Protein AF-0000000084629604 (afdb_homodimer)

Nearest PDB structures (foldseek):
  7qcd-assembly1_A  TM=1.591E-01  e=1.665E+00  Saccharomyces cerevisiae S288C
  7qcd-assembly1_A  TM=1.333E-01  e=1.132E+00  Saccharomyces cerevisiae S288C

Organism: Rhizophagus irregularis (strain DAOM 197198w) (NCBI:txid1432141)

pLDDT: mean 71.53, std 24.62, range [17.42, 97.81]

Radius of gyration: 31.94 Å; Cα contacts (8 Å, |Δi|>4): 1328; chains: 2; bounding box: 115×88×81 Å

Foldseek 3Di:
DDDPDPPPCPPDPDPPPPPPPDPPPPVCCVCPVPCVCPPVPPPCPVPPVQALFDPDQDLQQFDQFPVRDTPLCQLQPDPDDDCLDVSVQQEDEAEPLADDDPSDDPRRNVSNHSSDDFDDLDDPPVLVVLVVQCLPDPDNVVSLCCPVPPDDDALLNQLLSQLVVLLVVAQQPCPHCVVPPDFWLCSCQPRHPVSSVVSLVVSPVFKDKDFAWDFQPLQLVLQCVVVVHDPPPPDSRGDTAGMFIFTPDPVGQTQETEHEQITAPDDDLLSQVVVVSVRSSSFLSSLLSLCVVLLQFDVVLQQQAKGWYWYHYRQKTWIKIWGDSWFQHIYIYTNDMFGDDSHPVVCVRVSSVSSSSVSVSVNVVVNNVSSVNRNVRSVVCVVVVPVCSVSNSRNPSSPRDPPDRCPPPVSPPPLQLDDPPPDDCPSNPPPSRYD/DDDPDPPPPPPVVCPPPPPPPDDDPPPPPPCPVPCVCPPVVPPPPVPPVQALFDPDPDPQFFDQFPVRDTPLCQLQPPPPDDCLPLSVQQEDEAEPLADDDPSHDPRRNVSNHSSDDFDDLDDDPVLVVLVVQCLPDPDNVVSLVCVVPPDDDALLNQLLSQLVVLLVVAQQPCPHCVVPPDFWLCSCQPRHPVSSVCSLCVSPVFKDKDFAWDFQPLQLVLQCVVVVHDPPPPDSRGDTAGMFIFTPDPVGQTQETEHEQITAPDDDLLSQQVVVSVRSSSFLSSLLSLCVVLLQFDVVLQQQAKGWYWYHYRQKTWIKIWGDSFFQHIYIYTNDMFGDDSHPVVCVRVSSVSSSSVSVSVNVVVNNVSSVNRNVRSVVCVVVVPCCSVSVVRNPPSPDDPSDDCPPPVSPQAQCVDDPPPDDCPRHGRSGNRD

Secondary structure (DSSP, 8-state):
---------------------------------TTHHHHTTS---------SS-S---TT---B-TTS-BHHHHHH--TT--TTSGGGGTEEEEETTSPPPTTS-HHHHHHHHHTS-PPP----HHHHHHHHHHHH-S-HHHHHHHHHHHS---HHHHHHHHHHHHIIIIISSTTSGGGSS---HHHHIIIIIHHHHHHHHHTTSS-EEEEEEEE-HHHHHHHHHHHT--TTS-S--S-EEEEEEE-SSTT--EEEEEEE-SSTT---HHHHHHHHHHHHHHHHHHHHHHHHHTTTS-HHHHTT--EEEEEEETTEEEEEEEEEEETTEEEEEEEEEEE--SSGGGHHHHHHHHHHHHHHHHHHHHHHHHHHHHHHHHHHHHHTT----HHHHHH-------SS---TTTT----TTB----SS-TTS-S---B-/---------------------------------TTHHHHHHHS--------SS-S---SS---B-TTS-BHHHHHT--TT--TTSGGGGTEEEE-TTSPPPTTS-HHHHHHHHHTS-PPP----HHHHHHHHHHHH-S-HHHHHHHHHHHS---HHHHHHHHHHHHIIIIISSTTSGGGSS---HHHHIIIIIHHHHHHHHHTTSS-EEEEEEEE-HHHHHHHHHHHT--TTS-S--S-EEEEEEE-SSTT--EEEEEEE-SSTT---HHHHHHHHHHHHHHHHHHHHHHHHHTTTS-HHHHTT--EEEEEEETTEEEEEEEEEEETTEEEEEEEEEEE--SSGGGHHHHHHHHHHHHHHHHHHHHHHHHHHHHHHHHHHHHHTT----HHHHHH-------SS---TTTT----TT---TTSS---S-------

Structure (mmCIF, N/CA/C/O backbone):
data_AF-0000000084629604-model_v1
#
loop_
_entity.id
_entity.type
_entity.pdbx_description
1 polymer 'Uncharacterized protein'
#
loop_
_atom_site.group_PDB
_atom_site.id
_atom_site.type_symbol
_atom_site.label_atom_id
_atom_site.label_alt_id
_atom_site.label_comp_id
_atom_site.label_asym_id
_atom_site.label_entity_id
_atom_site.label_seq_id
_atom_site.pdbx_PDB_ins_code
_atom_site.Cartn_x
_atom_site.Cartn_y
_atom_site.Cartn_z
_atom_site.occupancy
_atom_site.B_iso_or_equiv
_atom_site.auth_seq_id
_atom_site.auth_comp_id
_atom_site.auth_asym_id
_atom_site.auth_atom_id
_atom_site.pdbx_PDB_model_num
ATOM 1 N N . MET A 1 1 ? -24.359 -34.969 38.625 1 18.27 1 MET A N 1
ATOM 2 C CA . MET A 1 1 ? -25.281 -35.75 37.812 1 18.27 1 MET A CA 1
ATOM 3 C C . MET A 1 1 ? -25.703 -34.969 36.562 1 18.27 1 MET A C 1
ATOM 5 O O . MET A 1 1 ? -26.547 -35.438 35.781 1 18.27 1 MET A O 1
ATOM 9 N N . ASP A 1 2 ? -25.281 -33.656 36.344 1 20.12 2 ASP A N 1
ATOM 10 C CA . ASP A 1 2 ? -26.062 -32.562 35.781 1 20.12 2 ASP A CA 1
ATOM 11 C C . ASP A 1 2 ? -26.188 -32.719 34.281 1 20.12 2 ASP A C 1
ATOM 13 O O . ASP A 1 2 ? -25.203 -33 33.594 1 20.12 2 ASP A O 1
ATOM 17 N N . GLY A 1 3 ? -27.391 -32.719 33.719 1 19.41 3 GLY A N 1
ATOM 18 C CA . GLY A 1 3 ? -28.219 -33.219 32.656 1 19.41 3 GLY A CA 1
ATOM 19 C C . GLY A 1 3 ? -27.984 -32.5 31.328 1 19.41 3 GLY A C 1
ATOM 20 O O . GLY A 1 3 ? -28.016 -31.266 31.297 1 19.41 3 GLY A O 1
ATOM 21 N N . CYS A 1 4 ? -27.203 -33.062 30.328 1 20.91 4 CYS A N 1
ATOM 22 C CA . CYS A 1 4 ? -26.734 -32.781 28.969 1 20.91 4 CYS A CA 1
ATOM 23 C C . CYS A 1 4 ? -27.891 -32.688 27.984 1 20.91 4 CYS A C 1
ATOM 25 O O . CYS A 1 4 ? -28.281 -33.719 27.391 1 20.91 4 CYS A O 1
ATOM 27 N N . LYS A 1 5 ? -29.094 -31.969 28.406 1 19.48 5 LYS A N 1
ATOM 28 C CA . LYS A 1 5 ? -30.359 -32.156 27.703 1 19.48 5 LYS A CA 1
ATOM 29 C C . LYS A 1 5 ? -30.234 -31.828 26.234 1 19.48 5 LYS A C 1
ATOM 31 O O . LYS A 1 5 ? -29.719 -30.75 25.859 1 19.48 5 LYS A O 1
ATOM 36 N N . GLU A 1 6 ? -30.328 -32.75 25.266 1 19.8 6 GLU A N 1
ATOM 37 C CA . GLU A 1 6 ? -30.188 -32.938 23.828 1 19.8 6 GLU A CA 1
ATOM 38 C C . GLU A 1 6 ? -31.312 -32.219 23.062 1 19.8 6 GLU A C 1
ATOM 40 O O . GLU A 1 6 ? -32.344 -32.844 22.766 1 19.8 6 GLU A O 1
ATOM 45 N N . ASN A 1 7 ? -31.844 -31.062 23.5 1 18.58 7 ASN A N 1
ATOM 46 C CA . ASN A 1 7 ? -33.156 -30.703 22.953 1 18.58 7 ASN A CA 1
ATOM 47 C C . ASN A 1 7 ? -33.125 -30.578 21.438 1 18.58 7 ASN A C 1
ATOM 49 O O . ASN A 1 7 ? -32.281 -29.828 20.891 1 18.58 7 ASN A O 1
ATOM 53 N N . ARG A 1 8 ? -33.656 -31.547 20.609 1 19.55 8 ARG A N 1
ATOM 54 C CA . ARG A 1 8 ? -33.875 -31.844 19.203 1 19.55 8 ARG A CA 1
ATOM 55 C C . ARG A 1 8 ? -34.812 -30.812 18.562 1 19.55 8 ARG A C 1
ATOM 57 O O . ARG A 1 8 ? -36.031 -30.906 18.672 1 19.55 8 ARG A O 1
ATOM 64 N N . MET A 1 9 ? -34.594 -29.469 18.641 1 18.61 9 MET A N 1
ATOM 65 C CA . MET A 1 9 ? -35.625 -28.516 18.281 1 18.61 9 MET A CA 1
ATOM 66 C C . MET A 1 9 ? -36.062 -28.688 16.812 1 18.61 9 MET A C 1
ATOM 68 O O . MET A 1 9 ? -35.219 -28.656 15.922 1 18.61 9 MET A O 1
ATOM 72 N N . GLN A 1 10 ? -37.062 -29.422 16.547 1 19.58 10 GLN A N 1
ATOM 73 C CA . GLN A 1 10 ? -37.781 -29.797 15.336 1 19.58 10 GLN A CA 1
ATOM 74 C C . GLN A 1 10 ? -38.219 -28.578 14.539 1 19.58 10 GLN A C 1
ATOM 76 O O . GLN A 1 10 ? -39.156 -27.875 14.945 1 19.58 10 GLN A O 1
ATOM 81 N N . SER A 1 11 ? -37.375 -27.656 14.18 1 19.47 11 SER A N 1
ATOM 82 C CA . SER A 1 11 ? -37.844 -26.328 13.773 1 19.47 11 SER A CA 1
ATOM 83 C C . SER A 1 11 ? -38.656 -26.391 12.484 1 19.47 11 SER A C 1
ATOM 85 O O . SER A 1 11 ? -38.156 -26.875 11.461 1 19.47 11 SER A O 1
ATOM 87 N N . THR A 1 12 ? -39.906 -26.688 12.562 1 20.08 12 THR A N 1
ATOM 88 C CA . THR A 1 12 ? -40.969 -26.766 11.57 1 20.08 12 THR A CA 1
ATOM 89 C C . THR A 1 12 ? -40.906 -25.594 10.609 1 20.08 12 THR A C 1
ATOM 91 O O . THR A 1 12 ? -40.719 -24.438 11.031 1 20.08 12 THR A O 1
ATOM 94 N N . SER A 1 13 ? -40.812 -25.844 9.266 1 20.44 13 SER A N 1
ATOM 95 C CA . SER A 1 13 ? -40.5 -25.109 8.039 1 20.44 13 SER A CA 1
ATOM 96 C C . SER A 1 13 ? -41.656 -24.219 7.637 1 20.44 13 SER A C 1
ATOM 98 O O . SER A 1 13 ? -41.844 -23.906 6.453 1 20.44 13 SER A O 1
ATOM 100 N N . GLU A 1 14 ? -42.594 -23.891 8.586 1 19.44 14 GLU A N 1
ATOM 101 C CA . GLU A 1 14 ? -43.812 -23.344 8.039 1 19.44 14 GLU A CA 1
ATOM 102 C C . GLU A 1 14 ? -43.531 -22.219 7.043 1 19.44 14 GLU A C 1
ATOM 104 O O . GLU A 1 14 ? -42.625 -21.406 7.262 1 19.44 14 GLU A O 1
ATOM 109 N N . ASN A 1 15 ? -44.156 -22.25 5.785 1 20.48 15 ASN A N 1
ATOM 110 C CA . ASN A 1 15 ? -44.188 -21.656 4.457 1 20.48 15 ASN A CA 1
ATOM 111 C C . ASN A 1 15 ? -44.656 -20.203 4.52 1 20.48 15 ASN A C 1
ATOM 113 O O . ASN A 1 15 ? -45.094 -19.641 3.508 1 20.48 15 ASN A O 1
ATOM 117 N N . SER A 1 16 ? -44.906 -19.703 5.707 1 20.19 16 SER A N 1
ATOM 118 C CA . SER A 1 16 ? -45.844 -18.594 5.598 1 20.19 16 SER A CA 1
ATOM 119 C C . SER A 1 16 ? -45.406 -17.594 4.539 1 20.19 16 SER A C 1
ATOM 121 O O . SER A 1 16 ? -44.219 -17.219 4.484 1 20.19 16 SER A O 1
ATOM 123 N N . MET A 1 17 ? -46.219 -17.406 3.461 1 20.92 17 MET A N 1
ATOM 124 C CA . MET A 1 17 ? -46.25 -16.578 2.256 1 20.92 17 MET A CA 1
ATOM 125 C C . MET A 1 17 ? -46.031 -15.109 2.596 1 20.92 17 MET A C 1
ATOM 127 O O . MET A 1 17 ? -46.969 -14.438 3.074 1 20.92 17 MET A O 1
ATOM 131 N N . ILE A 1 18 ? -45.219 -14.828 3.354 1 21.25 18 ILE A N 1
ATOM 132 C CA . ILE A 1 18 ? -45.188 -13.453 3.844 1 21.25 18 ILE A CA 1
ATOM 133 C C . ILE A 1 18 ? -45.25 -12.484 2.666 1 21.25 18 ILE A C 1
ATOM 135 O O . ILE A 1 18 ? -44.438 -12.586 1.74 1 21.25 18 ILE A O 1
ATOM 139 N N . SER A 1 19 ? -46.469 -12.117 2.398 1 20.19 19 SER A N 1
ATOM 140 C CA . SER A 1 19 ? -46.812 -11.125 1.385 1 20.19 19 SER A CA 1
ATOM 141 C C . SER A 1 19 ? -45.75 -10.023 1.31 1 20.19 19 SER A C 1
ATOM 143 O O . SER A 1 19 ? -45.344 -9.477 2.336 1 20.19 19 SER A O 1
ATOM 145 N N . LEU A 1 20 ? -45.031 -10.117 0.29 1 20.03 20 LEU A N 1
ATOM 146 C CA . LEU A 1 20 ? -43.969 -9.203 -0.112 1 20.03 20 LEU A CA 1
ATOM 147 C C . LEU A 1 20 ? -44.469 -7.758 -0.126 1 20.03 20 LEU A C 1
ATOM 149 O O . LEU A 1 20 ? -45.156 -7.34 -1.073 1 20.03 20 LEU A O 1
ATOM 153 N N . GLU A 1 21 ? -45.219 -7.469 0.937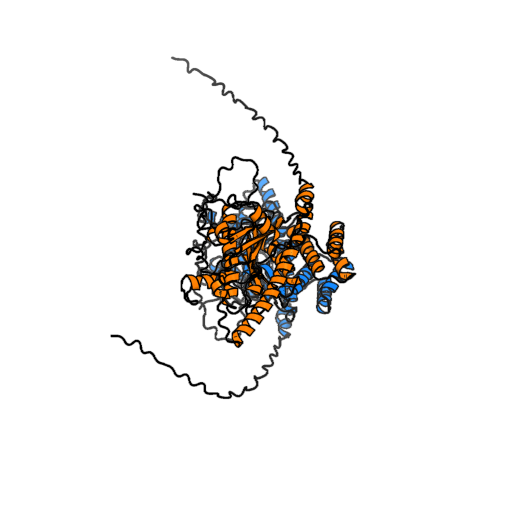 1 20.56 21 GLU A N 1
ATOM 154 C CA . GLU A 1 21 ? -45.688 -6.09 0.854 1 20.56 21 GLU A CA 1
ATOM 155 C C . GLU A 1 21 ? -44.594 -5.172 0.281 1 20.56 21 GLU A C 1
ATOM 157 O O . GLU A 1 21 ? -43.438 -5.309 0.611 1 20.56 21 GLU A O 1
ATOM 162 N N . THR A 1 22 ? -44.938 -4.613 -0.834 1 21.41 22 THR A N 1
ATOM 163 C CA . THR A 1 22 ? -44.281 -3.717 -1.777 1 21.41 22 THR A CA 1
ATOM 164 C C . THR A 1 22 ? -43.594 -2.584 -1.041 1 21.41 22 THR A C 1
ATOM 166 O O . THR A 1 22 ? -44.188 -1.901 -0.212 1 21.41 22 THR A O 1
ATOM 169 N N . ASP A 1 23 ? -42.562 -2.84 -0.787 1 20.61 23 ASP A N 1
ATOM 170 C CA . ASP A 1 23 ? -41.688 -1.986 0.024 1 20.61 23 ASP A CA 1
ATOM 171 C C . ASP A 1 23 ? -41.844 -0.517 -0.355 1 20.61 23 ASP A C 1
ATOM 173 O O . ASP A 1 23 ? -41.812 -0.166 -1.536 1 20.61 23 ASP A O 1
ATOM 177 N N . ASP A 1 24 ? -42.656 0.168 0.337 1 23.16 24 ASP A N 1
ATOM 178 C CA . ASP A 1 24 ? -42.875 1.603 0.223 1 23.16 24 ASP A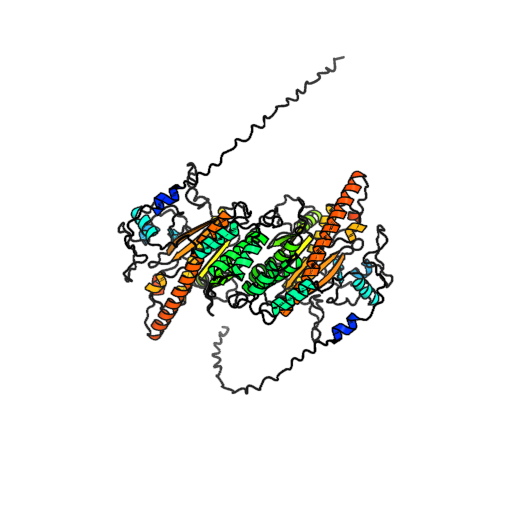 CA 1
ATOM 179 C C . ASP A 1 24 ? -41.656 2.332 -0.306 1 23.16 24 ASP A C 1
ATOM 181 O O . ASP A 1 24 ? -40.531 2.045 0.111 1 23.16 24 ASP A O 1
ATOM 185 N N . GLU A 1 25 ? -41.75 2.803 -1.49 1 22.23 25 GLU A N 1
ATOM 186 C CA . GLU A 1 25 ? -40.938 3.738 -2.244 1 22.23 25 GLU A CA 1
ATOM 187 C C . GLU A 1 25 ? -40.406 4.859 -1.35 1 22.23 25 GLU A C 1
ATOM 189 O O . GLU A 1 25 ? -41.156 5.758 -0.97 1 22.23 25 GLU A O 1
ATOM 194 N N . ILE A 1 26 ? -39.906 4.5 -0.39 1 22.92 26 ILE A N 1
ATOM 195 C CA . ILE A 1 26 ? -39.469 5.656 0.392 1 22.92 26 ILE A CA 1
ATOM 196 C C . ILE A 1 26 ? -38.719 6.629 -0.503 1 22.92 26 ILE A C 1
ATOM 198 O O . ILE A 1 26 ? -37.656 6.293 -1.04 1 22.92 26 ILE A O 1
ATOM 202 N N . ASP A 1 27 ? -39.469 7.363 -1.163 1 20.73 27 ASP A N 1
ATOM 203 C CA . ASP A 1 27 ? -39.031 8.523 -1.933 1 20.73 27 ASP A CA 1
ATOM 204 C C . ASP A 1 27 ? -37.938 9.305 -1.188 1 20.73 27 ASP A C 1
ATOM 206 O O . ASP A 1 27 ? -38.188 9.828 -0.098 1 20.73 27 ASP A O 1
ATOM 210 N N . TYR A 1 28 ? -37.031 8.773 -1.168 1 20.88 28 TYR A N 1
ATOM 211 C CA . TYR A 1 28 ? -35.875 9.445 -0.606 1 20.88 28 TYR A CA 1
ATOM 212 C C . TYR A 1 28 ? -35.656 10.797 -1.268 1 20.88 28 TYR A C 1
ATOM 214 O O . TYR A 1 28 ? -35.031 10.891 -2.322 1 20.88 28 TYR A O 1
ATOM 222 N N . ASN A 1 29 ? -36.75 11.539 -1.301 1 21.53 29 ASN A N 1
ATOM 223 C CA . ASN A 1 29 ? -36.531 12.93 -1.685 1 21.53 29 ASN A CA 1
ATOM 224 C C . ASN A 1 29 ? -35.531 13.602 -0.757 1 21.53 29 ASN A C 1
ATOM 226 O O . ASN A 1 29 ? -35.844 13.922 0.39 1 21.53 29 ASN A O 1
ATOM 230 N N . HIS A 1 30 ? -34.562 13.086 -0.762 1 22.95 30 HIS A N 1
ATOM 231 C CA . HIS A 1 30 ? -33.562 13.852 -0.063 1 22.95 30 HIS A CA 1
ATOM 232 C C . HIS A 1 30 ? -33.531 15.297 -0.537 1 22.95 30 HIS A C 1
ATOM 234 O O . HIS A 1 30 ? -33.062 15.586 -1.639 1 22.95 30 HIS A O 1
ATOM 240 N N . ASP A 1 31 ? -34.594 15.922 -0.202 1 22.73 31 ASP A N 1
ATOM 241 C CA . ASP A 1 31 ? -34.469 17.375 -0.385 1 22.73 31 ASP A CA 1
ATOM 242 C C . ASP A 1 31 ? -33.188 17.891 0.245 1 22.73 31 ASP A C 1
ATOM 244 O O . ASP A 1 31 ? -33 17.812 1.462 1 22.73 31 ASP A O 1
ATOM 248 N N . ILE A 1 32 ? -32.219 17.516 -0.343 1 25.64 32 ILE A N 1
ATOM 249 C CA . ILE A 1 32 ? -31.078 18.375 -0.108 1 25.64 32 ILE A CA 1
ATOM 250 C C . ILE A 1 32 ? -31.531 19.828 -0.006 1 25.64 32 ILE A C 1
ATOM 252 O O . ILE A 1 32 ? -32.094 20.375 -0.958 1 25.64 32 ILE A O 1
ATOM 256 N N . ASP A 1 33 ? -32 20.078 1.104 1 24.78 33 ASP A N 1
ATOM 257 C CA . ASP A 1 33 ? -32.469 21.469 1.135 1 24.78 33 ASP A CA 1
ATOM 258 C C . ASP A 1 33 ? -31.5 22.375 0.398 1 24.78 33 ASP A C 1
ATOM 260 O O . ASP A 1 33 ? -30.312 22.438 0.738 1 24.78 33 ASP A O 1
ATOM 264 N N . PRO A 1 34 ? -31.672 22.594 -0.792 1 28.83 34 PRO A N 1
ATOM 265 C CA . PRO A 1 34 ? -30.875 23.578 -1.531 1 28.83 34 PRO A CA 1
ATOM 266 C C . PRO A 1 34 ? -30.5 24.781 -0.686 1 28.83 34 PRO A C 1
ATOM 268 O O . PRO A 1 34 ? -29.703 25.625 -1.12 1 28.83 34 PRO A O 1
ATOM 271 N N . ASN A 1 35 ? -31.359 24.891 0.376 1 25.58 35 ASN A N 1
ATOM 272 C CA . ASN A 1 35 ? -31.281 26.109 1.185 1 25.58 35 ASN A CA 1
ATOM 273 C C . ASN A 1 35 ? -30.109 26.062 2.162 1 25.58 35 ASN A C 1
ATOM 275 O O . ASN A 1 35 ? -29.938 26.953 2.984 1 25.58 35 ASN A O 1
ATOM 279 N N . ILE A 1 36 ? -29.594 24.891 2.385 1 26.83 36 ILE A N 1
ATOM 280 C CA . ILE A 1 36 ? -28.469 25.016 3.303 1 26.83 36 ILE A CA 1
ATOM 281 C C . ILE A 1 36 ? -27.344 25.797 2.627 1 26.83 36 ILE A C 1
ATOM 283 O O . ILE A 1 36 ? -26.281 26.016 3.23 1 26.83 36 ILE A O 1
ATOM 287 N N . GLU A 1 37 ? -27.234 25.734 1.354 1 29.16 37 GLU A N 1
ATOM 288 C CA . GLU A 1 37 ? -26.422 26.734 0.663 1 29.16 37 GLU A CA 1
ATOM 289 C C . GLU A 1 37 ? -26.719 28.141 1.186 1 29.16 37 GLU A C 1
ATOM 291 O O . GLU A 1 37 ? -25.891 29.047 1.053 1 29.16 37 GLU A O 1
ATOM 296 N N . SER A 1 38 ? -28 28.297 1.562 1 28.44 38 SER A N 1
ATOM 297 C CA . SER A 1 38 ? -28.484 29.656 1.682 1 28.44 38 SER A CA 1
ATOM 298 C C . SER A 1 38 ? -28.062 30.297 3 1 28.44 38 SER A C 1
ATOM 300 O O . SER A 1 38 ? -27.781 31.5 3.061 1 28.44 38 SER A O 1
ATOM 302 N N . ASP A 1 39 ? -28.312 29.531 4.121 1 28.23 39 ASP A N 1
ATOM 303 C CA . ASP A 1 39 ? -28.188 30.359 5.316 1 28.23 39 ASP A CA 1
ATOM 304 C C . ASP A 1 39 ? -26.719 30.469 5.746 1 28.23 39 ASP A C 1
ATOM 306 O O . ASP A 1 39 ? -26.375 31.328 6.559 1 28.23 39 ASP A O 1
ATOM 310 N N . LEU A 1 40 ? -26.016 29.422 5.75 1 31.69 40 LEU A N 1
ATOM 311 C CA . LEU A 1 40 ? -24.625 29.656 6.109 1 31.69 40 LEU A CA 1
ATOM 312 C C . LEU A 1 40 ? -23.922 30.5 5.039 1 31.69 40 LEU A C 1
ATOM 314 O O . LEU A 1 40 ? -22.703 30.688 5.086 1 31.69 40 LEU A O 1
ATOM 318 N N . LEU A 1 41 ? -24.344 30.5 3.783 1 29.3 41 LEU A N 1
ATOM 319 C CA . LEU A 1 41 ? -23.891 31.359 2.686 1 29.3 41 LEU A CA 1
ATOM 320 C C . LEU A 1 41 ? -23.75 32.812 3.141 1 29.3 41 LEU A C 1
ATOM 322 O O . LEU A 1 41 ? -22.719 33.438 2.92 1 29.3 41 LEU A O 1
ATOM 326 N N . GLU A 1 42 ? -24.906 33.656 2.807 1 31.02 42 GLU A N 1
ATOM 327 C CA . GLU A 1 42 ? -25.062 35.094 2.559 1 31.02 42 GLU A CA 1
ATOM 328 C C . GLU A 1 42 ? -25 35.875 3.857 1 31.02 42 GLU A C 1
ATOM 330 O O . GLU A 1 42 ? -25.281 37.094 3.869 1 31.02 42 GLU A O 1
ATOM 335 N N . GLN A 1 43 ? -25.312 35.156 4.906 1 32.16 43 GLN A N 1
ATOM 336 C CA . GLN A 1 43 ? -25.172 36.25 5.867 1 32.16 43 GLN A CA 1
ATOM 337 C C . GLN A 1 43 ? -23.75 36.812 5.828 1 32.16 43 GLN A C 1
ATOM 339 O O . GLN A 1 43 ? -22.781 36.094 6.023 1 32.16 43 GLN A O 1
ATOM 344 N N . GLN A 1 44 ? -23.578 37.688 5.023 1 31.7 44 GLN A N 1
ATOM 345 C CA . GLN A 1 44 ? -22.469 38.625 5.121 1 31.7 44 GLN A CA 1
ATOM 346 C C . GLN A 1 44 ? -22.047 38.812 6.574 1 31.7 44 GLN A C 1
ATOM 348 O O . GLN A 1 44 ? -22.688 39.594 7.297 1 31.7 44 GLN A O 1
ATOM 353 N N . ILE A 1 45 ? -21.859 37.781 7.328 1 33.34 45 ILE A N 1
ATOM 354 C CA . ILE A 1 45 ? -21.234 38.281 8.555 1 33.34 45 ILE A CA 1
ATOM 355 C C . ILE A 1 45 ? -20.281 39.438 8.219 1 33.34 45 ILE A C 1
ATOM 357 O O . ILE A 1 45 ? -19.438 39.312 7.328 1 33.34 45 ILE A O 1
ATOM 361 N N . PRO A 1 46 ? -20.719 40.5 8.445 1 35.44 46 PRO A N 1
ATOM 362 C CA . PRO A 1 46 ? -19.672 41.5 8.219 1 35.44 46 PRO A CA 1
ATOM 363 C C . PRO A 1 46 ? -18.266 40.969 8.508 1 35.44 46 PRO A C 1
ATOM 365 O O . PRO A 1 46 ? -18.031 40.406 9.562 1 35.44 46 PRO A O 1
ATOM 368 N N . VAL A 1 47 ? -17.625 40.438 7.535 1 37.84 47 VAL A N 1
ATOM 369 C CA . VAL A 1 47 ? -16.203 40.094 7.66 1 37.84 47 VAL A CA 1
ATOM 370 C C . VAL A 1 47 ? -15.516 41.125 8.555 1 37.84 47 VAL A C 1
ATOM 372 O O . VAL A 1 47 ? -15.18 42.219 8.109 1 37.84 47 VAL A O 1
ATOM 375 N N . GLN A 1 48 ? -16.016 41.312 9.664 1 40.44 48 GLN A N 1
ATOM 376 C CA . GLN A 1 48 ? -14.977 41.969 10.43 1 40.44 48 GLN A CA 1
ATOM 377 C C . GLN A 1 48 ? -13.641 41.25 10.289 1 40.44 48 GLN A C 1
ATOM 379 O O . GLN A 1 48 ? -13.586 40.031 10.266 1 40.44 48 GLN A O 1
ATOM 384 N N . ASN A 1 49 ? -12.758 41.844 9.656 1 50.41 49 ASN A N 1
ATOM 385 C CA . ASN A 1 49 ? -11.375 41.375 9.508 1 50.41 49 ASN A CA 1
ATOM 386 C C . ASN A 1 49 ? -10.859 40.719 10.781 1 50.41 49 ASN A C 1
ATOM 388 O O . ASN A 1 49 ? -10.445 41.406 11.719 1 50.41 49 ASN A O 1
ATOM 392 N N . HIS A 1 50 ? -11.477 39.594 11.102 1 61.62 50 HIS A N 1
ATOM 393 C CA . HIS A 1 50 ? -10.945 38.875 12.273 1 61.62 50 HIS A CA 1
ATOM 394 C C . HIS A 1 50 ? -9.523 38.406 12.023 1 61.62 50 HIS A C 1
ATOM 396 O O . HIS A 1 50 ? -9.242 37.812 10.977 1 61.62 50 HIS A O 1
ATOM 402 N N . SER A 1 51 ? -8.797 38.875 12.883 1 73.94 51 SER A N 1
ATOM 403 C CA . SER A 1 51 ? -7.406 38.438 12.766 1 73.94 51 SER A CA 1
ATOM 404 C C . SER A 1 51 ? -7.266 36.938 12.961 1 73.94 51 SER A C 1
ATOM 406 O O . SER A 1 51 ? -7.84 36.375 13.891 1 73.94 51 SER A O 1
ATOM 408 N N . LYS A 1 52 ? -6.652 36.344 12.109 1 79.62 52 LYS A N 1
ATOM 409 C CA . LYS A 1 52 ? -6.352 34.906 12.195 1 79.62 52 LYS A CA 1
ATOM 410 C C . LYS A 1 52 ? -5.469 34.625 13.398 1 79.62 52 LYS A C 1
ATOM 412 O O . LYS A 1 52 ? -5.613 33.562 14.039 1 79.62 52 LYS A O 1
ATOM 417 N N . TYR A 1 53 ? -4.672 35.562 13.641 1 83.44 53 TYR A N 1
ATOM 418 C CA . TYR A 1 53 ? -3.744 35.438 14.758 1 83.44 53 TYR A CA 1
ATOM 419 C C . TYR A 1 53 ? -3.768 36.719 15.609 1 83.44 53 TYR A C 1
ATOM 421 O O . TYR A 1 53 ? -4.031 37.812 15.094 1 83.44 53 TYR A O 1
ATOM 429 N N . PRO A 1 54 ? -3.49 36.562 16.875 1 75.38 54 PRO A N 1
ATOM 430 C CA . PRO A 1 54 ? -3.406 37.75 17.719 1 75.38 54 PRO A CA 1
ATOM 431 C C . PRO A 1 54 ? -2.291 38.688 17.266 1 75.38 54 PRO A C 1
ATOM 433 O O . PRO A 1 54 ? -1.247 38.25 16.797 1 75.38 54 PRO A O 1
ATOM 436 N N . ASP A 1 55 ? -2.471 40.031 17.391 1 67.69 55 ASP A N 1
ATOM 437 C CA . ASP A 1 55 ? -1.565 41.062 16.938 1 67.69 55 ASP A CA 1
ATOM 438 C C . ASP A 1 55 ? -0.345 41.188 17.844 1 67.69 55 ASP A C 1
ATOM 440 O O . ASP A 1 55 ? 0.734 41.594 17.406 1 67.69 55 ASP A O 1
ATOM 444 N N . GLN A 1 56 ? -0.477 40.969 19.203 1 63.25 56 GLN A N 1
ATOM 445 C CA . GLN A 1 56 ? 0.629 41.25 20.125 1 63.25 56 GLN A CA 1
ATOM 446 C C . GLN A 1 56 ? 1.331 39.969 20.531 1 63.25 56 GLN A C 1
ATOM 448 O O . GLN A 1 56 ? 0.681 38.938 20.75 1 63.25 56 GLN A O 1
ATOM 453 N N . ASP A 1 57 ? 2.678 39.781 20.438 1 56.75 57 ASP A N 1
ATOM 454 C CA . ASP A 1 57 ? 3.547 38.688 20.797 1 56.75 57 ASP A CA 1
ATOM 455 C C . ASP A 1 57 ? 3.785 38.625 22.312 1 56.75 57 ASP A C 1
ATOM 457 O O . ASP A 1 57 ? 4.641 37.875 22.797 1 56.75 57 ASP A O 1
ATOM 461 N N . SER A 1 58 ? 3.053 39.094 23.188 1 52.22 58 SER A N 1
ATOM 462 C CA . SER A 1 58 ? 3.445 39.125 24.578 1 52.22 58 SER A CA 1
ATOM 463 C C . SER A 1 58 ? 3.691 37.719 25.141 1 52.22 58 SER A C 1
ATOM 465 O O . SER A 1 58 ? 3.178 36.75 24.609 1 52.22 58 SER A O 1
ATOM 467 N N . LEU A 1 59 ? 4.766 37.594 26.047 1 55.34 59 LEU A N 1
ATOM 468 C CA . LEU A 1 59 ? 5.168 36.375 26.734 1 55.34 59 LEU A CA 1
ATOM 469 C C . LEU A 1 59 ? 3.953 35.531 27.094 1 55.34 59 LEU A C 1
ATOM 471 O O . LEU A 1 59 ? 4.043 34.281 27.141 1 55.34 59 LEU A O 1
ATOM 475 N N . ASP A 1 60 ? 2.916 36.188 27.5 1 54.91 60 ASP A N 1
ATOM 476 C CA . ASP A 1 60 ? 1.709 35.438 27.859 1 54.91 60 ASP A CA 1
ATOM 477 C C . ASP A 1 60 ? 0.684 35.469 26.734 1 54.91 60 ASP A C 1
ATOM 479 O O . ASP A 1 60 ? -0.435 34.969 26.891 1 54.91 60 ASP A O 1
ATOM 483 N N . ASP A 1 61 ? 1.15 35.781 25.625 1 59.59 61 ASP A N 1
ATOM 484 C CA . ASP A 1 61 ? 0.282 36 24.469 1 59.59 61 ASP A CA 1
ATOM 485 C C . ASP A 1 61 ? -1.094 35.375 24.688 1 59.59 61 ASP A C 1
ATOM 487 O O . ASP A 1 61 ? -1.299 34.188 24.391 1 59.59 61 ASP A O 1
ATOM 491 N N . ILE A 1 62 ? -1.829 36.125 25.422 1 73.19 62 ILE A N 1
ATOM 492 C CA . ILE A 1 62 ? -3.186 35.719 25.781 1 73.19 62 ILE A CA 1
ATOM 493 C C . ILE A 1 62 ? -4.137 36.031 24.625 1 73.19 62 ILE A C 1
ATOM 495 O O . ILE A 1 62 ? -4.148 37.188 24.125 1 73.19 62 ILE A O 1
ATOM 499 N N . TRP A 1 63 ? -4.773 35.062 23.984 1 83.56 63 TRP A N 1
ATOM 500 C CA . TRP A 1 63 ? -5.809 35.25 22.969 1 83.56 63 TRP A CA 1
ATOM 501 C C . TRP A 1 63 ? -7.172 35.5 23.625 1 83.56 63 TRP A C 1
ATOM 503 O O . TRP A 1 63 ? -7.832 34.531 24.047 1 83.56 63 TRP A O 1
ATOM 513 N N . LEU A 1 64 ? -7.449 36.812 23.719 1 84.5 64 LEU A N 1
ATOM 514 C CA . LEU A 1 64 ? -8.742 37.156 24.312 1 84.5 64 LEU A CA 1
ATOM 515 C C . LEU A 1 64 ? -9.875 36.938 23.312 1 84.5 64 LEU A C 1
ATOM 517 O O . LEU A 1 64 ? -9.812 37.406 22.188 1 84.5 64 LEU A O 1
ATOM 521 N N . LEU A 1 65 ? -10.805 36.25 23.766 1 88.62 65 LEU A N 1
ATOM 522 C CA . LEU A 1 65 ? -11.992 35.969 22.953 1 88.62 65 LEU A CA 1
ATOM 523 C C . LEU A 1 65 ? -13.031 37.062 23.125 1 88.62 65 LEU A C 1
ATOM 525 O O . LEU A 1 65 ? -12.914 37.906 24.031 1 88.62 65 LEU A O 1
ATOM 529 N N . PRO A 1 66 ? -13.953 37.094 22.281 1 86.69 66 PRO A N 1
ATOM 530 C CA . PRO A 1 66 ? -14.977 38.125 22.375 1 86.69 66 PRO A CA 1
ATOM 531 C C . PRO A 1 66 ? -15.68 38.156 23.719 1 86.69 66 PRO A C 1
ATOM 533 O O . PRO A 1 66 ? -16.125 39.219 24.172 1 86.69 66 PRO A O 1
ATOM 536 N N . SER A 1 67 ? -15.812 37.125 24.406 1 90.56 67 SER A N 1
ATOM 537 C CA . SER A 1 67 ? -16.422 37.062 25.734 1 90.56 67 SER A CA 1
ATOM 538 C C . SER A 1 67 ? -15.562 37.781 26.766 1 90.56 67 SER A C 1
ATOM 540 O O . SER A 1 67 ? -16.016 38.062 27.875 1 90.56 67 SER A O 1
ATOM 542 N N . GLY A 1 68 ? -14.328 38.062 26.391 1 87.25 68 GLY A N 1
ATOM 543 C CA . GLY A 1 68 ? -13.398 38.688 27.312 1 87.25 68 GLY A CA 1
ATOM 544 C C . GLY A 1 68 ? -12.5 37.688 28.031 1 87.25 68 GLY A C 1
ATOM 545 O O . GLY A 1 68 ? -11.523 38.094 28.672 1 87.25 68 GLY A O 1
ATOM 546 N N . ASN A 1 69 ? -12.789 36.469 27.828 1 88.38 69 ASN A N 1
ATOM 547 C CA . ASN A 1 69 ? -11.984 35.438 28.469 1 88.38 69 ASN A CA 1
ATOM 548 C C . ASN A 1 69 ? -10.805 35.031 27.609 1 88.38 69 ASN A C 1
ATOM 550 O O . ASN A 1 69 ? -10.922 34.969 26.375 1 88.38 69 ASN A O 1
ATOM 554 N N . PRO A 1 70 ? -9.719 34.688 28.266 1 85.44 70 PRO A N 1
ATOM 555 C CA . PRO A 1 70 ? -8.602 34.094 27.531 1 85.44 70 PRO A CA 1
ATOM 556 C C . PRO A 1 70 ? -8.922 32.719 26.984 1 85.44 70 PRO A C 1
ATOM 558 O O . PRO A 1 70 ? -9.578 31.922 27.656 1 85.44 70 PRO A O 1
ATOM 561 N N . ILE A 1 71 ? -8.414 32.438 25.766 1 87.06 71 ILE A N 1
ATOM 562 C CA . ILE A 1 71 ? -8.703 31.156 25.109 1 87.06 71 ILE A CA 1
ATOM 563 C C . ILE A 1 71 ? -8.258 30 25.984 1 87.06 71 ILE A C 1
ATOM 565 O O . ILE A 1 71 ? -8.898 28.938 26.016 1 87.06 71 ILE A O 1
ATOM 569 N N . ASP A 1 72 ? -7.199 30.078 26.703 1 80.38 72 ASP A N 1
ATOM 570 C CA . ASP A 1 72 ? -6.691 29.016 27.562 1 80.38 72 ASP A CA 1
ATOM 571 C C . ASP A 1 72 ? -7.711 28.641 28.625 1 80.38 72 ASP A C 1
ATOM 573 O O . ASP A 1 72 ? -7.848 27.469 28.984 1 80.38 72 ASP A O 1
ATOM 577 N N . GLU A 1 73 ? -8.328 29.578 29.109 1 82.75 73 GLU A N 1
ATOM 578 C CA . GLU A 1 73 ? -9.344 29.359 30.141 1 82.75 73 GLU A CA 1
ATOM 579 C C . GLU A 1 73 ? -10.578 28.672 29.547 1 82.75 73 GLU A C 1
ATOM 581 O O . GLU A 1 73 ? -11.172 27.797 30.172 1 82.75 73 GLU A O 1
ATOM 586 N N . VAL A 1 74 ? -10.852 29.094 28.391 1 83.06 74 VAL A N 1
ATOM 587 C CA . VAL A 1 74 ? -12.039 28.547 27.719 1 83.06 74 VAL A CA 1
ATOM 588 C C . VAL A 1 74 ? -11.797 27.094 27.359 1 83.06 74 VAL A C 1
ATOM 590 O O . VAL A 1 74 ? -12.695 26.25 27.484 1 83.06 74 VAL A O 1
ATOM 593 N N . ILE A 1 75 ? -10.648 26.703 26.938 1 79.94 75 ILE A N 1
ATOM 594 C CA . ILE A 1 75 ? -10.305 25.359 26.484 1 79.94 75 ILE A CA 1
ATOM 595 C C . ILE A 1 75 ? -10.258 24.406 27.672 1 79.94 75 ILE A C 1
ATOM 597 O O . ILE A 1 75 ? -10.656 23.25 27.562 1 79.94 75 ILE A O 1
ATOM 601 N N . ARG A 1 76 ? -9.844 24.828 28.859 1 72.94 76 ARG A N 1
ATOM 602 C CA . ARG A 1 76 ? -9.586 23.969 30 1 72.94 76 ARG A CA 1
ATOM 603 C C . ARG A 1 76 ? -10.797 23.906 30.922 1 72.94 76 ARG A C 1
ATOM 605 O O . ARG A 1 76 ? -10.828 23.109 31.859 1 72.94 76 ARG A O 1
ATOM 612 N N . ARG A 1 77 ? -11.805 24.484 30.812 1 62.03 77 ARG A N 1
ATOM 613 C CA . ARG A 1 77 ? -12.836 24.75 31.812 1 62.03 77 ARG A CA 1
ATOM 614 C C . ARG A 1 77 ? -13.633 23.484 32.125 1 62.03 77 ARG A C 1
ATOM 616 O O . ARG A 1 77 ? -14.008 23.25 33.25 1 62.03 77 ARG A O 1
ATOM 623 N N . PRO A 1 78 ? -13.906 22.594 31.109 1 62.75 78 PRO A N 1
ATOM 624 C CA . PRO A 1 78 ? -14.805 21.547 31.594 1 62.75 78 PRO A CA 1
ATOM 625 C C . PRO A 1 78 ? -14.109 20.578 32.531 1 62.75 78 PRO A C 1
ATOM 627 O O . PRO A 1 78 ? -13.055 20.031 32.219 1 62.75 78 PRO A O 1
ATOM 630 N N . GLU A 1 79 ? -14.391 20.469 33.906 1 61.81 79 GLU A N 1
ATOM 631 C CA . GLU A 1 79 ? -13.758 19.688 34.969 1 61.81 79 GLU A CA 1
ATOM 632 C C . GLU A 1 79 ? -13.953 18.188 34.75 1 61.81 79 GLU A C 1
ATOM 634 O O . GLU A 1 79 ? -13.125 17.391 35.156 1 61.81 79 GLU A O 1
ATOM 639 N N . ASN A 1 80 ? -14.828 17.859 33.906 1 64.19 80 ASN A N 1
ATOM 640 C CA . ASN A 1 80 ? -15.172 16.438 33.938 1 64.19 80 ASN A CA 1
ATOM 641 C C . ASN A 1 80 ? -14.961 15.789 32.562 1 64.19 80 ASN A C 1
ATOM 643 O O . ASN A 1 80 ? -15.734 14.914 32.156 1 64.19 80 ASN A O 1
ATOM 647 N N . LEU A 1 81 ? -13.797 16.188 32.031 1 69.5 81 LEU A N 1
ATOM 648 C CA . LEU A 1 81 ? -13.516 15.586 30.734 1 69.5 81 LEU A CA 1
ATOM 649 C C . LEU A 1 81 ? -12.508 14.445 30.859 1 69.5 81 LEU A C 1
ATOM 651 O O . LEU A 1 81 ? -11.672 14.453 31.781 1 69.5 81 LEU A O 1
ATOM 655 N N . HIS A 1 82 ? -12.688 13.477 30.109 1 65.81 82 HIS A N 1
ATOM 656 C CA . HIS A 1 82 ? -11.703 12.398 30.047 1 65.81 82 HIS A CA 1
ATOM 657 C C . HIS A 1 82 ? -10.312 12.945 29.719 1 65.81 82 HIS A C 1
ATOM 659 O O . HIS A 1 82 ? -10.188 13.914 28.969 1 65.81 82 HIS A O 1
ATOM 665 N N . LYS A 1 83 ? -9.359 12.289 30.156 1 65.88 83 LYS A N 1
ATOM 666 C CA . LYS A 1 83 ? -7.977 12.742 30 1 65.88 83 LYS A CA 1
ATOM 667 C C . LYS A 1 83 ? -7.582 12.828 28.531 1 65.88 83 LYS A C 1
ATOM 669 O O . LYS A 1 83 ? -6.699 13.609 28.172 1 65.88 83 LYS A O 1
ATOM 674 N N . SER A 1 84 ? -8.25 12.094 27.656 1 63.88 84 SER A N 1
ATOM 675 C CA . SER A 1 84 ? -7.926 12.07 26.234 1 63.88 84 SER A CA 1
ATOM 676 C C . SER A 1 84 ? -8.656 13.18 25.484 1 63.88 84 SER A C 1
ATOM 678 O O . SER A 1 84 ? -8.422 13.383 24.281 1 63.88 84 SER A O 1
ATOM 680 N N . HIS A 1 85 ? -9.391 13.766 26.266 1 74.56 85 HIS A N 1
ATOM 681 C CA . HIS A 1 85 ? -10.078 14.891 25.625 1 74.56 85 HIS A CA 1
ATOM 682 C C . HIS A 1 85 ? -9.078 15.953 25.172 1 74.56 85 HIS A C 1
ATOM 684 O O . HIS A 1 85 ? -8.148 16.281 25.906 1 74.56 85 HIS A O 1
ATOM 690 N N . PRO A 1 86 ? -9.281 16.547 24 1 78.56 86 PRO A N 1
ATOM 691 C CA . PRO A 1 86 ? -8.312 17.5 23.453 1 78.56 86 PRO A CA 1
ATOM 692 C C . PRO A 1 86 ? -8.047 18.688 24.375 1 78.56 86 PRO A C 1
ATOM 694 O O . PRO A 1 86 ? -6.926 19.188 24.453 1 78.56 86 PRO A O 1
ATOM 697 N N . SER A 1 87 ? -9.062 19.062 25.094 1 78.12 87 SER A N 1
ATOM 698 C CA . SER A 1 87 ? -8.914 20.203 25.969 1 78.12 87 SER A CA 1
ATOM 699 C C . SER A 1 87 ? -7.891 19.938 27.078 1 78.12 87 SER A C 1
ATOM 701 O O . SER A 1 87 ? -7.203 20.844 27.531 1 78.12 87 SER A O 1
ATOM 703 N N . CYS A 1 88 ? -7.797 18.688 27.453 1 74.38 88 CYS A N 1
ATOM 704 C CA . CYS A 1 88 ? -6.828 18.312 28.469 1 74.38 88 CYS A CA 1
ATOM 705 C C . CYS A 1 88 ? -5.406 18.375 27.922 1 74.38 88 CYS A C 1
ATOM 707 O O . CYS A 1 88 ? -4.441 18.375 28.688 1 74.38 88 CYS A O 1
ATOM 709 N N . LEU A 1 89 ? -5.355 18.594 26.641 1 75.06 89 LEU A N 1
ATOM 710 C CA . LEU A 1 89 ? -4.059 18.656 25.969 1 75.06 89 LEU A CA 1
ATOM 711 C C . LEU A 1 89 ? -3.795 20.047 25.422 1 75.06 89 LEU A C 1
ATOM 713 O O . LEU A 1 89 ? -2.887 20.25 24.609 1 75.06 89 LEU A O 1
ATOM 717 N N . GLY A 1 90 ? -4.676 20.969 25.828 1 79.19 90 GLY A N 1
ATOM 718 C CA . GLY A 1 90 ? -4.539 22.344 25.359 1 79.19 90 GLY A CA 1
ATOM 719 C C . GLY A 1 90 ? -5.004 22.531 23.938 1 79.19 90 GLY A C 1
ATOM 720 O O . GLY A 1 90 ? -4.562 23.453 23.25 1 79.19 90 GLY A O 1
ATOM 721 N N . ILE A 1 91 ? -5.797 21.625 23.453 1 85.94 91 ILE A N 1
ATOM 722 C CA . ILE A 1 91 ? -6.258 21.656 22.062 1 85.94 91 ILE A CA 1
ATOM 723 C C . ILE A 1 91 ? -7.746 21.984 22.031 1 85.94 91 ILE A C 1
ATOM 725 O O . ILE A 1 91 ? -8.547 21.375 22.734 1 85.94 91 ILE A O 1
ATOM 729 N N . ILE A 1 92 ? -8.094 22.984 21.25 1 86.75 92 ILE A N 1
ATOM 730 C CA . ILE A 1 92 ? -9.492 23.219 20.922 1 86.75 92 ILE A CA 1
ATOM 731 C C . ILE A 1 92 ? -9.773 22.766 19.484 1 86.75 92 ILE A C 1
ATOM 733 O O . ILE A 1 92 ? -8.953 22.969 18.594 1 86.75 92 ILE A O 1
ATOM 737 N N . ARG A 1 93 ? -10.898 22.172 19.297 1 87.5 93 ARG A N 1
ATOM 738 C CA . ARG A 1 93 ? -11.328 21.75 17.969 1 87.5 93 ARG A CA 1
ATOM 739 C C . ARG A 1 93 ? -12.422 22.656 17.422 1 87.5 93 ARG A C 1
ATOM 741 O O . ARG A 1 93 ? -13.398 22.953 18.109 1 87.5 93 ARG A O 1
ATOM 748 N N . ILE A 1 94 ? -12.188 23.062 16.188 1 86.44 94 ILE A N 1
ATOM 749 C CA . ILE A 1 94 ? -13.195 23.906 15.539 1 86.44 94 ILE A CA 1
ATOM 750 C C . ILE A 1 94 ? -13.383 23.453 14.094 1 86.44 94 ILE A C 1
ATOM 752 O O . ILE A 1 94 ? -12.648 22.594 13.602 1 86.44 94 ILE A O 1
ATOM 756 N N . GLY A 1 95 ? -14.461 23.938 13.391 1 80.94 95 GLY A N 1
ATOM 757 C CA . GLY A 1 95 ? -14.734 23.625 12 1 80.94 95 GLY A CA 1
ATOM 758 C C . GLY A 1 95 ? -16.203 23.469 11.695 1 80.94 95 GLY A C 1
ATOM 759 O O . GLY A 1 95 ? -17.016 23.312 12.617 1 80.94 95 GLY A O 1
ATOM 760 N N . SER A 1 96 ? -16.516 23.625 10.492 1 67.94 96 SER A N 1
ATOM 761 C CA . SER A 1 96 ? -17.922 23.625 10.062 1 67.94 96 SER A CA 1
ATOM 762 C C . SER A 1 96 ? -18.594 22.312 10.422 1 67.94 96 SER A C 1
ATOM 764 O O . SER A 1 96 ? -19.812 22.281 10.672 1 67.94 96 SER A O 1
ATOM 766 N N . LYS A 1 97 ? -17.922 21.297 10.484 1 70.69 97 LYS A N 1
ATOM 767 C CA . LYS A 1 97 ? -18.562 20.016 10.75 1 70.69 97 LYS A CA 1
ATOM 768 C C . LYS A 1 97 ? -18.219 19.5 12.148 1 70.69 97 LYS A C 1
ATOM 770 O O . LYS A 1 97 ? -18.312 18.297 12.422 1 70.69 97 LYS A O 1
ATOM 775 N N . ILE A 1 98 ? -17.844 20.547 12.938 1 79.56 98 ILE A N 1
ATOM 776 C CA . ILE A 1 98 ? -17.531 20.203 14.32 1 79.56 98 ILE A CA 1
ATOM 777 C C . ILE A 1 98 ? -18.609 20.766 15.25 1 79.56 98 ILE A C 1
ATOM 779 O O . ILE A 1 98 ? -19.031 21.922 15.094 1 79.56 98 ILE A O 1
ATOM 783 N N . ARG A 1 99 ? -19.016 20.062 16.156 1 75.56 99 ARG A N 1
ATOM 784 C CA . ARG A 1 99 ? -20 20.5 17.141 1 75.56 99 ARG A CA 1
ATOM 785 C C . ARG A 1 99 ? -19.359 21.438 18.156 1 75.56 99 ARG A C 1
ATOM 787 O O . ARG A 1 99 ? -18.281 21.156 18.672 1 75.56 99 ARG A O 1
ATOM 794 N N . LYS A 1 100 ? -20.125 22.391 18.438 1 83.94 100 LYS A N 1
ATOM 795 C CA . LYS A 1 100 ? -19.672 23.312 19.484 1 83.94 100 LYS A CA 1
ATOM 796 C C . LYS A 1 100 ? -19.75 22.672 20.859 1 83.94 100 LYS A C 1
ATOM 798 O O . LYS A 1 100 ? -20.781 22.109 21.234 1 83.94 100 LYS A O 1
ATOM 803 N N . SER A 1 101 ? -18.734 22.812 21.531 1 77.38 101 SER A N 1
ATOM 804 C CA . SER A 1 101 ? -18.797 22.375 22.922 1 77.38 101 SER A CA 1
ATOM 805 C C . SER A 1 101 ? -19.734 23.25 23.75 1 77.38 101 SER A C 1
ATOM 807 O O . SER A 1 101 ? -19.766 24.469 23.562 1 77.38 101 SER A O 1
ATOM 809 N N . GLU A 1 102 ? -20.453 22.672 24.688 1 77.31 102 GLU A N 1
ATOM 810 C CA . GLU A 1 102 ? -21.469 23.375 25.469 1 77.31 102 GLU A CA 1
ATOM 811 C C . GLU A 1 102 ? -20.859 24.484 26.312 1 77.31 102 GLU A C 1
ATOM 813 O O . GLU A 1 102 ? -21.484 25.516 26.531 1 77.31 102 GLU A O 1
ATOM 818 N N . TRP A 1 103 ? -19.703 24.281 26.656 1 81.38 103 TRP A N 1
ATOM 819 C CA . TRP A 1 103 ? -19.094 25.203 27.594 1 81.38 103 TRP A CA 1
ATOM 820 C C . TRP A 1 103 ? -18.453 26.391 26.875 1 81.38 103 TRP A C 1
ATOM 822 O O . TRP A 1 103 ? -17.953 27.328 27.5 1 81.38 103 TRP A O 1
ATOM 832 N N . ILE A 1 104 ? -18.484 26.359 25.609 1 87.06 104 ILE A N 1
ATOM 833 C CA . ILE A 1 104 ? -17.984 27.5 24.828 1 87.06 104 ILE A CA 1
ATOM 834 C C . ILE A 1 104 ? -19.156 28.391 24.438 1 87.06 104 ILE A C 1
ATOM 836 O O . ILE A 1 104 ? -20.141 27.922 23.875 1 87.06 104 ILE A O 1
ATOM 840 N N . GLU A 1 105 ? -19 29.641 24.734 1 90.06 105 GLU A N 1
ATOM 841 C CA . GLU A 1 105 ? -20.031 30.609 24.359 1 90.06 105 GLU A CA 1
ATOM 842 C C . GLU A 1 105 ? -20.141 30.719 22.844 1 90.06 105 GLU A C 1
ATOM 844 O O . GLU A 1 105 ? -19.156 30.609 22.125 1 90.06 105 GLU A O 1
ATOM 849 N N . GLN A 1 106 ? -21.328 31.062 22.422 1 91.25 106 GLN A N 1
ATOM 850 C CA . GLN A 1 106 ? -21.594 31.141 20.984 1 91.25 106 GLN A CA 1
ATOM 851 C C . GLN A 1 106 ? -20.734 32.219 20.312 1 91.25 106 GLN A C 1
ATOM 853 O O . GLN A 1 106 ? -20.188 31.984 19.234 1 91.25 106 GLN A O 1
ATOM 858 N N . LYS A 1 107 ? -20.625 33.312 20.953 1 89.81 107 LYS A N 1
ATOM 859 C CA . LYS A 1 107 ? -19.828 34.406 20.375 1 89.81 107 LYS A CA 1
ATOM 860 C C . LYS A 1 107 ? -18.375 34 20.203 1 89.81 107 LYS A C 1
ATOM 862 O O . LYS A 1 107 ? -17.734 34.344 19.219 1 89.81 107 LYS A O 1
ATOM 867 N N . ASP A 1 108 ? -17.844 33.344 21.156 1 89.81 108 ASP A N 1
ATOM 868 C CA . ASP A 1 108 ? -16.469 32.844 21.094 1 89.81 108 ASP A CA 1
ATOM 869 C C . ASP A 1 108 ? -16.312 31.797 20 1 89.81 108 ASP A C 1
ATOM 871 O O . ASP A 1 108 ? -15.328 31.812 19.25 1 89.81 108 ASP A O 1
ATOM 875 N N . TRP A 1 109 ? -17.297 30.922 19.922 1 88.38 109 TRP A N 1
ATOM 876 C CA . TRP A 1 109 ? -17.281 29.875 18.906 1 88.38 109 TRP A CA 1
ATOM 877 C C . TRP A 1 109 ? -17.281 30.469 17.5 1 88.38 109 TRP A C 1
ATOM 879 O O . TRP A 1 109 ? -16.484 30.062 16.641 1 88.38 109 TRP A O 1
ATOM 889 N N . ASN A 1 110 ? -18.078 31.453 17.344 1 87.06 110 ASN A N 1
ATOM 890 C CA . ASN A 1 110 ? -18.141 32.125 16.062 1 87.06 110 ASN A CA 1
ATOM 891 C C . ASN A 1 110 ? -16.812 32.781 15.703 1 87.06 110 ASN A C 1
ATOM 893 O O . ASN A 1 110 ? -16.359 32.719 14.562 1 87.06 110 ASN A O 1
ATOM 897 N N . TYR A 1 111 ? -16.266 33.438 16.641 1 87.19 111 TYR A N 1
ATOM 898 C CA . TYR A 1 111 ? -14.977 34.094 16.453 1 87.19 111 TYR A CA 1
ATOM 899 C C . TYR A 1 111 ? -13.898 33.094 16.078 1 87.19 111 TYR A C 1
ATOM 901 O O . TYR A 1 111 ? -13.117 33.344 15.156 1 87.19 111 TYR A O 1
ATOM 909 N N . LEU A 1 112 ? -13.891 32 16.766 1 87.88 112 LEU A N 1
ATOM 910 C CA . LEU A 1 112 ? -12.906 30.969 16.5 1 87.88 112 LEU A CA 1
ATOM 911 C C . LEU A 1 112 ? -13.102 30.375 15.102 1 87.88 112 LEU A C 1
ATOM 913 O O . LEU A 1 112 ? -12.125 30.109 14.398 1 87.88 112 LEU A O 1
ATOM 917 N N . GLN A 1 113 ? -14.281 30.266 14.609 1 84.44 113 GLN A N 1
ATOM 918 C CA . GLN A 1 113 ? -14.594 29.734 13.289 1 84.44 113 GLN A CA 1
ATOM 919 C C . GLN A 1 113 ? -14.164 30.703 12.195 1 84.44 113 GLN A C 1
ATOM 921 O O . GLN A 1 113 ? -13.57 30.297 11.195 1 84.44 113 GLN A O 1
ATOM 926 N N . THR A 1 114 ? -14.375 31.938 12.477 1 83.94 114 THR A N 1
ATOM 927 C CA . THR A 1 114 ? -14.141 32.938 11.438 1 83.94 114 THR A CA 1
ATOM 928 C C . THR A 1 114 ? -12.664 33.344 11.391 1 83.94 114 THR A C 1
ATOM 930 O O . THR A 1 114 ? -12.211 33.906 10.398 1 83.94 114 THR A O 1
ATOM 933 N N . SER A 1 115 ? -12.016 33.031 12.438 1 84.38 115 SER A N 1
ATOM 934 C CA . SER A 1 115 ? -10.602 33.375 12.5 1 84.38 115 SER A CA 1
ATOM 935 C C . SER A 1 115 ? -9.75 32.406 11.719 1 84.38 115 SER A C 1
ATOM 937 O O . SER A 1 115 ? -8.523 32.531 11.664 1 84.38 115 SER A O 1
ATOM 939 N N . ILE A 1 116 ? -10.344 31.359 11.18 1 81.94 116 ILE A N 1
ATOM 940 C CA . ILE A 1 116 ? -9.648 30.391 10.344 1 81.94 116 ILE A CA 1
ATOM 941 C C . ILE A 1 116 ? -10 30.641 8.875 1 81.94 116 ILE A C 1
ATOM 943 O O . ILE A 1 116 ? -11.172 30.797 8.531 1 81.94 116 ILE A O 1
ATOM 947 N N . GLU A 1 117 ? -8.938 30.812 8.172 1 70.88 117 GLU A N 1
ATOM 948 C CA . GLU A 1 117 ? -9.195 30.859 6.734 1 70.88 117 GLU A CA 1
ATOM 949 C C . GLU A 1 117 ? -9.516 29.469 6.18 1 70.88 117 GLU A C 1
ATOM 951 O O . GLU A 1 117 ? -8.648 28.594 6.156 1 70.88 117 GLU A O 1
ATOM 956 N N . TYR A 1 118 ? -10.82 29.266 5.992 1 62.94 118 TYR A N 1
ATOM 957 C CA . TYR A 1 118 ? -11.172 28 5.352 1 62.94 118 TYR A CA 1
ATOM 958 C C . TYR A 1 118 ? -11.047 28.094 3.838 1 62.94 118 TYR A C 1
ATOM 960 O O . TYR A 1 118 ? -11.336 29.156 3.256 1 62.94 118 TYR A O 1
ATOM 968 N N . PRO A 1 119 ? -10.336 27.078 3.309 1 60.97 119 PRO A N 1
ATOM 969 C CA . PRO A 1 119 ? -10.164 27.141 1.855 1 60.97 119 PRO A CA 1
ATOM 970 C C . PRO A 1 119 ? -11.484 27.078 1.098 1 60.97 119 PRO A C 1
ATOM 972 O O . PRO A 1 119 ? -12.5 26.656 1.661 1 60.97 119 PRO A O 1
ATOM 975 N N . ASN A 1 120 ? -11.406 27.656 -0.03 1 64.56 120 ASN A N 1
ATOM 976 C CA . ASN A 1 120 ? -12.453 27.562 -1.048 1 64.56 120 ASN A CA 1
ATOM 977 C C . ASN A 1 120 ? -12.508 26.188 -1.681 1 64.56 120 ASN A C 1
ATOM 979 O O . ASN A 1 120 ? -11.477 25.641 -2.094 1 64.56 120 ASN A O 1
ATOM 983 N N . TYR A 1 121 ? -13.688 25.672 -1.673 1 66.12 121 TYR A N 1
ATOM 984 C CA . TYR A 1 121 ? -13.922 24.328 -2.188 1 66.12 121 TYR A CA 1
ATOM 985 C C . TYR A 1 121 ? -14.156 24.359 -3.693 1 66.12 121 TYR A C 1
ATOM 987 O O . TYR A 1 121 ? -14.812 23.469 -4.242 1 66.12 121 TYR A O 1
ATOM 995 N N . LYS A 1 122 ? -13.664 25.391 -4.301 1 72.69 122 LYS A N 1
ATOM 996 C CA . LYS A 1 122 ? -13.844 25.422 -5.75 1 72.69 122 LYS A CA 1
ATOM 997 C C . LYS A 1 122 ? -12.523 25.172 -6.477 1 72.69 122 LYS A C 1
ATOM 999 O O . LYS A 1 122 ? -11.484 25.688 -6.07 1 72.69 122 LYS A O 1
ATOM 1004 N N . LEU A 1 123 ? -12.641 24.344 -7.473 1 79.31 123 LEU A N 1
ATOM 1005 C CA . LEU A 1 123 ? -11.523 24.172 -8.391 1 79.31 123 LEU A CA 1
ATOM 1006 C C . LEU A 1 123 ? -11.391 25.375 -9.32 1 79.31 123 LEU A C 1
ATOM 1008 O O . LEU A 1 123 ? -12.297 26.203 -9.398 1 79.31 123 LEU A O 1
ATOM 1012 N N . THR A 1 124 ? -10.281 25.484 -9.938 1 82.44 124 THR A N 1
ATOM 1013 C CA . THR A 1 124 ? -10.148 26.547 -10.93 1 82.44 124 THR A CA 1
ATOM 1014 C C . THR A 1 124 ? -11.109 26.312 -12.094 1 82.44 124 THR A C 1
ATOM 1016 O O . THR A 1 124 ? -11.516 25.188 -12.367 1 82.44 124 THR A O 1
ATOM 1019 N N . SER A 1 125 ? -11.469 27.312 -12.727 1 83.75 125 SER A N 1
ATOM 1020 C CA . SER A 1 125 ? -12.422 27.219 -13.82 1 83.75 125 SER A CA 1
ATOM 1021 C C . SER A 1 125 ? -11.953 26.234 -14.883 1 83.75 125 SER A C 1
ATOM 1023 O O . SER A 1 125 ? -12.75 25.484 -15.438 1 83.75 125 SER A O 1
ATOM 1025 N N . ASN A 1 126 ? -10.711 26.266 -15.141 1 82.81 126 ASN A N 1
ATOM 1026 C CA . ASN A 1 126 ? -10.164 25.344 -16.141 1 82.81 126 ASN A CA 1
ATOM 1027 C C . ASN A 1 126 ? -10.312 23.891 -15.703 1 82.81 126 ASN A C 1
ATOM 1029 O O . ASN A 1 126 ? -10.625 23.016 -16.516 1 82.81 126 ASN A O 1
ATOM 1033 N N . VAL A 1 127 ? -10.148 23.703 -14.469 1 86.25 127 VAL A N 1
ATOM 1034 C CA . VAL A 1 127 ? -10.234 22.344 -13.938 1 86.25 127 VAL A CA 1
ATOM 1035 C C . VAL A 1 127 ? -11.688 21.891 -13.891 1 86.25 127 VAL A C 1
ATOM 1037 O O . VAL A 1 127 ? -12.008 20.75 -14.203 1 86.25 127 VAL A O 1
ATOM 1040 N N . GLU A 1 128 ? -12.539 22.875 -13.57 1 86.56 128 GLU A N 1
ATOM 1041 C CA . GLU A 1 128 ? -13.969 22.562 -13.562 1 86.56 128 GLU A CA 1
ATOM 1042 C C . GLU A 1 128 ? -14.453 22.172 -14.953 1 86.56 128 GLU A C 1
ATOM 1044 O O . GLU A 1 128 ? -15.242 21.234 -15.102 1 86.56 128 GLU A O 1
ATOM 1049 N N . ASN A 1 129 ? -13.992 22.828 -15.93 1 83.75 129 ASN A N 1
ATOM 1050 C CA . ASN A 1 129 ? -14.359 22.516 -17.312 1 83.75 129 ASN A CA 1
ATOM 1051 C C . ASN A 1 129 ? -13.828 21.141 -17.734 1 83.75 129 ASN A C 1
ATOM 1053 O O . ASN A 1 129 ? -14.523 20.391 -18.422 1 83.75 129 ASN A O 1
ATOM 1057 N N . LEU A 1 130 ? -12.656 20.953 -17.328 1 83.94 130 LEU A N 1
ATOM 1058 C CA . LEU A 1 130 ? -12.062 19.656 -17.641 1 83.94 130 LEU A CA 1
ATOM 1059 C C . LEU A 1 130 ? -12.859 18.531 -17 1 83.94 130 LEU A C 1
ATOM 1061 O O . LEU A 1 130 ? -13.125 17.5 -17.641 1 83.94 130 LEU A O 1
ATOM 1065 N N . VAL A 1 131 ? -13.203 18.703 -15.781 1 85.56 131 VAL A N 1
ATOM 1066 C CA . VAL A 1 131 ? -13.969 17.703 -15.055 1 85.56 131 VAL A CA 1
ATOM 1067 C C . VAL A 1 131 ? -15.297 17.453 -15.75 1 85.56 131 VAL A C 1
ATOM 1069 O O . VAL A 1 131 ? -15.734 16.297 -15.891 1 85.56 131 VAL A O 1
ATOM 1072 N N . LYS A 1 132 ? -15.906 18.484 -16.203 1 84.06 132 LYS A N 1
ATOM 1073 C CA . LYS A 1 132 ? -17.156 18.359 -16.938 1 84.06 132 LYS A CA 1
ATOM 1074 C C . LYS A 1 132 ? -16.969 17.531 -18.203 1 84.06 132 LYS A C 1
ATOM 1076 O O . LYS A 1 132 ? -17.797 16.688 -18.531 1 84.06 132 LYS A O 1
ATOM 1081 N N . GLU A 1 133 ? -15.914 17.75 -18.844 1 82.69 133 GLU A N 1
ATOM 1082 C CA . GLU A 1 133 ? -15.609 17 -20.078 1 82.69 133 GLU A CA 1
ATOM 1083 C C . GLU A 1 133 ? -15.352 15.531 -19.781 1 82.69 133 GLU A C 1
ATOM 1085 O O . GLU A 1 133 ? -15.766 14.656 -20.531 1 82.69 133 GLU A O 1
ATOM 1090 N N . LEU A 1 134 ? -14.641 15.281 -18.703 1 81.69 134 LEU A N 1
ATOM 1091 C CA . LEU A 1 134 ? -14.305 13.914 -18.328 1 81.69 134 LEU A CA 1
ATOM 1092 C C . LEU A 1 134 ? -15.562 13.133 -17.969 1 81.69 134 LEU A C 1
ATOM 1094 O O . LEU A 1 134 ? -15.648 11.93 -18.234 1 81.69 134 LEU A O 1
ATOM 1098 N N . LEU A 1 135 ? -16.484 13.758 -17.406 1 82.25 135 LEU A N 1
ATOM 1099 C CA . LEU A 1 135 ? -17.688 13.094 -16.922 1 82.25 135 LEU A CA 1
ATOM 1100 C C . LEU A 1 135 ? -18.672 12.844 -18.078 1 82.25 135 LEU A C 1
ATOM 1102 O O . LEU A 1 135 ? -19.5 11.938 -18 1 82.25 135 LEU A O 1
ATOM 1106 N N . GLU A 1 136 ? -18.562 13.57 -19.125 1 76.88 136 GLU A N 1
ATOM 1107 C CA . GLU A 1 136 ? -19.484 13.461 -20.25 1 76.88 136 GLU A CA 1
ATOM 1108 C C . GLU A 1 136 ? -18.922 12.555 -21.328 1 76.88 136 GLU A C 1
ATOM 1110 O O . GLU A 1 136 ? -19.641 12.156 -22.25 1 76.88 136 GLU A O 1
ATOM 1115 N N . THR A 1 137 ? -17.656 12.219 -21.141 1 70.5 137 THR A N 1
ATOM 1116 C CA . THR A 1 137 ? -17.031 11.445 -22.203 1 70.5 137 THR A CA 1
ATOM 1117 C C . THR A 1 137 ? -17.297 9.953 -22.016 1 70.5 137 THR A C 1
ATOM 1119 O O . THR A 1 137 ? -17.453 9.477 -20.891 1 70.5 137 THR A O 1
ATOM 1122 N N . ASN A 1 138 ? -17.438 9.312 -23.156 1 65 138 ASN A N 1
ATOM 1123 C CA . ASN A 1 138 ? -17.609 7.859 -23.156 1 65 138 ASN A CA 1
ATOM 1124 C C . ASN A 1 138 ? -16.266 7.141 -22.953 1 65 138 ASN A C 1
ATOM 1126 O O . ASN A 1 138 ? -16.25 5.945 -22.656 1 65 138 ASN A O 1
ATOM 1130 N N . SER A 1 139 ? -15.234 7.867 -23.203 1 64.38 139 SER A N 1
ATOM 1131 C CA . SER A 1 139 ? -13.906 7.277 -23.031 1 64.38 139 SER A CA 1
ATOM 1132 C C . SER A 1 139 ? -12.984 8.203 -22.234 1 64.38 139 SER A C 1
ATOM 1134 O O . SER A 1 139 ? -12.414 9.141 -22.797 1 64.38 139 SER A O 1
ATOM 1136 N N . LEU A 1 140 ? -12.883 7.863 -20.953 1 65.94 140 LEU A N 1
ATOM 1137 C CA . LEU A 1 140 ? -12.086 8.688 -20.062 1 65.94 140 LEU A CA 1
ATOM 1138 C C . LEU A 1 140 ? -10.648 8.812 -20.562 1 65.94 140 LEU A C 1
ATOM 1140 O O . LEU A 1 140 ? -10.062 9.898 -20.531 1 65.94 140 LEU A O 1
ATOM 1144 N N . MET A 1 141 ? -10.18 7.738 -21.016 1 64.5 141 MET A N 1
ATOM 1145 C CA . MET A 1 141 ? -8.805 7.723 -21.5 1 64.5 141 MET A CA 1
ATOM 1146 C C . MET A 1 141 ? -8.625 8.672 -22.688 1 64.5 141 MET A C 1
ATOM 1148 O O . MET A 1 141 ? -7.66 9.43 -22.734 1 64.5 141 MET A O 1
ATOM 1152 N N . GLN A 1 142 ? -9.539 8.594 -23.547 1 64.75 142 GLN A N 1
ATOM 1153 C CA . GLN A 1 142 ? -9.469 9.453 -24.719 1 64.75 142 GLN A CA 1
ATOM 1154 C C . GLN A 1 142 ? -9.562 10.93 -24.328 1 64.75 142 GLN A C 1
ATOM 1156 O O . GLN A 1 142 ? -8.859 11.773 -24.875 1 64.75 142 GLN A O 1
ATOM 1161 N N . CYS A 1 143 ? -10.367 11.148 -23.375 1 64.19 143 CYS A N 1
ATOM 1162 C CA . CYS A 1 143 ? -10.539 12.523 -22.922 1 64.19 143 CYS A CA 1
ATOM 1163 C C . CYS A 1 143 ? -9.273 13.047 -22.25 1 64.19 143 CYS A C 1
ATOM 1165 O O . CYS A 1 143 ? -8.844 14.172 -22.516 1 64.19 143 CYS A O 1
ATOM 1167 N N . VAL A 1 144 ? -8.68 12.234 -21.5 1 67.75 144 VAL A N 1
ATOM 1168 C CA . VAL A 1 144 ? -7.453 12.609 -20.812 1 67.75 144 VAL A CA 1
ATOM 1169 C C . VAL A 1 144 ? -6.34 12.844 -21.828 1 67.75 144 VAL A C 1
ATOM 1171 O O . VAL A 1 144 ? -5.594 13.82 -21.719 1 67.75 144 VAL A O 1
ATOM 1174 N N . CYS A 1 145 ? -6.273 11.922 -22.75 1 65.06 145 CYS A N 1
ATOM 1175 C CA . CYS A 1 145 ? -5.246 12.039 -23.781 1 65.06 145 CYS A CA 1
ATOM 1176 C C . CYS A 1 145 ? -5.449 13.305 -24.594 1 65.06 145 CYS A C 1
ATOM 1178 O O . CYS A 1 145 ? -4.484 14.016 -24.906 1 65.06 145 CYS A O 1
ATOM 1180 N N . LYS A 1 146 ? -6.691 13.516 -24.953 1 64.38 146 LYS A N 1
ATOM 1181 C CA . LYS A 1 146 ? -6.996 14.734 -25.703 1 64.38 146 LYS A CA 1
ATOM 1182 C C . LYS A 1 146 ? -6.629 15.984 -24.906 1 64.38 146 LYS A C 1
ATOM 1184 O O . LYS A 1 146 ? -6.055 16.922 -25.469 1 64.38 146 LYS A O 1
ATOM 1189 N N . ALA A 1 147 ? -7.027 15.969 -23.672 1 63.66 147 ALA A N 1
ATOM 1190 C CA . ALA A 1 147 ? -6.754 17.109 -22.812 1 63.66 147 ALA A CA 1
ATOM 1191 C C . ALA A 1 147 ? -5.254 17.344 -22.672 1 63.66 147 ALA A C 1
ATOM 1193 O O . ALA A 1 147 ? -4.793 18.5 -22.688 1 63.66 147 ALA A O 1
ATOM 1194 N N . LYS A 1 148 ? -4.531 16.312 -22.547 1 62.62 148 LYS A N 1
ATOM 1195 C CA . LYS A 1 148 ? -3.086 16.422 -22.375 1 62.62 148 LYS A CA 1
ATOM 1196 C C . LYS A 1 148 ? -2.396 16.812 -23.672 1 62.62 148 LYS A C 1
ATOM 1198 O O . LYS A 1 148 ? -1.368 17.5 -23.656 1 62.62 148 LYS A O 1
ATOM 1203 N N . PHE A 1 149 ? -2.896 16.172 -24.828 1 60.22 149 PHE A N 1
ATOM 1204 C CA . PHE A 1 149 ? -2.32 16.453 -26.141 1 60.22 149 PHE A CA 1
ATOM 1205 C C . PHE A 1 149 ? -2.564 17.906 -26.531 1 60.22 149 PHE A C 1
ATOM 1207 O O . PHE A 1 149 ? -1.691 18.562 -27.109 1 60.22 149 PHE A O 1
ATOM 1214 N N . LYS A 1 150 ? -3.844 18.094 -26.781 1 53.44 150 LYS A N 1
ATOM 1215 C CA . LYS A 1 150 ? -4.148 19.422 -27.297 1 53.44 150 LYS A CA 1
ATOM 1216 C C . LYS A 1 150 ? -3.5 20.5 -26.438 1 53.44 150 LYS A C 1
ATOM 1218 O O . LYS A 1 150 ? -3.039 21.516 -26.969 1 53.44 150 LYS A O 1
ATOM 1223 N N . ASN A 1 151 ? -4.09 20.875 -25.047 1 54.16 151 ASN A N 1
ATOM 1224 C CA . ASN A 1 151 ? -3.746 22.078 -24.312 1 54.16 151 ASN A CA 1
ATOM 1225 C C . ASN A 1 151 ? -2.918 21.766 -23.062 1 54.16 151 ASN A C 1
ATOM 1227 O O . ASN A 1 151 ? -2.854 20.609 -22.641 1 54.16 151 ASN A O 1
ATOM 1231 N N . GLU A 1 152 ? -2.045 22.797 -22.578 1 61 152 GLU A N 1
ATOM 1232 C CA . GLU A 1 152 ? -1.131 23.047 -21.469 1 61 152 GLU A CA 1
ATOM 1233 C C . GLU A 1 152 ? -1.714 22.562 -20.141 1 61 152 GLU A C 1
ATOM 1235 O O . GLU A 1 152 ? -2.613 23.203 -19.578 1 61 152 GLU A O 1
ATOM 1240 N N . ILE A 1 153 ? -1.649 21.297 -19.906 1 69.94 153 ILE A N 1
ATOM 1241 C CA . ILE A 1 153 ? -2.141 20.812 -18.609 1 69.94 153 ILE A CA 1
ATOM 1242 C C . ILE A 1 153 ? -1.245 21.344 -17.5 1 69.94 153 ILE A C 1
ATOM 1244 O O . ILE A 1 153 ? -0.021 21.219 -17.562 1 69.94 153 ILE A O 1
ATOM 1248 N N . ASP A 1 154 ? -1.974 22.234 -16.766 1 78 154 ASP A N 1
ATOM 1249 C CA . ASP A 1 154 ? -1.237 22.672 -15.586 1 78 154 ASP A CA 1
ATOM 1250 C C . ASP A 1 154 ? -1.21 21.578 -14.523 1 78 154 ASP A C 1
ATOM 1252 O O . ASP A 1 154 ? -1.766 20.5 -14.719 1 78 154 ASP A O 1
ATOM 1256 N N . LYS A 1 155 ? -0.591 21.797 -13.531 1 80.88 155 LYS A N 1
ATOM 1257 C CA . LYS A 1 155 ? -0.334 20.797 -12.492 1 80.88 155 LYS A CA 1
ATOM 1258 C C . LYS A 1 155 ? -1.632 20.344 -11.828 1 80.88 155 LYS A C 1
ATOM 1260 O O . LYS A 1 155 ? -1.767 19.188 -11.438 1 80.88 155 LYS A O 1
ATOM 1265 N N . GLU A 1 156 ? -2.539 21.266 -11.711 1 84.25 156 GLU A N 1
ATOM 1266 C CA . GLU A 1 156 ? -3.814 20.922 -11.094 1 84.25 156 GLU A CA 1
ATOM 1267 C C . GLU A 1 156 ? -4.633 20 -12.008 1 84.25 156 GLU A C 1
ATOM 1269 O O . GLU A 1 156 ? -5.27 19.062 -11.539 1 84.25 156 GLU A O 1
ATOM 1274 N N . MET A 1 157 ? -4.641 20.312 -13.234 1 84.25 157 MET A N 1
ATOM 1275 C CA . MET A 1 157 ? -5.328 19.484 -14.211 1 84.25 157 MET A CA 1
ATOM 1276 C C . MET A 1 157 ? -4.719 18.078 -14.258 1 84.25 157 MET A C 1
ATOM 1278 O O . MET A 1 157 ? -5.438 17.094 -14.375 1 84.25 157 MET A O 1
ATOM 1282 N N . GLU A 1 158 ? -3.432 18.078 -14.164 1 83.62 158 GLU A N 1
ATOM 1283 C CA . GLU A 1 158 ? -2.74 16.797 -14.141 1 83.62 158 GLU A CA 1
ATOM 1284 C C . GLU A 1 158 ? -3.158 15.961 -12.938 1 83.62 158 GLU A C 1
ATOM 1286 O O . GLU A 1 158 ? -3.391 14.758 -13.062 1 83.62 158 GLU A O 1
ATOM 1291 N N . PHE A 1 159 ? -3.225 16.641 -11.828 1 88.56 159 PHE A N 1
ATOM 1292 C CA . PHE A 1 159 ? -3.668 15.969 -10.609 1 88.56 159 PHE A CA 1
ATOM 1293 C C . PHE A 1 159 ? -5.055 15.359 -10.805 1 88.56 159 PHE A C 1
ATOM 1295 O O . PHE A 1 159 ? -5.266 14.18 -10.516 1 88.56 159 PHE A O 1
ATOM 1302 N N . VAL A 1 160 ? -5.883 16.109 -11.336 1 89.5 160 VAL A N 1
ATOM 1303 C CA . VAL A 1 160 ? -7.27 15.688 -11.5 1 89.5 160 VAL A CA 1
ATOM 1304 C C . VAL A 1 160 ? -7.352 14.531 -12.492 1 89.5 160 VAL A C 1
ATOM 1306 O O . VAL A 1 160 ? -8.008 13.523 -12.227 1 89.5 160 VAL A O 1
ATOM 1309 N N . THR A 1 161 ? -6.699 14.602 -13.562 1 87.12 161 THR A N 1
ATOM 1310 C CA . THR A 1 161 ? -6.754 13.562 -14.586 1 87.12 161 THR A CA 1
ATOM 1311 C C . THR A 1 161 ? -6.113 12.273 -14.078 1 87.12 161 THR A C 1
ATOM 1313 O O . THR A 1 161 ? -6.609 11.18 -14.352 1 87.12 161 THR A O 1
ATOM 1316 N N . ASP A 1 162 ? -4.988 12.422 -13.367 1 89.69 162 ASP A N 1
ATOM 1317 C CA . ASP A 1 162 ? -4.309 11.25 -12.82 1 89.69 162 ASP A CA 1
ATOM 1318 C C . ASP A 1 162 ? -5.207 10.5 -11.844 1 89.69 162 ASP A C 1
ATOM 1320 O O . ASP A 1 162 ? -5.285 9.273 -11.875 1 89.69 162 ASP A O 1
ATOM 1324 N N . VAL A 1 163 ? -5.867 11.242 -11 1 93.19 163 VAL A N 1
ATOM 1325 C CA . VAL A 1 163 ? -6.734 10.625 -10.008 1 93.19 163 VAL A CA 1
ATOM 1326 C C . VAL A 1 163 ? -7.918 9.953 -10.695 1 93.19 163 VAL A C 1
ATOM 1328 O O . VAL A 1 163 ? -8.258 8.805 -10.391 1 93.19 163 VAL A O 1
ATOM 1331 N N . PHE A 1 164 ? -8.492 10.602 -11.68 1 90 164 PHE A N 1
ATOM 1332 C CA . PHE A 1 164 ? -9.625 10.023 -12.398 1 90 164 PHE A CA 1
ATOM 1333 C C . PHE A 1 164 ? -9.219 8.742 -13.117 1 90 164 PHE A C 1
ATOM 1335 O O . PHE A 1 164 ? -9.945 7.754 -13.102 1 90 164 PHE A O 1
ATOM 1342 N N . LEU A 1 165 ? -8.102 8.82 -13.734 1 87.88 165 LEU A N 1
ATOM 1343 C CA . LEU A 1 165 ? -7.613 7.648 -14.453 1 87.88 165 LEU A CA 1
ATOM 1344 C C . LEU A 1 165 ? -7.367 6.484 -13.492 1 87.88 165 LEU A C 1
ATOM 1346 O O . LEU A 1 165 ? -7.715 5.344 -13.797 1 87.88 165 LEU A O 1
ATOM 1350 N N . TRP A 1 166 ? -6.758 6.754 -12.391 1 93.25 166 TRP A N 1
ATOM 1351 C CA . TRP A 1 166 ? -6.484 5.715 -11.406 1 93.25 166 TRP A CA 1
ATOM 1352 C C . TRP A 1 166 ? -7.781 5.086 -10.906 1 93.25 166 TRP A C 1
ATOM 1354 O O . TRP A 1 166 ? -7.902 3.859 -10.852 1 93.25 166 TRP A O 1
ATOM 1364 N N . PHE A 1 167 ? -8.758 5.891 -10.562 1 93.19 167 PHE A N 1
ATOM 1365 C CA . PHE A 1 167 ? -10.016 5.383 -10.023 1 93.19 167 PHE A CA 1
ATOM 1366 C C . PHE A 1 167 ? -10.758 4.559 -11.07 1 93.19 167 PHE A C 1
ATOM 1368 O O . PHE A 1 167 ? -11.289 3.492 -10.758 1 93.19 167 PHE A O 1
ATOM 1375 N N . THR A 1 168 ? -10.789 4.988 -12.266 1 88.88 168 THR A N 1
ATOM 1376 C CA . THR A 1 168 ? -11.516 4.289 -13.32 1 88.88 168 THR A CA 1
ATOM 1377 C C . THR A 1 168 ? -10.883 2.928 -13.602 1 88.88 168 THR A C 1
ATOM 1379 O O . THR A 1 168 ? -11.594 1.936 -13.773 1 88.88 168 THR A O 1
ATOM 1382 N N . LYS A 1 169 ? -9.594 2.91 -13.57 1 87.69 169 LYS A N 1
ATOM 1383 C CA . LYS A 1 169 ? -8.891 1.689 -13.953 1 87.69 169 LYS A CA 1
ATOM 1384 C C . LYS A 1 169 ? -8.828 0.701 -12.789 1 87.69 169 LYS A C 1
ATOM 1386 O O . LYS A 1 169 ? -8.852 -0.513 -13 1 87.69 169 LYS A O 1
ATOM 1391 N N . ASN A 1 170 ? -8.711 1.198 -11.586 1 91.88 170 ASN A N 1
ATOM 1392 C CA . ASN A 1 170 ? -8.328 0.314 -10.492 1 91.88 170 ASN A CA 1
ATOM 1393 C C . ASN A 1 170 ? -9.43 0.212 -9.445 1 91.88 170 ASN A C 1
ATOM 1395 O O . ASN A 1 170 ? -9.531 -0.795 -8.742 1 91.88 170 ASN A O 1
ATOM 1399 N N . VAL A 1 171 ? -10.172 1.276 -9.266 1 93.25 171 VAL A N 1
ATOM 1400 C CA . VAL A 1 171 ? -11.148 1.292 -8.188 1 93.25 171 VAL A CA 1
ATOM 1401 C C . VAL A 1 171 ? -12.539 0.97 -8.742 1 93.25 171 VAL A C 1
ATOM 1403 O O . VAL A 1 171 ? -13.227 0.086 -8.227 1 93.25 171 VAL A O 1
ATOM 1406 N N . PHE A 1 172 ? -12.914 1.626 -9.844 1 90.25 172 PHE A N 1
ATOM 1407 C CA . PHE A 1 172 ? -14.25 1.468 -10.406 1 90.25 172 PHE A CA 1
ATOM 1408 C C . PHE A 1 172 ? -14.336 0.208 -11.258 1 90.25 172 PHE A C 1
ATOM 1410 O O . PHE A 1 172 ? -15.43 -0.246 -11.594 1 90.25 172 PHE A O 1
ATOM 1417 N N . ASN A 1 173 ? -13.148 -0.314 -11.625 1 88.31 173 ASN A N 1
ATOM 1418 C CA . ASN A 1 173 ? -13.117 -1.547 -12.406 1 88.31 173 ASN A CA 1
ATOM 1419 C C . ASN A 1 173 ? -13.891 -2.668 -11.711 1 88.31 173 ASN A C 1
ATOM 1421 O O . ASN A 1 173 ? -13.633 -2.975 -10.547 1 88.31 173 ASN A O 1
ATOM 1425 N N . PRO A 1 174 ? -14.781 -3.291 -12.414 1 83.75 174 PRO A N 1
ATOM 1426 C CA . PRO A 1 174 ? -15.586 -4.359 -11.805 1 83.75 174 PRO A CA 1
ATOM 1427 C C . PRO A 1 174 ? -14.727 -5.508 -11.281 1 83.75 174 PRO A C 1
ATOM 1429 O O . PRO A 1 174 ? -15.141 -6.219 -10.359 1 83.75 174 PRO A O 1
ATOM 1432 N N . ALA A 1 175 ? -13.539 -5.637 -11.82 1 83.94 175 ALA A N 1
ATOM 1433 C CA . ALA A 1 175 ? -12.648 -6.711 -11.398 1 83.94 175 ALA A CA 1
ATOM 1434 C C . ALA A 1 175 ? -11.773 -6.273 -10.227 1 83.94 175 ALA A C 1
ATOM 1436 O O . ALA A 1 175 ? -10.914 -7.035 -9.766 1 83.94 175 ALA A O 1
ATOM 1437 N N . SER A 1 176 ? -12.047 -5.082 -9.781 1 88.69 176 SER A N 1
ATOM 1438 C CA . SER A 1 176 ? -11.273 -4.578 -8.648 1 88.69 176 SER A CA 1
ATOM 1439 C C . SER A 1 176 ? -11.617 -5.328 -7.363 1 88.69 176 SER A C 1
ATOM 1441 O O . SER A 1 176 ? -12.773 -5.715 -7.156 1 88.69 176 SER A O 1
ATOM 1443 N N . ALA A 1 177 ? -10.602 -5.449 -6.508 1 89.88 177 ALA A N 1
ATOM 1444 C CA . ALA A 1 177 ? -10.797 -6.109 -5.219 1 89.88 177 ALA A CA 1
ATOM 1445 C C . ALA A 1 177 ? -11.836 -5.379 -4.379 1 89.88 177 ALA A C 1
ATOM 1447 O O . ALA A 1 177 ? -12.398 -5.953 -3.441 1 89.88 177 ALA A O 1
ATOM 1448 N N . PHE A 1 178 ? -12.125 -4.141 -4.707 1 89.75 178 PHE A N 1
ATOM 1449 C CA . PHE A 1 178 ? -13.102 -3.354 -3.965 1 89.75 178 PHE A CA 1
ATOM 1450 C C . PHE A 1 178 ? -14.5 -3.941 -4.125 1 89.75 178 PHE A C 1
ATOM 1452 O O . PHE A 1 178 ? -15.398 -3.643 -3.334 1 89.75 178 PHE A O 1
ATOM 1459 N N . HIS A 1 179 ? -14.641 -4.711 -5.105 1 86.44 179 HIS A N 1
ATOM 1460 C CA . HIS A 1 179 ? -15.953 -5.293 -5.363 1 86.44 179 HIS A CA 1
ATOM 1461 C C . HIS A 1 179 ? -15.992 -6.762 -4.953 1 86.44 179 HIS A C 1
ATOM 1463 O O . HIS A 1 179 ? -16.922 -7.484 -5.309 1 86.44 179 HIS A O 1
ATOM 1469 N N . SER A 1 180 ? -14.969 -7.172 -4.328 1 81.31 180 SER A N 1
ATOM 1470 C CA . SER A 1 180 ? -14.898 -8.531 -3.807 1 81.31 180 SER A CA 1
ATOM 1471 C C . SER A 1 180 ? -15.172 -8.57 -2.309 1 81.31 180 SER A C 1
ATOM 1473 O O . SER A 1 180 ? -15.57 -7.562 -1.722 1 81.31 180 SER A O 1
ATOM 1475 N N . LYS A 1 181 ? -14.945 -9.742 -1.689 1 75.69 181 LYS A N 1
ATOM 1476 C CA . LYS A 1 181 ? -15.234 -9.938 -0.27 1 75.69 181 LYS A CA 1
ATOM 1477 C C . LYS A 1 181 ? -14.102 -9.391 0.598 1 75.69 181 LYS A C 1
ATOM 1479 O O . LYS A 1 181 ? -14.242 -9.297 1.818 1 75.69 181 LYS A O 1
ATOM 1484 N N . ASN A 1 182 ? -13.141 -8.953 -0.068 1 73.81 182 ASN A N 1
ATOM 1485 C CA . ASN A 1 182 ? -11.969 -8.516 0.685 1 73.81 182 ASN A CA 1
ATOM 1486 C C . ASN A 1 182 ? -12.102 -7.059 1.12 1 73.81 182 ASN A C 1
ATOM 1488 O O . ASN A 1 182 ? -11.938 -6.148 0.308 1 73.81 182 ASN A O 1
ATOM 1492 N N . LYS A 1 183 ? -12.43 -6.832 2.363 1 75.81 183 LYS A N 1
ATOM 1493 C CA . LYS A 1 183 ? -12.602 -5.477 2.881 1 75.81 183 LYS A CA 1
ATOM 1494 C C . LYS A 1 183 ? -11.516 -5.137 3.893 1 75.81 183 LYS A C 1
ATOM 1496 O O . LYS A 1 183 ? -11.805 -4.855 5.059 1 75.81 183 LYS A O 1
ATOM 1501 N N . ASN A 1 184 ? -10.32 -5.02 3.424 1 78.38 184 ASN A N 1
ATOM 1502 C CA . ASN A 1 184 ? -9.242 -4.82 4.391 1 78.38 184 ASN A CA 1
ATOM 1503 C C . ASN A 1 184 ? -8.609 -3.439 4.25 1 78.38 184 ASN A C 1
ATOM 1505 O O . ASN A 1 184 ? -8.719 -2.807 3.197 1 78.38 184 ASN A O 1
ATOM 1509 N N . GLU A 1 185 ? -7.992 -2.965 5.277 1 86.5 185 GLU A N 1
ATOM 1510 C CA . GLU A 1 185 ? -7.332 -1.667 5.387 1 86.5 185 GLU A CA 1
ATOM 1511 C C . GLU A 1 185 ? -6.211 -1.529 4.359 1 86.5 185 GLU A C 1
ATOM 1513 O O . GLU A 1 185 ? -6.012 -0.454 3.789 1 86.5 185 GLU A O 1
ATOM 1518 N N . ALA A 1 186 ? -5.586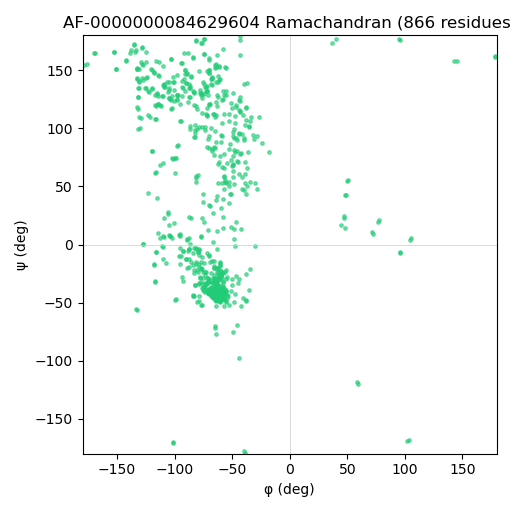 -2.592 4.129 1 85.31 186 ALA A N 1
ATOM 1519 C CA . ALA A 1 186 ? -4.461 -2.564 3.201 1 85.31 186 ALA A CA 1
ATOM 1520 C C . ALA A 1 186 ? -4.93 -2.283 1.775 1 85.31 186 ALA A C 1
ATOM 1522 O O . ALA A 1 186 ? -4.246 -1.595 1.015 1 85.31 186 ALA A O 1
ATOM 1523 N N . LEU A 1 187 ? -6.09 -2.855 1.422 1 90.81 187 LEU A N 1
ATOM 1524 C CA . LEU A 1 187 ? -6.68 -2.578 0.118 1 90.81 187 LEU A CA 1
ATOM 1525 C C . LEU A 1 187 ? -6.992 -1.095 -0.033 1 90.81 187 LEU A C 1
ATOM 1527 O O . LEU A 1 187 ? -6.621 -0.475 -1.031 1 90.81 187 LEU A O 1
ATOM 1531 N N . LEU A 1 188 ? -7.582 -0.543 0.982 1 92.44 188 LEU A N 1
ATOM 1532 C CA . LEU A 1 188 ? -7.922 0.875 0.998 1 92.44 188 LEU A CA 1
ATOM 1533 C C . LEU A 1 188 ? -6.672 1.738 0.889 1 92.44 188 LEU A C 1
ATOM 1535 O O . LEU A 1 188 ? -6.621 2.662 0.074 1 92.44 188 LEU A O 1
ATOM 1539 N N . GLY A 1 189 ? -5.703 1.475 1.624 1 93.38 189 GLY A N 1
ATOM 1540 C CA . GLY A 1 189 ? -4.465 2.234 1.617 1 93.38 189 GLY A CA 1
ATOM 1541 C C . GLY A 1 189 ? -3.719 2.148 0.3 1 93.38 189 GLY A C 1
ATOM 1542 O O . GLY A 1 189 ? -3.43 3.17 -0.325 1 93.38 189 GLY A O 1
ATOM 1543 N N . SER A 1 190 ? -3.568 0.958 -0.186 1 91.81 190 SER A N 1
ATOM 1544 C CA . SER A 1 190 ? -2.662 0.701 -1.301 1 91.81 190 SER A CA 1
ATOM 1545 C C . SER A 1 190 ? -3.289 1.11 -2.629 1 91.81 190 SER A C 1
ATOM 1547 O O . SER A 1 190 ? -2.588 1.554 -3.541 1 91.81 190 SER A O 1
ATOM 1549 N N . LEU A 1 191 ? -4.602 0.965 -2.723 1 93.75 191 LEU A N 1
ATOM 1550 C CA . LEU A 1 191 ? -5.172 1.142 -4.055 1 93.75 191 LEU A CA 1
ATOM 1551 C C . LEU A 1 191 ? -6.016 2.41 -4.121 1 93.75 191 LEU A C 1
ATOM 1553 O O . LEU A 1 191 ? -6.512 2.775 -5.188 1 93.75 191 LEU A O 1
ATOM 1557 N N . MET A 1 192 ? -6.098 3.068 -3.02 1 95 192 MET A N 1
ATOM 1558 C CA . MET A 1 192 ? -6.93 4.266 -3.102 1 95 192 MET A CA 1
ATOM 1559 C C . MET A 1 192 ? -6.227 5.461 -2.465 1 95 192 MET A C 1
ATOM 1561 O O . MET A 1 192 ? -5.926 6.441 -3.145 1 95 192 MET A O 1
ATOM 1565 N N . ILE A 1 193 ? -5.836 5.352 -1.246 1 96.31 193 ILE A N 1
ATOM 1566 C CA . ILE A 1 193 ? -5.383 6.5 -0.468 1 96.31 193 ILE A CA 1
ATOM 1567 C C . ILE A 1 193 ? -3.967 6.883 -0.888 1 96.31 193 ILE A C 1
ATOM 1569 O O . ILE A 1 193 ? -3.707 8.039 -1.228 1 96.31 193 ILE A O 1
ATOM 1573 N N . HIS A 1 194 ? -3.084 5.973 -0.906 1 96.06 194 HIS A N 1
ATOM 1574 C CA . HIS A 1 194 ? -1.681 6.281 -1.148 1 96.06 194 HIS A CA 1
ATOM 1575 C C . HIS A 1 194 ? -1.465 6.785 -2.572 1 96.06 194 HIS A C 1
ATOM 1577 O O . HIS A 1 194 ? -0.771 7.781 -2.787 1 96.06 194 HIS A O 1
ATOM 1583 N N . PRO A 1 195 ? -2.105 6.172 -3.574 1 95.62 195 PRO A N 1
ATOM 1584 C CA . PRO A 1 195 ? -1.956 6.746 -4.914 1 95.62 195 PRO A CA 1
ATOM 1585 C C . PRO A 1 195 ? -2.502 8.164 -5.016 1 95.62 195 PRO A C 1
ATOM 1587 O O . PRO A 1 195 ? -1.876 9.031 -5.637 1 95.62 195 PRO A O 1
ATOM 1590 N N . MET A 1 196 ? -3.611 8.398 -4.41 1 96.38 196 MET A N 1
ATOM 1591 C CA . MET A 1 196 ? -4.23 9.719 -4.465 1 96.38 196 MET A CA 1
ATOM 1592 C C . MET A 1 196 ? -3.328 10.773 -3.826 1 96.38 196 MET A C 1
ATOM 1594 O O . MET A 1 196 ? -3.131 11.852 -4.387 1 96.38 196 MET A O 1
ATOM 1598 N N . LEU A 1 197 ? -2.779 10.453 -2.682 1 96.56 197 LEU A N 1
ATOM 1599 C CA . LEU A 1 197 ? -1.928 11.398 -1.966 1 96.56 197 LEU A CA 1
ATOM 1600 C C . LEU A 1 197 ? -0.594 11.578 -2.684 1 96.56 197 LEU A C 1
ATOM 1602 O O . LEU A 1 197 ? -0.019 12.664 -2.668 1 96.56 197 LEU A O 1
ATOM 1606 N N . GLN A 1 198 ? -0.153 10.508 -3.312 1 95.25 198 GLN A N 1
ATOM 1607 C CA . GLN A 1 198 ? 1.06 10.625 -4.117 1 95.25 198 GLN A CA 1
ATOM 1608 C C . GLN A 1 198 ? 0.853 11.57 -5.293 1 95.25 198 GLN A C 1
ATOM 1610 O O . GLN A 1 198 ? 1.692 12.438 -5.559 1 95.25 198 GLN A O 1
ATOM 1615 N N . TYR A 1 199 ? -0.263 11.414 -6.012 1 94.25 199 TYR A N 1
ATOM 1616 C CA . TYR A 1 199 ? -0.568 12.32 -7.113 1 94.25 199 TYR A CA 1
ATOM 1617 C C . TYR A 1 199 ? -0.68 13.758 -6.617 1 94.25 199 TYR A C 1
ATOM 1619 O O . TYR A 1 199 ? -0.255 14.688 -7.301 1 94.25 199 TYR A O 1
ATOM 1627 N N . LEU A 1 200 ? -1.258 13.914 -5.477 1 94.88 200 LEU A N 1
ATOM 1628 C CA . LEU A 1 200 ? -1.409 15.242 -4.898 1 94.88 200 LEU A CA 1
ATOM 1629 C C . LEU A 1 200 ? -0.049 15.891 -4.664 1 94.88 200 LEU A C 1
ATOM 1631 O O . LEU A 1 200 ? 0.17 17.047 -5.055 1 94.88 200 LEU A O 1
ATOM 1635 N N . THR A 1 201 ? 0.832 15.18 -4.059 1 93.56 201 THR A N 1
ATOM 1636 C CA . THR A 1 201 ? 2.123 15.75 -3.686 1 93.56 201 THR A CA 1
ATOM 1637 C C . THR A 1 201 ? 3.004 15.938 -4.918 1 93.56 201 THR A C 1
ATOM 1639 O O . THR A 1 201 ? 3.889 16.797 -4.926 1 93.56 201 THR A O 1
ATOM 1642 N N . ASN A 1 202 ? 2.719 15.164 -5.945 1 89.5 202 ASN A N 1
ATOM 1643 C CA . ASN A 1 202 ? 3.457 15.336 -7.195 1 89.5 202 ASN A CA 1
ATOM 1644 C C . ASN A 1 202 ? 3.234 16.719 -7.797 1 89.5 202 ASN A C 1
ATOM 1646 O O . ASN A 1 202 ? 4.012 17.172 -8.641 1 89.5 202 ASN A O 1
ATOM 1650 N N . THR A 1 203 ? 2.205 17.375 -7.43 1 86.88 203 THR A N 1
ATOM 1651 C CA . THR A 1 203 ? 1.861 18.656 -8.023 1 86.88 203 THR A CA 1
ATOM 1652 C C . THR A 1 203 ? 2.752 19.766 -7.469 1 86.88 203 THR A C 1
ATOM 1654 O O . THR A 1 203 ? 2.834 20.859 -8.047 1 86.88 203 THR A O 1
ATOM 1657 N N . THR A 1 204 ? 3.404 19.75 -6.379 1 78 204 THR A N 1
ATOM 1658 C CA . THR A 1 204 ? 4.195 20.828 -5.781 1 78 204 THR A CA 1
ATOM 1659 C C . THR A 1 204 ? 5.688 20.531 -5.902 1 78 204 THR A C 1
ATOM 1661 O O . THR A 1 204 ? 6.512 21.438 -5.863 1 78 204 THR A O 1
ATOM 1664 N N . ASP A 1 205 ? 6.188 19.5 -6.152 1 71.5 205 ASP A N 1
ATOM 1665 C CA . ASP A 1 205 ? 7.578 19.047 -6.121 1 71.5 205 ASP A CA 1
ATOM 1666 C C . ASP A 1 205 ? 8.25 19.438 -4.809 1 71.5 205 ASP A C 1
ATOM 1668 O O . ASP A 1 205 ? 9.484 19.5 -4.73 1 71.5 205 ASP A O 1
ATOM 1672 N N . ARG A 1 206 ? 7.516 19.828 -3.818 1 84.56 206 ARG A N 1
ATOM 1673 C CA . ARG A 1 206 ? 8.078 20.344 -2.576 1 84.56 206 ARG A CA 1
ATOM 1674 C C . ARG A 1 206 ? 7.703 19.469 -1.393 1 84.56 206 ARG A C 1
ATOM 1676 O O . ARG A 1 206 ? 8.289 19.578 -0.313 1 84.56 206 ARG A O 1
ATOM 1683 N N . VAL A 1 207 ? 6.762 18.703 -1.579 1 92.44 207 VAL A N 1
ATOM 1684 C CA . VAL A 1 207 ? 6.32 17.859 -0.477 1 92.44 207 VAL A CA 1
ATOM 1685 C C . VAL A 1 207 ? 6.578 16.391 -0.818 1 92.44 207 VAL A C 1
ATOM 1687 O O . VAL A 1 207 ? 6.238 15.93 -1.912 1 92.44 207 VAL A O 1
ATOM 1690 N N . ILE A 1 208 ? 7.23 15.711 0.07 1 93.38 208 ILE A N 1
ATOM 1691 C CA . ILE A 1 208 ? 7.477 14.289 -0.1 1 93.38 208 ILE A CA 1
ATOM 1692 C C . ILE A 1 208 ? 6.438 13.484 0.685 1 93.38 208 ILE A C 1
ATOM 1694 O O . ILE A 1 208 ? 6.242 13.719 1.88 1 93.38 208 ILE A O 1
ATOM 1698 N N . TYR A 1 209 ? 5.777 12.633 -0 1 95.19 209 TYR A N 1
ATOM 1699 C CA . TYR A 1 209 ? 4.84 11.727 0.657 1 95.19 209 TYR A CA 1
ATOM 1700 C C . TYR A 1 209 ? 5.48 10.367 0.903 1 95.19 209 TYR A C 1
ATOM 1702 O O . TYR A 1 209 ? 6.082 9.781 -0.001 1 95.19 209 TYR A O 1
ATOM 1710 N N . VAL A 1 210 ? 5.402 9.883 2.146 1 93.88 210 VAL A N 1
ATOM 1711 C CA . VAL A 1 210 ? 5.898 8.562 2.527 1 93.88 210 VAL A CA 1
ATOM 1712 C C . VAL A 1 210 ? 4.734 7.688 2.994 1 93.88 210 VAL A C 1
ATOM 1714 O O . VAL A 1 210 ? 4.23 7.859 4.109 1 93.88 210 VAL A O 1
ATOM 1717 N N . PRO A 1 211 ? 4.367 6.695 2.143 1 93.06 211 PRO A N 1
ATOM 1718 C CA . PRO A 1 211 ? 3.256 5.82 2.527 1 93.06 211 PRO A CA 1
ATOM 1719 C C . PRO A 1 211 ? 3.695 4.672 3.436 1 93.06 211 PRO A C 1
ATOM 1721 O O . PRO A 1 211 ? 4.871 4.297 3.434 1 93.06 211 PRO A O 1
ATOM 1724 N N . GLY A 1 212 ? 2.68 4.094 4.145 1 81.31 212 GLY A N 1
ATOM 1725 C CA . GLY A 1 212 ? 2.861 2.824 4.828 1 81.31 212 GLY A CA 1
ATOM 1726 C C . GLY A 1 212 ? 3.037 2.971 6.328 1 81.31 212 GLY A C 1
ATOM 1727 O O . GLY A 1 212 ? 2.775 4.039 6.887 1 81.31 212 GLY A O 1
ATOM 1728 N N . GLU A 1 213 ? 3.416 1.988 6.992 1 79.75 213 GLU A N 1
ATOM 1729 C CA . GLU A 1 213 ? 3.584 1.926 8.445 1 79.75 213 GLU A CA 1
ATOM 1730 C C . GLU A 1 213 ? 4.934 2.494 8.867 1 79.75 213 GLU A C 1
ATOM 1732 O O . GLU A 1 213 ? 5.906 1.752 9.016 1 79.75 213 GLU A O 1
ATOM 1737 N N . ILE A 1 214 ? 4.879 3.74 9.148 1 82.38 214 ILE A N 1
ATOM 1738 C CA . ILE A 1 214 ? 6.133 4.414 9.469 1 82.38 214 ILE A CA 1
ATOM 1739 C C . ILE A 1 214 ? 6.059 4.992 10.883 1 82.38 214 ILE A C 1
ATOM 1741 O O . ILE A 1 214 ? 4.977 5.348 11.359 1 82.38 214 ILE A O 1
ATOM 1745 N N . TYR A 1 215 ? 7.203 5.043 11.445 1 83 215 TYR A N 1
ATOM 1746 C CA . TYR A 1 215 ? 7.297 5.691 12.742 1 83 215 TYR A CA 1
ATOM 1747 C C . TYR A 1 215 ? 7.516 7.191 12.594 1 83 215 TYR A C 1
ATOM 1749 O O . TYR A 1 215 ? 8.414 7.621 11.859 1 83 215 TYR A O 1
ATOM 1757 N N . LEU A 1 216 ? 6.707 7.934 13.227 1 88.5 216 LEU A N 1
ATOM 1758 C CA . LEU A 1 216 ? 6.898 9.383 13.227 1 88.5 216 LEU A CA 1
ATOM 1759 C C . LEU A 1 216 ? 8.117 9.766 14.047 1 88.5 216 LEU A C 1
ATOM 1761 O O . LEU A 1 216 ? 8.172 9.508 15.258 1 88.5 216 LEU A O 1
ATOM 1765 N N . LYS A 1 217 ? 9 10.359 13.508 1 86.88 217 LYS A N 1
ATOM 1766 C CA . LYS A 1 217 ? 10.211 10.812 14.188 1 86.88 217 LYS A CA 1
ATOM 1767 C C . LYS A 1 217 ? 9.891 11.898 15.211 1 86.88 217 LYS A C 1
ATOM 1769 O O . LYS A 1 217 ? 10.484 11.93 16.297 1 86.88 217 LYS A O 1
ATOM 1774 N N . ALA A 1 218 ? 9.062 12.805 14.836 1 89.38 218 ALA A N 1
ATOM 1775 C CA . ALA A 1 218 ? 8.664 13.883 15.734 1 89.38 218 ALA A CA 1
ATOM 1776 C C . ALA A 1 218 ? 8.125 13.32 17.047 1 89.38 218 ALA A C 1
ATOM 1778 O O . ALA A 1 218 ? 8.461 13.828 18.125 1 89.38 218 ALA A O 1
ATOM 1779 N N . SER A 1 219 ? 7.32 12.312 16.922 1 86.12 219 SER A N 1
ATOM 1780 C CA . SER A 1 219 ? 6.758 11.703 18.125 1 86.12 219 SER A CA 1
ATOM 1781 C C . SER A 1 219 ? 7.832 11.008 18.953 1 86.12 219 SER A C 1
ATOM 1783 O O . SER A 1 219 ? 7.789 11.023 20.172 1 86.12 219 SER A O 1
ATOM 1785 N N . ALA A 1 220 ? 8.703 10.359 18.266 1 84.12 220 ALA A N 1
ATOM 1786 C CA . ALA A 1 220 ? 9.812 9.703 18.969 1 84.12 220 ALA A CA 1
ATOM 1787 C C . ALA A 1 220 ? 10.672 10.719 19.719 1 84.12 220 ALA A C 1
ATOM 1789 O O . ALA A 1 220 ? 11.047 10.492 20.859 1 84.12 220 ALA A O 1
ATOM 1790 N N . ASN A 1 221 ? 10.977 11.734 19.062 1 83.38 221 ASN A N 1
ATOM 1791 C CA . ASN A 1 221 ? 11.781 12.781 19.672 1 83.38 221 ASN A CA 1
ATOM 1792 C C . ASN A 1 221 ? 11.102 13.367 20.906 1 83.38 221 ASN A C 1
ATOM 1794 O O . ASN A 1 221 ? 11.75 13.633 21.922 1 83.38 221 ASN A O 1
ATOM 1798 N N . GLN A 1 222 ? 9.836 13.602 20.75 1 82 222 GLN A N 1
ATOM 1799 C CA . GLN A 1 222 ? 9.094 14.148 21.891 1 82 222 GLN A CA 1
ATOM 1800 C C . GLN A 1 222 ? 9.086 13.164 23.062 1 82 222 GLN A C 1
ATOM 1802 O O . GLN A 1 222 ? 9.156 13.578 24.219 1 82 222 GLN A O 1
ATOM 1807 N N . ARG A 1 223 ? 9.016 11.969 22.719 1 76.75 223 ARG A N 1
ATOM 1808 C CA . ARG A 1 223 ? 9.031 10.945 23.75 1 76.75 223 ARG A CA 1
ATOM 1809 C C . ARG A 1 223 ? 10.383 10.898 24.453 1 76.75 223 ARG A C 1
ATOM 1811 O O . ARG A 1 223 ? 10.453 10.75 25.672 1 76.75 223 ARG A O 1
ATOM 1818 N N . LEU A 1 224 ? 11.375 10.93 23.719 1 76.56 224 LEU A N 1
ATOM 1819 C CA . LEU A 1 224 ? 12.719 10.961 24.297 1 76.56 224 LEU A CA 1
ATOM 1820 C C . LEU A 1 224 ? 12.867 12.109 25.281 1 76.56 224 LEU A C 1
ATOM 1822 O O . LEU A 1 224 ? 13.43 11.93 26.359 1 76.56 224 LEU A O 1
ATOM 1826 N N . LEU A 1 225 ? 12.445 13.172 24.922 1 75.12 225 LEU A N 1
ATOM 1827 C CA . LEU A 1 225 ? 12.531 14.359 25.766 1 75.12 225 LEU A CA 1
ATOM 1828 C C . LEU A 1 225 ? 11.688 14.188 27.031 1 75.12 225 LEU A C 1
ATOM 1830 O O . LEU A 1 225 ? 12.141 14.516 28.125 1 75.12 225 LEU A O 1
ATOM 1834 N N . ARG A 1 226 ? 10.602 13.625 26.766 1 71.5 226 ARG A N 1
ATOM 1835 C CA . ARG A 1 226 ? 9.664 13.5 27.891 1 71.5 226 ARG A CA 1
ATOM 1836 C C . ARG A 1 226 ? 10.148 12.469 28.891 1 71.5 226 ARG A C 1
ATOM 1838 O O . ARG A 1 226 ? 9.953 12.633 30.109 1 71.5 226 ARG A O 1
ATOM 1845 N N . CYS A 1 227 ? 10.641 11.5 28.344 1 70.19 227 CYS A N 1
ATOM 1846 C CA . CYS A 1 227 ? 11.047 10.406 29.219 1 70.19 227 CYS A CA 1
ATOM 1847 C C . CYS A 1 227 ? 12.531 10.508 29.562 1 70.19 227 CYS A C 1
ATOM 1849 O O . CYS A 1 227 ? 13.078 9.641 30.25 1 70.19 227 CYS A O 1
ATOM 1851 N N . ASN A 1 228 ? 13.141 11.547 29.188 1 69.56 228 ASN A N 1
ATOM 1852 C CA . ASN A 1 228 ? 14.57 11.75 29.422 1 69.56 228 ASN A CA 1
ATOM 1853 C C . ASN A 1 228 ? 15.383 10.531 29 1 69.56 228 ASN A C 1
ATOM 1855 O O . ASN A 1 228 ? 16.172 10.008 29.781 1 69.56 228 ASN A O 1
ATOM 1859 N N . LEU A 1 229 ? 14.953 10.023 27.828 1 68 229 LEU A N 1
ATOM 1860 C CA . LEU A 1 229 ? 15.617 8.844 27.281 1 68 229 LEU A CA 1
ATOM 1861 C C . LEU A 1 229 ? 16.719 9.234 26.297 1 68 229 LEU A C 1
ATOM 1863 O O . LEU A 1 229 ? 16.734 10.367 25.812 1 68 229 LEU A O 1
ATOM 1867 N N . ASN A 1 230 ? 17.734 8.195 26.156 1 63.06 230 ASN A N 1
ATOM 1868 C CA . ASN A 1 230 ? 18.781 8.359 25.141 1 63.06 230 ASN A CA 1
ATOM 1869 C C . ASN A 1 230 ? 18.328 7.82 23.797 1 63.06 230 ASN A C 1
ATOM 1871 O O . ASN A 1 230 ? 17.641 6.801 23.719 1 63.06 230 ASN A O 1
ATOM 1875 N N . PRO A 1 231 ? 18.625 8.586 22.781 1 64.12 231 PRO A N 1
ATOM 1876 C CA . PRO A 1 231 ? 18.234 8.156 21.422 1 64.12 231 PRO A CA 1
ATOM 1877 C C . PRO A 1 231 ? 18.656 6.727 21.125 1 64.12 231 PRO A C 1
ATOM 1879 O O . PRO A 1 231 ? 18.031 6.051 20.297 1 64.12 231 PRO A O 1
ATOM 1882 N N . ASP A 1 232 ? 19.797 6.332 21.656 1 58.69 232 ASP A N 1
ATOM 1883 C CA . ASP A 1 232 ? 20.328 5 21.406 1 58.69 232 ASP A CA 1
ATOM 1884 C C . ASP A 1 232 ? 19.484 3.93 22.109 1 58.69 232 ASP A C 1
ATOM 1886 O O . ASP A 1 232 ? 19.719 2.732 21.906 1 58.69 232 ASP A O 1
ATOM 1890 N N . ASP A 1 233 ? 18.719 4.316 22.828 1 50.59 233 ASP A N 1
ATOM 1891 C CA . ASP A 1 233 ? 17.891 3.312 23.484 1 50.59 233 ASP A CA 1
ATOM 1892 C C . ASP A 1 233 ? 16.953 2.629 22.5 1 50.59 233 ASP A C 1
ATOM 1894 O O . ASP A 1 233 ? 16.422 3.273 21.594 1 50.59 233 ASP A O 1
ATOM 1898 N N . ASP A 1 234 ? 17.172 1.49 22 1 45.91 234 ASP A N 1
ATOM 1899 C CA . ASP A 1 234 ? 16.609 0.57 21.016 1 45.91 234 ASP A CA 1
ATOM 1900 C C . ASP A 1 234 ? 15.094 0.725 20.922 1 45.91 234 ASP A C 1
ATOM 1902 O O . ASP A 1 234 ? 14.391 -0.236 20.625 1 45.91 234 ASP A O 1
ATOM 1906 N N . LYS A 1 235 ? 14.352 1.493 21.578 1 49.69 235 LYS A N 1
ATOM 1907 C CA . LYS A 1 235 ? 12.914 1.255 21.641 1 49.69 235 LYS A CA 1
ATOM 1908 C C . LYS A 1 235 ? 12.18 2 20.531 1 49.69 235 LYS A C 1
ATOM 1910 O O . LYS A 1 235 ? 12.633 3.051 20.078 1 49.69 235 LYS A O 1
ATOM 1915 N N . PRO A 1 236 ? 11.367 1.183 19.953 1 54.81 236 PRO A N 1
ATOM 1916 C CA . PRO A 1 236 ? 10.547 1.829 18.922 1 54.81 236 PRO A CA 1
ATOM 1917 C C . PRO A 1 236 ? 9.938 3.143 19.406 1 54.81 236 PRO A C 1
ATOM 1919 O O . PRO A 1 236 ? 9.109 3.146 20.328 1 54.81 236 PRO A O 1
ATOM 1922 N N . LEU A 1 237 ? 10.453 4.32 19.281 1 59.72 237 LEU A N 1
ATOM 1923 C CA . LEU A 1 237 ? 10.156 5.5 20.078 1 59.72 237 LEU A CA 1
ATOM 1924 C C . LEU A 1 237 ? 8.977 6.27 19.516 1 59.72 237 LEU A C 1
ATOM 1926 O O . LEU A 1 237 ? 8.242 6.934 20.25 1 59.72 237 LEU A O 1
ATOM 1930 N N . GLY A 1 238 ? 8.539 5.938 18.266 1 67.12 238 GLY A N 1
ATOM 1931 C CA . GLY A 1 238 ? 7.547 6.891 17.812 1 67.12 238 GLY A CA 1
ATOM 1932 C C . GLY A 1 238 ? 6.238 6.238 17.391 1 67.12 238 GLY A C 1
ATOM 1933 O O . GLY A 1 238 ? 6.121 5.008 17.406 1 67.12 238 GLY A O 1
ATOM 1934 N N . MET A 1 239 ? 5.145 7.008 17.406 1 80.5 239 MET A N 1
ATOM 1935 C CA . MET A 1 239 ? 3.848 6.539 16.922 1 80.5 239 MET A CA 1
ATOM 1936 C C . MET A 1 239 ? 3.945 6.035 15.492 1 80.5 239 MET A C 1
ATOM 1938 O O . MET A 1 239 ? 4.598 6.664 14.656 1 80.5 239 MET A O 1
ATOM 1942 N N . LYS A 1 240 ? 3.369 4.855 15.32 1 85.56 240 LYS A N 1
ATOM 1943 C CA . LYS A 1 240 ? 3.281 4.34 13.953 1 85.56 240 LYS A CA 1
ATOM 1944 C C . LYS A 1 240 ? 2.061 4.902 13.227 1 85.56 240 LYS A C 1
ATOM 1946 O O . LYS A 1 240 ? 0.962 4.938 13.789 1 85.56 240 LYS A O 1
ATOM 1951 N N . VAL A 1 241 ? 2.295 5.371 12.047 1 91.94 241 VAL A N 1
ATOM 1952 C CA . VAL A 1 241 ? 1.213 5.953 11.258 1 91.94 241 VAL A CA 1
ATOM 1953 C C . VAL A 1 241 ? 1.173 5.312 9.875 1 91.94 241 VAL A C 1
ATOM 1955 O O . VAL A 1 241 ? 2.123 4.641 9.469 1 91.94 241 VAL A O 1
ATOM 1958 N N . ASP A 1 242 ? 0.147 5.559 9.102 1 93.38 242 ASP A N 1
ATOM 1959 C CA . ASP A 1 242 ? -0.056 4.906 7.809 1 93.38 242 ASP A CA 1
ATOM 1960 C C . ASP A 1 242 ? 0.534 5.738 6.676 1 93.38 242 ASP A C 1
ATOM 1962 O O . ASP A 1 242 ? 0.558 5.297 5.523 1 93.38 242 ASP A O 1
ATOM 1966 N N . GLY A 1 243 ? 1.025 6.93 6.93 1 95 243 GLY A N 1
ATOM 1967 C CA . GLY A 1 243 ? 1.708 7.809 5.992 1 95 243 GLY A CA 1
ATOM 1968 C C . GLY A 1 243 ? 2.104 9.141 6.602 1 95 243 GLY A C 1
ATOM 1969 O O . GLY A 1 243 ? 1.656 9.484 7.695 1 95 243 GLY A O 1
ATOM 1970 N N . SER A 1 244 ? 3.012 9.789 5.941 1 95.94 244 SER A N 1
ATOM 1971 C CA . SER A 1 244 ? 3.439 11.086 6.453 1 95.94 244 SER A CA 1
ATOM 1972 C C . SER A 1 244 ? 3.896 12 5.32 1 95.94 244 SER A C 1
ATOM 1974 O O . SER A 1 244 ? 4.312 11.523 4.262 1 95.94 244 SER A O 1
ATOM 1976 N N . PHE A 1 245 ? 3.742 13.273 5.5 1 96.62 245 PHE A N 1
ATOM 1977 C CA . PHE A 1 245 ? 4.23 14.312 4.598 1 96.62 245 PHE A CA 1
ATOM 1978 C C . PHE A 1 245 ? 5.52 14.922 5.121 1 96.62 245 PHE A C 1
ATOM 1980 O O . PHE A 1 245 ? 5.648 15.188 6.32 1 96.62 245 PHE A O 1
ATOM 1987 N N . HIS A 1 246 ? 6.465 15.18 4.207 1 94.88 246 HIS A N 1
ATOM 1988 C CA . HIS A 1 246 ? 7.777 15.656 4.617 1 94.88 246 HIS A CA 1
ATOM 1989 C C . HIS A 1 246 ? 8.219 16.859 3.779 1 94.88 246 HIS A C 1
ATOM 1991 O O . HIS A 1 246 ? 7.844 16.969 2.609 1 94.88 246 HIS A O 1
ATOM 1997 N N . SER A 1 247 ? 9.023 17.688 4.414 1 93.06 247 SER A N 1
ATOM 1998 C CA . SER A 1 247 ? 9.734 18.703 3.645 1 93.06 247 SER A CA 1
ATOM 1999 C C . SER A 1 247 ? 10.812 18.078 2.77 1 93.06 247 SER A C 1
ATOM 2001 O O . SER A 1 247 ? 11.352 17.016 3.102 1 93.06 247 SER A O 1
ATOM 2003 N N . PRO A 1 248 ? 11.117 18.656 1.672 1 87.25 248 PRO A N 1
ATOM 2004 C CA . PRO A 1 248 ? 12.039 18.047 0.706 1 87.25 248 PRO A CA 1
ATOM 2005 C C . PRO A 1 248 ? 13.508 18.219 1.101 1 87.25 248 PRO A C 1
ATOM 2007 O O . PRO A 1 248 ? 14.391 17.609 0.496 1 87.25 248 PRO A O 1
ATOM 2010 N N . ASP A 1 249 ? 13.867 18.906 2.062 1 81.31 249 ASP A N 1
ATOM 2011 C CA . ASP A 1 249 ? 15.25 19.219 2.408 1 81.31 249 ASP A CA 1
ATOM 2012 C C . ASP A 1 249 ? 15.906 18.062 3.172 1 81.31 249 ASP A C 1
ATOM 2014 O O . ASP A 1 249 ? 15.266 17.047 3.438 1 81.31 249 ASP A O 1
ATOM 2018 N N . GLU A 1 250 ? 17.109 18.234 3.426 1 76.44 250 GLU A N 1
ATOM 2019 C CA . GLU A 1 250 ? 17.922 17.219 4.082 1 76.44 250 GLU A CA 1
ATOM 2020 C C . GLU A 1 250 ? 17.359 16.875 5.461 1 76.44 250 GLU A C 1
ATOM 2022 O O . GLU A 1 250 ? 17.469 15.727 5.918 1 76.44 250 GLU A O 1
ATOM 2027 N N . GLU A 1 251 ? 16.703 17.828 5.961 1 82.81 251 GLU A N 1
ATOM 2028 C CA . GLU A 1 251 ? 16.172 17.594 7.301 1 82.81 251 GLU A CA 1
ATOM 2029 C C . GLU A 1 251 ? 14.922 16.719 7.254 1 82.81 251 GLU A C 1
ATOM 2031 O O . GLU A 1 251 ? 14.625 15.992 8.203 1 82.81 251 GLU A O 1
ATOM 2036 N N . SER A 1 252 ? 14.203 16.797 6.121 1 88.56 252 SER A N 1
ATOM 2037 C CA . SER A 1 252 ? 13.016 15.977 5.91 1 88.56 252 SER A CA 1
ATOM 2038 C C . SER A 1 252 ? 12.07 16.062 7.098 1 88.56 252 SER A C 1
ATOM 2040 O O . SER A 1 252 ? 11.695 15.039 7.676 1 88.56 252 SER A O 1
ATOM 2042 N N . LEU A 1 253 ? 11.703 17.281 7.434 1 94.06 253 LEU A N 1
ATOM 2043 C CA . LEU A 1 253 ? 10.805 17.5 8.562 1 94.06 253 LEU A CA 1
ATOM 2044 C C . LEU A 1 253 ? 9.406 16.953 8.258 1 94.06 253 LEU A C 1
ATOM 2046 O O . LEU A 1 253 ? 8.914 17.125 7.137 1 94.06 253 LEU A O 1
ATOM 2050 N N . GLU A 1 254 ? 8.867 16.312 9.234 1 95.5 254 GLU A N 1
ATOM 2051 C CA . GLU A 1 254 ? 7.484 15.859 9.125 1 95.5 254 GLU A CA 1
ATOM 2052 C C . GLU A 1 254 ? 6.504 17 9.328 1 95.5 254 GLU A C 1
ATOM 2054 O O . GLU A 1 254 ? 6.609 17.766 10.297 1 95.5 254 GLU A O 1
ATOM 2059 N N . ILE A 1 255 ? 5.516 17.141 8.406 1 97.44 255 ILE A N 1
ATOM 2060 C CA . ILE A 1 255 ? 4.594 18.266 8.492 1 97.44 255 ILE A CA 1
ATOM 2061 C C . ILE A 1 255 ? 3.154 17.766 8.453 1 97.44 255 ILE A C 1
ATOM 2063 O O . ILE A 1 255 ? 2.211 18.547 8.492 1 97.44 255 ILE A O 1
ATOM 2067 N N . GLY A 1 256 ? 2.977 16.484 8.359 1 97.81 256 GLY A N 1
ATOM 2068 C CA . GLY A 1 256 ? 1.644 15.898 8.359 1 97.81 256 GLY A CA 1
ATOM 2069 C C . GLY A 1 256 ? 1.652 14.391 8.484 1 97.81 256 GLY A C 1
ATOM 2070 O O . GLY A 1 256 ? 2.697 13.75 8.328 1 97.81 256 GLY A O 1
ATOM 2071 N N . MET A 1 257 ? 0.514 13.828 8.789 1 97.44 257 MET A N 1
ATOM 2072 C CA . MET A 1 257 ? 0.396 12.383 8.977 1 9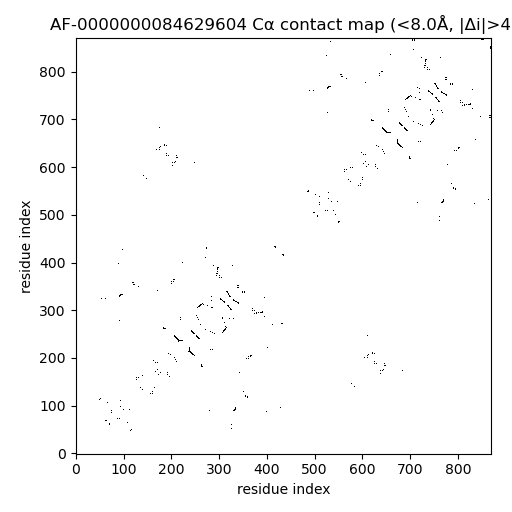7.44 257 MET A CA 1
ATOM 2073 C C . MET A 1 257 ? -0.926 11.867 8.422 1 97.44 257 MET A C 1
ATOM 2075 O O . MET A 1 257 ? -1.865 12.641 8.227 1 97.44 257 MET A O 1
ATOM 2079 N N . VAL A 1 258 ? -0.951 10.586 8.133 1 97.31 258 VAL A N 1
ATOM 2080 C CA . VAL A 1 258 ? -2.117 9.883 7.617 1 97.31 258 VAL A CA 1
ATOM 2081 C C . VAL A 1 258 ? -2.447 8.695 8.516 1 97.31 258 VAL A C 1
ATOM 2083 O O . VAL A 1 258 ? -1.55 7.973 8.953 1 97.31 258 VAL A O 1
ATOM 2086 N N . GLU A 1 259 ? -3.744 8.539 8.836 1 95.19 259 GLU A N 1
ATOM 2087 C CA . GLU A 1 259 ? -4.203 7.387 9.602 1 95.19 259 GLU A CA 1
ATOM 2088 C C . GLU A 1 259 ? -5.426 6.742 8.953 1 95.19 259 GLU A C 1
ATOM 2090 O O . GLU A 1 259 ? -6.395 7.43 8.625 1 95.19 259 GLU A O 1
ATOM 2095 N N . LEU A 1 260 ? -5.328 5.477 8.734 1 92.38 260 LEU A N 1
ATOM 2096 C CA . LEU A 1 260 ? -6.449 4.66 8.281 1 92.38 260 LEU A CA 1
ATOM 2097 C C . LEU A 1 260 ? -7.023 3.84 9.43 1 92.38 260 LEU A C 1
ATOM 2099 O O . LEU A 1 260 ? -6.324 3.008 10.016 1 92.38 260 LEU A O 1
ATOM 2103 N N . SER A 1 261 ? -8.297 4.121 9.766 1 87.19 261 SER A N 1
ATOM 2104 C CA . SER A 1 261 ? -8.938 3.438 10.891 1 87.19 261 SER A CA 1
ATOM 2105 C C . SER A 1 261 ? -9.812 2.287 10.406 1 87.19 261 SER A C 1
ATOM 2107 O O . SER A 1 261 ? -11.039 2.395 10.406 1 87.19 261 SER A O 1
ATOM 2109 N N . GLY A 1 262 ? -9.188 1.195 9.992 1 76.94 262 GLY A N 1
ATOM 2110 C CA . GLY A 1 262 ? -9.922 0.019 9.562 1 76.94 262 GLY A CA 1
ATOM 2111 C C . GLY A 1 262 ? -10.133 -0.046 8.062 1 76.94 262 GLY A C 1
ATOM 2112 O O . GLY A 1 262 ? -9.68 0.839 7.332 1 76.94 262 GLY A O 1
ATOM 2113 N N . GLY A 1 263 ? -10.773 -1.187 7.629 1 68.94 263 GLY A N 1
ATOM 2114 C CA . GLY A 1 263 ? -11.016 -1.409 6.215 1 68.94 263 GLY A CA 1
ATOM 2115 C C . GLY A 1 263 ? -12.172 -0.59 5.672 1 68.94 263 GLY A C 1
ATOM 2116 O O . GLY A 1 263 ? -12.859 0.104 6.43 1 68.94 263 GLY A O 1
ATOM 2117 N N . TYR A 1 264 ? -12.227 -0.751 4.363 1 68.38 264 TYR A N 1
ATOM 2118 C CA . TYR A 1 264 ? -13.289 0.014 3.721 1 68.38 264 TYR A CA 1
ATOM 2119 C C . TYR A 1 264 ? -14.656 -0.575 4.047 1 68.38 264 TYR A C 1
ATOM 2121 O O . TYR A 1 264 ? -14.82 -1.797 4.082 1 68.38 264 TYR A O 1
ATOM 2129 N N . LEU A 1 265 ? -15.453 0.004 4.762 1 64.12 265 LEU A N 1
ATOM 2130 C CA . LEU A 1 265 ? -16.844 -0.281 5.105 1 64.12 265 LEU A CA 1
ATOM 2131 C C . LEU A 1 265 ? -16.953 -0.839 6.523 1 64.12 265 LEU A C 1
ATOM 2133 O O . LEU A 1 265 ? -17.938 -1.494 6.863 1 64.12 265 LEU A O 1
ATOM 2137 N N . THR A 1 266 ? -15.844 -0.835 7.164 1 66.88 266 THR A N 1
ATOM 2138 C CA . THR A 1 266 ? -15.93 -1.247 8.562 1 66.88 266 THR A CA 1
ATOM 2139 C C . THR A 1 266 ? -16.25 -0.055 9.453 1 66.88 266 THR A C 1
ATOM 2141 O O . THR A 1 266 ? -15.82 1.068 9.18 1 66.88 266 THR A O 1
ATOM 2144 N N . SER A 1 267 ? -17.172 -0.333 10.312 1 66.62 267 SER A N 1
ATOM 2145 C CA . SER A 1 267 ? -17.5 0.703 11.281 1 66.62 267 SER A CA 1
ATOM 2146 C C . SER A 1 267 ? -16.875 0.406 12.641 1 66.62 267 SER A C 1
ATOM 2148 O O . SER A 1 267 ? -17.516 -0.207 13.5 1 66.62 267 SER A O 1
ATOM 2150 N N . ASP A 1 268 ? -15.633 0.614 12.656 1 73.5 268 ASP A N 1
ATOM 2151 C CA . ASP A 1 268 ? -14.914 0.408 13.906 1 73.5 268 ASP A CA 1
ATOM 2152 C C . ASP A 1 268 ? -14.734 1.726 14.656 1 73.5 268 ASP A C 1
ATOM 2154 O O . ASP A 1 268 ? -13.648 2.311 14.633 1 73.5 268 ASP A O 1
ATOM 2158 N N . LEU A 1 269 ? -15.688 2.127 15.438 1 75.62 269 LEU A N 1
ATOM 2159 C CA . LEU A 1 269 ? -15.719 3.424 16.094 1 75.62 269 LEU A CA 1
ATOM 2160 C C . LEU A 1 269 ? -14.617 3.521 17.156 1 75.62 269 LEU A C 1
ATOM 2162 O O . LEU A 1 269 ? -13.93 4.539 17.234 1 75.62 269 LEU A O 1
ATOM 2166 N N . PRO A 1 270 ? -14.477 2.477 17.938 1 70.69 270 PRO A N 1
ATOM 2167 C CA . PRO A 1 270 ? -13.375 2.559 18.906 1 70.69 270 PRO A CA 1
ATOM 2168 C C . PRO A 1 270 ? -12.023 2.799 18.25 1 70.69 270 PRO A C 1
ATOM 2170 O O . PRO A 1 270 ? -11.219 3.584 18.75 1 70.69 270 PRO A O 1
ATOM 2173 N N . ARG A 1 271 ? -11.828 2.145 17.156 1 81.19 271 ARG A N 1
ATOM 2174 C CA . ARG A 1 271 ? -10.57 2.348 16.438 1 81.19 271 ARG A CA 1
ATOM 2175 C C . ARG A 1 271 ? -10.492 3.758 15.859 1 81.19 271 ARG A C 1
ATOM 2177 O O . ARG A 1 271 ? -9.43 4.387 15.891 1 81.19 271 ARG A O 1
ATOM 2184 N N . TYR A 1 272 ? -11.578 4.207 15.422 1 82.94 272 TYR A N 1
ATOM 2185 C CA . TYR A 1 272 ? -11.633 5.57 14.906 1 82.94 272 TYR A CA 1
ATOM 2186 C C . TYR A 1 272 ? -11.25 6.578 15.984 1 82.94 272 TYR A C 1
ATOM 2188 O O . TYR A 1 272 ? -10.445 7.48 15.742 1 82.94 272 TYR A O 1
ATOM 2196 N N . LEU A 1 273 ? -11.758 6.438 17.062 1 78.19 273 LEU A N 1
ATOM 2197 C CA . LEU A 1 273 ? -11.523 7.383 18.156 1 78.19 273 LEU A CA 1
ATOM 2198 C C . LEU A 1 273 ? -10.07 7.328 18.609 1 78.19 273 LEU A C 1
ATOM 2200 O O . LEU A 1 273 ? -9.453 8.367 18.859 1 78.19 273 LEU A O 1
ATOM 2204 N N . LYS A 1 274 ? -9.641 6.191 18.719 1 80.62 274 LYS A N 1
ATOM 2205 C CA . LYS A 1 274 ? -8.242 6.02 19.109 1 80.62 274 LYS A CA 1
ATOM 2206 C C . LYS A 1 274 ? -7.312 6.727 18.125 1 80.62 274 LYS A C 1
ATOM 2208 O O . LYS A 1 274 ? -6.395 7.438 18.531 1 80.62 274 LYS A O 1
ATOM 2213 N N . ASP A 1 275 ? -7.59 6.5 16.922 1 87.38 275 ASP A N 1
ATOM 2214 C CA . ASP A 1 275 ? -6.727 7.07 15.898 1 87.38 275 ASP A CA 1
ATOM 2215 C C . ASP A 1 275 ? -6.91 8.586 15.805 1 87.38 275 ASP A C 1
ATOM 2217 O O . ASP A 1 275 ? -5.969 9.312 15.469 1 87.38 275 ASP A O 1
ATOM 2221 N N . HIS A 1 276 ? -8.039 9.023 16.125 1 86.5 276 HIS A N 1
ATOM 2222 C CA . HIS A 1 276 ? -8.266 10.461 16.172 1 86.5 276 HIS A CA 1
ATOM 2223 C C . HIS A 1 276 ? -7.43 11.109 17.266 1 86.5 276 HIS A C 1
ATOM 2225 O O . HIS A 1 276 ? -6.816 12.156 17.047 1 86.5 276 HIS A O 1
ATOM 2231 N N . VAL A 1 277 ? -7.422 10.484 18.391 1 83.19 277 VAL A N 1
ATOM 2232 C CA . VAL A 1 277 ? -6.609 10.984 19.5 1 83.19 277 VAL A CA 1
ATOM 2233 C C . VAL A 1 277 ? -5.133 10.93 19.109 1 83.19 277 VAL A C 1
ATOM 2235 O O . VAL A 1 277 ? -4.379 11.867 19.406 1 83.19 277 VAL A O 1
ATOM 2238 N N . LYS A 1 278 ? -4.812 9.875 18.469 1 86.19 278 LYS A N 1
ATOM 2239 C CA . LYS A 1 278 ? -3.455 9.75 17.938 1 86.19 278 LYS A CA 1
ATOM 2240 C C . LYS A 1 278 ? -3.119 10.914 17.016 1 86.19 278 LYS A C 1
ATOM 2242 O O . LYS A 1 278 ? -1.996 11.422 17.031 1 86.19 278 LYS A O 1
ATOM 2247 N N . GLY A 1 279 ? -4.117 11.297 16.25 1 90.81 279 GLY A N 1
ATOM 2248 C CA . GLY A 1 279 ? -3.939 12.422 15.352 1 90.81 279 GLY A CA 1
ATOM 2249 C C . GLY A 1 279 ? -3.67 13.727 16.062 1 90.81 279 GLY A C 1
ATOM 2250 O O . GLY A 1 279 ? -2.828 14.516 15.625 1 90.81 279 GLY A O 1
ATOM 2251 N N . TYR A 1 280 ? -4.285 13.922 17.266 1 87.69 280 TYR A N 1
ATOM 2252 C CA . TYR A 1 280 ? -4.043 15.102 18.078 1 87.69 280 TYR A CA 1
ATOM 2253 C C . TYR A 1 280 ? -2.596 15.148 18.547 1 87.69 280 TYR A C 1
ATOM 2255 O O . TYR A 1 280 ? -1.916 16.172 18.391 1 87.69 280 TYR A O 1
ATOM 2263 N N . TRP A 1 281 ? -2.258 14.062 19 1 86.12 281 TRP A N 1
ATOM 2264 C CA . TRP A 1 281 ? -0.912 13.977 19.562 1 86.12 281 TRP A CA 1
ATOM 2265 C C . TRP A 1 281 ? 0.142 14.102 18.469 1 86.12 281 TRP A C 1
ATOM 2267 O O . TRP A 1 281 ? 1.156 14.781 18.641 1 86.12 281 TRP A O 1
ATOM 2277 N N . GLY A 1 282 ? -0.142 13.43 17.406 1 91.5 282 GLY A N 1
ATOM 2278 C CA . GLY A 1 282 ? 0.808 13.461 16.312 1 91.5 282 GLY A CA 1
ATOM 2279 C C . GLY A 1 282 ? 1.021 14.852 15.742 1 91.5 282 GLY A C 1
ATOM 2280 O O . GLY A 1 282 ? 2.16 15.289 15.57 1 91.5 282 GLY A O 1
ATOM 2281 N N . CYS A 1 283 ? -0.051 15.578 15.555 1 94.12 283 CYS A N 1
ATOM 2282 C CA . CYS A 1 283 ? 0.031 16.922 15 1 94.12 283 CYS A CA 1
ATOM 2283 C C . CYS A 1 283 ? 0.765 17.859 15.953 1 94.12 283 CYS A C 1
ATOM 2285 O O . CYS A 1 283 ? 1.566 18.688 15.523 1 94.12 283 CYS A O 1
ATOM 2287 N N . ARG A 1 284 ? 0.493 17.719 17.141 1 90.88 284 ARG A N 1
ATOM 2288 C CA . ARG A 1 284 ? 1.182 18.516 18.156 1 90.88 284 ARG A CA 1
ATOM 2289 C C . ARG A 1 284 ? 2.676 18.219 18.156 1 90.88 284 ARG A C 1
ATOM 2291 O O . ARG A 1 284 ? 3.5 19.125 18.219 1 90.88 284 ARG A O 1
ATOM 2298 N N . ASP A 1 285 ? 2.988 16.938 18.156 1 89.75 285 ASP A N 1
ATOM 2299 C CA . ASP A 1 285 ? 4.391 16.531 18.172 1 89.75 285 ASP A CA 1
ATOM 2300 C C . ASP A 1 285 ? 5.137 17.078 16.969 1 89.75 285 ASP A C 1
ATOM 2302 O O . ASP A 1 285 ? 6.316 17.438 17.062 1 89.75 285 ASP A O 1
ATOM 2306 N N . LEU A 1 286 ? 4.492 17.109 15.805 1 94.88 286 LEU A N 1
ATOM 2307 C CA . LEU A 1 286 ? 5.109 17.656 14.602 1 94.88 286 LEU A CA 1
ATOM 2308 C C . LEU A 1 286 ? 5.484 19.125 14.805 1 94.88 286 LEU A C 1
ATOM 2310 O O . LEU A 1 286 ? 6.617 19.516 14.523 1 94.88 286 LEU A O 1
ATOM 2314 N N . LEU A 1 287 ? 4.551 19.906 15.328 1 94 287 LEU A N 1
ATOM 2315 C CA . LEU A 1 287 ? 4.801 21.328 15.562 1 94 287 LEU A CA 1
ATOM 2316 C C . LEU A 1 287 ? 5.887 21.516 16.625 1 94 287 LEU A C 1
ATOM 2318 O O . LEU A 1 287 ? 6.789 22.344 16.438 1 94 287 LEU A O 1
ATOM 2322 N N . ASN A 1 288 ? 5.812 20.703 17.656 1 90.19 288 ASN A N 1
ATOM 2323 C CA . ASN A 1 288 ? 6.789 20.812 18.734 1 90.19 288 ASN A CA 1
ATOM 2324 C C . ASN A 1 288 ? 8.195 20.469 18.25 1 90.19 288 ASN A C 1
ATOM 2326 O O . ASN A 1 288 ? 9.18 21.062 18.703 1 90.19 288 ASN A O 1
ATOM 2330 N N . ASP A 1 289 ? 8.273 19.5 17.422 1 90.75 289 ASP A N 1
ATOM 2331 C CA . ASP A 1 289 ? 9.578 19.109 16.891 1 90.75 289 ASP A CA 1
ATOM 2332 C C . ASP A 1 289 ? 10.195 20.234 16.062 1 90.75 289 ASP A C 1
ATOM 2334 O O . ASP A 1 289 ? 11.406 20.453 16.125 1 90.75 289 ASP A O 1
ATOM 2338 N N . ILE A 1 290 ? 9.375 20.875 15.32 1 93.06 290 ILE A N 1
ATOM 2339 C CA . ILE A 1 290 ? 9.844 21.984 14.5 1 93.06 290 ILE A CA 1
ATOM 2340 C C . ILE A 1 290 ? 10.297 23.141 15.398 1 93.06 290 ILE A C 1
ATOM 2342 O O . ILE A 1 290 ? 11.32 23.766 15.141 1 93.06 290 ILE A O 1
ATOM 2346 N N . VAL A 1 291 ? 9.617 23.422 16.453 1 89.31 291 VAL A N 1
ATOM 2347 C CA . VAL A 1 291 ? 9.969 24.469 17.406 1 89.31 291 VAL A CA 1
ATOM 2348 C C . VAL A 1 291 ? 11.336 24.156 18.031 1 89.31 291 VAL A C 1
ATOM 2350 O O . VAL A 1 291 ? 12.156 25.062 18.219 1 89.31 291 VAL A O 1
ATOM 2353 N N . ARG A 1 292 ? 11.461 22.938 18.344 1 86.75 292 ARG A N 1
ATOM 2354 C CA . ARG A 1 292 ? 12.719 22.547 18.953 1 86.75 292 ARG A CA 1
ATOM 2355 C C . ARG A 1 292 ? 13.883 22.75 18 1 86.75 292 ARG A C 1
ATOM 2357 O O . ARG A 1 292 ? 14.969 23.188 18.406 1 86.75 292 ARG A O 1
ATOM 2364 N N . LYS A 1 293 ? 13.664 22.406 16.859 1 88.69 293 LYS A N 1
ATOM 2365 C CA . LYS A 1 293 ? 14.727 22.5 15.859 1 88.69 293 LYS A CA 1
ATOM 2366 C C . LYS A 1 293 ? 15.039 23.953 15.523 1 88.69 293 LYS A C 1
ATOM 2368 O O . LYS A 1 293 ? 16.188 24.297 15.234 1 88.69 293 LYS A O 1
ATOM 2373 N N . TYR A 1 294 ? 14.023 24.672 15.453 1 91.06 294 TYR A N 1
ATOM 2374 C CA . TYR A 1 294 ? 14.18 26.078 15.117 1 91.06 294 TYR A CA 1
ATOM 2375 C C . TYR A 1 294 ? 13.727 26.969 16.266 1 91.06 294 TYR A C 1
ATOM 2377 O O . TYR A 1 294 ? 12.906 27.875 16.078 1 91.06 294 TYR A O 1
ATOM 2385 N N . ASN A 1 295 ? 14.414 26.828 17.375 1 87.88 295 ASN A N 1
ATOM 2386 C CA . ASN A 1 295 ? 13.984 27.391 18.641 1 87.88 295 ASN A CA 1
ATOM 2387 C C . ASN A 1 295 ? 14.289 28.891 18.719 1 87.88 295 ASN A C 1
ATOM 2389 O O . ASN A 1 295 ? 13.797 29.578 19.609 1 87.88 295 ASN A O 1
ATOM 2393 N N . ARG A 1 296 ? 15.016 29.5 17.828 1 88 296 ARG A N 1
ATOM 2394 C CA . ARG A 1 296 ? 15.305 30.922 17.812 1 88 296 ARG A CA 1
ATOM 2395 C C . ARG A 1 296 ? 14.477 31.641 16.75 1 88 296 ARG A C 1
ATOM 2397 O O . ARG A 1 296 ? 14.664 32.844 16.5 1 88 296 ARG A O 1
ATOM 2404 N N . GLY A 1 297 ? 13.562 30.875 16.156 1 89.44 297 GLY A N 1
ATOM 2405 C CA . GLY A 1 297 ? 12.672 31.484 15.18 1 89.44 297 GLY A CA 1
ATOM 2406 C C . GLY A 1 297 ? 11.672 32.438 15.789 1 89.44 297 GLY A C 1
ATOM 2407 O O . GLY A 1 297 ? 11.398 32.375 16.984 1 89.44 297 GLY A O 1
ATOM 2408 N N . ASP A 1 298 ? 11.156 33.312 14.945 1 85.81 298 ASP A N 1
ATOM 2409 C CA . ASP A 1 298 ? 10.148 34.281 15.367 1 85.81 298 ASP A CA 1
ATOM 2410 C C . ASP A 1 298 ? 8.789 33.625 15.555 1 85.81 298 ASP A C 1
ATOM 2412 O O . ASP A 1 298 ? 8.281 32.969 14.641 1 85.81 298 ASP A O 1
ATOM 2416 N N . TYR A 1 299 ? 8.227 33.875 16.656 1 86.5 299 TYR A N 1
ATOM 2417 C CA . TYR A 1 299 ? 6.934 33.25 16.953 1 86.5 299 TYR A CA 1
ATOM 2418 C C . TYR A 1 299 ? 5.859 33.781 16.016 1 86.5 299 TYR A C 1
ATOM 2420 O O . TYR A 1 299 ? 4.91 33.094 15.68 1 86.5 299 TYR A O 1
ATOM 2428 N N . LYS A 1 300 ? 5.922 35.062 15.555 1 85.31 300 LYS A N 1
ATOM 2429 C CA . LYS A 1 300 ? 4.949 35.656 14.633 1 85.31 300 LYS A CA 1
ATOM 2430 C C . LYS A 1 300 ? 4.906 34.875 13.312 1 85.31 300 LYS A C 1
ATOM 2432 O O . LYS A 1 300 ? 3.865 34.812 12.664 1 85.31 300 LYS A O 1
ATOM 2437 N N . ILE A 1 301 ? 6.043 34.281 13.078 1 90.12 301 ILE A N 1
ATOM 2438 C CA . ILE A 1 301 ? 6.105 33.438 11.883 1 90.12 301 ILE A CA 1
ATOM 2439 C C . ILE A 1 301 ? 5.57 32.062 12.203 1 90.12 301 ILE A C 1
ATOM 2441 O O . ILE A 1 301 ? 4.73 31.516 11.477 1 90.12 301 ILE A O 1
ATOM 2445 N N . PHE A 1 302 ? 5.961 31.516 13.367 1 92.12 302 PHE A N 1
ATOM 2446 C CA . PHE A 1 302 ? 5.637 30.141 13.734 1 92.12 302 PHE A CA 1
ATOM 2447 C C . PHE A 1 302 ? 4.133 29.969 13.898 1 92.12 302 PHE A C 1
ATOM 2449 O O . PHE A 1 302 ? 3.584 28.906 13.57 1 92.12 302 PHE A O 1
ATOM 2456 N N . ARG A 1 303 ? 3.473 30.906 14.453 1 90.31 303 ARG A N 1
ATOM 2457 C CA . ARG A 1 303 ? 2.055 30.766 14.766 1 90.31 303 ARG A CA 1
ATOM 2458 C C . ARG A 1 303 ? 1.238 30.531 13.5 1 90.31 303 ARG A C 1
ATOM 2460 O O . ARG A 1 303 ? 0.099 30.062 13.562 1 90.31 303 ARG A O 1
ATOM 2467 N N . ARG A 1 304 ? 1.831 30.812 12.273 1 91.75 304 ARG A N 1
ATOM 2468 C CA . ARG A 1 304 ? 1.168 30.609 10.992 1 91.75 304 ARG A CA 1
ATOM 2469 C C . ARG A 1 304 ? 1.445 29.203 10.461 1 91.75 304 ARG A C 1
ATOM 2471 O O . ARG A 1 304 ? 0.814 28.766 9.5 1 91.75 304 ARG A O 1
ATOM 2478 N N . LEU A 1 305 ? 2.404 28.547 11.094 1 95.19 305 LEU A N 1
ATOM 2479 C CA . LEU A 1 305 ? 2.773 27.188 10.672 1 95.19 305 LEU A CA 1
ATOM 2480 C C . LEU A 1 305 ? 1.694 26.188 11.062 1 95.19 305 LEU A C 1
ATOM 2482 O O . LEU A 1 305 ? 1.187 26.219 12.18 1 95.19 305 LEU A O 1
ATOM 2486 N N . ARG A 1 306 ? 1.406 25.328 10.094 1 95.06 306 ARG A N 1
ATOM 2487 C CA . ARG A 1 306 ? 0.372 24.328 10.344 1 95.06 306 ARG A CA 1
ATOM 2488 C C . ARG A 1 306 ? 0.908 22.922 10.117 1 95.06 306 ARG A C 1
ATOM 2490 O O . ARG A 1 306 ? 1.749 22.703 9.242 1 95.06 306 ARG A O 1
ATOM 2497 N N . SER A 1 307 ? 0.455 21.984 10.93 1 97.25 307 SER A N 1
ATOM 2498 C CA . SER A 1 307 ? 0.58 20.562 10.656 1 97.25 307 SER A CA 1
ATOM 2499 C C . SER A 1 307 ? -0.745 19.969 10.18 1 97.25 307 SER A C 1
ATOM 2501 O O . SER A 1 307 ? -1.808 20.531 10.43 1 97.25 307 SER A O 1
ATOM 2503 N N . TRP A 1 308 ? -0.664 18.812 9.516 1 97.5 308 TRP A N 1
ATOM 2504 C CA . TRP A 1 308 ? -1.841 18.297 8.828 1 97.5 308 TRP A CA 1
ATOM 2505 C C . TRP A 1 308 ? -2.109 16.844 9.242 1 97.5 308 TRP A C 1
ATOM 2507 O O . TRP A 1 308 ? -1.175 16.062 9.414 1 97.5 308 TRP A O 1
ATOM 2517 N N . PHE A 1 309 ? -3.383 16.516 9.359 1 96.69 309 PHE A N 1
ATOM 2518 C CA . PHE A 1 309 ? -3.832 15.18 9.727 1 96.69 309 PHE A CA 1
ATOM 2519 C C . PHE A 1 309 ? -4.91 14.688 8.766 1 96.69 309 PHE A C 1
ATOM 2521 O O . PHE A 1 309 ? -5.996 15.266 8.703 1 96.69 309 PHE A O 1
ATOM 2528 N N . PHE A 1 310 ? -4.516 13.695 7.941 1 97.25 310 PHE A N 1
ATOM 2529 C CA . PHE A 1 310 ? -5.41 13.023 7.008 1 97.25 310 PHE A CA 1
ATOM 2530 C C . PHE A 1 310 ? -5.965 11.742 7.621 1 97.25 310 PHE A C 1
ATOM 2532 O O . PHE A 1 310 ? -5.254 10.75 7.738 1 97.25 310 PHE A O 1
ATOM 2539 N N . HIS A 1 311 ? -7.266 11.75 8.016 1 94.94 311 HIS A N 1
ATOM 2540 C CA . HIS A 1 311 ? -7.871 10.664 8.773 1 94.94 311 HIS A CA 1
ATOM 2541 C C . HIS A 1 311 ? -8.953 9.961 7.965 1 94.94 311 HIS A C 1
ATOM 2543 O O . HIS A 1 311 ? -9.93 10.586 7.547 1 94.94 311 HIS A O 1
ATOM 2549 N N . ILE A 1 312 ? -8.75 8.672 7.773 1 93.81 312 ILE A N 1
ATOM 2550 C CA . ILE A 1 312 ? -9.711 7.898 6.988 1 93.81 312 ILE A CA 1
ATOM 2551 C C . ILE A 1 312 ? -10.383 6.852 7.875 1 93.81 312 ILE A C 1
ATOM 2553 O O . ILE A 1 312 ? -9.703 6.129 8.609 1 93.81 312 ILE A O 1
ATOM 2557 N N . HIS A 1 313 ? -11.664 6.801 7.828 1 89 313 HIS A N 1
ATOM 2558 C CA . HIS A 1 313 ? -12.484 5.777 8.461 1 89 313 HIS A CA 1
ATOM 2559 C C . HIS A 1 313 ? -13.539 5.242 7.488 1 89 313 HIS A C 1
ATOM 2561 O O . HIS A 1 313 ? -14.445 5.969 7.082 1 89 313 HIS A O 1
ATOM 2567 N N . GLY A 1 314 ? -13.367 3.889 7.242 1 88 314 GLY A N 1
ATOM 2568 C CA . GLY A 1 314 ? -14.156 3.398 6.125 1 88 314 GLY A CA 1
ATOM 2569 C C . GLY A 1 314 ? -13.852 4.109 4.82 1 88 314 GLY A C 1
ATOM 2570 O O . GLY A 1 314 ? -12.711 4.094 4.352 1 88 314 GLY A O 1
ATOM 2571 N N . LEU A 1 315 ? -14.93 4.777 4.293 1 91.12 315 LEU A N 1
ATOM 2572 C CA . LEU A 1 315 ? -14.742 5.543 3.066 1 91.12 315 LEU A CA 1
ATOM 2573 C C . LEU A 1 315 ? -14.828 7.039 3.338 1 91.12 315 LEU A C 1
ATOM 2575 O O . LEU A 1 315 ? -14.727 7.852 2.416 1 91.12 315 LEU A O 1
ATOM 2579 N N . GLU A 1 316 ? -14.906 7.398 4.629 1 90.81 316 GLU A N 1
ATOM 2580 C CA . GLU A 1 316 ? -14.977 8.805 5.027 1 90.81 316 GLU A CA 1
ATOM 2581 C C . GLU A 1 316 ? -13.586 9.359 5.324 1 90.81 316 GLU A C 1
ATOM 2583 O O . GLU A 1 316 ? -12.781 8.719 6 1 90.81 316 GLU A O 1
ATOM 2588 N N . VAL A 1 317 ? -13.367 10.539 4.805 1 93.56 317 VAL A N 1
ATOM 2589 C CA . VAL A 1 317 ? -12.07 11.188 4.98 1 93.56 317 VAL A CA 1
ATOM 2590 C C . VAL A 1 317 ? -12.258 12.547 5.645 1 93.56 317 VAL A C 1
ATOM 2592 O O . VAL A 1 317 ? -13.133 13.32 5.254 1 93.56 317 VAL A O 1
ATOM 2595 N N . GLN A 1 318 ? -11.469 12.773 6.641 1 92.44 318 GLN A N 1
ATOM 2596 C CA . GLN A 1 318 ? -11.391 14.086 7.27 1 92.44 318 GLN A CA 1
ATOM 2597 C C . GLN A 1 318 ? -9.977 14.664 7.172 1 92.44 318 GLN A C 1
ATOM 2599 O O . GLN A 1 318 ? -9 13.953 7.41 1 92.44 318 GLN A O 1
ATOM 2604 N N . ILE A 1 319 ? -9.922 15.898 6.82 1 93.88 319 ILE A N 1
ATOM 2605 C CA . ILE A 1 319 ? -8.641 16.594 6.762 1 93.88 319 ILE A CA 1
ATOM 2606 C C . ILE A 1 319 ? -8.586 17.672 7.848 1 93.88 319 ILE A C 1
ATOM 2608 O O . ILE A 1 319 ? -9.383 18.609 7.832 1 93.88 319 ILE A O 1
ATOM 2612 N N . TRP A 1 320 ? -7.609 17.484 8.695 1 93.81 320 TRP A N 1
ATOM 2613 C CA . TRP A 1 320 ? -7.453 18.406 9.82 1 93.81 320 TRP A CA 1
ATOM 2614 C C . TRP A 1 320 ? -6.16 19.203 9.703 1 93.81 320 TRP A C 1
ATOM 2616 O O . TRP A 1 320 ? -5.16 18.703 9.18 1 93.81 320 TRP A O 1
ATOM 2626 N N . GLY A 1 321 ? -6.242 20.453 10.164 1 93.81 321 GLY A N 1
ATOM 2627 C CA . GLY A 1 321 ? -5.066 21.266 10.391 1 93.81 321 GLY A CA 1
ATOM 2628 C C . GLY A 1 321 ? -4.895 21.672 11.844 1 93.81 321 GLY A C 1
ATOM 2629 O O . GLY A 1 321 ? -5.879 21.812 12.578 1 93.81 321 GLY A O 1
ATOM 2630 N N . MET A 1 322 ? -3.654 21.812 12.258 1 94.75 322 MET A N 1
ATOM 2631 C CA . MET A 1 322 ? -3.373 22.281 13.609 1 94.75 322 MET A CA 1
ATOM 2632 C C . MET A 1 322 ? -2.342 23.391 13.594 1 94.75 322 MET A C 1
ATOM 2634 O O . MET A 1 322 ? -1.367 23.344 12.844 1 94.75 322 MET A O 1
ATOM 2638 N N . ASP A 1 323 ? -2.625 24.406 14.336 1 92.56 323 ASP A N 1
ATOM 2639 C CA . ASP A 1 323 ? -1.652 25.484 14.539 1 92.56 323 ASP A CA 1
ATOM 2640 C C . ASP A 1 323 ? -1.593 25.891 16 1 92.56 323 ASP A C 1
ATOM 2642 O O . ASP A 1 323 ? -2.271 25.297 16.859 1 92.56 323 ASP A O 1
ATOM 2646 N N . LEU A 1 324 ? -0.667 26.719 16.297 1 89.75 324 LEU A N 1
ATOM 2647 C CA . LEU A 1 324 ? -0.481 27.297 17.625 1 89.75 324 LEU A CA 1
ATOM 2648 C C . LEU A 1 324 ? -0.593 28.812 17.578 1 89.75 324 LEU A C 1
ATOM 2650 O O . LEU A 1 324 ? 0.414 29.516 17.688 1 89.75 324 LEU A O 1
ATOM 2654 N N . PRO A 1 325 ? -1.809 29.266 17.562 1 86.31 325 PRO A N 1
ATOM 2655 C CA . PRO A 1 325 ? -1.995 30.688 17.328 1 86.31 325 PRO A CA 1
ATOM 2656 C C . PRO A 1 325 ? -1.479 31.547 18.484 1 86.31 325 PRO A C 1
ATOM 2658 O O . PRO A 1 325 ? -1.119 32.719 18.297 1 86.31 325 PRO A O 1
ATOM 2661 N N . VAL A 1 326 ? -1.587 31.031 19.703 1 82.38 326 VAL A N 1
ATOM 2662 C CA . VAL A 1 326 ? -1.049 31.688 20.891 1 82.38 326 VAL A CA 1
ATOM 2663 C C . VAL A 1 326 ? -0.283 30.672 21.734 1 82.38 326 VAL A C 1
ATOM 2665 O O . VAL A 1 326 ? -0.433 29.469 21.562 1 82.38 326 VAL A O 1
ATOM 2668 N N . SER A 1 327 ? 0.451 31.203 22.688 1 77.44 327 SER A N 1
ATOM 2669 C CA . SER A 1 327 ? 1.312 30.344 23.5 1 77.44 327 SER A CA 1
ATOM 2670 C C . SER A 1 327 ? 0.504 29.266 24.203 1 77.44 327 SER A C 1
ATOM 2672 O O . SER A 1 327 ? -0.538 29.562 24.797 1 77.44 327 SER A O 1
ATOM 2674 N N . LYS A 1 328 ? 0.898 28.016 24 1 78.88 328 LYS A N 1
ATOM 2675 C CA . LYS A 1 328 ? 0.437 26.844 24.75 1 78.88 328 LYS A CA 1
ATOM 2676 C C . LYS A 1 328 ? -1.006 26.5 24.406 1 78.88 328 LYS A C 1
ATOM 2678 O O . LYS A 1 328 ? -1.667 25.75 25.125 1 78.88 328 LYS A O 1
ATOM 2683 N N . SER A 1 329 ? -1.525 27.094 23.406 1 84.12 329 SER A N 1
ATOM 2684 C CA . SER A 1 329 ? -2.879 26.781 22.953 1 84.12 329 SER A CA 1
ATOM 2685 C C . SER A 1 329 ? -2.891 26.344 21.5 1 84.12 329 SER A C 1
ATOM 2687 O O . SER A 1 329 ? -2.686 27.156 20.594 1 84.12 329 SER A O 1
ATOM 2689 N N . TYR A 1 330 ? -3.199 25.078 21.359 1 90 330 TYR A N 1
ATOM 2690 C CA . TYR A 1 330 ? -3.279 24.547 20 1 90 330 TYR A CA 1
ATOM 2691 C C . TYR A 1 330 ? -4.711 24.609 19.469 1 90 330 TYR A C 1
ATOM 2693 O O . TYR A 1 330 ? -5.664 24.406 20.234 1 90 330 TYR A O 1
ATOM 2701 N N . ARG A 1 331 ? -4.84 24.922 18.266 1 90.94 331 ARG A N 1
ATOM 2702 C CA . ARG A 1 331 ? -6.125 24.922 17.578 1 90.94 331 ARG A CA 1
ATOM 2703 C C . ARG A 1 331 ? -6.137 23.891 16.453 1 90.94 331 ARG A C 1
ATOM 2705 O O . ARG A 1 331 ? -5.258 23.891 15.594 1 90.94 331 ARG A O 1
ATOM 2712 N N . MET A 1 332 ? -7.023 22.969 16.562 1 92.62 332 MET A N 1
ATOM 2713 C CA . MET A 1 332 ? -7.258 21.969 15.523 1 92.62 332 MET A CA 1
ATOM 2714 C C . MET A 1 332 ? -8.547 22.281 14.773 1 92.62 332 MET A C 1
ATOM 2716 O O . MET A 1 332 ? -9.602 22.453 15.383 1 92.62 332 MET A O 1
ATOM 2720 N N . PHE A 1 333 ? -8.461 22.375 13.414 1 90.56 333 PHE A N 1
ATOM 2721 C CA . PHE A 1 333 ? -9.633 22.766 12.648 1 90.56 333 PHE A CA 1
ATOM 2722 C C . PHE A 1 333 ? -9.867 21.828 11.484 1 90.56 333 PHE A C 1
ATOM 2724 O O . PHE A 1 333 ? -8.922 21.359 10.844 1 90.56 333 PHE A O 1
ATOM 2731 N N . LEU A 1 334 ? -11.055 21.5 11.219 1 90.12 334 LEU A N 1
ATOM 2732 C CA . LEU A 1 334 ? -11.469 20.672 10.102 1 90.12 334 LEU A CA 1
ATOM 2733 C C . LEU A 1 334 ? -11.562 21.484 8.812 1 90.12 334 LEU A C 1
ATOM 2735 O O . LEU A 1 334 ? -12.391 22.391 8.711 1 90.12 334 LEU A O 1
ATOM 2739 N N . ILE A 1 335 ? -10.805 21.141 7.809 1 84.31 335 ILE A N 1
ATOM 2740 C CA . ILE A 1 335 ? -10.797 21.922 6.57 1 84.31 335 ILE A CA 1
ATOM 2741 C C . ILE A 1 335 ? -11.82 21.328 5.594 1 84.31 335 ILE A C 1
ATOM 2743 O O . ILE A 1 335 ? -12.266 22.016 4.668 1 84.31 335 ILE A O 1
ATOM 2747 N N . GLY A 1 336 ? -11.961 20 5.738 1 83.38 336 GLY A N 1
ATOM 2748 C CA . GLY A 1 336 ? -12.961 19.375 4.879 1 83.38 336 GLY A CA 1
ATOM 2749 C C . GLY A 1 336 ? -13.141 17.891 5.164 1 83.38 336 GLY A C 1
ATOM 2750 O O . GLY A 1 336 ? -12.266 17.266 5.754 1 83.38 336 GLY A O 1
ATOM 2751 N N . ALA A 1 337 ? -14.32 17.5 4.801 1 88.5 337 ALA A N 1
ATOM 2752 C CA . ALA A 1 337 ? -14.656 16.078 4.875 1 88.5 337 ALA A CA 1
ATOM 2753 C C . ALA A 1 337 ? -15.328 15.602 3.59 1 88.5 337 ALA A C 1
ATOM 2755 O O . ALA A 1 337 ? -16.078 16.359 2.957 1 88.5 337 ALA A O 1
ATOM 2756 N N . PHE A 1 338 ? -15.016 14.414 3.211 1 89.75 338 PHE A N 1
ATOM 2757 C CA . PHE A 1 338 ? -15.633 13.859 2.014 1 89.75 338 PHE A CA 1
ATOM 2758 C C . PHE A 1 338 ? -15.695 12.336 2.092 1 89.75 338 PHE A C 1
ATOM 2760 O O . PHE A 1 338 ? -15.102 11.734 2.988 1 89.75 338 PHE A O 1
ATOM 2767 N N . ARG A 1 339 ? -16.469 11.828 1.229 1 92.44 339 ARG A N 1
ATOM 2768 C CA . ARG A 1 339 ? -16.594 10.375 1.071 1 92.44 339 ARG A CA 1
ATOM 2769 C C . ARG A 1 339 ? -15.961 9.922 -0.24 1 92.44 339 ARG A C 1
ATOM 2771 O O . ARG A 1 339 ? -16.125 10.57 -1.273 1 92.44 339 ARG A O 1
ATOM 2778 N N . LEU A 1 340 ? -15.219 8.812 -0.203 1 94.81 340 LEU A N 1
ATOM 2779 C CA . LEU A 1 340 ? -14.594 8.266 -1.403 1 94.81 340 LEU A CA 1
ATOM 2780 C C . LEU A 1 340 ? -15.531 7.27 -2.09 1 94.81 340 LEU A C 1
ATOM 2782 O O . LEU A 1 340 ? -16.141 6.434 -1.427 1 94.81 340 LEU A O 1
ATOM 2786 N N . PRO A 1 341 ? -15.594 7.324 -3.406 1 94.38 341 PRO A N 1
ATOM 2787 C CA . PRO A 1 341 ? -16.438 6.383 -4.137 1 94.38 341 PRO A CA 1
ATOM 2788 C C . PRO A 1 341 ? -15.703 5.109 -4.539 1 94.38 341 PRO A C 1
ATOM 2790 O O . PRO A 1 341 ? -14.5 5.145 -4.809 1 94.38 341 PRO A O 1
ATOM 2793 N N . ILE A 1 342 ? -16.422 3.975 -4.633 1 93.06 342 ILE A N 1
ATOM 2794 C CA . ILE A 1 342 ? -15.828 2.74 -5.125 1 93.06 342 ILE A CA 1
ATOM 2795 C C . ILE A 1 342 ? -16.516 2.318 -6.426 1 93.06 342 ILE A C 1
ATOM 2797 O O . ILE A 1 342 ? -16.094 1.353 -7.066 1 93.06 342 ILE A O 1
ATOM 2801 N N . SER A 1 343 ? -17.594 3.039 -6.809 1 90.94 343 SER A N 1
ATOM 2802 C CA . SER A 1 343 ? -18.297 2.789 -8.062 1 90.94 343 SER A CA 1
ATOM 2803 C C . SER A 1 343 ? -18.453 4.07 -8.875 1 90.94 343 SER A C 1
ATOM 2805 O O . SER A 1 343 ? -18.531 5.164 -8.312 1 90.94 343 SER A O 1
ATOM 2807 N N . TRP A 1 344 ? -18.594 3.928 -10.133 1 88.69 344 TRP A N 1
ATOM 2808 C CA . TRP A 1 344 ? -18.734 5.07 -11.031 1 88.69 344 TRP A CA 1
ATOM 2809 C C . TRP A 1 344 ? -20.031 5.82 -10.758 1 88.69 344 TRP A C 1
ATOM 2811 O O . TRP A 1 344 ? -20.109 7.035 -10.961 1 88.69 344 TRP A O 1
ATOM 2821 N N . GLU A 1 345 ? -21.031 5.129 -10.281 1 87.38 345 GLU A N 1
ATOM 2822 C CA . GLU A 1 345 ? -22.328 5.758 -10 1 87.38 345 GLU A CA 1
ATOM 2823 C C . GLU A 1 345 ? -22.172 6.887 -8.984 1 87.38 345 GLU A C 1
ATOM 2825 O O . GLU A 1 345 ? -22.953 7.852 -9.008 1 87.38 345 GLU A O 1
ATOM 2830 N N . ASP A 1 346 ? -21.141 6.789 -8.195 1 90.31 346 ASP A N 1
ATOM 2831 C CA . ASP A 1 346 ? -20.906 7.789 -7.156 1 90.31 346 ASP A CA 1
ATOM 2832 C C . ASP A 1 346 ? -19.766 8.719 -7.531 1 90.31 346 ASP A C 1
ATOM 2834 O O . ASP A 1 346 ? -19.094 9.273 -6.656 1 90.31 346 ASP A O 1
ATOM 2838 N N . HIS A 1 347 ? -19.5 8.945 -8.828 1 87.12 347 HIS A N 1
ATOM 2839 C CA . HIS A 1 347 ? -18.344 9.703 -9.297 1 87.12 347 HIS A CA 1
ATOM 2840 C C . HIS A 1 347 ? -18.375 11.133 -8.766 1 87.12 347 HIS A C 1
ATOM 2842 O O . HIS A 1 347 ? -17.328 11.766 -8.609 1 87.12 347 HIS A O 1
ATOM 2848 N N . HIS A 1 348 ? -19.531 11.703 -8.438 1 87.19 348 HIS A N 1
ATOM 2849 C CA . HIS A 1 348 ? -19.641 13.055 -7.902 1 87.19 348 HIS A CA 1
ATOM 2850 C C . HIS A 1 348 ? -18.906 13.188 -6.574 1 87.19 348 HIS A C 1
ATOM 2852 O O . HIS A 1 348 ? -18.391 14.258 -6.254 1 87.19 348 HIS A O 1
ATOM 2858 N N . GLU A 1 349 ? -18.859 12.109 -5.855 1 92.38 349 GLU A N 1
ATOM 2859 C CA . GLU A 1 349 ? -18.094 12.117 -4.609 1 92.38 349 GLU A CA 1
ATOM 2860 C C . GLU A 1 349 ? -16.609 12.328 -4.871 1 92.38 349 GLU A C 1
ATOM 2862 O O . GLU A 1 349 ? -15.914 12.961 -4.078 1 92.38 349 GLU A O 1
ATOM 2867 N N . LEU A 1 350 ? -16.172 11.758 -5.977 1 93.31 350 LEU A N 1
ATOM 2868 C CA . LEU A 1 350 ? -14.766 11.938 -6.332 1 93.31 350 LEU A CA 1
ATOM 2869 C C . LEU A 1 350 ? -14.469 13.398 -6.648 1 93.31 350 LEU A C 1
ATOM 2871 O O . LEU A 1 350 ? -13.414 13.922 -6.273 1 93.31 350 LEU A O 1
ATOM 2875 N N . VAL A 1 351 ? -15.359 14.07 -7.289 1 89.88 351 VAL A N 1
ATOM 2876 C CA . VAL A 1 351 ? -15.195 15.477 -7.629 1 89.88 351 VAL A CA 1
ATOM 2877 C C . VAL A 1 351 ? -15.133 16.312 -6.352 1 89.88 351 VAL A C 1
ATOM 2879 O O . VAL A 1 351 ? -14.297 17.203 -6.227 1 89.88 351 VAL A O 1
ATOM 2882 N N . ASN A 1 352 ? -16 16.031 -5.453 1 90.62 352 ASN A N 1
ATOM 2883 C CA . ASN A 1 352 ? -15.977 16.703 -4.164 1 90.62 352 ASN A CA 1
ATOM 2884 C C . ASN A 1 352 ? -14.664 16.484 -3.428 1 90.62 352 ASN A C 1
ATOM 2886 O O . ASN A 1 352 ? -14.117 17.406 -2.822 1 90.62 352 ASN A O 1
ATOM 2890 N N . ALA A 1 353 ? -14.219 15.219 -3.469 1 94.38 353 ALA A N 1
ATOM 2891 C CA . ALA A 1 353 ? -12.938 14.883 -2.852 1 94.38 353 ALA A CA 1
ATOM 2892 C C . ALA A 1 353 ? -11.812 15.727 -3.434 1 94.38 353 ALA A C 1
ATOM 2894 O O . ALA A 1 353 ? -10.961 16.234 -2.697 1 94.38 353 ALA A O 1
ATOM 2895 N N . LEU A 1 354 ? -11.852 15.914 -4.715 1 92.94 354 LEU A N 1
ATOM 2896 C CA . LEU A 1 354 ? -10.805 16.672 -5.398 1 92.94 354 LEU A CA 1
ATOM 2897 C C . LEU A 1 354 ? -10.812 18.125 -4.969 1 92.94 354 LEU A C 1
ATOM 2899 O O . LEU A 1 354 ? -9.758 18.734 -4.785 1 92.94 354 LEU A O 1
ATOM 2903 N N . ARG A 1 355 ? -11.953 18.672 -4.777 1 89.19 355 ARG A N 1
ATOM 2904 C CA . ARG A 1 355 ? -12.086 20.062 -4.324 1 89.19 355 ARG A CA 1
ATOM 2905 C C . ARG A 1 355 ? -11.484 20.25 -2.939 1 89.19 355 ARG A C 1
ATOM 2907 O O . ARG A 1 355 ? -10.781 21.234 -2.686 1 89.19 355 ARG A O 1
ATOM 2914 N N . ILE A 1 356 ? -11.727 19.312 -2.133 1 90.12 356 ILE A N 1
ATOM 2915 C CA . ILE A 1 356 ? -11.242 19.406 -0.757 1 90.12 356 ILE A CA 1
ATOM 2916 C C . ILE A 1 356 ? -9.75 19.109 -0.711 1 90.12 356 ILE A C 1
ATOM 2918 O O . ILE A 1 356 ? -9.008 19.75 0.041 1 90.12 356 ILE A O 1
ATOM 2922 N N . LEU A 1 357 ? -9.297 18.156 -1.533 1 93.25 357 LEU A N 1
ATOM 2923 C CA . LEU A 1 357 ? -7.879 17.797 -1.582 1 93.25 357 LEU A CA 1
ATOM 2924 C C . LEU A 1 357 ? -7.047 18.969 -2.092 1 93.25 357 LEU A C 1
ATOM 2926 O O . LEU A 1 357 ? -5.887 19.125 -1.701 1 93.25 357 LEU A O 1
ATOM 2930 N N . ARG A 1 358 ? -7.617 19.734 -2.881 1 88.94 358 ARG A N 1
ATOM 2931 C CA . ARG A 1 358 ? -6.938 20.953 -3.328 1 88.94 358 ARG A CA 1
ATOM 2932 C C . ARG A 1 358 ? -6.582 21.844 -2.148 1 88.94 358 ARG A C 1
ATOM 2934 O O . ARG A 1 358 ? -5.535 22.5 -2.152 1 88.94 358 ARG A O 1
ATOM 2941 N N . ASN A 1 359 ? -7.465 21.906 -1.177 1 87.12 359 ASN A N 1
ATOM 2942 C CA . ASN A 1 359 ? -7.195 22.688 0.022 1 87.12 359 ASN A CA 1
ATOM 2943 C C . ASN A 1 359 ? -6.02 22.125 0.815 1 87.12 359 ASN A C 1
ATOM 2945 O O . ASN A 1 359 ? -5.223 22.875 1.377 1 87.12 359 ASN A O 1
ATOM 2949 N N . LEU A 1 360 ? -5.98 20.859 0.846 1 92 360 LEU A N 1
ATOM 2950 C CA . LEU A 1 360 ? -4.836 20.234 1.509 1 92 360 LEU A CA 1
ATOM 2951 C C . LEU A 1 360 ? -3.539 20.578 0.784 1 92 360 LEU A C 1
ATOM 2953 O O . LEU A 1 360 ? -2.535 20.906 1.42 1 92 360 LEU A O 1
ATOM 2957 N N . ARG A 1 361 ? -3.584 20.484 -0.489 1 91.56 361 ARG A N 1
ATOM 2958 C CA . ARG A 1 361 ? -2.41 20.828 -1.287 1 91.56 361 ARG A CA 1
ATOM 2959 C C . ARG A 1 361 ? -1.935 22.25 -0.987 1 91.56 361 ARG A C 1
ATOM 2961 O O . ARG A 1 361 ? -0.745 22.469 -0.755 1 91.56 361 ARG A O 1
ATOM 2968 N N . ARG A 1 362 ? -2.822 23.156 -0.996 1 88.94 362 ARG A N 1
ATOM 2969 C CA . ARG A 1 362 ? -2.496 24.547 -0.7 1 88.94 362 ARG A CA 1
ATOM 2970 C C . ARG A 1 362 ? -1.943 24.688 0.714 1 88.94 362 ARG A C 1
ATOM 2972 O O . ARG A 1 362 ? -0.994 25.438 0.942 1 88.94 362 ARG A O 1
ATOM 2979 N N . GLY A 1 363 ? -2.646 24 1.588 1 91.75 363 GLY A N 1
ATOM 2980 C CA . GLY A 1 363 ? -2.182 24.031 2.965 1 91.75 363 GLY A CA 1
ATOM 2981 C C . GLY A 1 363 ? -0.762 23.531 3.127 1 91.75 363 GLY A C 1
ATOM 2982 O O . GLY A 1 363 ? 0.04 24.125 3.848 1 91.75 363 GLY A O 1
ATOM 2983 N N . LEU A 1 364 ? -0.443 22.453 2.48 1 94.19 364 LEU A N 1
ATOM 2984 C CA . LEU A 1 364 ? 0.898 21.875 2.531 1 94.19 364 LEU A CA 1
ATOM 2985 C C . LEU A 1 364 ? 1.921 22.828 1.934 1 94.19 364 LEU A C 1
ATOM 2987 O O . LEU A 1 364 ? 3.008 23.016 2.488 1 94.19 364 LEU A O 1
ATOM 2991 N N . ASP A 1 365 ? 1.572 23.453 0.87 1 91.31 365 ASP A N 1
ATOM 2992 C CA . ASP A 1 365 ? 2.443 24.438 0.234 1 91.31 365 ASP A CA 1
ATOM 2993 C C . ASP A 1 365 ? 2.707 25.625 1.163 1 91.31 365 ASP A C 1
ATOM 2995 O O . ASP A 1 365 ? 3.842 26.094 1.272 1 91.31 365 ASP A O 1
ATOM 2999 N N . ASP A 1 366 ? 1.687 26.094 1.74 1 92.25 366 ASP A N 1
ATOM 3000 C CA . ASP A 1 366 ? 1.807 27.203 2.676 1 92.25 366 ASP A CA 1
ATOM 3001 C C . ASP A 1 366 ? 2.691 26.844 3.863 1 92.25 366 ASP A C 1
ATOM 3003 O O . ASP A 1 3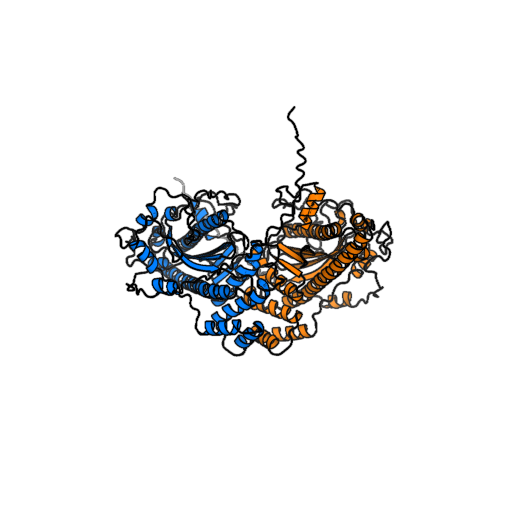66 ? 3.496 27.656 4.324 1 92.25 366 ASP A O 1
ATOM 3007 N N . THR A 1 367 ? 2.471 25.656 4.348 1 95.81 367 THR A N 1
ATOM 3008 C CA . THR A 1 367 ? 3.277 25.188 5.469 1 95.81 367 THR A CA 1
ATOM 3009 C C . THR A 1 367 ? 4.762 25.219 5.113 1 95.81 367 THR A C 1
ATOM 3011 O O . THR A 1 367 ? 5.59 25.641 5.918 1 95.81 367 THR A O 1
ATOM 3014 N N . LEU A 1 368 ? 5.117 24.812 3.961 1 95.19 368 LEU A N 1
ATOM 3015 C CA . LEU A 1 368 ? 6.516 24.781 3.543 1 95.19 368 LEU A CA 1
ATOM 3016 C C . LEU A 1 368 ? 7.074 26.188 3.393 1 95.19 368 LEU A C 1
ATOM 3018 O O . LEU A 1 368 ? 8.234 26.438 3.729 1 95.19 368 LEU A O 1
ATOM 3022 N N . LYS A 1 369 ? 6.258 27.031 2.879 1 94.19 369 LYS A N 1
ATOM 3023 C CA . LYS A 1 369 ? 6.684 28.422 2.75 1 94.19 369 LYS A CA 1
ATOM 3024 C C . LYS A 1 369 ? 6.973 29.031 4.113 1 94.19 369 LYS A C 1
ATOM 3026 O O . LYS A 1 369 ? 8 29.688 4.301 1 94.19 369 LYS A O 1
ATOM 3031 N N . ILE A 1 370 ? 6.066 28.844 4.977 1 96 370 ILE A N 1
ATOM 3032 C CA . ILE A 1 370 ? 6.219 29.391 6.32 1 96 370 ILE A CA 1
ATOM 3033 C C . ILE A 1 370 ? 7.422 28.75 7.004 1 96 370 ILE A C 1
ATOM 3035 O O . ILE A 1 370 ? 8.148 29.406 7.746 1 96 370 ILE A O 1
ATOM 3039 N N . LEU A 1 371 ? 7.566 27.484 6.785 1 96.56 371 LEU A N 1
ATOM 3040 C CA . LEU A 1 371 ? 8.703 26.766 7.355 1 96.56 371 LEU A CA 1
ATOM 3041 C C . LEU A 1 371 ? 10.023 27.375 6.879 1 96.56 371 LEU A C 1
ATOM 3043 O O . LEU A 1 371 ? 10.961 27.547 7.664 1 96.56 371 LEU A O 1
ATOM 3047 N N . GLU A 1 372 ? 10.117 27.719 5.66 1 95.5 372 GLU A N 1
ATOM 3048 C CA . GLU A 1 372 ? 11.32 28.359 5.125 1 95.5 372 GLU A CA 1
ATOM 3049 C C . GLU A 1 372 ? 11.555 29.719 5.766 1 95.5 372 GLU A C 1
ATOM 3051 O O . GLU A 1 372 ? 12.688 30.094 6.066 1 95.5 372 GLU A O 1
ATOM 3056 N N . GLU A 1 373 ? 10.523 30.453 5.949 1 96.06 373 GLU A N 1
ATOM 3057 C CA . GLU A 1 373 ? 10.633 31.734 6.633 1 96.06 373 GLU A CA 1
ATOM 3058 C C . GLU A 1 373 ? 11.125 31.562 8.062 1 96.06 373 GLU A C 1
ATOM 3060 O O . GLU A 1 373 ? 11.938 32.344 8.547 1 96.06 373 GLU A O 1
ATOM 3065 N N . LEU A 1 374 ? 10.586 30.547 8.664 1 94.88 374 LEU A N 1
ATOM 3066 C CA . LEU A 1 374 ? 10.977 30.266 10.047 1 94.88 374 LEU A CA 1
ATOM 3067 C C . LEU A 1 374 ? 12.453 29.906 10.133 1 94.88 374 LEU A C 1
ATOM 3069 O O . LEU A 1 374 ? 13.156 30.344 11.039 1 94.88 374 LEU A O 1
ATOM 3073 N N . LYS A 1 375 ? 12.891 29.125 9.211 1 94.31 375 LYS A N 1
ATOM 3074 C CA . LYS A 1 375 ? 14.305 28.75 9.148 1 94.31 375 LYS A CA 1
ATOM 3075 C C . LYS A 1 375 ? 15.188 29.984 8.984 1 94.31 375 LYS A C 1
ATOM 3077 O O . LYS A 1 375 ? 16.219 30.109 9.641 1 94.31 375 LYS A O 1
ATOM 3082 N N . LYS A 1 376 ? 14.812 30.828 8.141 1 94.06 376 LYS A N 1
ATOM 3083 C CA . LYS A 1 376 ? 15.562 32.062 7.91 1 94.06 376 LYS A CA 1
ATOM 3084 C C . LYS A 1 376 ? 15.625 32.906 9.172 1 94.06 376 LYS A C 1
ATOM 3086 O O . LYS A 1 376 ? 16.672 33.469 9.516 1 94.06 376 LYS A O 1
ATOM 3091 N N . SER A 1 377 ? 14.492 33.062 9.789 1 92.12 377 SER A N 1
ATOM 3092 C CA . SER A 1 377 ? 14.445 33.812 11.023 1 92.12 377 SER A CA 1
ATOM 3093 C C . SER A 1 377 ? 15.32 33.188 12.102 1 92.12 377 SER A C 1
ATOM 3095 O O . SER A 1 377 ? 15.977 33.906 12.875 1 92.12 377 SER A O 1
ATOM 3097 N N . HIS A 1 378 ? 15.273 31.891 12.195 1 92.38 378 HIS A N 1
ATOM 3098 C CA . HIS A 1 378 ? 16.109 31.172 13.141 1 92.38 378 HIS A CA 1
ATOM 3099 C C . HIS A 1 378 ? 17.594 31.438 12.875 1 92.38 378 HIS A C 1
ATOM 3101 O O . HIS A 1 378 ? 18.359 31.672 13.812 1 92.38 378 HIS A O 1
ATOM 3107 N N . ARG A 1 379 ? 18 31.422 11.656 1 92.56 379 ARG A N 1
ATOM 3108 C CA . ARG A 1 379 ? 19.391 31.656 11.289 1 92.56 379 ARG A CA 1
ATOM 3109 C C . ARG A 1 379 ? 19.812 33.094 11.633 1 92.56 379 ARG A C 1
ATOM 3111 O O . ARG A 1 379 ? 20.891 33.312 12.18 1 92.56 379 ARG A O 1
ATOM 3118 N N . ARG A 1 380 ? 19 33.969 11.305 1 91.56 380 ARG A N 1
ATOM 3119 C CA . ARG A 1 380 ? 19.281 35.375 11.594 1 91.56 380 ARG A CA 1
ATOM 3120 C C . ARG A 1 380 ? 19.453 35.594 13.094 1 91.56 380 ARG A C 1
ATOM 3122 O O . ARG A 1 380 ? 20.406 36.25 13.523 1 91.56 380 ARG A O 1
ATOM 3129 N N . ASN A 1 381 ? 18.562 35.062 13.805 1 88 381 ASN A N 1
ATOM 3130 C CA . ASN A 1 381 ? 18.578 35.25 15.25 1 88 381 ASN A CA 1
ATOM 3131 C C . ASN A 1 381 ? 19.734 34.5 15.906 1 88 381 ASN A C 1
ATOM 3133 O O . ASN A 1 381 ? 20.234 34.906 16.953 1 88 381 ASN A O 1
ATOM 3137 N N . SER A 1 382 ? 20.125 33.438 15.328 1 86.75 382 SER A N 1
ATOM 3138 C CA . SER A 1 382 ? 21.266 32.688 15.844 1 86.75 382 SER A CA 1
ATOM 3139 C C . SER A 1 382 ? 22.562 33.438 15.672 1 86.75 382 SER A C 1
ATOM 3141 O O . SER A 1 382 ? 23.438 33.406 16.531 1 86.75 382 SER A O 1
ATOM 3143 N N . VAL A 1 383 ? 22.688 34.094 14.641 1 85.81 383 VAL A N 1
ATOM 3144 C CA . VAL A 1 383 ? 23.875 34.906 14.375 1 85.81 383 VAL A CA 1
ATOM 3145 C C . VAL A 1 383 ? 23.906 36.094 15.32 1 85.81 383 VAL A C 1
ATOM 3147 O O . VAL A 1 383 ? 24.969 36.469 15.844 1 85.81 383 VAL A O 1
ATOM 3150 N N . LEU A 1 384 ? 22.797 36.688 15.547 1 82.25 384 LEU A N 1
ATOM 3151 C CA . LEU A 1 384 ? 22.719 37.875 16.391 1 82.25 384 LEU A CA 1
ATOM 3152 C C . LEU A 1 384 ? 22.797 37.5 17.859 1 82.25 384 LEU A C 1
ATOM 3154 O O . LEU A 1 384 ? 22.828 38.375 18.734 1 82.25 384 LEU A O 1
ATOM 3158 N N . HIS A 1 385 ? 23.062 36.281 18.156 1 67.44 385 HIS A N 1
ATOM 3159 C CA . HIS A 1 385 ? 23.125 35.75 19.516 1 67.44 385 HIS A CA 1
ATOM 3160 C C . HIS A 1 385 ? 21.922 36.188 20.328 1 67.44 385 HIS A C 1
ATOM 3162 O O . HIS A 1 385 ? 22.062 36.562 21.5 1 67.44 385 HIS A O 1
ATOM 3168 N N . SER A 1 386 ? 20.938 36.5 19.578 1 60.5 386 SER A N 1
ATOM 3169 C CA . SER A 1 386 ? 19.703 36.844 20.281 1 60.5 386 SER A CA 1
ATOM 3170 C C . SER A 1 386 ? 19.156 35.656 21.031 1 60.5 386 SER A C 1
ATOM 3172 O O . SER A 1 386 ? 19.172 34.531 20.531 1 60.5 386 SER A O 1
ATOM 3174 N N . HIS A 1 387 ? 19.188 35.625 22.359 1 52.03 387 HIS A N 1
ATOM 3175 C CA . HIS A 1 387 ? 18.625 34.594 23.219 1 52.03 387 HIS A CA 1
ATOM 3176 C C . HIS A 1 387 ? 17.125 34.438 22.969 1 52.03 387 HIS A C 1
ATOM 3178 O O . HIS A 1 387 ? 16.391 33.969 23.844 1 52.03 387 HIS A O 1
ATOM 3184 N N . SER A 1 388 ? 16.703 34.969 21.938 1 49.75 388 SER A N 1
ATOM 3185 C CA . SER A 1 388 ? 15.258 34.844 21.828 1 49.75 388 SER A CA 1
ATOM 3186 C C . SER A 1 388 ? 14.812 33.375 21.922 1 49.75 388 SER A C 1
ATOM 3188 O O . SER A 1 388 ? 14.914 32.625 20.953 1 49.75 388 SER A O 1
ATOM 3190 N N . SER A 1 389 ? 15.242 32.688 22.984 1 52.19 389 SER A N 1
ATOM 3191 C CA . SER A 1 389 ? 14.695 31.391 23.391 1 52.19 389 SER A CA 1
ATOM 3192 C C . SER A 1 389 ? 13.172 31.406 23.391 1 52.19 389 SER A C 1
ATOM 3194 O O . SER A 1 389 ? 12.531 30.516 23.938 1 52.19 389 SER A O 1
ATOM 3196 N N . ILE A 1 390 ? 12.594 32.344 22.688 1 57.03 390 ILE A N 1
ATOM 3197 C CA . ILE A 1 390 ? 11.219 32.812 22.859 1 57.03 390 ILE A CA 1
ATOM 3198 C C . ILE A 1 390 ? 10.25 31.766 22.312 1 57.03 390 ILE A C 1
ATOM 3200 O O . ILE A 1 390 ? 9.219 31.484 22.938 1 57.03 390 ILE A O 1
ATOM 3204 N N . LEU A 1 391 ? 10.664 30.938 21.344 1 66.12 391 LEU A N 1
ATOM 3205 C CA . LEU A 1 391 ? 9.68 30.031 20.766 1 66.12 391 LEU A CA 1
ATOM 3206 C C . LEU A 1 391 ? 9.406 28.859 21.703 1 66.12 391 LEU A C 1
ATOM 3208 O O . LEU A 1 391 ? 8.258 28.422 21.859 1 66.12 391 LEU A O 1
ATOM 3212 N N . LYS A 1 392 ? 10.438 28.469 22.438 1 62.12 392 LYS A N 1
ATOM 3213 C CA . LYS A 1 392 ? 10.281 27.328 23.344 1 62.12 392 LYS A CA 1
ATOM 3214 C C . LYS A 1 392 ? 9.336 27.656 24.484 1 62.12 392 LYS A C 1
ATOM 3216 O O . LYS A 1 392 ? 8.539 26.812 24.906 1 62.12 392 LYS A O 1
ATOM 3221 N N . SER A 1 393 ? 9.484 28.828 24.984 1 64.25 393 SER A N 1
ATOM 3222 C CA . SER A 1 393 ? 8.656 29.234 26.109 1 64.25 393 SER A CA 1
ATOM 3223 C C . SER A 1 393 ? 7.18 29.297 25.719 1 64.25 393 SER A C 1
ATOM 3225 O O . SER A 1 393 ? 6.305 29.156 26.578 1 64.25 393 SER A O 1
ATOM 3227 N N . HIS A 1 394 ? 7.004 29.391 24.5 1 63.38 394 HIS A N 1
ATOM 3228 C CA . HIS A 1 394 ? 5.637 29.531 24.016 1 63.38 394 HIS A CA 1
ATOM 3229 C C . HIS A 1 394 ? 4.938 28.188 23.891 1 63.38 394 HIS A C 1
ATOM 3231 O O . HIS A 1 394 ? 3.707 28.125 23.891 1 63.38 394 HIS A O 1
ATOM 3237 N N . ILE A 1 395 ? 5.637 27.188 23.734 1 64.12 395 ILE A N 1
ATOM 3238 C CA . ILE A 1 395 ? 4.996 25.891 23.516 1 64.12 395 ILE A CA 1
ATOM 3239 C C . ILE A 1 395 ? 4.668 25.234 24.859 1 64.12 395 ILE A C 1
ATOM 3241 O O . ILE A 1 395 ? 3.713 24.469 24.953 1 64.12 395 ILE A O 1
ATOM 3245 N N . GLY A 1 396 ? 4.992 25.906 25.984 1 56.66 396 GLY A N 1
ATOM 3246 C CA . GLY A 1 396 ? 4.766 25.25 27.266 1 56.66 396 GLY A CA 1
ATOM 3247 C C . GLY A 1 396 ? 5.117 23.781 27.25 1 56.66 396 GLY A C 1
ATOM 3248 O O . GLY A 1 396 ? 5.723 23.281 26.297 1 56.66 396 GLY A O 1
ATOM 3249 N N . ASP A 1 397 ? 5.02 23.016 28.453 1 47.66 397 ASP A N 1
ATOM 3250 C CA . ASP A 1 397 ? 5.289 21.594 28.594 1 47.66 397 ASP A CA 1
ATOM 3251 C C . ASP A 1 397 ? 4.254 20.766 27.844 1 47.66 397 ASP A C 1
ATOM 3253 O O . ASP A 1 397 ? 3.053 20.859 28.109 1 47.66 397 ASP A O 1
ATOM 3257 N N . ALA A 1 398 ? 4.395 20.625 26.578 1 46.09 398 ALA A N 1
ATOM 3258 C CA . ALA A 1 398 ? 3.539 19.656 25.891 1 46.09 398 ALA A CA 1
ATOM 3259 C C . ALA A 1 398 ? 3.129 18.531 26.828 1 46.09 398 ALA A C 1
ATOM 3261 O O . ALA A 1 398 ? 3.98 17.891 27.453 1 46.09 398 ALA A O 1
ATOM 3262 N N . LYS A 1 399 ? 1.983 18.594 27.5 1 46.03 399 LYS A N 1
ATOM 3263 C CA . LYS A 1 399 ? 1.595 17.438 28.297 1 46.03 399 LYS A CA 1
ATOM 3264 C C . LYS A 1 399 ? 1.773 16.141 27.484 1 46.03 399 LYS A C 1
ATOM 3266 O O . LYS A 1 399 ? 1.485 16.109 26.281 1 46.03 399 LYS A O 1
ATOM 3271 N N . SER A 1 400 ? 2.629 15.227 28 1 43.47 400 SER A N 1
ATOM 3272 C CA . SER A 1 400 ? 3.137 13.969 27.469 1 43.47 400 SER A CA 1
ATOM 3273 C C . SER A 1 400 ? 2.002 13.07 26.984 1 43.47 400 SER A C 1
ATOM 3275 O O . SER A 1 400 ? 0.901 13.102 27.531 1 43.47 400 SER A O 1
ATOM 3277 N N . SER A 1 401 ? 2.072 12.742 25.766 1 45.38 401 SER A N 1
ATOM 3278 C CA . SER A 1 401 ? 1.259 11.602 25.344 1 45.38 401 SER A CA 1
ATOM 3279 C C . SER A 1 401 ? 1.269 10.5 26.406 1 45.38 401 SER A C 1
ATOM 3281 O O . SER A 1 401 ? 2.219 10.391 27.188 1 45.38 401 SER A O 1
ATOM 3283 N N . PRO A 1 402 ? 0.121 9.93 26.625 1 43.5 402 PRO A N 1
ATOM 3284 C CA . PRO A 1 402 ? 0.165 8.867 27.625 1 43.5 402 PRO A CA 1
ATOM 3285 C C . PRO A 1 402 ? 1.376 7.953 27.469 1 43.5 402 PRO A C 1
ATOM 3287 O O . PRO A 1 402 ? 1.855 7.746 26.359 1 43.5 402 PRO A O 1
ATOM 3290 N N . LYS A 1 403 ? 2.098 7.82 28.578 1 43 403 LYS A N 1
ATOM 3291 C CA . LYS A 1 403 ? 3.307 7.008 28.672 1 43 403 LYS A CA 1
ATOM 3292 C C . LYS A 1 403 ? 3.174 5.723 27.859 1 43 403 LYS A C 1
ATOM 3294 O O . LYS A 1 403 ? 4.164 5.195 27.359 1 43 403 LYS A O 1
ATOM 3299 N N . LYS A 1 404 ? 2.078 5.039 28.031 1 39.78 404 LYS A N 1
ATOM 3300 C CA . LYS A 1 404 ? 1.958 3.756 27.344 1 39.78 404 LYS A CA 1
ATOM 3301 C C . LYS A 1 404 ? 1.554 3.947 25.875 1 39.78 404 LYS A C 1
ATOM 3303 O O . LYS A 1 404 ? 0.58 4.645 25.594 1 39.78 404 LYS A O 1
ATOM 3308 N N . LEU A 1 405 ? 2.434 3.879 25.188 1 40.5 405 LEU A N 1
ATOM 3309 C CA . LEU A 1 405 ? 2.207 3.939 23.75 1 40.5 405 LEU A CA 1
ATOM 3310 C C . LEU A 1 405 ? 0.969 3.137 23.359 1 40.5 405 LEU A C 1
ATOM 3312 O O . LEU A 1 405 ? 0.711 2.072 23.922 1 40.5 405 LEU A O 1
ATOM 3316 N N . ALA A 1 406 ? -0.097 3.75 22.922 1 38.66 406 ALA A N 1
ATOM 3317 C CA . ALA A 1 406 ? -1.254 2.994 22.438 1 38.66 406 ALA A CA 1
ATOM 3318 C C . ALA A 1 406 ? -0.818 1.783 21.625 1 38.66 406 ALA A C 1
ATOM 3320 O O . ALA A 1 406 ? -0.394 1.924 20.469 1 38.66 406 ALA A O 1
ATOM 3321 N N . GLY A 1 407 ? 0.05 1.082 22.078 1 35.56 407 GLY A N 1
ATOM 3322 C CA . GLY A 1 407 ? 0.364 -0.147 21.359 1 35.56 407 GLY A CA 1
ATOM 3323 C C . GLY A 1 407 ? -0.869 -0.896 20.891 1 35.56 407 GLY A C 1
ATOM 3324 O O . GLY A 1 407 ? -1.995 -0.431 21.078 1 35.56 407 GLY A O 1
ATOM 3325 N N . LYS A 1 408 ? -0.665 -2.049 20.203 1 39.44 408 LYS A N 1
ATOM 3326 C CA . LYS A 1 408 ? -1.753 -2.885 19.703 1 39.44 408 LYS A CA 1
ATOM 3327 C C . LYS A 1 408 ? -2.809 -3.111 20.781 1 39.44 408 LYS A C 1
ATOM 3329 O O . LYS A 1 408 ? -3.996 -3.24 20.469 1 39.44 408 LYS A O 1
ATOM 3334 N N . ASN A 1 409 ? -2.471 -3.061 21.969 1 32.16 409 ASN A N 1
ATOM 3335 C CA . ASN A 1 409 ? -3.377 -3.395 23.062 1 32.16 409 ASN A CA 1
ATOM 3336 C C . ASN A 1 409 ? -4.16 -2.174 23.531 1 32.16 409 ASN A C 1
ATOM 3338 O O . ASN A 1 409 ? -4.957 -2.266 24.469 1 32.16 409 ASN A O 1
ATOM 3342 N N . SER A 1 410 ? -3.838 -1.161 23.328 1 30.83 410 SER A N 1
ATOM 3343 C CA . SER A 1 410 ? -4.562 -0.043 23.922 1 30.83 410 SER A CA 1
ATOM 3344 C C . SER A 1 410 ? -5.949 0.108 23.297 1 30.83 410 SER A C 1
ATOM 3346 O O . SER A 1 410 ? -6.25 1.126 22.672 1 30.83 410 SER A O 1
ATOM 3348 N N . ARG A 1 411 ? -6.539 -0.972 22.938 1 35.5 411 ARG A N 1
ATOM 3349 C CA . ARG A 1 411 ? -7.859 -0.934 22.312 1 35.5 411 ARG A CA 1
ATOM 3350 C C . ARG A 1 411 ? -8.891 -0.322 23.25 1 35.5 411 ARG A C 1
ATOM 3352 O O . ARG A 1 411 ? -10.062 -0.177 22.875 1 35.5 411 ARG A O 1
ATOM 3359 N N . PHE A 1 412 ? -8.648 -0.418 24.562 1 27.16 412 PHE A N 1
ATOM 3360 C CA . PHE A 1 412 ? -9.859 -0.167 25.344 1 27.16 412 PHE A CA 1
ATOM 3361 C C . PHE A 1 412 ? -10.094 1.33 25.5 1 27.16 412 PHE A C 1
ATOM 3363 O O . PHE A 1 412 ? -9.484 1.968 26.359 1 27.16 412 PHE A O 1
ATOM 3370 N N . ILE A 1 413 ? -10.109 1.886 24.469 1 28.72 413 ILE A N 1
ATOM 3371 C CA . ILE A 1 413 ? -10.781 3.146 24.766 1 28.72 413 ILE A CA 1
ATOM 3372 C C . ILE A 1 413 ? -12.266 2.891 25.031 1 28.72 413 ILE A C 1
ATOM 3374 O O . ILE A 1 413 ? -12.938 2.254 24.219 1 28.72 413 ILE A O 1
ATOM 3378 N N . ASN A 1 414 ? -12.75 2.65 26.25 1 25.12 414 ASN A N 1
ATOM 3379 C CA . ASN A 1 414 ? -14.156 2.504 26.625 1 25.12 414 ASN A CA 1
ATOM 3380 C C . ASN A 1 414 ? -15.055 3.424 25.812 1 25.12 414 ASN A C 1
ATOM 3382 O O . ASN A 1 414 ? -14.922 4.648 25.859 1 25.12 414 ASN A O 1
ATOM 3386 N N . PRO A 1 415 ? -15.664 2.807 24.859 1 27.64 415 PRO A N 1
ATOM 3387 C CA . PRO A 1 415 ? -16.703 3.518 24.109 1 27.64 415 PRO A CA 1
ATOM 3388 C C . PRO A 1 415 ? -17.812 4.066 25 1 27.64 415 PRO A C 1
ATOM 3390 O O . PRO A 1 415 ? -18.75 4.688 24.516 1 27.64 415 PRO A O 1
ATOM 3393 N N . LEU A 1 416 ? -18.094 3.533 26.234 1 27.77 416 LEU A N 1
ATOM 3394 C CA . LEU A 1 416 ? -19.297 3.91 27 1 27.77 416 LEU A CA 1
ATOM 3395 C C . LEU A 1 416 ? -19.453 5.426 27.031 1 27.77 416 LEU A C 1
ATOM 3397 O O . LEU A 1 416 ? -20.312 5.945 27.734 1 27.77 416 LEU A O 1
ATOM 3401 N N . MET A 1 417 ? -18.609 6.086 26.484 1 28.66 417 MET A N 1
ATOM 3402 C CA . MET A 1 417 ? -19.062 7.473 26.531 1 28.66 417 MET A CA 1
ATOM 3403 C C . MET A 1 417 ? -20.25 7.699 25.609 1 28.66 417 MET A C 1
ATOM 3405 O O . MET A 1 417 ? -20.422 8.789 25.062 1 28.66 417 MET A O 1
ATOM 3409 N N . TYR A 1 418 ? -20.891 6.621 25.078 1 28.83 418 TYR A N 1
ATOM 3410 C CA . TYR A 1 418 ? -22.109 6.887 24.312 1 28.83 418 TYR A CA 1
ATOM 3411 C C . TYR A 1 418 ? -23.219 7.438 25.203 1 28.83 418 TYR A C 1
ATOM 3413 O O . TYR A 1 418 ? -23.703 6.738 26.109 1 28.83 418 TYR A O 1
ATOM 3421 N N . HIS A 1 419 ? -23.328 8.656 25.656 1 25.59 419 HIS A N 1
ATOM 3422 C CA . HIS A 1 419 ? -24.703 9.031 26.016 1 25.59 419 HIS A CA 1
ATOM 3423 C C . HIS A 1 419 ? -25.688 8.555 24.953 1 25.59 419 HIS A C 1
ATOM 3425 O O . HIS A 1 419 ? -25.297 8.273 23.812 1 25.59 419 HIS A O 1
ATOM 3431 N N . ASP A 1 420 ? -27.109 8.5 25.312 1 25.5 420 ASP A N 1
ATOM 3432 C CA . ASP A 1 420 ? -28.391 8.164 24.703 1 25.5 420 ASP A CA 1
ATOM 3433 C C . ASP A 1 420 ? -28.531 8.781 23.312 1 25.5 420 ASP A C 1
ATOM 3435 O O . ASP A 1 420 ? -28.719 9.992 23.188 1 25.5 420 ASP A O 1
ATOM 3439 N N . TYR A 1 421 ? -27.859 8.367 22.297 1 27.19 421 TYR A N 1
ATOM 3440 C CA . TYR A 1 421 ? -28.109 8.805 20.938 1 27.19 421 TYR A CA 1
ATOM 3441 C C . TYR A 1 421 ? -29.531 8.461 20.5 1 27.19 421 TYR A C 1
ATOM 3443 O O . TYR A 1 421 ? -29.734 7.473 19.781 1 27.19 421 TYR A O 1
ATOM 3451 N N . ASN A 1 422 ? -30.438 8.414 21.203 1 27.33 422 ASN A N 1
ATOM 3452 C CA . ASN A 1 422 ? -31.766 8.281 20.609 1 27.33 422 ASN A CA 1
ATOM 3453 C C . ASN A 1 422 ? -31.922 9.18 19.391 1 27.33 422 ASN A C 1
ATOM 3455 O O . ASN A 1 422 ? -32.906 9.078 18.656 1 27.33 422 ASN A O 1
ATOM 3459 N N . ASP A 1 423 ? -31.625 10.562 19.547 1 26.17 423 ASP A N 1
ATOM 3460 C CA . ASP A 1 423 ? -32.188 11.453 18.547 1 26.17 423 ASP A CA 1
ATOM 3461 C C . ASP A 1 423 ? -31.5 11.305 17.203 1 26.17 423 ASP A C 1
ATOM 3463 O O . ASP A 1 423 ? -30.328 10.906 17.141 1 26.17 423 ASP A O 1
ATOM 3467 N N . SER A 1 424 ? -32.125 11.5 15.914 1 28.52 424 SER A N 1
ATOM 3468 C CA . SER A 1 424 ? -32.031 11.406 14.461 1 28.52 424 SER A CA 1
ATOM 3469 C C . SER A 1 424 ? -30.734 12.023 13.961 1 28.52 424 SER A C 1
ATOM 3471 O O . SER A 1 424 ? -30.328 11.781 12.82 1 28.52 424 SER A O 1
ATOM 3473 N N . ASP A 1 425 ? -30.406 13.312 14.422 1 27.47 425 ASP A N 1
ATOM 3474 C CA . ASP A 1 425 ? -29.594 14.328 13.758 1 27.47 425 ASP A CA 1
ATOM 3475 C C . ASP A 1 425 ? -28.109 13.984 13.836 1 27.47 425 ASP A C 1
ATOM 3477 O O . ASP A 1 425 ? -27.391 14.523 14.68 1 27.47 425 ASP A O 1
ATOM 3481 N N . TYR A 1 426 ? -27.734 12.906 13.766 1 29.53 426 TYR A N 1
ATOM 3482 C CA . TYR A 1 426 ? -26.297 12.609 13.883 1 29.53 426 TYR A CA 1
ATOM 3483 C C . TYR A 1 426 ? -25.484 13.516 12.984 1 29.53 426 TYR A C 1
ATOM 3485 O O . TYR A 1 426 ? -25.172 13.156 11.844 1 29.53 426 TYR A O 1
ATOM 3493 N N . ASP A 1 427 ? -25.656 14.875 13.055 1 28.52 427 ASP A N 1
ATOM 3494 C CA . ASP A 1 427 ? -24.781 15.906 12.5 1 28.52 427 ASP A CA 1
ATOM 3495 C C . ASP A 1 427 ? -23.359 15.773 13.039 1 28.52 427 ASP A C 1
ATOM 3497 O O . ASP A 1 427 ? -22.438 16.422 12.539 1 28.52 427 ASP A O 1
ATOM 3501 N N . ASP A 1 428 ? -23.219 15.719 14.453 1 29.58 428 ASP A N 1
ATOM 3502 C CA . ASP A 1 428 ? -21.828 15.906 14.891 1 29.58 428 ASP A CA 1
ATOM 3503 C C . ASP A 1 428 ? -20.953 14.727 14.469 1 29.58 428 ASP A C 1
ATOM 3505 O O . ASP A 1 428 ? -21.219 13.586 14.859 1 29.58 428 ASP A O 1
ATOM 3509 N N . SER A 1 429 ? -20.531 14.602 13.539 1 32.5 429 SER A N 1
ATOM 3510 C CA . SER A 1 429 ? -19.578 13.523 13.234 1 32.5 429 SER A CA 1
ATOM 3511 C C . SER A 1 429 ? -18.625 13.281 14.398 1 32.5 429 SER A C 1
ATOM 3513 O O . SER A 1 429 ? -18.453 14.148 15.25 1 32.5 429 SER A O 1
ATOM 3515 N N . PRO A 1 430 ? -17.656 12.445 14.523 1 30.59 430 PRO A N 1
ATOM 3516 C CA . PRO A 1 430 ? -16.922 11.766 15.602 1 30.59 430 PRO A CA 1
ATOM 3517 C C . PRO A 1 430 ? -16.281 12.742 16.594 1 30.59 430 PRO A C 1
ATOM 3519 O O . PRO A 1 430 ? -15.25 13.344 16.281 1 30.59 430 PRO A O 1
ATOM 3522 N N . SER A 1 431 ? -16.75 13.922 17.125 1 27.22 431 SER A N 1
ATOM 3523 C CA . SER A 1 431 ? -16.375 14.164 18.5 1 27.22 431 SER A CA 1
ATOM 3524 C C . SER A 1 431 ? -16.938 13.086 19.438 1 27.22 431 SER A C 1
ATOM 3526 O O . SER A 1 431 ? -18.156 12.938 19.547 1 27.22 431 SER A O 1
ATOM 3528 N N . GLY A 1 432 ? -16.672 11.875 19.578 1 28.23 432 GLY A N 1
ATOM 3529 C CA . GLY A 1 432 ? -17.438 10.961 20.406 1 28.23 432 GLY A CA 1
ATOM 3530 C C . GLY A 1 432 ? -17.547 11.406 21.859 1 28.23 432 GLY A C 1
ATOM 3531 O O . GLY A 1 432 ? -16.547 11.516 22.562 1 28.23 432 GLY A O 1
ATOM 3532 N N . CYS A 1 433 ? -18.406 12.406 22.344 1 23.73 433 CYS A N 1
ATOM 3533 C CA . CYS A 1 433 ? -18.781 12.578 23.75 1 23.73 433 CYS A CA 1
ATOM 3534 C C . CYS A 1 433 ? -19.469 11.328 24.297 1 23.73 433 CYS A C 1
ATOM 3536 O O . CYS A 1 433 ? -20.484 10.883 23.75 1 23.73 433 CYS A O 1
ATOM 3538 N N . PHE A 1 434 ? -18.797 10.43 24.891 1 21.19 434 PHE A N 1
ATOM 3539 C CA . PHE A 1 434 ? -19.297 9.359 25.734 1 21.19 434 PHE A CA 1
ATOM 3540 C C . PHE A 1 434 ? -19.969 9.922 26.984 1 21.19 434 PHE A C 1
ATOM 3542 O O . PHE A 1 434 ? -19.406 10.797 27.641 1 21.19 434 PHE A O 1
ATOM 3549 N N . HIS A 1 435 ? -21.406 10.289 27.016 1 18.5 435 HIS A N 1
ATOM 3550 C CA . HIS A 1 435 ? -21.984 10.055 28.344 1 18.5 435 HIS A CA 1
ATOM 3551 C C . HIS A 1 435 ? -22.078 8.562 28.641 1 18.5 435 HIS A C 1
ATOM 3553 O O . HIS A 1 435 ? -22.422 7.766 27.75 1 18.5 435 HIS A O 1
ATOM 3559 N N . MET B 1 1 ? 69.562 23.984 47.906 1 24.38 1 MET B N 1
ATOM 3560 C CA . MET B 1 1 ? 68.125 23.656 48.156 1 24.38 1 MET B CA 1
ATOM 3561 C C . MET B 1 1 ? 67.438 23.422 46.812 1 24.38 1 MET B C 1
ATOM 3563 O O . MET B 1 1 ? 67.438 24.266 45.938 1 24.38 1 MET B O 1
ATOM 3567 N N . ASP B 1 2 ? 67.188 22.172 46.25 1 19.64 2 ASP B N 1
ATOM 3568 C CA . ASP B 1 2 ? 67.625 21.531 45 1 19.64 2 ASP B CA 1
ATOM 3569 C C . ASP B 1 2 ? 66.625 21.797 43.875 1 19.64 2 ASP B C 1
ATOM 3571 O O . ASP B 1 2 ? 65.438 22.078 44.156 1 19.64 2 ASP B O 1
ATOM 3575 N N . GLY B 1 3 ? 67.125 21.906 42.656 1 19.09 3 GLY B N 1
ATOM 3576 C CA . GLY B 1 3 ? 66.938 22.469 41.344 1 19.09 3 GLY B CA 1
ATOM 3577 C C . GLY B 1 3 ? 65.812 21.844 40.562 1 19.09 3 GLY B C 1
ATOM 3578 O O . GLY B 1 3 ? 65.75 20.625 40.375 1 19.09 3 GLY B O 1
ATOM 3579 N N . CYS B 1 4 ? 64.5 22.375 40.875 1 22.09 4 CYS B N 1
ATOM 3580 C CA . CYS B 1 4 ? 63.094 22.141 40.469 1 22.09 4 CYS B CA 1
ATOM 3581 C C . CYS B 1 4 ? 63 21.984 38.969 1 22.09 4 CYS B C 1
ATOM 3583 O O . CYS B 1 4 ? 63.062 22.969 38.219 1 22.09 4 CYS B O 1
ATOM 3585 N N . LYS B 1 5 ? 63.719 20.938 38.5 1 20.06 5 LYS B N 1
ATOM 3586 C CA . LYS B 1 5 ? 64.188 20.641 37.125 1 20.06 5 LYS B CA 1
ATOM 3587 C C . LYS B 1 5 ? 63.062 20.688 36.125 1 20.06 5 LYS B C 1
ATOM 3589 O O . LYS B 1 5 ? 62 20.141 36.375 1 20.06 5 LYS B O 1
ATOM 3594 N N . GLU B 1 6 ? 62.969 21.594 35.188 1 18.34 6 GLU B N 1
ATOM 3595 C CA . GLU B 1 6 ? 62.188 22.297 34.156 1 18.34 6 GLU B CA 1
ATOM 3596 C C . GLU B 1 6 ? 61.75 21.359 33.062 1 18.34 6 GLU B C 1
ATOM 3598 O O . GLU B 1 6 ? 61.125 21.797 32.062 1 18.34 6 GLU B O 1
ATOM 3603 N N . ASN B 1 7 ? 61.906 20.016 33.281 1 18.17 7 ASN B N 1
ATOM 3604 C CA . ASN B 1 7 ? 62.156 19.281 32.062 1 18.17 7 ASN B CA 1
ATOM 3605 C C . ASN B 1 7 ? 60.938 19.344 31.109 1 18.17 7 ASN B C 1
ATOM 3607 O O . ASN B 1 7 ? 59.844 19.016 31.5 1 18.17 7 ASN B O 1
ATOM 3611 N N . ARG B 1 8 ? 60.938 20.266 30.078 1 18.23 8 ARG B N 1
ATOM 3612 C CA . ARG B 1 8 ? 60.156 20.828 28.969 1 18.23 8 ARG B CA 1
ATOM 3613 C C . ARG B 1 8 ? 59.719 19.734 28.016 1 18.23 8 ARG B C 1
ATOM 3615 O O . ARG B 1 8 ? 60.5 19.203 27.234 1 18.23 8 ARG B O 1
ATOM 3622 N N . MET B 1 9 ? 59.031 18.703 28.5 1 20.02 9 MET B N 1
ATOM 3623 C CA . MET B 1 9 ? 58.75 17.453 27.812 1 20.02 9 MET B CA 1
ATOM 3624 C C . MET B 1 9 ? 58.125 17.719 26.438 1 20.02 9 MET B C 1
ATOM 3626 O O . MET B 1 9 ? 57.188 18.516 26.312 1 20.02 9 MET B O 1
ATOM 3630 N N . GLN B 1 10 ? 58.875 17.531 25.375 1 20.33 10 GLN B N 1
ATOM 3631 C CA . GLN B 1 10 ? 58.969 17.672 23.922 1 20.33 10 GLN B CA 1
ATOM 3632 C C . GLN B 1 10 ? 57.812 16.953 23.234 1 20.33 10 GLN B C 1
ATOM 3634 O O . GLN B 1 10 ? 57.75 15.719 23.25 1 20.33 10 GLN B O 1
ATOM 3639 N N . SER B 1 11 ? 56.562 17.25 23.609 1 19.88 11 SER B N 1
ATOM 3640 C CA . SER B 1 11 ? 55.406 16.453 23.234 1 19.88 11 SER B CA 1
ATOM 3641 C C . SER B 1 11 ? 55.281 16.328 21.719 1 19.88 11 SER B C 1
ATOM 3643 O O . SER B 1 11 ? 55.031 17.312 21.031 1 19.88 11 SER B O 1
ATOM 3645 N N . THR B 1 12 ? 56.219 15.68 21.125 1 20.16 12 THR B N 1
ATOM 3646 C CA . THR B 1 12 ? 56.438 15.461 19.703 1 20.16 12 THR B CA 1
ATOM 3647 C C . THR B 1 12 ? 55.188 14.977 19 1 20.16 12 THR B C 1
ATOM 3649 O O . THR B 1 12 ? 54.688 13.883 19.312 1 20.16 12 THR B O 1
ATOM 3652 N N . SER B 1 13 ? 54.281 15.852 18.766 1 19.84 13 SER B N 1
ATOM 3653 C CA . SER B 1 13 ? 52.938 15.695 18.219 1 19.84 13 SER B CA 1
ATOM 3654 C C . SER B 1 13 ? 52.969 15.016 16.844 1 19.84 13 SER B C 1
ATOM 3656 O O . SER B 1 13 ? 53.406 15.617 15.859 1 19.84 13 SER B O 1
ATOM 3658 N N . GLU B 1 14 ? 53.531 13.82 16.781 1 18.97 14 GLU B N 1
ATOM 3659 C CA . GLU B 1 14 ? 53.75 13.086 15.539 1 18.97 14 GLU B CA 1
ATOM 3660 C C . GLU B 1 14 ? 52.5 13.055 14.68 1 18.97 14 GLU B C 1
ATOM 3662 O O . GLU B 1 14 ? 51.438 12.633 15.148 1 18.97 14 GLU B O 1
ATOM 3667 N N . ASN B 1 15 ? 52.312 13.969 13.805 1 19.61 15 ASN B N 1
ATOM 3668 C CA . ASN B 1 15 ? 51.344 14.289 12.781 1 19.61 15 ASN B CA 1
ATOM 3669 C C . ASN B 1 15 ? 51.125 13.109 11.836 1 19.61 15 ASN B C 1
ATOM 3671 O O . ASN B 1 15 ? 51.812 12.953 10.844 1 19.61 15 ASN B O 1
ATOM 3675 N N . SER B 1 16 ? 51.156 11.906 12.328 1 19.53 16 SER B N 1
ATOM 3676 C CA . SER B 1 16 ? 51.188 10.836 11.344 1 19.53 16 SER B CA 1
ATOM 3677 C C . SER B 1 16 ? 50.125 11.008 10.289 1 19.53 16 SER B C 1
ATOM 3679 O O . SER B 1 16 ? 48.938 11.125 10.617 1 19.53 16 SER B O 1
ATOM 3681 N N . MET B 1 17 ? 50.406 11.555 9.141 1 19.95 17 MET B N 1
ATOM 3682 C CA . MET B 1 17 ? 49.75 11.836 7.859 1 19.95 17 MET B CA 1
ATOM 3683 C C . MET B 1 17 ? 49.062 10.602 7.32 1 19.95 17 MET B C 1
ATOM 3685 O O . MET B 1 17 ? 49.688 9.633 6.926 1 19.95 17 MET B O 1
ATOM 3689 N N . ILE B 1 18 ? 48.125 10.109 7.961 1 21.14 18 ILE B N 1
ATOM 3690 C CA . ILE B 1 18 ? 47.438 8.906 7.504 1 21.14 18 ILE B CA 1
ATOM 3691 C C . ILE B 1 18 ? 47.094 9.047 6.031 1 21.14 18 ILE B C 1
ATOM 3693 O O . ILE B 1 18 ? 46.344 9.961 5.652 1 21.14 18 ILE B O 1
ATOM 3697 N N . SER B 1 19 ? 48.062 8.828 5.23 1 19.41 19 SER B N 1
ATOM 3698 C CA . SER B 1 19 ? 47.938 8.805 3.775 1 19.41 19 SER B CA 1
ATOM 3699 C C . SER B 1 19 ? 46.656 8.117 3.346 1 19.41 19 SER B C 1
ATOM 3701 O O . SER B 1 19 ? 46.406 6.957 3.699 1 19.41 19 SER B O 1
ATOM 3703 N N . LEU B 1 20 ? 45.625 8.812 3.217 1 19.55 20 LEU B N 1
ATOM 3704 C CA . LEU B 1 20 ? 44.312 8.422 2.717 1 19.55 20 LEU B CA 1
ATOM 3705 C C . LEU B 1 20 ? 44.438 7.684 1.388 1 19.55 20 LEU B C 1
ATOM 3707 O O . LEU B 1 20 ? 44.719 8.297 0.357 1 19.55 20 LEU B O 1
ATOM 3711 N N . GLU B 1 21 ? 45.156 6.625 1.38 1 21.42 21 GLU B N 1
ATOM 3712 C CA . GLU B 1 21 ? 45.312 5.859 0.145 1 21.42 21 GLU B CA 1
ATOM 3713 C C . GLU B 1 21 ? 44 5.82 -0.642 1 21.42 21 GLU B C 1
ATOM 3715 O O . GLU B 1 21 ? 42.906 5.676 -0.059 1 21.42 21 GLU B O 1
ATOM 3720 N N . THR B 1 22 ? 44.031 6.355 -1.76 1 21.8 22 THR B N 1
ATOM 3721 C CA . THR B 1 22 ? 43.094 6.574 -2.873 1 21.8 22 THR B CA 1
ATOM 3722 C C . THR B 1 22 ? 42.375 5.289 -3.223 1 21.8 22 THR B C 1
ATOM 3724 O O . THR B 1 22 ? 42.969 4.238 -3.414 1 21.8 22 THR B O 1
ATOM 3727 N N . ASP B 1 23 ? 41.25 5.176 -2.76 1 20.36 23 ASP B N 1
ATOM 3728 C CA . ASP B 1 23 ? 40.312 4.043 -2.867 1 20.36 23 ASP B CA 1
ATOM 3729 C C . ASP B 1 23 ? 40.281 3.508 -4.297 1 20.36 23 ASP B C 1
ATOM 3731 O O . ASP B 1 23 ? 40.062 4.27 -5.242 1 20.36 23 ASP B O 1
ATOM 3735 N N . ASP B 1 24 ? 40.969 2.523 -4.668 1 23.06 24 ASP B N 1
ATOM 3736 C CA . ASP B 1 24 ? 41.062 1.753 -5.902 1 23.06 24 ASP B CA 1
ATOM 3737 C C . ASP B 1 24 ? 39.688 1.672 -6.598 1 23.06 24 ASP B C 1
ATOM 3739 O O . ASP B 1 24 ? 38.688 1.416 -5.949 1 23.06 24 ASP B O 1
ATOM 3743 N N . GLU B 1 25 ? 39.531 2.293 -7.656 1 22.59 25 GLU B N 1
ATOM 3744 C CA . GLU B 1 25 ? 38.531 2.301 -8.711 1 22.59 25 GLU B CA 1
ATOM 3745 C C . GLU B 1 25 ? 38.094 0.883 -9.062 1 22.59 25 GLU B C 1
ATOM 3747 O O . GLU B 1 25 ? 38.844 0.141 -9.711 1 22.59 25 GLU B O 1
ATOM 3752 N N . ILE B 1 26 ? 37.625 0.181 -8.219 1 23.17 26 ILE B N 1
ATOM 3753 C CA . ILE B 1 26 ? 37.219 -1.155 -8.641 1 23.17 26 ILE B CA 1
ATOM 3754 C C . ILE B 1 26 ? 36.312 -1.057 -9.859 1 23.17 26 ILE B C 1
ATOM 3756 O O . ILE B 1 26 ? 35.219 -0.483 -9.789 1 23.17 26 ILE B O 1
ATOM 3760 N N . ASP B 1 27 ? 36.844 -1.006 -11.016 1 21.45 27 ASP B N 1
ATOM 3761 C CA . ASP B 1 27 ? 36.25 -1.118 -12.352 1 21.45 27 ASP B CA 1
ATOM 3762 C C . ASP B 1 27 ? 35.219 -2.242 -12.406 1 21.45 27 ASP B C 1
ATOM 3764 O O . ASP B 1 27 ? 35.562 -3.414 -12.227 1 21.45 27 ASP B O 1
ATOM 3768 N N . TYR B 1 28 ? 34.219 -2.043 -11.977 1 21.38 28 TYR B N 1
ATOM 3769 C CA . TYR B 1 28 ? 33.094 -2.951 -12.023 1 21.38 28 TYR B CA 1
ATOM 3770 C C . TYR B 1 28 ? 32.719 -3.285 -13.461 1 21.38 28 TYR B C 1
ATOM 3772 O O . TYR B 1 28 ? 31.953 -2.551 -14.094 1 21.38 28 TYR B O 1
ATOM 3780 N N . ASN B 1 29 ? 33.656 -3.73 -14.281 1 23.16 29 ASN B N 1
ATOM 3781 C CA . ASN B 1 29 ? 33.312 -4.289 -15.594 1 23.16 29 ASN B CA 1
ATOM 3782 C C . ASN B 1 29 ? 32.375 -5.477 -15.469 1 23.16 29 ASN B C 1
ATOM 3784 O O . ASN B 1 29 ? 32.781 -6.562 -15.055 1 23.16 29 ASN B O 1
ATOM 3788 N N . HIS B 1 30 ? 31.359 -5.258 -15.086 1 23.75 30 HIS B N 1
ATOM 3789 C CA . HIS B 1 30 ? 30.359 -6.32 -15.195 1 23.75 30 HIS B CA 1
ATOM 3790 C C . HIS B 1 30 ? 30.234 -6.82 -16.625 1 23.75 30 HIS B C 1
ATOM 3792 O O . HIS B 1 30 ? 29.641 -6.145 -17.469 1 23.75 30 HIS B O 1
ATOM 3798 N N . ASP B 1 31 ? 31.219 -7.496 -17.078 1 24.27 31 ASP B N 1
ATOM 3799 C CA . ASP B 1 31 ? 31.062 -8.258 -18.312 1 24.27 31 ASP B CA 1
ATOM 3800 C C . ASP B 1 31 ? 29.812 -9.117 -18.281 1 24.27 31 ASP B C 1
ATOM 3802 O O . ASP B 1 31 ? 29.719 -10.078 -17.5 1 24.27 31 ASP B O 1
ATOM 3806 N N . ILE B 1 32 ? 28.797 -8.516 -18.328 1 27.27 32 ILE B N 1
ATOM 3807 C CA . ILE B 1 32 ? 27.625 -9.273 -18.766 1 27.27 32 ILE B CA 1
ATOM 3808 C C . ILE B 1 32 ? 27.984 -10.109 -20 1 27.27 32 ILE B C 1
ATOM 3810 O O . ILE B 1 32 ? 28.344 -9.562 -21.047 1 27.27 32 ILE B O 1
ATOM 3814 N N . ASP B 1 33 ? 28.578 -11.188 -19.766 1 26.33 33 ASP B N 1
ATOM 3815 C CA . ASP B 1 33 ? 28.938 -11.992 -20.938 1 26.33 33 ASP B CA 1
ATOM 3816 C C . ASP B 1 33 ? 27.781 -12.062 -21.938 1 26.33 33 ASP B C 1
ATOM 3818 O O . ASP B 1 33 ? 26.688 -12.516 -21.594 1 26.33 33 ASP B O 1
ATOM 3822 N N . PRO B 1 34 ? 27.719 -11.273 -22.891 1 31.03 34 PRO B N 1
ATOM 3823 C CA . PRO B 1 34 ? 26.734 -11.352 -23.984 1 31.03 34 PRO B CA 1
ATOM 3824 C C . PRO B 1 34 ? 26.438 -12.789 -24.406 1 31.03 34 PRO B C 1
ATOM 3826 O O . PRO B 1 34 ? 25.5 -13.031 -25.156 1 31.03 34 PRO B O 1
ATOM 3829 N N . ASN B 1 35 ? 27.484 -13.625 -24.125 1 27.47 35 ASN B N 1
ATOM 3830 C CA . ASN B 1 35 ? 27.484 -15.016 -24.578 1 27.47 35 ASN B CA 1
ATOM 3831 C C . ASN B 1 35 ? 26.531 -15.867 -23.734 1 27.47 35 ASN B C 1
ATOM 3833 O O . ASN B 1 35 ? 26.469 -17.094 -23.906 1 27.47 35 ASN B O 1
ATOM 3837 N N . ILE B 1 36 ? 26.156 -15.383 -22.641 1 28.38 36 ILE B N 1
ATOM 3838 C CA . ILE B 1 36 ? 25.219 -16.281 -21.984 1 28.38 36 ILE B CA 1
ATOM 3839 C C . ILE B 1 36 ? 23.906 -16.344 -22.766 1 28.38 36 ILE B C 1
ATOM 3841 O O . ILE B 1 36 ? 23 -17.094 -22.406 1 28.38 36 ILE B O 1
ATOM 3845 N N . GLU B 1 37 ? 23.562 -15.375 -23.531 1 30.67 37 GLU B N 1
ATOM 3846 C CA . GLU B 1 37 ? 22.516 -15.523 -24.531 1 30.67 37 GLU B CA 1
ATOM 3847 C C . GLU B 1 37 ? 22.75 -16.75 -25.406 1 30.67 37 GLU B C 1
ATOM 3849 O O . GLU B 1 37 ? 21.797 -17.359 -25.891 1 30.67 37 GLU B O 1
ATOM 3854 N N . SER B 1 38 ? 24.016 -16.953 -25.75 1 30.97 38 SER B N 1
ATOM 3855 C CA . SER B 1 38 ? 24.359 -17.844 -26.859 1 30.97 38 SER B CA 1
ATOM 3856 C C . SER B 1 38 ? 24.281 -19.312 -26.438 1 30.97 38 SER B C 1
ATOM 3858 O O . SER B 1 38 ? 23.875 -20.172 -27.219 1 30.97 38 SER B O 1
ATOM 3860 N N . ASP B 1 39 ? 24.922 -19.594 -25.281 1 30.45 39 ASP B N 1
ATOM 3861 C CA . ASP B 1 39 ? 25.078 -21.031 -25.078 1 30.45 39 ASP B CA 1
ATOM 3862 C C . ASP B 1 39 ? 23.766 -21.641 -24.562 1 30.45 39 ASP B C 1
ATOM 3864 O O . ASP B 1 39 ? 23.547 -22.844 -24.703 1 30.45 39 ASP B O 1
ATOM 3868 N N . LEU B 1 40 ? 23.141 -20.984 -23.625 1 32.47 40 LEU B N 1
ATOM 3869 C CA . LEU B 1 40 ? 21.906 -21.656 -23.203 1 32.47 40 LEU B CA 1
ATOM 3870 C C . LEU B 1 40 ? 20.891 -21.672 -24.328 1 32.47 40 LEU B C 1
ATOM 3872 O O . LEU B 1 40 ? 19.984 -22.516 -24.328 1 32.47 40 LEU B O 1
ATOM 3876 N N . LEU B 1 41 ? 20.719 -20.578 -25.062 1 31.16 41 LEU B N 1
ATOM 3877 C CA . LEU B 1 41 ? 19.781 -20.578 -26.188 1 31.16 41 LEU B CA 1
ATOM 3878 C C . LEU B 1 41 ? 20.234 -21.547 -27.266 1 31.16 41 LEU B C 1
ATOM 3880 O O . LEU B 1 41 ? 19.406 -22.094 -28 1 31.16 41 LEU B O 1
ATOM 3884 N N . GLU B 1 42 ? 21.484 -21.391 -27.703 1 32.81 42 GLU B N 1
ATOM 3885 C CA . GLU B 1 42 ? 21.844 -22.031 -28.969 1 32.81 42 GLU B CA 1
ATOM 3886 C C . GLU B 1 42 ? 21.922 -23.547 -28.797 1 32.81 42 GLU B C 1
ATOM 3888 O O . GLU B 1 42 ? 22.188 -24.266 -29.766 1 32.81 42 GLU B O 1
ATOM 3893 N N . GLN B 1 43 ? 22.297 -23.922 -27.625 1 33.78 43 GLN B N 1
ATOM 3894 C CA . GLN B 1 43 ? 22.281 -25.375 -27.781 1 33.78 43 GLN B CA 1
ATOM 3895 C C . GLN B 1 43 ? 20.859 -25.875 -28.031 1 33.78 43 GLN B C 1
ATOM 3897 O O . GLN B 1 43 ? 19.969 -25.688 -27.203 1 33.78 43 GLN B O 1
ATOM 3902 N N . GLN B 1 44 ? 20.438 -25.828 -29.172 1 32.47 44 GLN B N 1
ATOM 3903 C CA . GLN B 1 44 ? 19.312 -26.656 -29.625 1 32.47 44 GLN B CA 1
ATOM 3904 C C . GLN B 1 44 ? 19.25 -27.969 -28.859 1 32.47 44 GLN B C 1
ATOM 3906 O O . GLN B 1 44 ? 19.984 -28.906 -29.156 1 32.47 44 GLN B O 1
ATOM 3911 N N . ILE B 1 45 ? 19.25 -27.938 -27.578 1 33.53 45 ILE B N 1
ATOM 3912 C CA . ILE B 1 45 ? 18.922 -29.266 -27.078 1 33.53 45 ILE B CA 1
ATOM 3913 C C . ILE B 1 45 ? 17.844 -29.891 -27.953 1 33.53 45 ILE B C 1
ATOM 3915 O O . ILE B 1 45 ? 16.812 -29.281 -28.203 1 33.53 45 ILE B O 1
ATOM 3919 N N . PRO B 1 46 ? 18.234 -30.719 -28.734 1 36.38 46 PRO B N 1
ATOM 3920 C CA . PRO B 1 46 ? 17.109 -31.375 -29.391 1 36.38 46 PRO B CA 1
ATOM 3921 C C . PRO B 1 46 ? 15.875 -31.484 -28.5 1 36.38 46 PRO B C 1
ATOM 3923 O O . PRO B 1 46 ? 15.977 -31.938 -27.359 1 36.38 46 PRO B O 1
ATOM 3926 N N . VAL B 1 47 ? 14.992 -30.562 -28.594 1 37.28 47 VAL B N 1
ATOM 3927 C CA . VAL B 1 47 ? 13.695 -30.641 -27.922 1 37.28 47 VAL B CA 1
ATOM 3928 C C . VAL B 1 47 ? 13.18 -32.062 -27.984 1 37.28 47 VAL B C 1
ATOM 3930 O O . VAL B 1 47 ? 12.664 -32.531 -29.016 1 37.28 47 VAL B O 1
ATOM 3933 N N . GLN B 1 48 ? 13.914 -33 -27.578 1 40.06 48 GLN B N 1
ATOM 3934 C CA . GLN B 1 48 ? 13.086 -34.188 -27.359 1 40.06 48 GLN B CA 1
ATOM 3935 C C . GLN B 1 48 ? 11.789 -33.812 -26.641 1 40.06 48 GLN B C 1
ATOM 3937 O O . GLN B 1 48 ? 11.789 -32.969 -25.766 1 40.06 48 GLN B O 1
ATOM 3942 N N . ASN B 1 49 ? 10.711 -34 -27.281 1 50.03 49 ASN B N 1
ATOM 3943 C CA . ASN B 1 49 ? 9.367 -33.812 -26.75 1 50.03 49 ASN B CA 1
ATOM 3944 C C . ASN B 1 49 ? 9.273 -34.281 -25.297 1 50.03 49 ASN B C 1
ATOM 3946 O O . ASN B 1 49 ? 9.062 -35.469 -25.047 1 50.03 49 ASN B O 1
ATOM 3950 N N . HIS B 1 50 ? 10.039 -33.688 -24.453 1 61.09 50 HIS B N 1
ATOM 3951 C CA . HIS B 1 50 ? 9.922 -34.062 -23.047 1 61.09 50 HIS B CA 1
ATOM 3952 C C . HIS B 1 50 ? 8.531 -33.719 -22.5 1 61.09 50 HIS B C 1
ATOM 3954 O O . HIS B 1 50 ? 8.039 -32.625 -22.703 1 61.09 50 HIS B O 1
ATOM 3960 N N . SER B 1 51 ? 8 -34.781 -22.125 1 73.69 51 SER B N 1
ATOM 3961 C CA . SER B 1 51 ? 6.66 -34.594 -21.562 1 73.69 51 SER B CA 1
ATOM 3962 C C . SER B 1 51 ? 6.699 -33.719 -20.312 1 73.69 51 SER B C 1
ATOM 3964 O O . SER B 1 51 ? 7.523 -33.938 -19.422 1 73.69 51 SER B O 1
ATOM 3966 N N . LYS B 1 52 ? 5.949 -32.781 -20.328 1 80.12 52 LYS B N 1
ATOM 3967 C CA . LYS B 1 52 ? 5.809 -31.891 -19.188 1 80.12 52 LYS B CA 1
ATOM 3968 C C . LYS B 1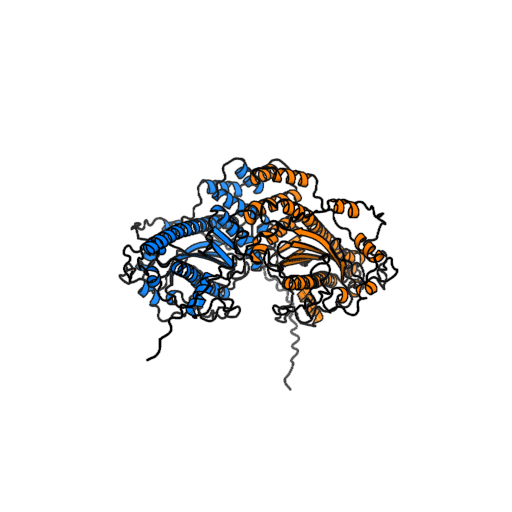 52 ? 5.258 -32.656 -17.969 1 80.12 52 LYS B C 1
ATOM 3970 O O . LYS B 1 52 ? 5.645 -32.375 -16.844 1 80.12 52 LYS B O 1
ATOM 3975 N N . TYR B 1 53 ? 4.434 -33.531 -18.328 1 82.88 53 TYR B N 1
ATOM 3976 C CA . TYR B 1 53 ? 3.807 -34.375 -17.312 1 82.88 53 TYR B CA 1
ATOM 3977 C C . TYR B 1 53 ? 3.891 -35.844 -17.672 1 82.88 53 TYR B C 1
ATOM 3979 O O . TYR B 1 53 ? 3.92 -36.188 -18.859 1 82.88 53 TYR B O 1
ATOM 3987 N N . PRO B 1 54 ? 3.916 -36.656 -16.656 1 74.81 54 PRO B N 1
ATOM 3988 C CA . PRO B 1 54 ? 3.914 -38.094 -16.969 1 74.81 54 PRO B CA 1
ATOM 3989 C C . PRO B 1 54 ? 2.658 -38.531 -17.734 1 74.81 54 PRO B C 1
ATOM 3991 O O . PRO B 1 54 ? 1.576 -37.969 -17.5 1 74.81 54 PRO B O 1
ATOM 3994 N N . ASP B 1 55 ? 2.77 -39.469 -18.734 1 64.69 55 ASP B N 1
ATOM 3995 C CA . ASP B 1 55 ? 1.704 -39.938 -19.609 1 64.69 55 ASP B CA 1
ATOM 3996 C C . ASP B 1 55 ? 0.689 -40.781 -18.844 1 64.69 55 ASP B C 1
ATOM 3998 O O . ASP B 1 55 ? -0.485 -40.844 -19.219 1 64.69 55 ASP B O 1
ATOM 4002 N N . GLN B 1 56 ? 1.13 -41.656 -17.875 1 60.91 56 GLN B N 1
ATOM 4003 C CA . GLN B 1 56 ? 0.213 -42.625 -17.281 1 60.91 56 GLN B CA 1
ATOM 4004 C C . GLN B 1 56 ? -0.274 -42.156 -15.922 1 60.91 56 GLN B C 1
ATOM 4006 O O . GLN B 1 56 ? 0.506 -41.625 -15.125 1 60.91 56 GLN B O 1
ATOM 4011 N N . ASP B 1 57 ? -1.502 -42 -15.586 1 53.06 57 ASP B N 1
ATOM 4012 C CA . ASP B 1 57 ? -2.17 -41.781 -14.305 1 53.06 57 ASP B CA 1
ATOM 4013 C C . ASP B 1 57 ? -2.059 -43 -13.398 1 53.06 57 ASP B C 1
ATOM 4015 O O . ASP B 1 57 ? -2.83 -43.156 -12.453 1 53.06 57 ASP B O 1
ATOM 4019 N N . SER B 1 58 ? -1.125 -43.875 -13.406 1 48.28 58 SER B N 1
ATOM 4020 C CA . SER B 1 58 ? -1.186 -45.156 -12.719 1 48.28 58 SER B CA 1
ATOM 4021 C C . SER B 1 58 ? -1.324 -44.969 -11.211 1 48.28 58 SER B C 1
ATOM 4023 O O . SER B 1 58 ? -1.018 -43.875 -10.688 1 48.28 58 SER B O 1
ATOM 4025 N N . LEU B 1 59 ? -1.958 -46 -10.5 1 53.03 59 LEU B N 1
ATOM 4026 C CA . LEU B 1 59 ? -2.166 -46.062 -9.055 1 53.03 59 LEU B CA 1
ATOM 4027 C C . LEU B 1 59 ? -0.933 -45.562 -8.305 1 53.03 59 LEU B C 1
ATOM 4029 O O . LEU B 1 59 ? -1.045 -45.062 -7.188 1 53.03 59 LEU B O 1
ATOM 4033 N N . ASP B 1 60 ? 0.274 -45.969 -8.664 1 54.59 60 ASP B N 1
ATOM 4034 C CA . ASP B 1 60 ? 1.538 -45.531 -8.078 1 54.59 60 ASP B CA 1
ATOM 4035 C C . ASP B 1 60 ? 2.189 -44.469 -8.945 1 54.59 60 ASP B C 1
ATOM 4037 O O . ASP B 1 60 ? 2.582 -44.719 -10.086 1 54.59 60 ASP B O 1
ATOM 4041 N N . ASP B 1 61 ? 1.564 -43.312 -9.172 1 56.12 61 ASP B N 1
ATOM 4042 C CA . ASP B 1 61 ? 1.994 -42.188 -9.984 1 56.12 61 ASP B CA 1
ATOM 4043 C C . ASP B 1 61 ? 3.416 -41.75 -9.633 1 56.12 61 ASP B C 1
ATOM 4045 O O . ASP B 1 61 ? 3.611 -40.812 -8.867 1 56.12 61 ASP B O 1
ATOM 4049 N N . ILE B 1 62 ? 4.305 -42.688 -10.102 1 70.88 62 ILE B N 1
ATOM 4050 C CA . ILE B 1 62 ? 5.719 -42.406 -9.891 1 70.88 62 ILE B CA 1
ATOM 4051 C C . ILE B 1 62 ? 6.309 -41.75 -11.141 1 70.88 62 ILE B C 1
ATOM 4053 O O . ILE B 1 62 ? 6.07 -42.219 -12.258 1 70.88 62 ILE B O 1
ATOM 4057 N N . TRP B 1 63 ? 6.871 -40.562 -11.109 1 82.94 63 TRP B N 1
ATOM 4058 C CA . TRP B 1 63 ? 7.578 -39.875 -12.18 1 82.94 63 TRP B CA 1
ATOM 4059 C C . TRP B 1 63 ? 9.023 -40.344 -12.273 1 82.94 63 TRP B C 1
ATOM 4061 O O . TRP B 1 63 ? 9.852 -40 -11.438 1 82.94 63 TRP B O 1
ATOM 4071 N N . LEU B 1 64 ? 9.172 -41.281 -13.25 1 84.06 64 LEU B N 1
ATOM 4072 C CA . LEU B 1 64 ? 10.539 -41.781 -13.422 1 84.06 64 LEU B CA 1
ATOM 4073 C C . LEU B 1 64 ? 11.383 -40.781 -14.195 1 84.06 64 LEU B C 1
ATOM 4075 O O . LEU B 1 64 ? 10.961 -40.281 -15.25 1 84.06 64 LEU B O 1
ATOM 4079 N N . LEU B 1 65 ? 12.492 -40.562 -13.68 1 88.62 65 LEU B N 1
ATOM 4080 C CA . LEU B 1 65 ? 13.438 -39.656 -14.305 1 88.62 65 LEU B CA 1
ATOM 4081 C C . LEU B 1 65 ? 14.375 -40.406 -15.242 1 88.62 65 LEU B C 1
ATOM 4083 O O . LEU B 1 65 ? 14.398 -41.625 -15.242 1 88.62 65 LEU B O 1
ATOM 4087 N N . PRO B 1 66 ? 15.031 -39.719 -16.047 1 86.38 66 PRO B N 1
ATOM 4088 C CA . PRO B 1 66 ? 15.914 -40.375 -17.016 1 86.38 66 PRO B CA 1
ATOM 4089 C C . PRO B 1 66 ? 16.922 -41.312 -16.359 1 86.38 66 PRO B C 1
ATOM 4091 O O . PRO B 1 66 ? 17.344 -42.312 -16.969 1 86.38 66 PRO B O 1
ATOM 4094 N N . SER B 1 67 ? 17.312 -41.094 -15.18 1 89.94 67 SER B N 1
ATOM 4095 C CA . SER B 1 67 ? 18.234 -41.969 -14.453 1 89.94 67 SER B CA 1
ATOM 4096 C C . SER B 1 67 ? 17.562 -43.312 -14.109 1 89.94 67 SER B C 1
ATOM 4098 O O . SER B 1 67 ? 18.25 -44.25 -13.719 1 89.94 67 SER B O 1
ATOM 4100 N N . GLY B 1 68 ? 16.25 -43.312 -14.234 1 87.25 68 GLY B N 1
ATOM 4101 C CA . GLY B 1 68 ? 15.508 -44.5 -13.875 1 87.25 68 GLY B CA 1
ATOM 4102 C C . GLY B 1 68 ? 14.961 -44.469 -12.461 1 87.25 68 GLY B C 1
ATOM 4103 O O . GLY B 1 68 ? 14.141 -45.312 -12.086 1 87.25 68 GLY B O 1
ATOM 4104 N N . ASN B 1 69 ? 15.359 -43.469 -11.789 1 88.56 69 ASN B N 1
ATOM 4105 C CA . ASN B 1 69 ? 14.891 -43.344 -10.414 1 88.56 69 ASN B CA 1
ATOM 4106 C C . ASN B 1 69 ? 13.586 -42.562 -10.344 1 88.56 69 ASN B C 1
ATOM 4108 O O . ASN B 1 69 ? 13.375 -41.625 -11.117 1 88.56 69 ASN B O 1
ATOM 4112 N N . PRO B 1 70 ? 12.773 -42.938 -9.383 1 85.38 70 PRO B N 1
ATOM 4113 C CA . PRO B 1 70 ? 11.578 -42.125 -9.133 1 85.38 70 PRO B CA 1
ATOM 4114 C C . PRO B 1 70 ? 11.906 -40.75 -8.57 1 85.38 70 PRO B C 1
ATOM 4116 O O . PRO B 1 70 ? 12.82 -40.594 -7.75 1 85.38 70 PRO B O 1
ATOM 4119 N N . ILE B 1 71 ? 11.133 -39.719 -9.023 1 87.75 71 ILE B N 1
ATOM 4120 C CA . ILE B 1 71 ? 11.383 -38.344 -8.625 1 87.75 71 ILE B CA 1
ATOM 4121 C C . ILE B 1 71 ? 11.32 -38.25 -7.102 1 87.75 71 ILE B C 1
ATOM 4123 O O . ILE B 1 71 ? 12.062 -37.469 -6.5 1 87.75 71 ILE B O 1
ATOM 4127 N N . ASP B 1 72 ? 10.5 -38.938 -6.426 1 81 72 ASP B N 1
ATOM 4128 C CA . ASP B 1 72 ? 10.367 -38.875 -4.977 1 81 72 ASP B CA 1
ATOM 4129 C C . ASP B 1 72 ? 11.672 -39.281 -4.289 1 81 72 ASP B C 1
ATOM 4131 O O . ASP B 1 72 ? 12.055 -38.719 -3.271 1 81 72 ASP B O 1
ATOM 4135 N N . GLU B 1 73 ? 12.25 -40.219 -4.82 1 83.31 73 GLU B N 1
ATOM 4136 C CA . GLU B 1 73 ? 13.516 -40.719 -4.27 1 83.31 73 GLU B CA 1
ATOM 4137 C C . GLU B 1 73 ? 14.633 -39.688 -4.496 1 83.31 73 GLU B C 1
ATOM 4139 O O . GLU B 1 73 ? 15.484 -39.5 -3.631 1 83.31 73 GLU B O 1
ATOM 4144 N N . VAL B 1 74 ? 14.555 -39.125 -5.629 1 83.69 74 VAL B N 1
ATOM 4145 C CA . VAL B 1 74 ? 15.586 -38.156 -5.988 1 83.69 74 VAL B CA 1
ATOM 4146 C C . VAL B 1 74 ? 15.453 -36.906 -5.109 1 83.69 74 VAL B C 1
ATOM 4148 O O . VAL B 1 74 ? 16.453 -36.344 -4.672 1 83.69 74 VAL B O 1
ATOM 4151 N N . ILE B 1 75 ? 14.32 -36.469 -4.789 1 81.62 75 ILE B N 1
ATOM 4152 C CA . ILE B 1 75 ? 14.047 -35.25 -4.023 1 81.62 75 ILE B CA 1
ATOM 4153 C C . ILE B 1 75 ? 14.422 -35.469 -2.559 1 81.62 75 ILE B C 1
ATOM 4155 O O . ILE B 1 75 ? 14.93 -34.562 -1.897 1 81.62 75 ILE B O 1
ATOM 4159 N N . ARG B 1 76 ? 14.273 -36.625 -2.029 1 74.38 76 ARG B N 1
ATOM 4160 C CA . ARG B 1 76 ? 14.438 -36.906 -0.606 1 74.38 76 ARG B CA 1
ATOM 4161 C C . ARG B 1 76 ? 15.836 -37.438 -0.308 1 74.38 76 ARG B C 1
ATOM 4163 O O . ARG B 1 76 ? 16.156 -37.75 0.839 1 74.38 76 ARG B O 1
ATOM 4170 N N . ARG B 1 77 ? 16.703 -37.469 -1.09 1 65.12 77 ARG B N 1
ATOM 4171 C CA . ARG B 1 77 ? 17.953 -38.219 -0.949 1 65.12 77 ARG B CA 1
ATOM 4172 C C . ARG B 1 77 ? 18.828 -37.625 0.156 1 65.12 77 ARG B C 1
ATOM 4174 O O . ARG B 1 77 ? 19.391 -38.344 0.974 1 65.12 77 ARG B O 1
ATOM 4181 N N . PRO B 1 78 ? 18.953 -36.25 0.19 1 65.5 78 PRO B N 1
ATOM 4182 C CA . PRO B 1 78 ? 19.859 -35.844 1.267 1 65.5 78 PRO B CA 1
ATOM 4183 C C . PRO B 1 78 ? 19.25 -36.031 2.654 1 65.5 78 PRO B C 1
ATOM 4185 O O . PRO B 1 78 ? 18.156 -35.531 2.92 1 65.5 78 PRO B O 1
ATOM 4188 N N . GLU B 1 79 ? 19.828 -36.906 3.568 1 63.16 79 GLU B N 1
ATOM 4189 C CA . GLU B 1 79 ? 19.297 -37.25 4.891 1 63.16 79 GLU B CA 1
ATOM 4190 C C . GLU B 1 79 ? 19.562 -36.125 5.887 1 63.16 79 GLU B C 1
ATOM 4192 O O . GLU B 1 79 ? 18.828 -35.938 6.863 1 63.16 79 GLU B O 1
ATOM 4197 N N . ASN B 1 80 ? 20.391 -35.25 5.586 1 64.38 80 ASN B N 1
ATOM 4198 C CA . ASN B 1 80 ? 20.828 -34.344 6.625 1 64.38 80 ASN B CA 1
ATOM 4199 C C . ASN B 1 80 ? 20.391 -32.906 6.32 1 64.38 80 ASN B C 1
ATOM 4201 O O . ASN B 1 80 ? 21.094 -31.953 6.656 1 64.38 80 ASN B O 1
ATOM 4205 N N . LEU B 1 81 ? 19.156 -32.875 5.805 1 69 81 LEU B N 1
ATOM 4206 C CA . LEU B 1 81 ? 18.672 -31.516 5.5 1 69 81 LEU B CA 1
ATOM 4207 C C . LEU B 1 81 ? 17.781 -31 6.625 1 69 81 LEU B C 1
ATOM 4209 O O . LEU B 1 81 ? 17.141 -31.781 7.328 1 69 81 LEU B O 1
ATOM 4213 N N . HIS B 1 82 ? 17.844 -29.781 6.855 1 65.44 82 HIS B N 1
ATOM 4214 C CA . HIS B 1 82 ? 16.953 -29.141 7.812 1 65.44 82 HIS B CA 1
ATOM 4215 C C . HIS B 1 82 ? 15.492 -29.391 7.453 1 65.44 82 HIS B C 1
ATOM 4217 O O . HIS B 1 82 ? 15.148 -29.484 6.273 1 65.44 82 HIS B O 1
ATOM 4223 N N . LYS B 1 83 ? 14.672 -29.375 8.383 1 65.62 83 LYS B N 1
ATOM 4224 C CA . LYS B 1 83 ? 13.258 -29.703 8.219 1 65.62 83 LYS B CA 1
ATOM 4225 C C . LYS B 1 83 ? 12.57 -28.703 7.293 1 65.62 83 LYS B C 1
ATOM 4227 O O . LYS B 1 83 ? 11.562 -29.031 6.66 1 65.62 83 LYS B O 1
ATOM 4232 N N . SER B 1 84 ? 13.086 -27.5 7.148 1 64.69 84 SER B N 1
ATOM 4233 C CA . SER B 1 84 ? 12.477 -26.469 6.316 1 64.69 84 SER B CA 1
ATOM 4234 C C . SER B 1 84 ? 12.969 -26.562 4.875 1 64.69 84 SER B C 1
ATOM 4236 O O . SER B 1 84 ? 12.484 -25.844 4.004 1 64.69 84 SER B O 1
ATOM 4238 N N . HIS B 1 85 ? 13.844 -27.422 4.793 1 74.5 85 HIS B N 1
ATOM 4239 C CA . HIS B 1 85 ? 14.305 -27.609 3.42 1 74.5 85 HIS B CA 1
ATOM 4240 C C . HIS B 1 85 ? 13.164 -28.109 2.527 1 74.5 85 HIS B C 1
ATOM 4242 O O . HIS B 1 85 ? 12.383 -28.969 2.926 1 74.5 85 HIS B O 1
ATOM 4248 N N . PRO B 1 86 ? 13.07 -27.609 1.296 1 78.56 86 PRO B N 1
ATOM 4249 C CA . PRO B 1 86 ? 11.938 -27.922 0.419 1 78.56 86 PRO B CA 1
ATOM 4250 C C . PRO B 1 86 ? 11.781 -29.422 0.186 1 78.56 86 PRO B C 1
ATOM 4252 O O . PRO B 1 86 ? 10.664 -29.922 0.072 1 78.56 86 PRO B O 1
ATOM 4255 N N . SER B 1 87 ? 12.875 -30.109 0.173 1 78 87 SER B N 1
ATOM 4256 C CA . SER B 1 87 ? 12.82 -31.531 -0.08 1 78 87 SER B CA 1
ATOM 4257 C C . SER B 1 87 ? 12.07 -32.25 1.033 1 78 87 SER B C 1
ATOM 4259 O O . SER B 1 87 ? 11.406 -33.281 0.786 1 78 87 SER B O 1
ATOM 4261 N N . CYS B 1 88 ? 12.172 -31.734 2.209 1 74.81 88 CYS B N 1
ATOM 4262 C CA . CYS B 1 88 ? 11.477 -32.312 3.342 1 74.81 88 CYS B CA 1
ATOM 4263 C C . CYS B 1 88 ? 9.969 -32.094 3.229 1 74.81 88 CYS B C 1
ATOM 4265 O O . CYS B 1 88 ? 9.188 -32.781 3.904 1 74.81 88 CYS B O 1
ATOM 4267 N N . LEU B 1 89 ? 9.625 -31.297 2.264 1 75.69 89 LEU B N 1
ATOM 4268 C CA . LEU B 1 89 ? 8.219 -30.969 2.045 1 75.69 89 LEU B CA 1
ATOM 4269 C C . LEU B 1 89 ? 7.727 -31.562 0.726 1 75.69 89 LEU B C 1
ATOM 4271 O O . LEU B 1 89 ? 6.637 -31.219 0.26 1 75.69 89 LEU B O 1
ATOM 4275 N N . GLY B 1 90 ? 8.617 -32.344 0.119 1 79.88 90 GLY B N 1
ATOM 4276 C CA . GLY B 1 90 ? 8.273 -32.906 -1.17 1 79.88 90 GLY B CA 1
ATOM 4277 C C . GLY B 1 90 ? 8.391 -31.938 -2.316 1 79.88 90 GLY B C 1
ATOM 4278 O O . GLY B 1 90 ? 7.703 -32.062 -3.332 1 79.88 90 GLY B O 1
ATOM 4279 N N . ILE B 1 91 ? 9.148 -30.906 -2.141 1 86.69 91 ILE B N 1
ATOM 4280 C CA . ILE B 1 91 ? 9.273 -29.844 -3.146 1 86.69 91 ILE B CA 1
ATOM 4281 C C . ILE B 1 91 ? 10.68 -29.875 -3.752 1 86.69 91 ILE B C 1
ATOM 4283 O O . ILE B 1 91 ? 11.672 -29.891 -3.027 1 86.69 91 ILE B O 1
ATOM 4287 N N . ILE B 1 92 ? 10.766 -29.922 -5.039 1 87.19 92 ILE B N 1
ATOM 4288 C CA . ILE B 1 92 ? 12.016 -29.703 -5.758 1 87.19 92 ILE B CA 1
ATOM 4289 C C . ILE B 1 92 ? 12 -28.344 -6.438 1 87.19 92 ILE B C 1
ATOM 4291 O O . ILE B 1 92 ? 10.977 -27.922 -6.977 1 87.19 92 ILE B O 1
ATOM 4295 N N . ARG B 1 93 ? 13.102 -27.672 -6.406 1 87.75 93 ARG B N 1
ATOM 4296 C CA . ARG B 1 93 ? 13.25 -26.375 -7.062 1 87.75 93 ARG B CA 1
ATOM 4297 C C . ARG B 1 93 ? 14.078 -26.5 -8.336 1 87.75 93 ARG B C 1
ATOM 4299 O O . ARG B 1 93 ? 15.148 -27.109 -8.328 1 87.75 93 ARG B O 1
ATOM 4306 N N . ILE B 1 94 ? 13.523 -25.875 -9.359 1 86.38 94 ILE B N 1
ATOM 4307 C CA . ILE B 1 94 ? 14.258 -25.891 -10.617 1 86.38 94 ILE B CA 1
ATOM 4308 C C . ILE B 1 94 ? 14.18 -24.516 -11.273 1 86.38 94 ILE B C 1
ATOM 4310 O O . ILE B 1 94 ? 13.414 -23.656 -10.828 1 86.38 94 ILE B O 1
ATOM 4314 N N . GLY B 1 95 ? 15.047 -24.234 -12.281 1 80.88 95 GLY B N 1
ATOM 4315 C CA . GLY B 1 95 ? 15.078 -22.969 -13.008 1 80.88 95 GLY B CA 1
ATOM 4316 C C . GLY B 1 95 ? 16.469 -22.547 -13.414 1 80.88 95 GLY B C 1
ATOM 4317 O O . GLY B 1 95 ? 17.469 -23.031 -12.867 1 80.88 95 GLY B O 1
ATOM 4318 N N . SER B 1 96 ? 16.5 -21.734 -14.383 1 67.25 96 SER B N 1
ATOM 4319 C CA . SER B 1 96 ? 17.781 -21.344 -14.961 1 67.25 96 SER B CA 1
ATOM 4320 C C . SER B 1 96 ? 18.656 -20.656 -13.93 1 67.25 96 SER B C 1
ATOM 4322 O O . SER B 1 96 ? 19.891 -20.719 -14.016 1 67.25 96 SER B O 1
ATOM 4324 N N . LYS B 1 97 ? 18.047 -20.031 -13.023 1 71.5 97 LYS B N 1
ATOM 4325 C CA . LYS B 1 97 ? 18.844 -19.297 -12.047 1 71.5 97 LYS B CA 1
ATOM 4326 C C . LYS B 1 97 ? 18.891 -20.031 -10.703 1 71.5 97 LYS B C 1
ATOM 4328 O O . LYS B 1 97 ? 19.203 -19.422 -9.672 1 71.5 97 LYS B O 1
ATOM 4333 N N . ILE B 1 98 ? 18.516 -21.297 -10.812 1 80 98 ILE B N 1
ATOM 4334 C CA . ILE B 1 98 ? 18.531 -22.125 -9.617 1 80 98 ILE B CA 1
ATOM 4335 C C . ILE B 1 98 ? 19.734 -23.078 -9.672 1 80 98 ILE B C 1
ATOM 4337 O O . ILE B 1 98 ? 19.969 -23.719 -10.695 1 80 98 ILE B O 1
ATOM 4341 N N . ARG B 1 99 ? 20.391 -23.172 -8.648 1 75.5 99 ARG B N 1
ATOM 4342 C CA . ARG B 1 99 ? 21.531 -24.094 -8.562 1 75.5 99 ARG B CA 1
ATOM 4343 C C . ARG B 1 99 ? 21.062 -25.531 -8.445 1 75.5 99 ARG B C 1
ATOM 4345 O O . ARG B 1 99 ? 20.156 -25.844 -7.668 1 75.5 99 ARG B O 1
ATOM 4352 N N . LYS B 1 100 ? 21.75 -26.344 -9.156 1 83.88 100 LYS B N 1
ATOM 4353 C CA . LYS B 1 100 ? 21.469 -27.766 -9.078 1 83.88 100 LYS B CA 1
ATOM 4354 C C . LYS B 1 100 ? 21.938 -28.344 -7.738 1 83.88 100 LYS B C 1
ATOM 4356 O O . LYS B 1 100 ? 23.078 -28.125 -7.328 1 83.88 100 LYS B O 1
ATOM 4361 N N . SER B 1 101 ? 21.078 -29.047 -7.18 1 78.88 101 SER B N 1
ATOM 4362 C CA . SER B 1 101 ? 21.516 -29.766 -5.992 1 78.88 101 SER B CA 1
ATOM 4363 C C . SER B 1 101 ? 22.531 -30.859 -6.344 1 78.88 101 SER B C 1
ATOM 4365 O O . SER B 1 101 ? 22.375 -31.547 -7.355 1 78.88 101 SER B O 1
ATOM 4367 N N . GLU B 1 102 ? 23.5 -31.078 -5.488 1 78.75 102 GLU B N 1
ATOM 4368 C CA . GLU B 1 102 ? 24.594 -32 -5.758 1 78.75 102 GLU B CA 1
ATOM 4369 C C . GLU B 1 102 ? 24.094 -33.438 -5.891 1 78.75 102 GLU B C 1
ATOM 4371 O O . GLU B 1 102 ? 24.656 -34.219 -6.656 1 78.75 102 GLU B O 1
ATOM 4376 N N . TRP B 1 103 ? 23.109 -33.719 -5.227 1 82.69 103 TRP B N 1
ATOM 4377 C CA . TRP B 1 103 ? 22.641 -35.094 -5.168 1 82.69 103 TRP B CA 1
ATOM 4378 C C . TRP B 1 103 ? 21.75 -35.406 -6.352 1 82.69 103 TRP B C 1
ATOM 4380 O O . TRP B 1 103 ? 21.328 -36.562 -6.527 1 82.69 103 TRP B O 1
ATOM 4390 N N . ILE B 1 104 ? 21.422 -34.469 -7.121 1 88 104 ILE B N 1
ATOM 4391 C CA . ILE B 1 104 ? 20.641 -34.719 -8.328 1 88 104 ILE B CA 1
ATOM 4392 C C . ILE B 1 104 ? 21.562 -34.906 -9.516 1 88 104 ILE B C 1
ATOM 4394 O O . ILE B 1 104 ? 22.438 -34.062 -9.781 1 88 104 ILE B O 1
ATOM 4398 N N . GLU B 1 105 ? 21.344 -36 -10.195 1 91 105 GLU B N 1
ATOM 4399 C CA . GLU B 1 105 ? 22.141 -36.281 -11.383 1 91 105 GLU B CA 1
ATOM 4400 C C . GLU B 1 105 ? 21.891 -35.219 -12.469 1 91 105 GLU B C 1
ATOM 4402 O O . GLU B 1 105 ? 20.766 -34.75 -12.617 1 91 105 GLU B O 1
ATOM 4407 N N . GLN B 1 106 ? 22.906 -35.031 -13.297 1 91.75 106 GLN B N 1
ATOM 4408 C CA . GLN B 1 106 ? 22.812 -34 -14.328 1 91.75 106 GLN B CA 1
ATOM 4409 C C . GLN B 1 106 ? 21.719 -34.344 -15.328 1 91.75 106 GLN B C 1
ATOM 4411 O O . GLN B 1 106 ? 20.953 -33.438 -15.734 1 91.75 106 GLN B O 1
ATOM 4416 N N . LYS B 1 107 ? 21.625 -35.562 -15.703 1 89.88 107 LYS B N 1
ATOM 4417 C CA . LYS B 1 107 ? 20.609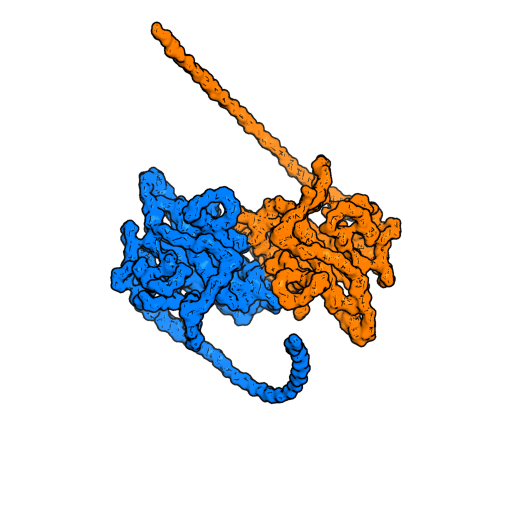 -35.938 -16.672 1 89.88 107 LYS B CA 1
ATOM 4418 C C . LYS B 1 107 ? 19.203 -35.688 -16.141 1 89.88 107 LYS B C 1
ATOM 4420 O O . LYS B 1 107 ? 18.312 -35.25 -16.875 1 89.88 107 LYS B O 1
ATOM 4425 N N . ASP B 1 108 ? 18.984 -36 -14.93 1 89.88 108 ASP B N 1
ATOM 4426 C CA . ASP B 1 108 ? 17.688 -35.75 -14.289 1 89.88 108 ASP B CA 1
ATOM 4427 C C . ASP B 1 108 ? 17.406 -34.25 -14.18 1 89.88 108 ASP B C 1
ATOM 4429 O O . ASP B 1 108 ? 16.281 -33.812 -14.453 1 89.88 108 ASP B O 1
ATOM 4433 N N . TRP B 1 109 ? 18.438 -33.5 -13.828 1 89 109 TRP B N 1
ATOM 4434 C CA . TRP B 1 109 ? 18.297 -32.062 -13.703 1 89 109 TRP B CA 1
ATOM 4435 C C . TRP B 1 109 ? 17.922 -31.438 -15.039 1 89 109 TRP B C 1
ATOM 4437 O O . TRP B 1 109 ? 17.016 -30.609 -15.109 1 89 109 TRP B O 1
ATOM 4447 N N . ASN B 1 110 ? 18.531 -31.891 -16.062 1 87.31 110 ASN B N 1
ATOM 4448 C CA . ASN B 1 110 ? 18.234 -31.406 -17.391 1 87.31 110 ASN B CA 1
ATOM 4449 C C . ASN B 1 110 ? 16.797 -31.719 -17.797 1 87.31 110 ASN B C 1
ATOM 4451 O O . ASN B 1 110 ? 16.109 -30.859 -18.359 1 87.31 110 ASN B O 1
ATOM 4455 N N . TYR B 1 111 ? 16.406 -32.906 -17.547 1 87.25 111 TYR B N 1
ATOM 4456 C CA . TYR B 1 111 ? 15.039 -33.312 -17.859 1 87.25 111 TYR B CA 1
ATOM 4457 C C . TYR B 1 111 ? 14.023 -32.469 -17.109 1 87.25 111 TYR B C 1
ATOM 4459 O O . TYR B 1 111 ? 13.039 -32 -17.688 1 87.25 111 TYR B O 1
ATOM 4467 N N . LEU B 1 112 ? 14.281 -32.25 -15.867 1 88.19 112 LEU B N 1
ATOM 4468 C CA . LEU B 1 112 ? 13.383 -31.453 -15.047 1 88.19 112 LEU B CA 1
ATOM 4469 C C . LEU B 1 112 ? 13.305 -30.016 -15.562 1 88.19 112 LEU B C 1
ATOM 4471 O O . LEU B 1 112 ? 12.227 -29.422 -15.602 1 88.19 112 LEU B O 1
ATOM 4475 N N . GLN B 1 113 ? 14.367 -29.484 -16.062 1 84.38 113 GLN B N 1
ATOM 4476 C CA . GLN B 1 113 ? 14.422 -28.125 -16.609 1 84.38 113 GLN B CA 1
ATOM 4477 C C . GLN B 1 113 ? 13.656 -28.016 -17.922 1 84.38 113 GLN B C 1
ATOM 4479 O O . GLN B 1 113 ? 12.883 -27.078 -18.125 1 84.38 113 GLN B O 1
ATOM 4484 N N . THR B 1 114 ? 13.766 -29.031 -18.703 1 83.75 114 THR B N 1
ATOM 4485 C CA . THR B 1 114 ? 13.195 -28.953 -20.031 1 83.75 114 THR B CA 1
ATOM 4486 C C . THR B 1 114 ? 11.719 -29.344 -20.016 1 83.75 114 THR B C 1
ATOM 4488 O O . THR B 1 114 ? 10.992 -29.047 -20.969 1 83.75 114 THR B O 1
ATOM 4491 N N . SER B 1 115 ? 11.359 -29.938 -18.969 1 84.06 115 SER B N 1
ATOM 4492 C CA . SER B 1 115 ? 9.969 -30.391 -18.875 1 84.06 115 SER B CA 1
ATOM 4493 C C . SER B 1 115 ? 9.055 -29.25 -18.453 1 84.06 115 SER B C 1
ATOM 4495 O O . SER B 1 115 ? 7.84 -29.422 -18.328 1 84.06 115 SER B O 1
ATOM 4497 N N . ILE B 1 116 ? 9.609 -28.109 -18.172 1 81.81 116 ILE B N 1
ATOM 4498 C CA . ILE B 1 116 ? 8.82 -26.922 -17.812 1 81.81 116 ILE B CA 1
ATOM 4499 C C . ILE B 1 116 ? 8.766 -25.969 -19 1 81.81 116 ILE B C 1
ATOM 4501 O O . ILE B 1 116 ? 9.781 -25.719 -19.656 1 81.81 116 ILE B O 1
ATOM 4505 N N . GLU B 1 117 ? 7.539 -25.672 -19.312 1 70.25 117 GLU B N 1
ATOM 4506 C CA . GLU B 1 117 ? 7.391 -24.656 -20.344 1 70.25 117 GLU B CA 1
ATOM 4507 C C . GLU B 1 117 ? 7.656 -23.25 -19.781 1 70.25 117 GLU B C 1
ATOM 4509 O O . GLU B 1 117 ? 6.887 -22.75 -18.969 1 70.25 117 GLU B O 1
ATOM 4514 N N . TYR B 1 118 ? 8.898 -22.781 -20.078 1 62.69 118 TYR B N 1
ATOM 4515 C CA . TYR B 1 118 ? 9.172 -21.406 -19.688 1 62.69 118 TYR B CA 1
ATOM 4516 C C . TYR B 1 118 ? 8.766 -20.438 -20.781 1 62.69 118 TYR B C 1
ATOM 4518 O O . TYR B 1 118 ? 8.961 -20.703 -21.969 1 62.69 118 TYR B O 1
ATOM 4526 N N . PRO B 1 119 ? 7.871 -19.5 -20.375 1 61.44 119 PRO B N 1
ATOM 4527 C CA . PRO B 1 119 ? 7.488 -18.578 -21.453 1 61.44 119 PRO B CA 1
ATOM 4528 C C . PRO B 1 119 ? 8.664 -17.766 -21.969 1 61.44 119 PRO B C 1
ATOM 4530 O O . PRO B 1 119 ? 9.734 -17.75 -21.359 1 61.44 119 PRO B O 1
ATOM 4533 N N . ASN B 1 120 ? 8.43 -17.234 -23.094 1 64.25 120 ASN B N 1
ATOM 4534 C CA . ASN B 1 120 ? 9.297 -16.312 -23.828 1 64.25 120 ASN B CA 1
ATOM 4535 C C . ASN B 1 120 ? 9.289 -14.93 -23.188 1 64.25 120 ASN B C 1
ATOM 4537 O O . ASN B 1 120 ? 8.25 -14.438 -22.766 1 64.25 120 ASN B O 1
ATOM 4541 N N . TYR B 1 121 ? 10.5 -14.445 -23.109 1 65.94 121 TYR B N 1
ATOM 4542 C CA . TYR B 1 121 ? 10.742 -13.141 -22.5 1 65.94 121 TYR B CA 1
ATOM 4543 C C . TYR B 1 121 ? 10.594 -12.031 -23.531 1 65.94 121 TYR B C 1
ATOM 4545 O O . TYR B 1 121 ? 11.188 -10.953 -23.391 1 65.94 121 TYR B O 1
ATOM 4553 N N . LYS B 1 122 ? 9.844 -12.344 -24.562 1 72.56 122 LYS B N 1
ATOM 4554 C CA . LYS B 1 122 ? 9.672 -11.281 -25.547 1 72.56 122 LYS B CA 1
ATOM 4555 C C . LYS B 1 122 ? 8.25 -10.719 -25.516 1 72.56 122 LYS B C 1
ATOM 4557 O O . LYS B 1 122 ? 7.285 -11.469 -25.375 1 72.56 122 LYS B O 1
ATOM 4562 N N . LEU B 1 123 ? 8.219 -9.422 -25.562 1 79.12 123 LEU B N 1
ATOM 4563 C CA . LEU B 1 123 ? 6.934 -8.758 -25.75 1 79.12 123 LEU B CA 1
ATOM 4564 C C . LEU B 1 123 ? 6.453 -8.906 -27.203 1 79.12 123 LEU B C 1
ATOM 4566 O O . LEU B 1 123 ? 7.219 -9.312 -28.078 1 79.12 123 LEU B O 1
ATOM 4570 N N . THR B 1 124 ? 5.238 -8.648 -27.406 1 82.12 124 THR B N 1
ATOM 4571 C CA . THR B 1 124 ? 4.754 -8.641 -28.781 1 82.12 124 THR B CA 1
ATOM 4572 C C . THR B 1 124 ? 5.43 -7.531 -29.594 1 82.12 124 THR B C 1
ATOM 4574 O O . THR B 1 124 ? 5.883 -6.535 -29.031 1 82.12 124 THR B O 1
ATOM 4577 N N . SER B 1 125 ? 5.488 -7.707 -30.828 1 83.06 125 SER B N 1
ATOM 4578 C CA . SER B 1 125 ? 6.172 -6.746 -31.688 1 83.06 125 SER B CA 1
ATOM 4579 C C . SER B 1 125 ? 5.582 -5.348 -31.531 1 83.06 125 SER B C 1
ATOM 4581 O O . SER B 1 125 ? 6.32 -4.355 -31.516 1 83.06 125 SER B O 1
ATOM 4583 N N . ASN B 1 126 ? 4.328 -5.305 -31.422 1 82.06 126 ASN B N 1
ATOM 4584 C CA . ASN B 1 126 ? 3.67 -4.012 -31.25 1 82.06 126 ASN B CA 1
ATOM 4585 C C . ASN B 1 126 ? 4.082 -3.34 -29.938 1 82.06 126 ASN B C 1
ATOM 4587 O O . ASN B 1 126 ? 4.293 -2.125 -29.906 1 82.06 126 ASN B O 1
ATOM 4591 N N . VAL B 1 127 ? 4.23 -4.129 -28.984 1 85.31 127 VAL B N 1
ATOM 4592 C CA . VAL B 1 127 ? 4.586 -3.6 -27.672 1 85.31 127 VAL B CA 1
ATOM 4593 C C . VAL B 1 127 ? 6.059 -3.197 -27.656 1 85.31 127 VAL B C 1
ATOM 4595 O O . VAL B 1 127 ? 6.422 -2.168 -27.078 1 85.31 127 VAL B O 1
ATOM 4598 N N . GLU B 1 128 ? 6.84 -4.016 -28.359 1 86 128 GLU B N 1
ATOM 4599 C CA . GLU B 1 128 ? 8.258 -3.668 -28.453 1 86 128 GLU B CA 1
ATOM 4600 C C . GLU B 1 128 ? 8.445 -2.334 -29.172 1 86 128 GLU B C 1
ATOM 4602 O O . GLU B 1 128 ? 9.281 -1.521 -28.781 1 86 128 GLU B O 1
ATOM 4607 N N . ASN B 1 129 ? 7.688 -2.111 -30.156 1 83.19 129 ASN B N 1
ATOM 4608 C CA . ASN B 1 129 ? 7.758 -0.854 -30.906 1 83.19 129 ASN B CA 1
ATOM 4609 C C . ASN B 1 129 ? 7.305 0.324 -30.047 1 83.19 129 ASN B C 1
ATOM 4611 O O . ASN B 1 129 ? 7.902 1.399 -30.094 1 83.19 129 ASN B O 1
ATOM 4615 N N . LEU B 1 130 ? 6.293 0.051 -29.359 1 83.12 130 LEU B N 1
ATOM 4616 C CA . LEU B 1 130 ? 5.789 1.086 -28.469 1 83.12 130 LEU B CA 1
ATOM 4617 C C . LEU B 1 130 ? 6.84 1.453 -27.422 1 83.12 130 LEU B C 1
ATOM 4619 O O . LEU B 1 130 ? 7.059 2.635 -27.141 1 83.12 130 LEU B O 1
ATOM 4623 N N . VAL B 1 131 ? 7.438 0.47 -26.875 1 84.75 131 VAL B N 1
ATOM 4624 C CA . VAL B 1 131 ? 8.453 0.691 -25.844 1 84.75 131 VAL B CA 1
ATOM 4625 C C . VAL B 1 131 ? 9.609 1.502 -26.438 1 84.75 131 VAL B C 1
ATOM 4627 O O . VAL B 1 131 ? 10.125 2.418 -25.781 1 84.75 131 VAL B O 1
ATOM 4630 N N . LYS B 1 132 ? 9.961 1.183 -27.625 1 83.38 132 LYS B N 1
ATOM 4631 C CA . LYS B 1 132 ? 11.016 1.93 -28.297 1 83.38 132 LYS B CA 1
ATOM 4632 C C . LYS B 1 132 ? 10.633 3.396 -28.469 1 83.38 132 LYS B C 1
ATOM 4634 O O . LYS B 1 132 ? 11.453 4.289 -28.25 1 83.38 132 LYS B O 1
ATOM 4639 N N . GLU B 1 133 ? 9.453 3.635 -28.781 1 81.12 133 GLU B N 1
ATOM 4640 C CA . GLU B 1 133 ? 8.953 4.996 -28.953 1 81.12 133 GLU B CA 1
ATOM 4641 C C . GLU B 1 133 ? 8.945 5.75 -27.625 1 81.12 133 GLU B C 1
ATOM 4643 O O . GLU B 1 133 ? 9.266 6.938 -27.578 1 81.12 133 GLU B O 1
ATOM 4648 N N . LEU B 1 134 ? 8.531 5.07 -26.578 1 79.75 134 LEU B N 1
ATOM 4649 C CA . LEU B 1 134 ? 8.453 5.68 -25.266 1 79.75 134 LEU B CA 1
ATOM 4650 C C . LEU B 1 134 ? 9.844 6.066 -24.766 1 79.75 134 LEU B C 1
ATOM 4652 O O . LEU B 1 134 ? 10 7.09 -24.094 1 79.75 134 LEU B O 1
ATOM 4656 N N . LEU B 1 135 ? 10.805 5.32 -25.094 1 80.88 135 LEU B N 1
ATOM 4657 C CA . LEU B 1 135 ? 12.156 5.539 -24.594 1 80.88 135 LEU B CA 1
ATOM 4658 C C . LEU B 1 135 ? 12.852 6.645 -25.375 1 80.88 135 LEU B C 1
ATOM 4660 O O . LEU B 1 135 ? 13.773 7.289 -24.859 1 80.88 135 LEU B O 1
ATOM 4664 N N . GLU B 1 136 ? 12.43 6.883 -26.547 1 75.75 136 GLU B N 1
ATOM 4665 C CA . GLU B 1 136 ? 13.078 7.867 -27.422 1 75.75 136 GLU B CA 1
ATOM 4666 C C . GLU B 1 136 ? 12.398 9.227 -27.312 1 75.75 136 GLU B C 1
ATOM 4668 O O . GLU B 1 136 ? 12.938 10.234 -27.781 1 75.75 136 GLU B O 1
ATOM 4673 N N . THR B 1 137 ? 11.266 9.203 -26.641 1 69.12 137 THR B N 1
ATOM 4674 C CA . THR B 1 137 ? 10.508 10.445 -26.594 1 69.12 137 THR B CA 1
ATOM 4675 C C . THR B 1 137 ? 10.984 11.328 -25.453 1 69.12 137 THR B C 1
ATOM 4677 O O . THR B 1 137 ? 11.438 10.82 -24.422 1 69.12 137 THR B O 1
ATOM 4680 N N . ASN B 1 138 ? 10.961 12.609 -25.734 1 63.75 138 ASN B N 1
ATOM 4681 C CA . ASN B 1 138 ? 11.305 13.594 -24.703 1 63.75 138 ASN B CA 1
ATOM 4682 C C . ASN B 1 138 ? 10.172 13.781 -23.703 1 63.75 138 ASN B C 1
ATOM 4684 O O . ASN B 1 138 ? 10.375 14.336 -22.625 1 63.75 138 ASN B O 1
ATOM 4688 N N . SER B 1 139 ? 9 13.414 -24.156 1 62.81 139 SER B N 1
ATOM 4689 C CA . SER B 1 139 ? 7.852 13.547 -23.266 1 62.81 139 SER B CA 1
ATOM 4690 C C . SER B 1 139 ? 7.043 12.258 -23.219 1 62.81 139 SER B C 1
ATOM 4692 O O . SER B 1 139 ? 6.25 11.977 -24.125 1 62.81 139 SER B O 1
ATOM 4694 N N . LEU B 1 140 ? 7.293 11.516 -22.156 1 64.19 140 LEU B N 1
ATOM 4695 C CA . LEU B 1 140 ? 6.633 10.227 -21.984 1 64.19 140 LEU B CA 1
ATOM 4696 C C . LEU B 1 140 ? 5.117 10.375 -22.047 1 64.19 140 LEU B C 1
ATOM 4698 O O . LEU B 1 140 ? 4.434 9.57 -22.688 1 64.19 140 LEU B O 1
ATOM 4702 N N . MET B 1 141 ? 4.695 11.383 -21.469 1 63.53 141 MET B N 1
ATOM 4703 C CA . MET B 1 141 ? 3.256 11.617 -21.438 1 63.53 141 MET B CA 1
ATOM 4704 C C . MET B 1 141 ? 2.705 11.836 -22.844 1 63.53 141 MET B C 1
ATOM 4706 O O . MET B 1 141 ? 1.667 11.281 -23.203 1 63.53 141 MET B O 1
ATOM 4710 N N . GLN B 1 142 ? 3.412 12.609 -23.547 1 63.75 142 GLN B N 1
ATOM 4711 C CA . GLN B 1 142 ? 2.967 12.883 -24.906 1 63.75 142 GLN B CA 1
ATOM 4712 C C . GLN B 1 142 ? 2.969 11.617 -25.75 1 63.75 142 GLN B C 1
ATOM 4714 O O . GLN B 1 142 ? 2.055 11.398 -26.547 1 63.75 142 GLN B O 1
ATOM 4719 N N . CYS B 1 143 ? 3.904 10.828 -25.516 1 62.75 143 CYS B N 1
ATOM 4720 C CA . CYS B 1 143 ? 4.004 9.586 -26.266 1 62.75 143 CYS B CA 1
ATOM 4721 C C . CYS B 1 143 ? 2.869 8.633 -25.906 1 62.75 143 CYS B C 1
ATOM 4723 O O . CYS B 1 143 ? 2.258 8.031 -26.797 1 62.75 143 CYS B O 1
ATOM 4725 N N . VAL B 1 144 ? 2.6 8.578 -24.688 1 65.62 144 VAL B N 1
ATOM 4726 C CA . VAL B 1 144 ? 1.523 7.707 -24.234 1 65.62 144 VAL B CA 1
ATOM 4727 C C . VAL B 1 144 ? 0.187 8.203 -24.781 1 65.62 144 VAL B C 1
ATOM 4729 O O . VAL B 1 144 ? -0.627 7.406 -25.266 1 65.62 144 VAL B O 1
ATOM 4732 N N . CYS B 1 145 ? 0.033 9.492 -24.688 1 63.66 145 CYS B N 1
ATOM 4733 C CA . CYS B 1 145 ? -1.21 10.078 -25.188 1 63.66 145 CYS B CA 1
ATOM 4734 C C . CYS B 1 145 ? -1.362 9.859 -26.688 1 63.66 145 CYS B C 1
ATOM 4736 O O . CYS B 1 145 ? -2.451 9.531 -27.156 1 63.66 145 CYS B O 1
ATOM 4738 N N . LYS B 1 146 ? -0.275 10.078 -27.359 1 63.47 146 LYS B N 1
ATOM 4739 C CA . LYS B 1 146 ? -0.306 9.859 -28.797 1 63.47 146 LYS B CA 1
ATOM 4740 C C . LYS B 1 146 ? -0.628 8.398 -29.125 1 63.47 146 LYS B C 1
ATOM 4742 O O . LYS B 1 146 ? -1.425 8.125 -30.031 1 63.47 146 LYS B O 1
ATOM 4747 N N . ALA B 1 147 ? 0.035 7.531 -28.438 1 62.59 147 ALA B N 1
ATOM 4748 C CA . ALA B 1 147 ? -0.168 6.102 -28.656 1 62.59 147 ALA B CA 1
ATOM 4749 C C . ALA B 1 147 ? -1.612 5.699 -28.375 1 62.59 147 ALA B C 1
ATOM 4751 O O . ALA B 1 147 ? -2.201 4.906 -29.125 1 62.59 147 ALA B O 1
ATOM 4752 N N . LYS B 1 148 ? -2.143 6.227 -27.375 1 61.88 148 LYS B N 1
ATOM 4753 C CA . LYS B 1 148 ? -3.506 5.879 -26.984 1 61.88 148 LYS B CA 1
ATOM 4754 C C . LYS B 1 148 ? -4.523 6.52 -27.922 1 61.88 148 LYS B C 1
ATOM 4756 O O . LYS B 1 148 ? -5.598 5.957 -28.156 1 61.88 148 LYS B O 1
ATOM 4761 N N . PHE B 1 149 ? -4.211 7.832 -28.312 1 59 149 PHE B N 1
ATOM 4762 C CA . PHE B 1 149 ? -5.102 8.547 -29.219 1 59 149 PHE B CA 1
ATOM 4763 C C . PHE B 1 149 ? -5.141 7.875 -30.594 1 59 149 PHE B C 1
ATOM 4765 O O . PHE B 1 149 ? -6.199 7.797 -31.219 1 59 149 PHE B O 1
ATOM 4772 N N . LYS B 1 150 ? -3.979 8.094 -31.219 1 51.81 150 LYS B N 1
ATOM 4773 C CA . LYS B 1 150 ? -3.971 7.625 -32.594 1 51.81 150 LYS B CA 1
ATOM 4774 C C . LYS B 1 150 ? -4.559 6.223 -32.719 1 51.81 150 LYS B C 1
ATOM 4776 O O . LYS B 1 150 ? -5.188 5.883 -33.719 1 51.81 150 LYS B O 1
ATOM 4781 N N . ASN B 1 151 ? -3.912 4.957 -32.188 1 53.12 151 ASN B N 1
ATOM 4782 C CA . ASN B 1 151 ? -4.316 3.605 -32.562 1 53.12 151 ASN B CA 1
ATOM 4783 C C . ASN B 1 151 ? -4.656 2.758 -31.328 1 53.12 151 ASN B C 1
ATOM 4785 O O . ASN B 1 151 ? -4.332 3.133 -30.203 1 53.12 151 ASN B O 1
ATOM 4789 N N . GLU B 1 152 ? -5.379 1.511 -31.547 1 60.19 152 GLU B N 1
ATOM 4790 C CA . GLU B 1 152 ? -6.008 0.376 -30.875 1 60.19 152 GLU B CA 1
ATOM 4791 C C . GLU B 1 152 ? -5.105 -0.179 -29.781 1 60.19 152 GLU B C 1
ATOM 4793 O O . GLU B 1 152 ? -4.18 -0.941 -30.047 1 60.19 152 GLU B O 1
ATOM 4798 N N . ILE B 1 153 ? -4.98 0.54 -28.75 1 68.88 153 ILE B N 1
ATOM 4799 C CA . ILE B 1 153 ? -4.164 -0.016 -27.672 1 68.88 153 ILE B CA 1
ATOM 4800 C C . ILE B 1 153 ? -4.828 -1.275 -27.125 1 68.88 153 ILE B C 1
ATOM 4802 O O . ILE B 1 153 ? -6.008 -1.257 -26.766 1 68.88 153 ILE B O 1
ATOM 4806 N N . ASP B 1 154 ? -4.062 -2.318 -27.469 1 77.69 154 ASP B N 1
ATOM 4807 C CA . ASP B 1 154 ? -4.555 -3.553 -26.859 1 77.69 154 ASP B CA 1
ATOM 4808 C C . ASP B 1 154 ? -4.219 -3.605 -25.375 1 77.69 154 ASP B C 1
ATOM 4810 O O . ASP B 1 154 ? -3.613 -2.676 -24.828 1 77.69 154 ASP B O 1
ATOM 4814 N N . LYS B 1 155 ? -4.609 -4.531 -24.734 1 80.38 155 LYS B N 1
ATOM 4815 C CA . LYS B 1 155 ? -4.516 -4.652 -23.281 1 80.38 155 LYS B CA 1
ATOM 4816 C C . LYS B 1 155 ? -3.059 -4.707 -22.828 1 80.38 155 LYS B C 1
ATOM 4818 O O . LYS B 1 155 ? -2.715 -4.188 -21.766 1 80.38 155 LYS B O 1
ATOM 4823 N N . GLU B 1 156 ? -2.248 -5.32 -23.641 1 83.75 156 GLU B N 1
ATOM 4824 C CA . GLU B 1 156 ? -0.836 -5.41 -23.281 1 83.75 156 GLU B CA 1
ATOM 4825 C C . GLU B 1 156 ? -0.155 -4.047 -23.391 1 83.75 156 GLU B C 1
ATOM 4827 O O . GLU B 1 156 ? 0.664 -3.689 -22.547 1 83.75 156 GLU B O 1
ATOM 4832 N N . MET B 1 157 ? -0.47 -3.352 -24.391 1 83.75 157 MET B N 1
ATOM 4833 C CA . MET B 1 157 ? 0.064 -2.004 -24.562 1 83.75 157 MET B CA 1
ATOM 4834 C C . MET B 1 157 ? -0.389 -1.09 -23.422 1 83.75 157 MET B C 1
ATOM 4836 O O . MET B 1 157 ? 0.383 -0.257 -22.953 1 83.75 157 MET B O 1
ATOM 4840 N N . GLU B 1 158 ? -1.605 -1.296 -23.062 1 83.12 158 GLU B N 1
ATOM 4841 C CA . GLU B 1 158 ? -2.131 -0.515 -21.938 1 83.12 158 GLU B CA 1
ATOM 4842 C C . GLU B 1 158 ? -1.351 -0.792 -20.656 1 83.12 158 GLU B C 1
ATOM 4844 O O . GLU B 1 158 ? -1.029 0.133 -19.906 1 83.12 158 GLU B O 1
ATOM 4849 N N . PHE B 1 159 ? -1.082 -2.053 -20.469 1 88.25 159 PHE B N 1
ATOM 4850 C CA . PHE B 1 159 ? -0.295 -2.445 -19.312 1 88.25 159 PHE B CA 1
ATOM 4851 C C . PHE B 1 159 ? 1.064 -1.756 -19.312 1 88.25 159 PHE B C 1
ATOM 4853 O O . PHE B 1 159 ? 1.468 -1.155 -18.328 1 88.25 159 PHE B O 1
ATOM 4860 N N . VAL B 1 160 ? 1.656 -1.788 -20.391 1 88.69 160 VAL B N 1
ATOM 4861 C CA . VAL B 1 160 ? 3.006 -1.25 -20.516 1 88.69 160 VAL B CA 1
ATOM 4862 C C . VAL B 1 160 ? 2.98 0.265 -20.328 1 88.69 160 VAL B C 1
ATOM 4864 O O . VAL B 1 160 ? 3.787 0.819 -19.578 1 88.69 160 VAL B O 1
ATOM 4867 N N . THR B 1 161 ? 2.096 0.938 -20.922 1 86.5 161 THR B N 1
ATOM 4868 C CA . THR B 1 161 ? 2.023 2.393 -20.828 1 86.5 161 THR B CA 1
ATOM 4869 C C . THR B 1 161 ? 1.661 2.824 -19.406 1 86.5 161 THR B C 1
ATOM 4871 O O . THR B 1 161 ? 2.195 3.812 -18.891 1 86.5 161 THR B O 1
ATOM 4874 N N . ASP B 1 162 ? 0.724 2.086 -18.797 1 89.31 162 ASP B N 1
ATOM 4875 C CA . ASP B 1 162 ? 0.32 2.412 -17.422 1 89.31 162 ASP B CA 1
ATOM 4876 C C . ASP B 1 162 ? 1.497 2.293 -16.469 1 89.31 162 ASP B C 1
ATOM 4878 O O . ASP B 1 162 ? 1.695 3.158 -15.609 1 89.31 162 ASP B O 1
ATOM 4882 N N . VAL B 1 163 ? 2.256 1.24 -16.609 1 92.75 163 VAL B N 1
ATOM 4883 C CA . VAL B 1 163 ? 3.395 1.023 -15.727 1 92.75 163 VAL B CA 1
ATOM 4884 C C . VAL B 1 163 ? 4.445 2.105 -15.961 1 92.75 163 VAL B C 1
ATOM 4886 O O . VAL B 1 163 ? 4.973 2.686 -15.008 1 92.75 163 VAL B O 1
ATOM 4889 N N . PHE B 1 164 ? 4.695 2.447 -17.188 1 89.44 164 PHE B N 1
ATOM 4890 C CA . PHE B 1 164 ? 5.684 3.475 -17.5 1 89.44 164 PHE B CA 1
ATOM 4891 C C . PHE B 1 164 ? 5.258 4.824 -16.922 1 89.44 164 PHE B C 1
ATOM 4893 O O . PHE B 1 164 ? 6.078 5.555 -16.375 1 89.44 164 PHE B O 1
ATOM 4900 N N . LEU B 1 165 ? 4.031 5.109 -17.109 1 87.19 165 LEU B N 1
ATOM 4901 C CA . LEU B 1 165 ? 3.52 6.379 -16.609 1 87.19 165 LEU B CA 1
ATOM 4902 C C . LEU B 1 165 ? 3.625 6.441 -15.094 1 87.19 165 LEU B C 1
ATOM 4904 O O . LEU B 1 165 ? 4 7.473 -14.531 1 87.19 165 LEU B O 1
ATOM 4908 N N . TRP B 1 166 ? 3.273 5.387 -14.438 1 93 166 TRP B N 1
ATOM 4909 C CA . TRP B 1 166 ? 3.355 5.34 -12.984 1 93 166 TRP B CA 1
ATOM 4910 C C . TRP B 1 166 ? 4.793 5.535 -12.508 1 93 166 TRP B C 1
ATOM 4912 O O . TRP B 1 166 ? 5.051 6.332 -11.602 1 93 166 TRP B O 1
ATOM 4922 N N . PHE B 1 167 ? 5.723 4.848 -13.117 1 92.88 167 PHE B N 1
ATOM 4923 C CA . PHE B 1 167 ? 7.117 4.93 -12.703 1 92.88 167 PHE B CA 1
ATOM 4924 C C . PHE B 1 167 ? 7.676 6.328 -12.945 1 92.88 167 PHE B C 1
ATOM 4926 O O . PHE B 1 167 ? 8.383 6.875 -12.094 1 92.88 167 PHE B O 1
ATOM 4933 N N . THR B 1 168 ? 7.367 6.922 -14.016 1 88.44 168 THR B N 1
ATOM 4934 C CA . THR B 1 168 ? 7.883 8.242 -14.352 1 88.44 168 THR B CA 1
ATOM 4935 C C . THR B 1 168 ? 7.359 9.297 -13.383 1 88.44 168 THR B C 1
ATOM 4937 O O . THR B 1 168 ? 8.109 10.172 -12.938 1 88.44 168 THR B O 1
ATOM 4940 N N . LYS B 1 169 ? 6.133 9.141 -13.055 1 87.31 169 LYS B N 1
ATOM 4941 C CA . LYS B 1 169 ? 5.492 10.164 -12.242 1 87.31 169 LYS B CA 1
ATOM 4942 C C . LYS B 1 169 ? 5.812 9.969 -10.758 1 87.31 169 LYS B C 1
ATOM 4944 O O . LYS B 1 169 ? 5.918 10.938 -10.008 1 87.31 169 LYS B O 1
ATOM 4949 N N . ASN B 1 170 ? 5.934 8.742 -10.336 1 91.44 170 ASN B N 1
ATOM 4950 C CA . ASN B 1 170 ? 5.914 8.492 -8.898 1 91.44 170 ASN B CA 1
ATOM 4951 C C . ASN B 1 170 ? 7.238 7.898 -8.414 1 91.44 170 ASN B C 1
ATOM 4953 O O . ASN B 1 170 ? 7.598 8.047 -7.246 1 91.44 170 ASN B O 1
ATOM 4957 N N . VAL B 1 171 ? 7.887 7.148 -9.266 1 93 171 VAL B N 1
ATOM 4958 C CA . VAL B 1 171 ? 9.086 6.449 -8.82 1 93 171 VAL B CA 1
ATOM 4959 C C . VAL B 1 171 ? 10.328 7.215 -9.266 1 93 171 VAL B C 1
ATOM 4961 O O . VAL B 1 171 ? 11.211 7.516 -8.453 1 93 171 VAL B O 1
ATOM 4964 N N . PHE B 1 172 ? 10.359 7.617 -10.539 1 89.81 172 PHE B N 1
ATOM 4965 C CA . PHE B 1 172 ? 11.531 8.273 -11.094 1 89.81 172 PHE B CA 1
ATOM 4966 C C . PHE B 1 172 ? 11.547 9.758 -10.742 1 89.81 172 PHE B C 1
ATOM 4968 O O . PHE B 1 172 ? 12.57 10.43 -10.883 1 89.81 172 PHE B O 1
ATOM 4975 N N . ASN B 1 173 ? 10.375 10.242 -10.289 1 87.75 173 ASN B N 1
ATOM 4976 C CA . ASN B 1 173 ? 10.289 11.641 -9.883 1 87.75 173 ASN B CA 1
ATOM 4977 C C . ASN B 1 173 ? 11.312 11.969 -8.797 1 87.75 173 ASN B C 1
ATOM 4979 O O . ASN B 1 173 ? 11.375 11.297 -7.77 1 87.75 173 ASN B O 1
ATOM 4983 N N . PRO B 1 174 ? 12.07 12.992 -9.008 1 83.44 174 PRO B N 1
ATOM 4984 C CA . PRO B 1 174 ? 13.094 13.352 -8.023 1 83.44 174 PRO B CA 1
ATOM 4985 C C . PRO B 1 174 ? 12.516 13.656 -6.645 1 83.44 174 PRO B C 1
ATOM 4987 O O . PRO B 1 174 ? 13.211 13.508 -5.633 1 83.44 174 PRO B O 1
ATOM 4990 N N . ALA B 1 175 ? 11.258 14.016 -6.617 1 83.5 175 ALA B N 1
ATOM 4991 C CA . ALA B 1 175 ? 10.609 14.336 -5.344 1 83.5 175 ALA B CA 1
ATOM 4992 C C . ALA B 1 175 ? 10 13.086 -4.715 1 83.5 175 ALA B C 1
ATOM 4994 O O . ALA B 1 175 ? 9.367 13.164 -3.658 1 83.5 175 ALA B O 1
ATOM 4995 N N . SER B 1 176 ? 10.25 11.977 -5.367 1 88.62 176 SER B N 1
ATOM 4996 C CA . SER B 1 176 ? 9.719 10.727 -4.832 1 88.62 176 SER B CA 1
ATOM 4997 C C . SER B 1 176 ? 10.43 10.328 -3.547 1 88.62 176 SER B C 1
ATOM 4999 O O . SER B 1 176 ? 11.633 10.562 -3.398 1 88.62 176 SER B O 1
ATOM 5001 N N . ALA B 1 177 ? 9.664 9.68 -2.676 1 90.06 177 ALA B N 1
ATOM 5002 C CA . ALA B 1 177 ? 10.227 9.203 -1.411 1 90.06 177 ALA B CA 1
ATOM 5003 C C . ALA B 1 177 ? 11.352 8.211 -1.651 1 90.06 177 ALA B C 1
ATOM 5005 O O . ALA B 1 177 ? 12.18 7.969 -0.764 1 90.06 177 ALA B O 1
ATOM 5006 N N . PHE B 1 178 ? 11.445 7.637 -2.83 1 89.88 178 PHE B N 1
ATOM 5007 C CA . PHE B 1 178 ? 12.477 6.668 -3.162 1 89.88 178 PHE B CA 1
ATOM 5008 C C . PHE B 1 178 ? 13.852 7.324 -3.154 1 89.88 178 PHE B C 1
ATOM 5010 O O . PHE B 1 178 ? 14.875 6.641 -3.07 1 89.88 178 PHE B O 1
ATOM 5017 N N . HIS B 1 179 ? 13.828 8.562 -3.264 1 86.38 179 HIS B N 1
ATOM 5018 C CA . HIS B 1 179 ? 15.102 9.281 -3.309 1 86.38 179 HIS B CA 1
ATOM 5019 C C . HIS B 1 179 ? 15.391 9.961 -1.979 1 86.38 179 HIS B C 1
ATOM 5021 O O . HIS B 1 179 ? 16.297 10.789 -1.89 1 86.38 179 HIS B O 1
ATOM 5027 N N . SER B 1 180 ? 14.594 9.688 -1.045 1 81.56 180 SER B N 1
ATOM 5028 C CA . SER B 1 180 ? 14.789 10.219 0.301 1 81.56 180 SER B CA 1
ATOM 5029 C C . SER B 1 180 ? 15.406 9.172 1.224 1 81.56 180 SER B C 1
ATOM 5031 O O . SER B 1 180 ? 15.852 8.117 0.764 1 81.56 180 SER B O 1
ATOM 5033 N N . LYS B 1 181 ? 15.438 9.469 2.537 1 75.12 181 LYS B N 1
ATOM 5034 C CA . LYS B 1 181 ? 16.062 8.586 3.518 1 75.12 181 LYS B CA 1
ATOM 5035 C C . LYS B 1 181 ? 15.109 7.469 3.941 1 75.12 181 LYS B C 1
ATOM 5037 O O . LYS B 1 181 ? 15.516 6.527 4.629 1 75.12 181 LYS B O 1
ATOM 5042 N N . ASN B 1 182 ? 13.992 7.57 3.422 1 73.31 182 ASN B N 1
ATOM 5043 C CA . ASN B 1 182 ? 12.984 6.609 3.861 1 73.31 182 ASN B CA 1
ATOM 5044 C C . ASN B 1 182 ? 13.047 5.32 3.045 1 73.31 182 ASN B C 1
ATOM 5046 O O . ASN B 1 182 ? 12.539 5.266 1.923 1 73.31 182 ASN B O 1
ATOM 5050 N N . LYS B 1 183 ? 13.672 4.309 3.574 1 75.56 183 LYS B N 1
ATOM 5051 C CA . LYS B 1 183 ? 13.812 3.033 2.877 1 75.56 183 LYS B CA 1
ATOM 5052 C C . LYS B 1 183 ? 12.969 1.95 3.537 1 75.56 183 LYS B C 1
ATOM 5054 O O . LYS B 1 183 ? 13.5 0.956 4.035 1 75.56 183 LYS B O 1
ATOM 5059 N N . ASN B 1 184 ? 11.703 2.084 3.387 1 78.12 184 ASN B N 1
ATOM 5060 C CA . ASN B 1 184 ? 10.875 1.133 4.117 1 78.12 184 ASN B CA 1
ATOM 5061 C C . ASN B 1 184 ? 10.07 0.243 3.166 1 78.12 184 ASN B C 1
ATOM 5063 O O . ASN B 1 184 ? 9.867 0.595 2.004 1 78.12 184 ASN B O 1
ATOM 5067 N N . GLU B 1 185 ? 9.656 -0.894 3.641 1 86.56 185 GLU B N 1
ATOM 5068 C CA . GLU B 1 185 ? 8.906 -1.915 2.92 1 86.56 185 GLU B CA 1
ATOM 5069 C C . GLU B 1 185 ? 7.566 -1.369 2.428 1 86.56 185 GLU B C 1
ATOM 5071 O O . GLU B 1 185 ? 7.125 -1.693 1.323 1 86.56 185 GLU B O 1
ATOM 5076 N N . ALA B 1 186 ? 7.016 -0.547 3.209 1 85.5 186 ALA B N 1
ATOM 5077 C CA . ALA B 1 186 ? 5.707 -0.002 2.863 1 85.5 186 ALA B CA 1
ATOM 5078 C C . ALA B 1 186 ? 5.793 0.901 1.638 1 85.5 186 ALA B C 1
ATOM 5080 O O . ALA B 1 186 ? 4.875 0.928 0.813 1 85.5 186 ALA B O 1
ATOM 5081 N N . LEU B 1 187 ? 6.895 1.661 1.57 1 90.81 187 LEU B N 1
ATOM 5082 C CA . LEU B 1 187 ? 7.129 2.492 0.394 1 90.81 187 LEU B CA 1
ATOM 5083 C C . LEU B 1 187 ? 7.242 1.637 -0.863 1 90.81 187 LEU B C 1
ATOM 5085 O O . LEU B 1 187 ? 6.574 1.908 -1.865 1 90.81 187 LEU B O 1
ATOM 5089 N N . LEU B 1 188 ? 7.984 0.585 -0.765 1 92.44 188 LEU B N 1
ATOM 5090 C CA . LEU B 1 188 ? 8.172 -0.344 -1.874 1 92.44 188 LEU B CA 1
ATOM 5091 C C . LEU B 1 188 ? 6.844 -0.979 -2.277 1 92.44 188 LEU B C 1
ATOM 5093 O O . LEU B 1 188 ? 6.504 -1.016 -3.463 1 92.44 188 LEU B O 1
ATOM 5097 N N . GLY B 1 189 ? 6.117 -1.442 -1.387 1 93.5 189 GLY B N 1
ATOM 5098 C CA . GLY B 1 189 ? 4.836 -2.076 -1.652 1 93.5 189 GLY B CA 1
ATOM 5099 C C . GLY B 1 189 ? 3.814 -1.13 -2.256 1 93.5 189 GLY B C 1
ATOM 5100 O O . GLY B 1 189 ? 3.283 -1.39 -3.338 1 93.5 189 GLY B O 1
ATOM 5101 N N . SER B 1 190 ? 3.68 0.018 -1.667 1 91.75 190 SER B N 1
ATOM 5102 C CA . SER B 1 190 ? 2.57 0.912 -1.981 1 91.75 190 SER B CA 1
ATOM 5103 C C . SER B 1 190 ? 2.822 1.669 -3.281 1 91.75 190 SER B C 1
ATOM 5105 O O . SER B 1 190 ? 1.886 1.96 -4.027 1 91.75 190 SER B O 1
ATOM 5107 N N . LEU B 1 191 ? 4.074 1.977 -3.527 1 93.69 191 LEU B N 1
ATOM 5108 C CA . LEU B 1 191 ? 4.297 2.889 -4.645 1 93.69 191 LEU B CA 1
ATOM 5109 C C . LEU B 1 191 ? 4.949 2.166 -5.816 1 93.69 191 LEU B C 1
ATOM 5111 O O . LEU B 1 191 ? 5.125 2.748 -6.891 1 93.69 191 LEU B O 1
ATOM 5115 N N . MET B 1 192 ? 5.227 0.933 -5.609 1 95 192 MET B N 1
ATOM 5116 C CA . MET B 1 192 ? 5.879 0.269 -6.734 1 95 192 MET B CA 1
ATOM 5117 C C . MET B 1 192 ? 5.219 -1.072 -7.031 1 95 192 MET B C 1
ATOM 5119 O O . MET B 1 192 ? 4.648 -1.263 -8.109 1 95 192 MET B O 1
ATOM 5123 N N . ILE B 1 193 ? 5.145 -1.928 -6.094 1 96.38 193 ILE B N 1
ATOM 5124 C CA . ILE B 1 193 ? 4.77 -3.316 -6.332 1 96.38 193 ILE B CA 1
ATOM 5125 C C . ILE B 1 193 ? 3.26 -3.414 -6.547 1 96.38 193 ILE B C 1
ATOM 5127 O O . ILE B 1 193 ? 2.805 -3.969 -7.551 1 96.38 193 ILE B O 1
ATOM 5131 N N . HIS B 1 194 ? 2.5 -2.891 -5.672 1 96.06 194 HIS B N 1
ATOM 5132 C CA . HIS B 1 194 ? 1.054 -3.074 -5.719 1 96.06 194 HIS B CA 1
ATOM 5133 C C . HIS B 1 194 ? 0.453 -2.393 -6.945 1 96.06 194 HIS B C 1
ATOM 5135 O O . HIS B 1 194 ? -0.374 -2.982 -7.645 1 96.06 194 HIS B O 1
ATOM 5141 N N . PRO B 1 195 ? 0.906 -1.174 -7.293 1 95.69 195 PRO B N 1
ATOM 5142 C CA . PRO B 1 195 ? 0.384 -0.594 -8.531 1 95.69 195 PRO B CA 1
ATOM 5143 C C . PRO B 1 195 ? 0.736 -1.423 -9.766 1 95.69 195 PRO B C 1
ATOM 5145 O O . PRO B 1 195 ? -0.105 -1.611 -10.648 1 95.69 195 PRO B O 1
ATOM 5148 N N . MET B 1 196 ? 1.925 -1.912 -9.812 1 96.38 196 MET B N 1
ATOM 5149 C CA . MET B 1 196 ? 2.367 -2.701 -10.961 1 96.38 196 MET B CA 1
ATOM 5150 C C . MET B 1 196 ? 1.533 -3.969 -11.102 1 96.38 196 MET B C 1
ATOM 5152 O O . MET B 1 196 ? 1.094 -4.309 -12.203 1 96.38 196 MET B O 1
ATOM 5156 N N . LEU B 1 197 ? 1.308 -4.652 -10.008 1 96.62 197 LEU B N 1
ATOM 5157 C CA . LEU B 1 197 ? 0.554 -5.902 -10.047 1 96.62 197 LEU B CA 1
ATOM 5158 C C . LEU B 1 197 ? -0.923 -5.637 -10.32 1 96.62 197 LEU B C 1
ATOM 5160 O O . LEU B 1 197 ? -1.591 -6.445 -10.969 1 96.62 197 LEU B O 1
ATOM 5164 N N . GLN B 1 198 ? -1.388 -4.508 -9.844 1 95.12 198 GLN B N 1
ATOM 5165 C CA . GLN B 1 198 ? -2.76 -4.125 -10.156 1 95.12 198 GLN B CA 1
ATOM 5166 C C . GLN B 1 198 ? -2.936 -3.879 -11.648 1 95.12 198 GLN B C 1
ATOM 5168 O O . GLN B 1 198 ? -3.898 -4.359 -12.258 1 95.12 198 GLN B O 1
ATOM 5173 N N . TYR B 1 199 ? -2.014 -3.107 -12.25 1 94.19 199 TYR B N 1
ATOM 5174 C CA . TYR B 1 199 ? -2.074 -2.883 -13.688 1 94.19 199 TYR B CA 1
ATOM 5175 C C . TYR B 1 199 ? -2.004 -4.199 -14.453 1 94.19 199 TYR B C 1
ATOM 5177 O O . TYR B 1 199 ? -2.674 -4.371 -15.469 1 94.19 199 TYR B O 1
ATOM 5185 N N . LEU B 1 200 ? -1.19 -5.086 -13.969 1 94.81 200 LEU B N 1
ATOM 5186 C CA . LEU B 1 200 ? -1.049 -6.391 -14.609 1 94.81 200 LEU B CA 1
ATOM 5187 C C . LEU B 1 200 ? -2.377 -7.137 -14.617 1 94.81 200 LEU B C 1
ATOM 5189 O O . LEU B 1 200 ? -2.799 -7.648 -15.664 1 94.81 200 LEU B O 1
ATOM 5193 N N . THR B 1 201 ? -3.008 -7.203 -13.508 1 93.44 201 THR B N 1
ATOM 5194 C CA . THR B 1 201 ? -4.23 -7.988 -13.383 1 93.44 201 THR B CA 1
ATOM 5195 C C . THR B 1 201 ? -5.387 -7.305 -14.102 1 93.44 201 THR B C 1
ATOM 5197 O O . THR B 1 201 ? -6.344 -7.965 -14.523 1 93.44 201 THR B O 1
ATOM 5200 N N . ASN B 1 202 ? -5.266 -6.008 -14.258 1 89.25 202 ASN B N 1
ATOM 5201 C CA . ASN B 1 202 ? -6.289 -5.281 -15.008 1 89.25 202 ASN B CA 1
ATOM 5202 C C . ASN B 1 202 ? -6.355 -5.746 -16.453 1 89.25 202 ASN B C 1
ATOM 5204 O O . ASN B 1 202 ? -7.352 -5.504 -17.141 1 89.25 202 ASN B O 1
ATOM 5208 N N . THR B 1 203 ? -5.348 -6.355 -16.938 1 86.81 203 THR B N 1
ATOM 5209 C CA . THR B 1 203 ? -5.293 -6.742 -18.344 1 86.81 203 THR B CA 1
ATOM 5210 C C . THR B 1 203 ? -6.148 -7.98 -18.594 1 86.81 203 THR B C 1
ATOM 5212 O O . THR B 1 203 ? -6.469 -8.297 -19.75 1 86.81 203 THR B O 1
ATOM 5215 N N . THR B 1 204 ? -6.551 -8.852 -17.75 1 77.56 204 THR B N 1
ATOM 5216 C CA . THR B 1 204 ? -7.301 -10.086 -17.969 1 77.56 204 THR B CA 1
ATOM 5217 C C . THR B 1 204 ? -8.719 -9.961 -17.422 1 77.56 204 THR B C 1
ATOM 5219 O O . THR B 1 204 ? -9.625 -10.672 -17.875 1 77.56 204 THR B O 1
ATOM 5222 N N . ASP B 1 205 ? -9.164 -9.156 -16.734 1 70.75 205 ASP B N 1
ATOM 5223 C CA . ASP B 1 205 ? -10.43 -9.031 -16.016 1 70.75 205 ASP B CA 1
ATOM 5224 C C . ASP B 1 205 ? -10.789 -10.344 -15.328 1 70.75 205 ASP B C 1
ATOM 5226 O O . ASP B 1 205 ? -11.961 -10.586 -15.016 1 70.75 205 ASP B O 1
ATOM 5230 N N . ARG B 1 206 ? -9.875 -11.234 -15.164 1 84.75 206 ARG B N 1
ATOM 5231 C CA . ARG B 1 206 ? -10.164 -12.57 -14.641 1 84.75 206 ARG B CA 1
ATOM 5232 C C . ARG B 1 206 ? -9.422 -12.805 -13.328 1 84.75 206 ARG B C 1
ATOM 5234 O O . ARG B 1 206 ? -9.719 -13.758 -12.602 1 84.75 206 ARG B O 1
ATOM 5241 N N . VAL B 1 207 ? -8.492 -12.023 -13.086 1 92.56 207 VAL B N 1
ATOM 5242 C CA . VAL B 1 207 ? -7.719 -12.211 -11.859 1 92.56 207 VAL B CA 1
ATOM 5243 C C . VAL B 1 207 ? -7.895 -11 -10.953 1 92.56 207 VAL B C 1
ATOM 5245 O O . VAL B 1 207 ? -7.777 -9.852 -11.398 1 92.56 207 VAL B O 1
ATOM 5248 N N . ILE B 1 208 ? -8.242 -11.266 -9.734 1 93.31 208 ILE B N 1
ATOM 5249 C CA . ILE B 1 208 ? -8.367 -10.203 -8.742 1 93.31 208 ILE B CA 1
ATOM 5250 C C . ILE B 1 208 ? -7.094 -10.133 -7.902 1 93.31 208 ILE B C 1
ATOM 5252 O O . ILE B 1 208 ? -6.648 -11.141 -7.352 1 93.31 208 ILE B O 1
ATOM 5256 N N . TYR B 1 209 ? -6.52 -8.992 -7.867 1 95.12 209 TYR B N 1
ATOM 5257 C CA . TYR B 1 209 ? -5.363 -8.766 -7.004 1 95.12 209 TYR B CA 1
ATOM 5258 C C . TYR B 1 209 ? -5.781 -8.102 -5.699 1 95.12 209 TYR B C 1
ATOM 5260 O O . TYR B 1 209 ? -6.52 -7.113 -5.707 1 95.12 209 TYR B O 1
ATOM 5268 N N . VAL B 1 210 ? -5.363 -8.664 -4.578 1 93.94 210 VAL B N 1
ATOM 5269 C CA . VAL B 1 210 ? -5.617 -8.102 -3.252 1 93.94 210 VAL B CA 1
ATOM 5270 C C . VAL B 1 210 ? -4.293 -7.734 -2.584 1 93.94 210 VAL B C 1
ATOM 5272 O O . VAL B 1 210 ? -3.559 -8.609 -2.125 1 93.94 210 VAL B O 1
ATOM 5275 N N . PRO B 1 211 ? -4.031 -6.402 -2.48 1 92.94 211 PRO B N 1
ATOM 5276 C CA . PRO B 1 211 ? -2.777 -5.98 -1.854 1 92.94 211 PRO B CA 1
ATOM 5277 C C . PRO B 1 211 ? -2.865 -5.926 -0.331 1 92.94 211 PRO B C 1
ATOM 5279 O O . PRO B 1 211 ? -3.961 -5.812 0.224 1 92.94 211 PRO B O 1
ATOM 5282 N N . GLY B 1 212 ? -1.655 -5.941 0.3 1 81 212 GLY B N 1
ATOM 5283 C CA . GLY B 1 212 ? -1.531 -5.605 1.709 1 81 212 GLY B CA 1
ATOM 5284 C C . GLY B 1 212 ? -1.383 -6.82 2.604 1 81 212 GLY B C 1
ATOM 5285 O O . GLY B 1 212 ? -1.14 -7.93 2.119 1 81 212 GLY B O 1
ATOM 5286 N N . GLU B 1 213 ? -1.48 -6.684 3.836 1 79.56 213 GLU B N 1
ATOM 5287 C CA . GLU B 1 213 ? -1.299 -7.719 4.852 1 79.56 213 GLU B CA 1
ATOM 5288 C C . GLU B 1 213 ? -2.566 -8.547 5.023 1 79.56 213 GLU B C 1
ATOM 5290 O O . GLU B 1 213 ? -3.404 -8.242 5.875 1 79.56 213 GLU B O 1
ATOM 5295 N N . ILE B 1 214 ? -2.58 -9.602 4.289 1 82.62 214 ILE B N 1
ATOM 5296 C CA . ILE B 1 214 ? -3.781 -10.43 4.309 1 82.62 214 ILE B CA 1
ATOM 5297 C C . ILE B 1 214 ? -3.43 -11.844 4.77 1 82.62 214 ILE B C 1
ATOM 5299 O O . ILE B 1 214 ? -2.303 -12.305 4.57 1 82.62 214 ILE B O 1
ATOM 5303 N N . TYR B 1 215 ? -4.398 -12.414 5.359 1 83.31 215 TYR B N 1
ATOM 5304 C CA . TYR B 1 215 ? -4.238 -13.812 5.734 1 83.31 215 TYR B CA 1
ATOM 5305 C C . TYR B 1 215 ? -4.656 -14.734 4.59 1 83.31 215 TYR B C 1
ATOM 5307 O O . TYR B 1 215 ? -5.75 -14.594 4.039 1 83.31 215 TYR B O 1
ATOM 5315 N N . LEU B 1 216 ? -3.793 -15.602 4.238 1 89 216 LEU B N 1
ATOM 5316 C CA . LEU B 1 216 ? -4.129 -16.594 3.221 1 89 216 LEU B CA 1
ATOM 5317 C C . LEU B 1 216 ? -5.16 -17.578 3.748 1 89 216 LEU B C 1
ATOM 5319 O O . LEU B 1 216 ? -4.906 -18.281 4.727 1 89 216 LEU B O 1
ATOM 5323 N N . LYS B 1 217 ? -6.211 -17.672 3.174 1 87.38 217 LYS B N 1
ATOM 5324 C CA . LYS B 1 217 ? -7.27 -18.609 3.553 1 87.38 217 LYS B CA 1
ATOM 5325 C C . LYS B 1 217 ? -6.828 -20.062 3.348 1 87.38 217 LYS B C 1
ATOM 5327 O O . LYS B 1 217 ? -7.152 -20.922 4.156 1 87.38 217 LYS B O 1
ATOM 5332 N N . ALA B 1 218 ? -6.188 -20.297 2.246 1 90.06 218 ALA B N 1
ATOM 5333 C CA . ALA B 1 218 ? -5.703 -21.641 1.946 1 90.06 218 ALA B CA 1
ATOM 5334 C C . ALA B 1 218 ? -4.82 -22.172 3.074 1 90.06 218 ALA B C 1
ATOM 5336 O O . ALA B 1 218 ? -4.945 -23.328 3.477 1 90.06 218 ALA B O 1
ATOM 5337 N N . SER B 1 219 ? -3.967 -21.312 3.537 1 86.94 219 SER B N 1
ATOM 5338 C CA . SER B 1 219 ? -3.078 -21.719 4.621 1 86.94 219 SER B CA 1
ATOM 5339 C C . SER B 1 219 ? -3.855 -21.953 5.914 1 86.94 219 SER B C 1
ATOM 5341 O O . SER B 1 219 ? -3.523 -22.859 6.688 1 86.94 219 SER B O 1
ATOM 5343 N N . ALA B 1 220 ? -4.797 -21.109 6.156 1 84.31 220 ALA B N 1
ATOM 5344 C CA . ALA B 1 220 ? -5.641 -21.281 7.332 1 84.31 220 ALA B CA 1
ATOM 5345 C C . ALA B 1 220 ? -6.395 -22.609 7.277 1 84.31 220 ALA B C 1
ATOM 5347 O O . ALA B 1 220 ? -6.461 -23.328 8.273 1 84.31 220 ALA B O 1
ATOM 5348 N N . ASN B 1 221 ? -6.945 -22.875 6.184 1 83.75 221 ASN B N 1
ATOM 5349 C CA . ASN B 1 221 ? -7.688 -24.109 6 1 83.75 221 ASN B CA 1
ATOM 5350 C C . ASN B 1 221 ? -6.797 -25.328 6.207 1 83.75 221 ASN B C 1
ATOM 5352 O O . ASN B 1 221 ? -7.215 -26.312 6.824 1 83.75 221 ASN B O 1
ATOM 5356 N N . GLN B 1 222 ? -5.641 -25.25 5.656 1 82.31 222 GLN B N 1
ATOM 5357 C CA . GLN B 1 222 ? -4.711 -26.359 5.82 1 82.31 222 GLN B CA 1
ATOM 5358 C C . GLN B 1 222 ? -4.324 -26.547 7.281 1 82.31 222 GLN B C 1
ATOM 5360 O O . GLN B 1 222 ? -4.16 -27.688 7.75 1 82.31 222 GLN B O 1
ATOM 5365 N N . ARG B 1 223 ? -4.203 -25.484 7.91 1 77.5 223 ARG B N 1
ATOM 5366 C CA . ARG B 1 223 ? -3.869 -25.547 9.328 1 77.5 223 ARG B CA 1
ATOM 5367 C C . ARG B 1 223 ? -5.008 -26.172 10.125 1 77.5 223 ARG B C 1
ATOM 5369 O O . ARG B 1 223 ? -4.77 -26.969 11.039 1 77.5 223 ARG B O 1
ATOM 5376 N N . LEU B 1 224 ? -6.148 -25.766 9.867 1 77.12 224 LEU B N 1
ATOM 5377 C CA . LEU B 1 224 ? -7.316 -26.344 10.523 1 77.12 224 LEU B CA 1
ATOM 5378 C C . LEU B 1 224 ? -7.336 -27.859 10.367 1 77.12 224 LEU B C 1
ATOM 5380 O O . LEU B 1 224 ? -7.605 -28.578 11.328 1 77.12 224 LEU B O 1
ATOM 5384 N N . LEU B 1 225 ? -7.086 -28.266 9.273 1 75.25 225 LEU B N 1
ATOM 5385 C CA . LEU B 1 225 ? -7.086 -29.703 8.977 1 75.25 225 LEU B CA 1
ATOM 5386 C C . LEU B 1 225 ? -5.949 -30.406 9.711 1 75.25 225 LEU B C 1
ATOM 5388 O O . LEU B 1 225 ? -6.148 -31.469 10.281 1 75.25 225 LEU B O 1
ATOM 5392 N N . ARG B 1 226 ? -4.918 -29.703 9.695 1 71.88 226 ARG B N 1
ATOM 5393 C CA . ARG B 1 226 ? -3.729 -30.312 10.281 1 71.88 226 ARG B CA 1
ATOM 5394 C C . ARG B 1 226 ? -3.846 -30.406 11.797 1 71.88 226 ARG B C 1
ATOM 5396 O O . ARG B 1 226 ? -3.363 -31.359 12.406 1 71.88 226 ARG B O 1
ATOM 5403 N N . CYS B 1 227 ? -4.336 -29.375 12.242 1 70.69 227 CYS B N 1
ATOM 5404 C CA . CYS B 1 227 ? -4.391 -29.312 13.703 1 70.69 227 CYS B CA 1
ATOM 5405 C C . CYS B 1 227 ? -5.75 -29.766 14.219 1 70.69 227 CYS B C 1
ATOM 5407 O O . CYS B 1 227 ? -6.012 -29.719 15.422 1 70.69 227 CYS B O 1
ATOM 5409 N N . ASN B 1 228 ? -6.551 -30.281 13.375 1 70.44 228 ASN B N 1
ATOM 5410 C CA . ASN B 1 228 ? -7.895 -30.719 13.727 1 70.44 228 ASN B CA 1
ATOM 5411 C C . ASN B 1 228 ? -8.641 -29.656 14.531 1 70.44 228 ASN B C 1
ATOM 5413 O O . ASN B 1 228 ? -9.156 -29.938 15.617 1 70.44 228 ASN B O 1
ATOM 5417 N N . LEU B 1 229 ? -8.453 -28.406 14.023 1 69 229 LEU B N 1
ATOM 5418 C CA . LEU B 1 229 ? -9.086 -27.266 14.688 1 69 229 LEU B CA 1
ATOM 5419 C C . LEU B 1 229 ? -10.43 -26.953 14.039 1 69 229 LEU B C 1
ATOM 5421 O O . LEU B 1 229 ? -10.695 -27.375 12.906 1 69 229 LEU B O 1
ATOM 5425 N N . ASN B 1 230 ? -11.32 -26.25 14.938 1 64.81 230 ASN B N 1
ATOM 5426 C CA . ASN B 1 230 ? -12.578 -25.75 14.406 1 64.81 230 ASN B CA 1
ATOM 5427 C C . ASN B 1 230 ? -12.414 -24.359 13.805 1 64.81 230 ASN B C 1
ATOM 5429 O O . ASN B 1 230 ? -11.633 -23.547 14.312 1 64.81 230 ASN B O 1
ATOM 5433 N N . PRO B 1 231 ? -13.039 -24.141 12.68 1 64.88 231 PRO B N 1
ATOM 5434 C CA . PRO B 1 231 ? -12.945 -22.844 12.031 1 64.88 231 PRO B CA 1
ATOM 5435 C C . PRO B 1 231 ? -13.25 -21.688 12.992 1 64.88 231 PRO B C 1
ATOM 5437 O O . PRO B 1 231 ? -12.758 -20.562 12.789 1 64.88 231 PRO B O 1
ATOM 5440 N N . ASP B 1 232 ? -14.07 -21.969 13.938 1 60.81 232 ASP B N 1
ATOM 5441 C CA . ASP B 1 232 ? -14.484 -20.922 14.875 1 60.81 232 ASP B CA 1
ATOM 5442 C C . ASP B 1 232 ? -13.398 -20.672 15.922 1 60.81 232 ASP B C 1
ATOM 5444 O O . ASP B 1 232 ? -13.539 -19.766 16.75 1 60.81 232 ASP B O 1
ATOM 5448 N N . ASP B 1 233 ? -12.492 -21.359 15.875 1 52.81 233 ASP B N 1
ATOM 5449 C CA . ASP B 1 233 ? -11.438 -21.125 16.859 1 52.81 233 ASP B CA 1
ATOM 5450 C C . ASP B 1 233 ? -10.695 -19.828 16.562 1 52.81 233 ASP B C 1
ATOM 5452 O O . ASP B 1 233 ? -10.523 -19.453 15.406 1 52.81 233 ASP B O 1
ATOM 5456 N N . ASP B 1 234 ? -10.641 -18.797 17.438 1 47.97 234 ASP B N 1
ATOM 5457 C CA . ASP B 1 234 ? -10.133 -17.438 17.438 1 47.97 234 ASP B CA 1
ATOM 5458 C C . ASP B 1 234 ? -8.703 -17.375 16.906 1 47.97 234 ASP B C 1
ATOM 5460 O O . ASP B 1 234 ? -7.926 -16.516 17.297 1 47.97 234 ASP B O 1
ATOM 5464 N N . LYS B 1 235 ? -8.086 -18.203 16.328 1 51.53 235 LYS B N 1
ATOM 5465 C CA . LYS B 1 235 ? -6.637 -18.109 16.125 1 51.53 235 LYS B CA 1
ATOM 5466 C C . LYS B 1 235 ? -6.301 -17.625 14.727 1 51.53 235 LYS B C 1
ATOM 5468 O O . LYS B 1 235 ? -7.07 -17.828 13.781 1 51.53 235 LYS B O 1
ATOM 5473 N N . PRO B 1 236 ? -5.41 -16.703 14.891 1 56.19 236 PRO B N 1
ATOM 5474 C CA . PRO B 1 236 ? -4.949 -16.328 13.555 1 56.19 236 PRO B CA 1
ATOM 5475 C C . PRO B 1 236 ? -4.625 -17.531 12.68 1 56.19 236 PRO B C 1
ATOM 5477 O O . PRO B 1 236 ? -3.746 -18.328 13.016 1 56.19 236 PRO B O 1
ATOM 5480 N N . LEU B 1 237 ? -5.371 -17.938 11.742 1 60.94 237 LEU B N 1
ATOM 5481 C CA . LEU B 1 237 ? -5.297 -19.281 11.18 1 60.94 237 LEU B CA 1
ATOM 5482 C C . LEU B 1 237 ? -4.41 -19.297 9.938 1 60.94 237 LEU B C 1
ATOM 5484 O O . LEU B 1 237 ? -3.754 -20.297 9.656 1 60.94 237 LEU B O 1
ATOM 5488 N N . GLY B 1 238 ? -4.125 -18.141 9.344 1 69.75 238 GLY B N 1
ATOM 5489 C CA . GLY B 1 238 ? -3.398 -18.281 8.094 1 69.75 238 GLY B CA 1
ATOM 5490 C C . GLY B 1 238 ? -2.152 -17.422 8.023 1 69.75 238 GLY B C 1
ATOM 5491 O O . GLY B 1 238 ? -1.913 -16.594 8.914 1 69.75 238 GLY B O 1
ATOM 5492 N N . MET B 1 239 ? -1.216 -17.828 7.176 1 81.81 239 MET B N 1
ATOM 5493 C CA . MET B 1 239 ? -0.022 -17.031 6.926 1 81.81 239 MET B CA 1
ATOM 5494 C C . MET B 1 239 ? -0.397 -15.641 6.41 1 81.81 239 MET B C 1
ATOM 5496 O O . MET B 1 239 ? -1.274 -15.508 5.555 1 81.81 239 MET B O 1
ATOM 5500 N N . LYS B 1 240 ? 0.237 -14.695 7.043 1 85.81 240 LYS B N 1
ATOM 5501 C CA . LYS B 1 240 ? 0.059 -13.336 6.539 1 85.81 240 LYS B CA 1
ATOM 5502 C C . LYS B 1 240 ? 1.002 -13.055 5.371 1 85.81 240 LYS B C 1
ATOM 5504 O O . LYS B 1 240 ? 2.195 -13.359 5.441 1 85.81 240 LYS B O 1
ATOM 5509 N N . VAL B 1 241 ? 0.448 -12.531 4.332 1 92.38 241 VAL B N 1
ATOM 5510 C CA . VAL B 1 241 ? 1.243 -12.242 3.143 1 92.38 241 VAL B CA 1
ATOM 5511 C C . VAL B 1 241 ? 1.018 -10.789 2.715 1 92.38 241 VAL B C 1
ATOM 5513 O O . VAL B 1 241 ? 0.072 -10.141 3.17 1 92.38 241 VAL B O 1
ATOM 5516 N N . ASP B 1 242 ? 1.801 -10.273 1.802 1 93.5 242 ASP B N 1
ATOM 5517 C CA . ASP B 1 242 ? 1.756 -8.867 1.408 1 93.5 242 ASP B CA 1
ATOM 5518 C C . ASP B 1 242 ? 0.83 -8.664 0.211 1 93.5 242 ASP B C 1
ATOM 5520 O O . ASP B 1 242 ? 0.575 -7.527 -0.195 1 93.5 242 ASP B O 1
ATOM 5524 N N . GLY B 1 243 ? 0.297 -9.711 -0.381 1 95.25 243 GLY B N 1
ATOM 5525 C CA . GLY B 1 243 ? -0.675 -9.695 -1.463 1 95.25 243 GLY B CA 1
ATOM 5526 C C . GLY B 1 243 ? -1.052 -11.078 -1.954 1 95.25 243 GLY B C 1
ATOM 5527 O O . GLY B 1 243 ? -0.39 -12.062 -1.619 1 95.25 243 GLY B O 1
ATOM 5528 N N . SER B 1 244 ? -2.158 -11.117 -2.633 1 96.06 244 SER B N 1
ATOM 5529 C CA . SER B 1 244 ? -2.586 -12.414 -3.158 1 96.06 244 SER B CA 1
ATOM 5530 C C . SER B 1 244 ? -3.393 -12.242 -4.441 1 96.06 244 SER B C 1
ATOM 5532 O O . SER B 1 244 ? -3.994 -11.195 -4.672 1 96.06 244 SER B O 1
ATOM 5534 N N . PHE B 1 245 ? -3.34 -13.227 -5.305 1 96.62 245 PHE B N 1
ATOM 5535 C CA . PHE B 1 245 ? -4.133 -13.312 -6.527 1 96.62 245 PHE B CA 1
ATOM 5536 C C . PHE B 1 245 ? -5.316 -14.258 -6.34 1 96.62 245 PHE B C 1
ATOM 5538 O O . PHE B 1 245 ? -5.18 -15.32 -5.738 1 96.62 245 PHE B O 1
ATOM 5545 N N . HIS B 1 246 ? -6.473 -13.867 -6.887 1 94.88 246 HIS B N 1
ATOM 5546 C CA . HIS B 1 246 ? -7.691 -14.633 -6.668 1 94.88 246 HIS B CA 1
ATOM 5547 C C . HIS B 1 246 ? -8.438 -14.875 -7.977 1 94.88 246 HIS B C 1
ATOM 5549 O O . HIS B 1 246 ? -8.367 -14.047 -8.891 1 94.88 246 HIS B O 1
ATOM 5555 N N . SER B 1 247 ? -9.156 -15.977 -7.996 1 93 247 SER B N 1
ATOM 5556 C CA . SER B 1 247 ? -10.133 -16.172 -9.062 1 93 247 SER B CA 1
ATOM 5557 C C . SER B 1 247 ? -11.32 -15.227 -8.906 1 93 247 SER B C 1
ATOM 5559 O O . SER B 1 247 ? -11.648 -14.82 -7.789 1 93 247 SER B O 1
ATOM 5561 N N . PRO B 1 248 ? -11.93 -14.852 -9.969 1 87.25 248 PRO B N 1
ATOM 5562 C CA . PRO B 1 248 ? -12.977 -13.836 -9.922 1 87.25 248 PRO B CA 1
ATOM 5563 C C . PRO B 1 248 ? -14.32 -14.391 -9.453 1 87.25 248 PRO B C 1
ATOM 5565 O O . PRO B 1 248 ? -15.25 -13.625 -9.172 1 87.25 248 PRO B O 1
ATOM 5568 N N . ASP B 1 249 ? -14.516 -15.594 -9.258 1 81.31 249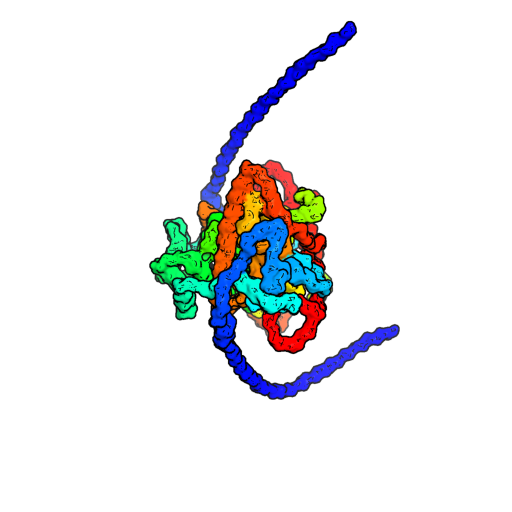 ASP B N 1
ATOM 5569 C CA . ASP B 1 249 ? -15.805 -16.203 -8.945 1 81.31 249 ASP B CA 1
ATOM 5570 C C . ASP B 1 249 ? -16.125 -16.062 -7.457 1 81.31 249 ASP B C 1
ATOM 5572 O O . ASP B 1 249 ? -15.328 -15.523 -6.691 1 81.31 249 ASP B O 1
ATOM 5576 N N . GLU B 1 250 ? -17.266 -16.484 -7.121 1 76.69 250 GLU B N 1
ATOM 5577 C CA . GLU B 1 250 ? -17.781 -16.359 -5.762 1 76.69 250 GLU B CA 1
ATOM 5578 C C . GLU B 1 250 ? -16.875 -17.078 -4.762 1 76.69 250 GLU B C 1
ATOM 5580 O O . GLU B 1 250 ? -16.75 -16.656 -3.609 1 76.69 250 GLU B O 1
ATOM 5585 N N . GLU B 1 251 ? -16.219 -18.016 -5.285 1 82.88 251 GLU B N 1
ATOM 5586 C CA . GLU B 1 251 ? -15.359 -18.781 -4.391 1 82.88 251 GLU B CA 1
ATOM 5587 C C . GLU B 1 251 ? -14.078 -18.031 -4.074 1 82.88 251 GLU B C 1
ATOM 5589 O O . GLU B 1 251 ? -13.492 -18.203 -3 1 82.88 251 GLU B O 1
ATOM 5594 N N . SER B 1 252 ? -13.656 -17.188 -5.02 1 88.88 252 SER B N 1
ATOM 5595 C CA . SER B 1 252 ? -12.477 -16.344 -4.836 1 88.88 252 SER B CA 1
ATOM 5596 C C . SER B 1 252 ? -11.289 -17.172 -4.359 1 88.88 252 SER B C 1
ATOM 5598 O O . SER B 1 252 ? -10.68 -16.875 -3.33 1 88.88 252 SER B O 1
ATOM 5600 N N . LEU B 1 253 ? -10.984 -18.188 -5.117 1 94 253 LEU B N 1
ATOM 5601 C CA . LEU B 1 253 ? -9.875 -19.062 -4.762 1 94 253 LEU B CA 1
ATOM 5602 C C . LEU B 1 253 ? -8.539 -18.328 -4.898 1 94 253 LEU B C 1
ATOM 5604 O O . LEU B 1 253 ? -8.344 -17.562 -5.848 1 94 253 LEU B O 1
ATOM 5608 N N . GLU B 1 254 ? -7.719 -18.562 -3.934 1 95.62 254 GLU B N 1
ATOM 5609 C CA . GLU B 1 254 ? -6.363 -18.016 -3.992 1 95.62 254 GLU B CA 1
ATOM 5610 C C . GLU B 1 254 ? -5.484 -18.844 -4.934 1 95.62 254 GLU B C 1
ATOM 5612 O O . GLU B 1 254 ? -5.438 -20.062 -4.836 1 95.62 254 GLU B O 1
ATOM 5617 N N . ILE B 1 255 ? -4.77 -18.141 -5.863 1 97.5 255 ILE B N 1
ATOM 5618 C CA . ILE B 1 255 ? -3.971 -18.875 -6.844 1 97.5 255 ILE B CA 1
ATOM 5619 C C . ILE B 1 255 ? -2.539 -18.344 -6.84 1 97.5 255 ILE B C 1
ATOM 5621 O O . ILE B 1 255 ? -1.697 -18.812 -7.613 1 97.5 255 ILE B O 1
ATOM 5625 N N . GLY B 1 256 ? -2.252 -17.391 -6.008 1 97.81 256 GLY B N 1
ATOM 5626 C CA . GLY B 1 256 ? -0.906 -16.844 -5.902 1 97.81 256 GLY B CA 1
ATOM 5627 C C . GLY B 1 256 ? -0.727 -15.93 -4.711 1 97.81 256 GLY B C 1
ATOM 5628 O O . GLY B 1 256 ? -1.706 -15.5 -4.094 1 97.81 256 GLY B O 1
ATOM 5629 N N . MET B 1 257 ? 0.497 -15.656 -4.379 1 97.56 257 MET B N 1
ATOM 5630 C CA . MET B 1 257 ? 0.809 -14.812 -3.225 1 97.56 257 MET B CA 1
ATOM 5631 C C . MET B 1 257 ? 2.008 -13.914 -3.514 1 97.56 257 MET B C 1
ATOM 5633 O O . MET B 1 257 ? 2.787 -14.188 -4.43 1 97.56 257 MET B O 1
ATOM 5637 N N . VAL B 1 258 ? 2.104 -12.844 -2.754 1 97.44 258 VAL B N 1
ATOM 5638 C CA . VAL B 1 258 ? 3.178 -11.859 -2.85 1 97.44 258 VAL B CA 1
ATOM 5639 C C . VAL B 1 258 ? 3.836 -11.68 -1.483 1 97.44 258 VAL B C 1
ATOM 5641 O O . VAL B 1 258 ? 3.148 -11.602 -0.463 1 97.44 258 VAL B O 1
ATOM 5644 N N . GLU B 1 259 ? 5.188 -11.672 -1.469 1 95.62 259 GLU B N 1
ATOM 5645 C CA . GLU B 1 259 ? 5.938 -11.406 -0.243 1 95.62 259 GLU B CA 1
ATOM 5646 C C . GLU B 1 259 ? 7.031 -10.367 -0.478 1 95.62 259 GLU B C 1
ATOM 5648 O O . GLU B 1 259 ? 7.816 -10.492 -1.42 1 95.62 259 GLU B O 1
ATOM 5653 N N . LEU B 1 260 ? 7.012 -9.359 0.331 1 92.75 260 LEU B N 1
ATOM 5654 C CA . LEU B 1 260 ? 8.078 -8.359 0.37 1 92.75 260 LEU B CA 1
ATOM 5655 C C . LEU B 1 260 ? 8.992 -8.594 1.564 1 92.75 260 LEU B C 1
ATOM 5657 O O . LEU B 1 260 ? 8.547 -8.539 2.713 1 92.75 260 LEU B O 1
ATOM 5661 N N . SER B 1 261 ? 10.273 -8.891 1.279 1 87.56 261 SER B N 1
ATOM 5662 C CA . SER B 1 261 ? 11.227 -9.18 2.344 1 87.56 261 SER B CA 1
ATOM 5663 C C . SER B 1 261 ? 12.086 -7.957 2.664 1 87.56 261 SER B C 1
ATOM 5665 O O . SER B 1 261 ? 13.258 -7.906 2.299 1 87.56 261 SER B O 1
ATOM 5667 N N . GLY B 1 262 ? 11.492 -6.984 3.344 1 76.81 262 GLY B N 1
ATOM 5668 C CA . GLY B 1 262 ? 12.234 -5.805 3.754 1 76.81 262 GLY B CA 1
ATOM 5669 C C . GLY B 1 262 ? 12.086 -4.641 2.795 1 76.81 262 GLY B C 1
ATOM 5670 O O . GLY B 1 262 ? 11.375 -4.746 1.788 1 76.81 262 GLY B O 1
ATOM 5671 N N . GLY B 1 263 ? 12.719 -3.486 3.209 1 69.06 263 GLY B N 1
ATOM 5672 C CA . GLY B 1 263 ? 12.648 -2.273 2.41 1 69.06 263 GLY B CA 1
ATOM 5673 C C . GLY B 1 263 ? 13.547 -2.307 1.188 1 69.06 263 GLY B C 1
ATOM 5674 O O . GLY B 1 263 ? 14.305 -3.256 0.999 1 69.06 263 GLY B O 1
ATOM 5675 N N . TYR B 1 264 ? 13.312 -1.236 0.465 1 68.62 264 TYR B N 1
ATOM 5676 C CA . TYR B 1 264 ? 14.102 -1.169 -0.758 1 68.62 264 TYR B CA 1
ATOM 5677 C C . TYR B 1 264 ? 15.562 -0.877 -0.445 1 68.62 264 TYR B C 1
ATOM 5679 O O . TYR B 1 264 ? 15.867 -0.053 0.421 1 68.62 264 TYR B O 1
ATOM 5687 N N . LEU B 1 265 ? 16.422 -1.688 -0.617 1 64.62 265 LEU B N 1
ATOM 5688 C CA . LEU B 1 265 ? 17.875 -1.599 -0.525 1 64.62 265 LEU B CA 1
ATOM 5689 C C . LEU B 1 265 ? 18.375 -2.266 0.75 1 64.62 265 LEU B C 1
ATOM 5691 O O . LEU B 1 265 ? 19.5 -2.006 1.187 1 64.62 265 LEU B O 1
ATOM 5695 N N . THR B 1 266 ? 17.469 -2.834 1.441 1 67.81 266 THR B N 1
ATOM 5696 C CA . THR B 1 266 ? 17.938 -3.57 2.613 1 67.81 266 THR B CA 1
ATOM 5697 C C . THR B 1 266 ? 18.328 -4.992 2.234 1 67.81 266 THR B C 1
ATOM 5699 O O . THR B 1 266 ? 17.734 -5.594 1.341 1 67.81 266 THR B O 1
ATOM 5702 N N . SER B 1 267 ? 19.469 -5.328 2.768 1 66.75 267 SER B N 1
ATOM 5703 C CA . SER B 1 267 ? 19.922 -6.699 2.562 1 66.75 267 SER B CA 1
ATOM 5704 C C . SER B 1 267 ? 19.656 -7.559 3.797 1 66.75 267 SER B C 1
ATOM 5706 O O . SER B 1 267 ? 20.531 -7.695 4.66 1 66.75 267 SER B O 1
ATOM 5708 N N . ASP B 1 268 ? 18.438 -7.844 3.93 1 74.38 268 ASP B N 1
ATOM 5709 C CA . ASP B 1 268 ? 18.047 -8.695 5.047 1 74.38 268 ASP B CA 1
ATOM 5710 C C . ASP B 1 268 ? 17.891 -10.156 4.605 1 74.38 268 ASP B C 1
ATOM 5712 O O . ASP B 1 268 ? 16.781 -10.641 4.418 1 74.38 268 ASP B O 1
ATOM 5716 N N . LEU B 1 269 ? 18.969 -10.898 4.574 1 76.06 269 LEU B N 1
ATOM 5717 C CA . LEU B 1 269 ? 19.016 -12.25 4.039 1 76.06 269 LEU B CA 1
ATOM 5718 C C . LEU B 1 269 ? 18.203 -13.203 4.906 1 76.06 269 LEU B C 1
ATOM 5720 O O . LEU B 1 269 ? 17.422 -14.016 4.391 1 76.06 269 LEU B O 1
ATOM 5724 N N . PRO B 1 270 ? 18.344 -13.094 6.211 1 71.81 270 PRO B N 1
ATOM 5725 C CA . PRO B 1 270 ? 17.516 -13.969 7.039 1 71.81 270 PRO B CA 1
ATOM 5726 C C . PRO B 1 270 ? 16.016 -13.789 6.77 1 71.81 270 PRO B C 1
ATOM 5728 O O . PRO B 1 270 ? 15.281 -14.773 6.715 1 71.81 270 PRO B O 1
ATOM 5731 N N . ARG B 1 271 ? 15.648 -12.57 6.594 1 81.75 271 ARG B N 1
ATOM 5732 C CA . ARG B 1 271 ? 14.242 -12.32 6.297 1 81.75 271 ARG B CA 1
ATOM 5733 C C . ARG B 1 271 ? 13.867 -12.852 4.918 1 81.75 271 ARG B C 1
ATOM 5735 O O . ARG B 1 271 ? 12.789 -13.414 4.734 1 81.75 271 ARG B O 1
ATOM 5742 N N . TYR B 1 272 ? 14.773 -12.727 4.039 1 83.44 272 TYR B N 1
ATOM 5743 C CA . TYR B 1 272 ? 14.555 -13.258 2.699 1 83.44 272 TYR B CA 1
ATOM 5744 C C . TYR B 1 272 ? 14.336 -14.766 2.74 1 83.44 272 TYR B C 1
ATOM 5746 O O . TYR B 1 272 ? 13.398 -15.281 2.127 1 83.44 272 TYR B O 1
ATOM 5754 N N . LEU B 1 273 ? 15.094 -15.406 3.404 1 79.06 273 LEU B N 1
ATOM 5755 C CA . LEU B 1 273 ? 15.023 -16.859 3.467 1 79.06 273 LEU B CA 1
ATOM 5756 C C . LEU B 1 273 ? 13.742 -17.328 4.152 1 79.06 273 LEU B C 1
ATOM 5758 O O . LEU B 1 273 ? 13.094 -18.266 3.699 1 79.06 273 LEU B O 1
ATOM 5762 N N . LYS B 1 274 ? 13.477 -16.672 5.176 1 81.25 274 LYS B N 1
ATOM 5763 C CA . LYS B 1 274 ? 12.234 -16.984 5.883 1 81.25 274 LYS B CA 1
ATOM 5764 C C . LYS B 1 274 ? 11.031 -16.844 4.965 1 81.25 274 LYS B C 1
ATOM 5766 O O . LYS B 1 274 ? 10.156 -17.719 4.93 1 81.25 274 LYS B O 1
ATOM 5771 N N . ASP B 1 275 ? 11.031 -15.789 4.285 1 88 275 ASP B N 1
ATOM 5772 C CA . ASP B 1 275 ? 9.891 -15.508 3.418 1 88 275 ASP B CA 1
ATOM 5773 C C . ASP B 1 275 ? 9.883 -16.438 2.209 1 88 275 ASP B C 1
ATOM 5775 O O . ASP B 1 275 ? 8.82 -16.797 1.694 1 88 275 ASP B O 1
ATOM 5779 N N . HIS B 1 276 ? 11.016 -16.844 1.821 1 87.44 276 HIS B N 1
ATOM 5780 C CA . HIS B 1 276 ? 11.086 -17.828 0.746 1 87.44 276 HIS B CA 1
ATOM 5781 C C . HIS B 1 276 ? 10.469 -19.156 1.174 1 87.44 276 HIS B C 1
ATOM 5783 O O . HIS B 1 276 ? 9.727 -19.766 0.413 1 87.44 276 HIS B O 1
ATOM 5789 N N . VAL B 1 277 ? 10.781 -19.547 2.34 1 84.06 277 VAL B N 1
ATOM 5790 C CA . VAL B 1 277 ? 10.211 -20.766 2.881 1 84.06 277 VAL B CA 1
ATOM 5791 C C . VAL B 1 277 ? 8.695 -20.625 3.021 1 84.06 277 VAL B C 1
ATOM 5793 O O . VAL B 1 277 ? 7.938 -21.531 2.699 1 84.06 277 VAL B O 1
ATOM 5796 N N . LYS B 1 278 ? 8.344 -19.484 3.479 1 86.56 278 LYS B N 1
ATOM 5797 C CA . LYS B 1 278 ? 6.926 -19.156 3.551 1 86.56 278 LYS B CA 1
ATOM 5798 C C . LYS B 1 278 ? 6.258 -19.297 2.186 1 86.56 278 LYS B C 1
ATOM 5800 O O . LYS B 1 278 ? 5.125 -19.766 2.086 1 86.56 278 LYS B O 1
ATOM 5805 N N . GLY B 1 279 ? 7 -18.891 1.18 1 91.44 279 GLY B N 1
ATOM 5806 C CA . GLY B 1 279 ? 6.5 -19 -0.181 1 91.44 279 GLY B CA 1
ATOM 5807 C C . GLY B 1 279 ? 6.273 -20.438 -0.621 1 91.44 279 GLY B C 1
ATOM 5808 O O . GLY B 1 279 ? 5.277 -20.734 -1.28 1 91.44 279 GLY B O 1
ATOM 5809 N N . TYR B 1 280 ? 7.148 -21.375 -0.154 1 88.69 280 TYR B N 1
ATOM 5810 C CA . TYR B 1 280 ? 6.98 -22.797 -0.438 1 88.69 280 TYR B CA 1
ATOM 5811 C C . TYR B 1 280 ? 5.691 -23.328 0.176 1 88.69 280 TYR B C 1
ATOM 5813 O O . TYR B 1 280 ? 4.891 -23.969 -0.507 1 88.69 280 TYR B O 1
ATOM 5821 N N . TRP B 1 281 ? 5.57 -22.953 1.354 1 86.38 281 TRP B N 1
ATOM 5822 C CA . TRP B 1 281 ? 4.414 -23.453 2.092 1 86.38 281 TRP B CA 1
ATOM 5823 C C . TRP B 1 281 ? 3.123 -22.859 1.541 1 86.38 281 TRP B C 1
ATOM 5825 O O . TRP B 1 281 ? 2.119 -23.562 1.394 1 86.38 281 TRP B O 1
ATOM 5835 N N . GLY B 1 282 ? 3.219 -21.609 1.292 1 91.81 282 GLY B N 1
ATOM 5836 C CA . GLY B 1 282 ? 2.035 -20.938 0.788 1 91.81 282 GLY B CA 1
ATOM 5837 C C . GLY B 1 282 ? 1.554 -21.484 -0.542 1 91.81 282 GLY B C 1
ATOM 5838 O O . GLY B 1 282 ? 0.368 -21.766 -0.706 1 91.81 282 GLY B O 1
ATOM 5839 N N . CYS B 1 283 ? 2.461 -21.703 -1.438 1 94.19 283 CYS B N 1
ATOM 5840 C CA . CYS B 1 283 ? 2.113 -22.219 -2.76 1 94.19 283 CYS B CA 1
ATOM 5841 C C . CYS B 1 283 ? 1.531 -23.625 -2.666 1 94.19 283 CYS B C 1
ATOM 5843 O O . CYS B 1 283 ? 0.568 -23.953 -3.363 1 94.19 283 CYS B O 1
ATOM 5845 N N . ARG B 1 284 ? 2.096 -24.359 -1.875 1 91.19 284 ARG B N 1
ATOM 5846 C CA . ARG B 1 284 ? 1.59 -25.703 -1.653 1 91.19 284 ARG B CA 1
ATOM 5847 C C . ARG B 1 284 ? 0.18 -25.672 -1.072 1 91.19 284 ARG B C 1
ATOM 5849 O O . ARG B 1 284 ? -0.694 -26.422 -1.507 1 91.19 284 ARG B O 1
ATOM 5856 N N . ASP B 1 285 ? 0.008 -24.844 -0.056 1 89.94 285 ASP B N 1
ATOM 5857 C CA . ASP B 1 285 ? -1.297 -24.734 0.587 1 89.94 285 ASP B CA 1
ATOM 5858 C C . ASP B 1 285 ? -2.367 -24.297 -0.414 1 89.94 285 ASP B C 1
ATOM 5860 O O . ASP B 1 285 ? -3.518 -24.734 -0.326 1 89.94 285 ASP B O 1
ATOM 5864 N N . LEU B 1 286 ? -2.021 -23.422 -1.324 1 94.81 286 LEU B N 1
ATOM 5865 C CA . LEU B 1 286 ? -2.961 -22.984 -2.352 1 94.81 286 LEU B CA 1
ATOM 5866 C C . LEU B 1 286 ? -3.424 -24.156 -3.201 1 94.81 286 LEU B C 1
ATOM 5868 O O . LEU B 1 286 ? -4.625 -24.344 -3.412 1 94.81 286 LEU B O 1
ATOM 5872 N N . LEU B 1 287 ? -2.482 -24.953 -3.658 1 94 287 LEU B N 1
ATOM 5873 C CA . LEU B 1 287 ? -2.809 -26.109 -4.484 1 94 287 LEU B CA 1
ATOM 5874 C C . LEU B 1 287 ? -3.625 -27.141 -3.695 1 94 287 LEU B C 1
ATOM 5876 O O . LEU B 1 287 ? -4.621 -27.656 -4.199 1 94 287 LEU B O 1
ATOM 5880 N N . ASN B 1 288 ? -3.225 -27.328 -2.453 1 90.25 288 ASN B N 1
ATOM 5881 C CA . ASN B 1 288 ? -3.93 -28.297 -1.616 1 90.25 288 ASN B CA 1
ATOM 5882 C C . ASN B 1 288 ? -5.371 -27.859 -1.354 1 90.25 288 ASN B C 1
ATOM 5884 O O . ASN B 1 288 ? -6.27 -28.703 -1.273 1 90.25 288 ASN B O 1
ATOM 5888 N N . ASP B 1 289 ? -5.539 -26.641 -1.164 1 90.81 289 ASP B N 1
ATOM 5889 C CA . ASP B 1 289 ? -6.883 -26.125 -0.917 1 90.81 289 ASP B CA 1
ATOM 5890 C C . ASP B 1 289 ? -7.785 -26.344 -2.129 1 90.81 289 ASP B C 1
ATOM 5892 O O . ASP B 1 289 ? -8.961 -26.672 -1.979 1 90.81 289 ASP B O 1
ATOM 5896 N N . ILE B 1 290 ? -7.23 -26.141 -3.26 1 92.88 290 ILE B N 1
ATOM 5897 C CA . ILE B 1 290 ? -7.984 -26.344 -4.492 1 92.88 290 ILE B CA 1
ATOM 5898 C C . ILE B 1 290 ? -8.32 -27.828 -4.652 1 92.88 290 ILE B C 1
ATOM 5900 O O . ILE B 1 290 ? -9.438 -28.172 -5.043 1 92.88 290 ILE B O 1
ATOM 5904 N N . VAL B 1 291 ? -7.438 -28.719 -4.359 1 89.25 291 VAL B N 1
ATOM 5905 C CA . VAL B 1 291 ? -7.66 -30.156 -4.438 1 89.25 291 VAL B CA 1
ATOM 5906 C C . VAL B 1 291 ? -8.805 -30.547 -3.504 1 89.25 291 VAL B C 1
ATOM 5908 O O . VAL B 1 291 ? -9.641 -31.391 -3.855 1 89.25 291 VAL B O 1
ATOM 5911 N N . ARG B 1 292 ? -8.742 -29.984 -2.365 1 86.75 292 ARG B N 1
ATOM 5912 C CA . ARG B 1 292 ? -9.773 -30.312 -1.389 1 86.75 292 ARG B CA 1
ATOM 5913 C C . ARG B 1 292 ? -11.148 -29.859 -1.87 1 86.75 292 ARG B C 1
ATOM 5915 O O . ARG B 1 292 ? -12.141 -30.562 -1.677 1 86.75 292 ARG B O 1
ATOM 5922 N N . LYS B 1 293 ? -11.18 -28.797 -2.404 1 88.56 293 LYS B N 1
ATOM 5923 C CA . LYS B 1 293 ? -12.445 -28.234 -2.855 1 88.56 293 LYS B CA 1
ATOM 5924 C C . LYS B 1 293 ? -12.984 -29 -4.066 1 88.56 293 LYS B C 1
ATOM 5926 O O . LYS B 1 293 ? -14.195 -29.141 -4.223 1 88.56 293 LYS B O 1
ATOM 5931 N N . TYR B 1 294 ? -12.094 -29.328 -4.875 1 90.94 294 TYR B N 1
ATOM 5932 C CA . TYR B 1 294 ? -12.477 -30.047 -6.086 1 90.94 294 TYR B CA 1
ATOM 5933 C C . TYR B 1 294 ? -11.859 -31.438 -6.105 1 90.94 294 TYR B C 1
ATOM 5935 O O . TYR B 1 294 ? -11.203 -31.828 -7.078 1 90.94 294 TYR B O 1
ATOM 5943 N N . ASN B 1 295 ? -12.25 -32.188 -5.109 1 87.94 295 ASN B N 1
ATOM 5944 C CA . ASN B 1 295 ? -11.602 -33.469 -4.816 1 87.94 295 ASN B CA 1
ATOM 5945 C C . ASN B 1 295 ? -12.031 -34.562 -5.793 1 87.94 295 ASN B C 1
ATOM 5947 O O . ASN B 1 295 ? -11.414 -35.625 -5.852 1 87.94 295 ASN B O 1
ATOM 5951 N N . ARG B 1 296 ? -13.008 -34.406 -6.613 1 87.94 296 ARG B N 1
ATOM 5952 C CA . ARG B 1 296 ? -13.453 -35.375 -7.598 1 87.94 296 ARG B CA 1
ATOM 5953 C C . ARG B 1 296 ? -12.969 -35 -9 1 87.94 296 ARG B C 1
ATOM 5955 O O . ARG B 1 296 ? -13.336 -35.656 -9.977 1 87.94 296 ARG B O 1
ATOM 5962 N N . GLY B 1 297 ? -12.148 -33.938 -9.039 1 89.25 297 GLY B N 1
ATOM 5963 C CA . GLY B 1 297 ? -11.586 -33.562 -10.32 1 89.25 297 GLY B CA 1
ATOM 5964 C C . GLY B 1 297 ? -10.562 -34.531 -10.859 1 89.25 297 GLY B C 1
ATOM 5965 O O . GLY B 1 297 ? -10 -35.312 -10.102 1 89.25 297 GLY B O 1
ATOM 5966 N N . ASP B 1 298 ? -10.344 -34.438 -12.156 1 85.81 298 ASP B N 1
ATOM 5967 C CA . ASP B 1 298 ? -9.367 -35.312 -12.828 1 85.81 298 ASP B CA 1
ATOM 5968 C C . ASP B 1 298 ? -7.941 -34.844 -12.539 1 85.81 298 ASP B C 1
ATOM 5970 O O . ASP B 1 298 ? -7.598 -33.688 -12.766 1 85.81 298 ASP B O 1
ATOM 5974 N N . TYR B 1 299 ? -7.188 -35.75 -12.141 1 86.44 299 TYR B N 1
ATOM 5975 C CA . TYR B 1 299 ? -5.805 -35.438 -11.82 1 86.44 299 TYR B CA 1
ATOM 5976 C C . TYR B 1 299 ? -5.043 -35 -13.062 1 86.44 299 TYR B C 1
ATOM 5978 O O . TYR B 1 299 ? -4.137 -34.156 -12.984 1 86.44 299 TYR B O 1
ATOM 5986 N N . LYS B 1 300 ? -5.34 -35.5 -14.273 1 85.19 300 LYS B N 1
ATOM 5987 C CA . LYS B 1 300 ? -4.668 -35.125 -15.516 1 85.19 300 LYS B CA 1
ATOM 5988 C C . LYS B 1 300 ? -4.859 -33.656 -15.812 1 85.19 300 LYS B C 1
ATOM 5990 O O . LYS B 1 300 ? -4.004 -33.031 -16.438 1 85.19 300 LYS B O 1
ATOM 5995 N N . ILE B 1 301 ? -5.945 -33.188 -15.281 1 89.88 301 ILE B N 1
ATOM 5996 C CA . ILE B 1 301 ? -6.199 -31.766 -15.414 1 89.88 301 ILE B CA 1
ATOM 5997 C C . ILE B 1 301 ? -5.461 -31 -14.32 1 89.88 301 ILE B C 1
ATOM 5999 O O . ILE B 1 301 ? -4.762 -30.016 -14.602 1 89.88 301 ILE B O 1
ATOM 6003 N N . PHE B 1 302 ? -5.523 -31.516 -13.094 1 92 302 PHE B N 1
ATOM 6004 C CA . PHE B 1 302 ? -4.984 -30.812 -11.93 1 92 302 PHE B CA 1
ATOM 6005 C C . PHE B 1 302 ? -3.473 -30.656 -12.039 1 92 302 PHE B C 1
ATOM 6007 O O . PHE B 1 302 ? -2.912 -29.641 -11.625 1 92 302 PHE B O 1
ATOM 6014 N N . ARG B 1 303 ? -2.807 -31.625 -12.516 1 90.12 303 ARG B N 1
ATOM 6015 C CA . ARG B 1 303 ? -1.347 -31.609 -12.547 1 90.12 303 ARG B CA 1
ATOM 6016 C C . ARG B 1 303 ? -0.828 -30.453 -13.383 1 90.12 303 ARG B C 1
ATOM 6018 O O . ARG B 1 303 ? 0.341 -30.078 -13.273 1 90.12 303 ARG B O 1
ATOM 6025 N N . ARG B 1 304 ? -1.715 -29.812 -14.227 1 91.75 304 ARG B N 1
ATOM 6026 C CA . ARG B 1 304 ? -1.354 -28.672 -15.055 1 91.75 304 ARG B CA 1
ATOM 6027 C C . ARG B 1 304 ? -1.595 -27.359 -14.312 1 91.75 304 ARG B C 1
ATOM 6029 O O . ARG B 1 304 ? -1.157 -26.297 -14.758 1 91.75 304 ARG B O 1
ATOM 6036 N N . LEU B 1 305 ? -2.311 -27.484 -13.211 1 95.12 305 LEU B N 1
ATOM 6037 C CA . LEU B 1 305 ? -2.623 -26.297 -12.414 1 95.12 305 LEU B CA 1
ATOM 6038 C C . LEU B 1 305 ? -1.384 -25.781 -11.688 1 95.12 305 LEU B C 1
ATOM 6040 O O . LEU B 1 305 ? -0.624 -26.578 -11.117 1 95.12 305 LEU B O 1
ATOM 6044 N N . ARG B 1 306 ? -1.252 -24.453 -11.742 1 94.94 306 ARG B N 1
ATOM 6045 C CA . ARG B 1 306 ? -0.09 -23.859 -11.094 1 94.94 306 ARG B CA 1
ATOM 6046 C C . ARG B 1 306 ? -0.514 -22.797 -10.086 1 94.94 306 ARG B C 1
ATOM 6048 O O . ARG B 1 306 ? -1.506 -22.094 -10.289 1 94.94 306 ARG B O 1
ATOM 6055 N N . SER B 1 307 ? 0.211 -22.719 -8.969 1 97.19 307 SER B N 1
ATOM 6056 C CA . SER B 1 307 ? 0.172 -21.562 -8.078 1 97.19 307 SER B CA 1
ATOM 6057 C C . SER B 1 307 ? 1.399 -20.688 -8.266 1 97.19 307 SER B C 1
ATOM 6059 O O . SER B 1 307 ? 2.422 -21.125 -8.789 1 97.19 307 SER B O 1
ATOM 6061 N N . TRP B 1 308 ? 1.292 -19.422 -7.836 1 97.62 308 TRP B N 1
ATOM 6062 C CA . TRP B 1 308 ? 2.322 -18.438 -8.172 1 97.62 308 TRP B CA 1
ATOM 6063 C C . TRP B 1 308 ? 2.828 -17.734 -6.914 1 97.62 308 TRP B C 1
ATOM 6065 O O . TRP B 1 308 ? 2.051 -17.438 -6.004 1 97.62 308 TRP B O 1
ATOM 6075 N N . PHE B 1 309 ? 4.129 -17.484 -6.875 1 97 309 PHE B N 1
ATOM 6076 C CA . PHE B 1 309 ? 4.789 -16.797 -5.766 1 97 309 PHE B CA 1
ATOM 6077 C C . PHE B 1 309 ? 5.652 -15.648 -6.277 1 97 309 PHE B C 1
ATOM 6079 O O . PHE B 1 309 ? 6.629 -15.867 -6.996 1 97 309 PHE B O 1
ATOM 6086 N N . PHE B 1 310 ? 5.176 -14.414 -6 1 97.5 310 PHE B N 1
ATOM 6087 C CA . PHE B 1 310 ? 5.891 -13.188 -6.312 1 97.5 310 PHE B CA 1
ATOM 6088 C C . PHE B 1 310 ? 6.711 -12.711 -5.117 1 97.5 310 PHE B C 1
ATOM 6090 O O . PHE B 1 310 ? 6.156 -12.203 -4.141 1 97.5 310 PHE B O 1
ATOM 6097 N N . HIS B 1 311 ? 8.062 -12.867 -5.176 1 95.19 311 HIS B N 1
ATOM 6098 C CA . HIS B 1 311 ? 8.945 -12.625 -4.039 1 95.19 311 HIS B CA 1
ATOM 6099 C C . HIS B 1 311 ? 9.867 -11.445 -4.301 1 95.19 311 HIS B C 1
ATOM 6101 O O . HIS B 1 311 ? 10.641 -11.453 -5.262 1 95.19 311 HIS B O 1
ATOM 6107 N N . ILE B 1 312 ? 9.766 -10.453 -3.428 1 94.31 312 ILE B N 1
ATOM 6108 C CA . ILE B 1 312 ? 10.578 -9.258 -3.596 1 94.31 312 ILE B CA 1
ATOM 6109 C C . ILE B 1 312 ? 11.555 -9.125 -2.426 1 94.31 312 ILE B C 1
ATOM 6111 O O . ILE B 1 312 ? 11.156 -9.25 -1.265 1 94.31 312 ILE B O 1
ATOM 6115 N N . HIS B 1 313 ? 12.781 -8.93 -2.713 1 89.62 313 HIS B N 1
ATOM 6116 C CA . HIS B 1 313 ? 13.844 -8.617 -1.76 1 89.62 313 HIS B CA 1
ATOM 6117 C C . HIS B 1 313 ? 14.68 -7.438 -2.236 1 89.62 313 HIS B C 1
ATOM 6119 O O . HIS B 1 313 ? 15.383 -7.535 -3.242 1 89.62 313 HIS B O 1
ATOM 6125 N N . GLY B 1 314 ? 14.578 -6.363 -1.378 1 88 314 GLY B N 1
ATOM 6126 C CA . GLY B 1 314 ? 15.125 -5.133 -1.924 1 88 314 GLY B CA 1
ATOM 6127 C C . GLY B 1 314 ? 14.445 -4.699 -3.211 1 88 314 GLY B C 1
ATOM 6128 O O . GLY B 1 314 ? 13.227 -4.484 -3.238 1 88 314 GLY B O 1
ATOM 6129 N N . LEU B 1 315 ? 15.305 -4.629 -4.277 1 91.44 315 LEU B N 1
ATOM 6130 C CA . LEU B 1 315 ? 14.758 -4.266 -5.582 1 91.44 315 LEU B CA 1
ATOM 6131 C C . LEU B 1 315 ? 14.75 -5.469 -6.523 1 91.44 315 LEU B C 1
ATOM 6133 O O . LEU B 1 315 ? 14.352 -5.352 -7.684 1 91.44 315 LEU B O 1
ATOM 6137 N N . GLU B 1 316 ? 15.102 -6.645 -5.98 1 91.19 316 GLU B N 1
ATOM 6138 C CA . GLU B 1 316 ? 15.117 -7.875 -6.762 1 91.19 316 GLU B CA 1
ATOM 6139 C C . GLU B 1 316 ? 13.789 -8.617 -6.648 1 91.19 316 GLU B C 1
ATOM 6141 O O . GLU B 1 316 ? 13.25 -8.773 -5.551 1 91.19 316 GLU B O 1
ATOM 6146 N N . VAL B 1 317 ? 13.312 -9.055 -7.793 1 93.94 317 VAL B N 1
ATOM 6147 C CA . VAL B 1 317 ? 12.039 -9.758 -7.84 1 93.94 317 VAL B CA 1
ATOM 6148 C C . VAL B 1 317 ? 12.227 -11.141 -8.461 1 93.94 317 VAL B C 1
ATOM 6150 O O . VAL B 1 317 ? 12.906 -11.273 -9.484 1 93.94 317 VAL B O 1
ATOM 6153 N N . GLN B 1 318 ? 11.688 -12.102 -7.793 1 92.62 318 GLN B N 1
ATOM 6154 C CA . GLN B 1 318 ? 11.625 -13.453 -8.328 1 92.62 318 GLN B CA 1
ATOM 6155 C C . GLN B 1 318 ? 10.18 -13.922 -8.469 1 92.62 318 GLN B C 1
ATOM 6157 O O . GLN B 1 318 ? 9.367 -13.734 -7.559 1 92.62 318 GLN B O 1
ATOM 6162 N N . ILE B 1 319 ? 9.891 -14.492 -9.594 1 93.88 319 ILE B N 1
ATOM 6163 C CA . ILE B 1 319 ? 8.562 -15.055 -9.828 1 93.88 319 ILE B CA 1
ATOM 6164 C C . ILE B 1 319 ? 8.656 -16.578 -9.914 1 93.88 319 ILE B C 1
ATOM 6166 O O . ILE B 1 319 ? 9.312 -17.109 -10.812 1 93.88 319 ILE B O 1
ATOM 6170 N N . TRP B 1 320 ? 7.949 -17.172 -8.992 1 93.94 320 TRP B N 1
ATOM 6171 C CA . TRP B 1 320 ? 7.969 -18.625 -8.914 1 93.94 320 TRP B CA 1
ATOM 6172 C C . TRP B 1 320 ? 6.605 -19.219 -9.258 1 93.94 320 TRP B C 1
ATOM 6174 O O . TRP B 1 320 ? 5.57 -18.609 -8.984 1 93.94 320 TRP B O 1
ATOM 6184 N N . GLY B 1 321 ? 6.656 -20.391 -9.906 1 93.81 321 GLY B N 1
ATOM 6185 C CA . GLY B 1 321 ? 5.488 -21.234 -10.086 1 93.81 321 GLY B CA 1
ATOM 6186 C C . GLY B 1 321 ? 5.625 -22.594 -9.414 1 93.81 321 GLY B C 1
ATOM 6187 O O . GLY B 1 321 ? 6.734 -23.109 -9.266 1 93.81 321 GLY B O 1
ATOM 6188 N N . MET B 1 322 ? 4.508 -23.109 -8.953 1 94.69 322 MET B N 1
ATOM 6189 C CA . MET B 1 322 ? 4.508 -24.438 -8.367 1 94.69 322 MET B CA 1
ATOM 6190 C C . MET B 1 322 ? 3.393 -25.297 -8.953 1 94.69 322 MET B C 1
ATOM 6192 O O . MET B 1 322 ? 2.279 -24.812 -9.164 1 94.69 322 MET B O 1
ATOM 6196 N N . ASP B 1 323 ? 3.734 -26.484 -9.289 1 92.62 323 ASP B N 1
ATOM 6197 C CA . ASP B 1 323 ? 2.734 -27.469 -9.711 1 92.62 323 ASP B CA 1
ATOM 6198 C C . ASP B 1 323 ? 2.984 -28.828 -9.062 1 92.62 323 ASP B C 1
ATOM 6200 O O . ASP B 1 323 ? 3.91 -28.969 -8.266 1 92.62 323 ASP B O 1
ATOM 6204 N N . LEU B 1 324 ? 2.064 -29.672 -9.258 1 89.62 324 LEU B N 1
ATOM 6205 C CA . LEU B 1 324 ? 2.141 -31.047 -8.773 1 89.62 324 LEU B CA 1
ATOM 6206 C C . LEU B 1 324 ? 2.076 -32.031 -9.938 1 89.62 324 LEU B C 1
ATOM 6208 O O . LEU B 1 324 ? 1.062 -32.719 -10.125 1 89.62 324 LEU B O 1
ATOM 6212 N N . PRO B 1 325 ? 3.191 -32.188 -10.555 1 86.5 325 PRO B N 1
ATOM 6213 C CA . PRO B 1 325 ? 3.164 -33 -11.789 1 86.5 325 PRO B CA 1
ATOM 6214 C C . PRO B 1 325 ? 2.857 -34.469 -11.539 1 86.5 325 PRO B C 1
ATOM 6216 O O . PRO B 1 325 ? 2.346 -35.156 -12.43 1 86.5 325 PRO B O 1
ATOM 6219 N N . VAL B 1 326 ? 3.295 -34.969 -10.398 1 82.81 326 VAL B N 1
ATOM 6220 C CA . VAL B 1 326 ? 2.996 -36.344 -9.984 1 82.81 326 VAL B CA 1
ATOM 6221 C C . VAL B 1 326 ? 2.572 -36.344 -8.516 1 82.81 326 VAL B C 1
ATOM 6223 O O . VAL B 1 326 ? 2.822 -35.406 -7.781 1 82.81 326 VAL B O 1
ATOM 6226 N N . SER B 1 327 ? 2.006 -37.438 -8.125 1 77.94 327 SER B N 1
ATOM 6227 C CA . SER B 1 327 ? 1.458 -37.531 -6.777 1 77.94 327 SER B CA 1
ATOM 6228 C C . SER B 1 327 ? 2.527 -37.281 -5.723 1 77.94 327 SER B C 1
ATOM 6230 O O . SER B 1 327 ? 3.631 -37.812 -5.797 1 77.94 327 SER B O 1
ATOM 6232 N N . LYS B 1 328 ? 2.238 -36.281 -4.836 1 79.31 328 LYS B N 1
ATOM 6233 C CA . LYS B 1 328 ? 2.992 -36 -3.617 1 79.31 328 LYS B CA 1
ATOM 6234 C C . LYS B 1 328 ? 4.344 -35.375 -3.939 1 79.31 328 LYS B C 1
ATOM 6236 O O . LYS B 1 328 ? 5.227 -35.312 -3.08 1 79.31 328 LYS B O 1
ATOM 6241 N N . SER B 1 329 ? 4.574 -35.031 -5.113 1 85 329 SER B N 1
ATOM 6242 C CA . SER B 1 329 ? 5.812 -34.344 -5.5 1 85 329 SER B CA 1
ATOM 6243 C C . SER B 1 329 ? 5.527 -33 -6.141 1 85 329 SER B C 1
ATOM 6245 O O . SER B 1 329 ? 5.109 -32.938 -7.301 1 85 329 SER B O 1
ATOM 6247 N N . TYR B 1 330 ? 5.867 -31.984 -5.402 1 90.25 330 TYR B N 1
ATOM 6248 C CA . TYR B 1 330 ? 5.676 -30.641 -5.914 1 90.25 330 TYR B CA 1
ATOM 6249 C C . TYR B 1 330 ? 6.926 -30.141 -6.633 1 90.25 330 TYR B C 1
ATOM 6251 O O . TYR B 1 330 ? 8.047 -30.469 -6.23 1 90.25 330 TYR B O 1
ATOM 6259 N N . ARG B 1 331 ? 6.738 -29.453 -7.648 1 91.19 331 ARG B N 1
ATOM 6260 C CA . ARG B 1 331 ? 7.824 -28.812 -8.391 1 91.19 331 ARG B CA 1
ATOM 6261 C C . ARG B 1 331 ? 7.676 -27.297 -8.367 1 91.19 331 ARG B C 1
ATOM 6263 O O . ARG B 1 331 ? 6.625 -26.766 -8.727 1 91.19 331 ARG B O 1
ATOM 6270 N N . MET B 1 332 ? 8.656 -26.672 -7.836 1 92.94 332 MET B N 1
ATOM 6271 C CA . MET B 1 332 ? 8.734 -25.203 -7.844 1 92.94 332 MET B CA 1
ATOM 6272 C C . MET B 1 332 ? 9.758 -24.719 -8.859 1 92.94 332 MET B C 1
ATOM 6274 O O . MET B 1 332 ? 10.906 -25.172 -8.859 1 92.94 332 MET B O 1
ATOM 6278 N N . PHE B 1 333 ? 9.336 -23.812 -9.773 1 90.56 333 PHE B N 1
ATOM 6279 C CA . PHE B 1 333 ? 10.242 -23.406 -10.844 1 90.56 333 PHE B CA 1
ATOM 6280 C C . PHE B 1 333 ? 10.281 -21.891 -10.953 1 90.56 333 PHE B C 1
ATOM 6282 O O . PHE B 1 333 ? 9.266 -21.219 -10.781 1 90.56 333 PHE B O 1
ATOM 6289 N N . LEU B 1 334 ? 11.406 -21.375 -11.195 1 90.06 334 LEU B N 1
ATOM 6290 C CA . LEU B 1 334 ? 11.625 -19.938 -11.391 1 90.06 334 LEU B CA 1
ATOM 6291 C C . LEU B 1 334 ? 11.312 -19.531 -12.828 1 90.06 334 LEU B C 1
ATOM 6293 O O . LEU B 1 334 ? 11.969 -19.984 -13.766 1 90.06 334 LEU B O 1
ATOM 6297 N N . ILE B 1 335 ? 10.367 -18.625 -13.031 1 84.69 335 ILE B N 1
ATOM 6298 C CA . ILE B 1 335 ? 9.977 -18.25 -14.383 1 84.69 335 ILE B CA 1
ATOM 6299 C C . ILE B 1 335 ? 10.773 -17.016 -14.82 1 84.69 335 ILE B C 1
ATOM 6301 O O . ILE B 1 335 ? 10.891 -16.734 -16.016 1 84.69 335 ILE B O 1
ATOM 6305 N N . GLY B 1 336 ? 11.141 -16.25 -13.789 1 83 336 GLY B N 1
ATOM 6306 C CA . GLY B 1 336 ? 11.961 -15.094 -14.117 1 83 336 GLY B CA 1
ATOM 6307 C C . GLY B 1 336 ? 12.367 -14.289 -12.898 1 83 336 GLY B C 1
ATOM 6308 O O . GLY B 1 336 ? 11.734 -14.391 -11.844 1 83 336 GLY B O 1
ATOM 6309 N N . ALA B 1 337 ? 13.469 -13.633 -13.094 1 88.81 337 ALA B N 1
ATOM 6310 C CA . ALA B 1 337 ? 13.961 -12.703 -12.094 1 88.81 337 ALA B CA 1
ATOM 6311 C C . ALA B 1 337 ? 14.359 -11.375 -12.727 1 88.81 337 ALA B C 1
ATOM 6313 O O . ALA B 1 337 ? 14.852 -11.344 -13.852 1 88.81 337 ALA B O 1
ATOM 6314 N N . PHE B 1 338 ? 14.094 -10.328 -12.039 1 90.38 338 PHE B N 1
ATOM 6315 C CA . PHE B 1 338 ? 14.461 -9.016 -12.547 1 90.38 338 PHE B CA 1
ATOM 6316 C C . PHE B 1 338 ? 14.703 -8.039 -11.398 1 90.38 338 PHE B C 1
ATOM 6318 O O . PHE B 1 338 ? 14.406 -8.344 -10.242 1 90.38 338 PHE B O 1
ATOM 6325 N N . ARG B 1 339 ? 15.305 -6.977 -11.758 1 92.88 339 ARG B N 1
ATOM 6326 C CA . ARG B 1 339 ? 15.531 -5.875 -10.828 1 92.88 339 ARG B CA 1
ATOM 6327 C C . ARG B 1 339 ? 14.664 -4.672 -11.18 1 92.88 339 ARG B C 1
ATOM 6329 O O . ARG B 1 339 ? 14.5 -4.34 -12.352 1 92.88 339 ARG B O 1
ATOM 6336 N N . LEU B 1 340 ? 14.086 -4.035 -10.18 1 95.06 340 LEU B N 1
ATOM 6337 C CA . LEU B 1 340 ? 13.266 -2.848 -10.398 1 95.06 340 LEU B CA 1
ATOM 6338 C C . LEU B 1 340 ? 14.109 -1.58 -10.328 1 95.06 340 LEU B C 1
ATOM 6340 O O . LEU B 1 340 ? 14.961 -1.444 -9.445 1 95.06 340 LEU B O 1
ATOM 6344 N N . PRO B 1 341 ? 13.844 -0.65 -11.219 1 94.31 341 PRO B N 1
ATOM 6345 C CA . PRO B 1 341 ? 14.602 0.605 -11.203 1 94.31 341 PRO B CA 1
ATOM 6346 C C . PRO B 1 341 ? 13.93 1.68 -10.344 1 94.31 341 PRO B C 1
ATOM 6348 O O . PRO B 1 341 ? 12.703 1.729 -10.258 1 94.31 341 PRO B O 1
ATOM 6351 N N . ILE B 1 342 ? 14.742 2.59 -9.75 1 92.94 342 ILE B N 1
ATOM 6352 C CA . ILE B 1 342 ? 14.188 3.723 -9.016 1 92.94 342 ILE B CA 1
ATOM 6353 C C . ILE B 1 342 ? 14.594 5.027 -9.703 1 92.94 342 ILE B C 1
ATOM 6355 O O . ILE B 1 342 ? 14.141 6.105 -9.305 1 92.94 342 ILE B O 1
ATOM 6359 N N . SER B 1 343 ? 15.469 4.934 -10.727 1 90.44 343 SER B N 1
ATOM 6360 C CA . SER B 1 343 ? 15.883 6.094 -11.508 1 90.44 343 SER B CA 1
ATOM 6361 C C . SER B 1 343 ? 15.695 5.848 -13.008 1 90.44 343 SER B C 1
ATOM 6363 O O . SER B 1 343 ? 15.781 4.707 -13.469 1 90.44 343 SER B O 1
ATOM 6365 N N . TRP B 1 344 ? 15.539 6.871 -13.711 1 88.19 344 TRP B N 1
ATOM 6366 C CA . TRP B 1 344 ? 15.336 6.781 -15.156 1 88.19 344 TRP B CA 1
ATOM 6367 C C . TRP B 1 344 ? 16.562 6.211 -15.844 1 88.19 344 TRP B C 1
ATOM 6369 O O . TRP B 1 344 ? 16.453 5.547 -16.875 1 88.19 344 TRP B O 1
ATOM 6379 N N . GLU B 1 345 ? 17.719 6.441 -15.289 1 87 345 GLU B N 1
ATOM 6380 C CA . GLU B 1 345 ? 18.953 5.945 -15.875 1 87 345 GLU B CA 1
ATOM 6381 C C . GLU B 1 345 ? 18.938 4.426 -16.016 1 87 345 GLU B C 1
ATOM 6383 O O . GLU B 1 345 ? 19.562 3.869 -16.922 1 87 345 GLU B O 1
ATOM 6388 N N . ASP B 1 346 ? 18.141 3.803 -15.203 1 89.88 346 ASP B N 1
ATOM 6389 C CA . ASP B 1 346 ? 18.047 2.346 -15.203 1 89.88 346 ASP B CA 1
ATOM 6390 C C . ASP B 1 346 ? 16.75 1.872 -15.859 1 89.88 346 ASP B C 1
ATOM 6392 O O . ASP B 1 346 ? 16.25 0.788 -15.547 1 89.88 346 ASP B O 1
ATOM 6396 N N . HIS B 1 347 ? 16.156 2.65 -16.781 1 86.62 347 HIS B N 1
ATOM 6397 C CA . HIS B 1 347 ? 14.852 2.361 -17.359 1 86.62 347 HIS B CA 1
ATOM 6398 C C . HIS B 1 347 ? 14.852 1.019 -18.078 1 86.62 347 HIS B C 1
ATOM 6400 O O . HIS B 1 347 ? 13.812 0.37 -18.203 1 86.62 347 HIS B O 1
ATOM 6406 N N . HIS B 1 348 ? 15.984 0.526 -18.562 1 86.88 348 HIS B N 1
ATOM 6407 C CA . HIS B 1 348 ? 16.078 -0.76 -19.234 1 86.88 348 HIS B CA 1
ATOM 6408 C C . HIS B 1 348 ? 15.68 -1.904 -18.312 1 86.88 348 HIS B C 1
ATOM 6410 O O . HIS B 1 348 ? 15.141 -2.914 -18.766 1 86.88 348 HIS B O 1
ATOM 6416 N N . GLU B 1 349 ? 15.914 -1.709 -17.062 1 92.31 349 GLU B N 1
ATOM 6417 C CA . GLU B 1 349 ? 15.477 -2.711 -16.094 1 92.31 349 GLU B CA 1
ATOM 6418 C C . GLU B 1 349 ? 13.961 -2.818 -16.047 1 92.31 349 GLU B C 1
ATOM 6420 O O . GLU B 1 349 ? 13.414 -3.902 -15.836 1 92.31 349 GLU B O 1
ATOM 6425 N N . LEU B 1 350 ? 13.336 -1.688 -16.234 1 93 350 LEU B N 1
ATOM 6426 C CA . LEU B 1 350 ? 11.875 -1.7 -16.266 1 93 350 LEU B CA 1
ATOM 6427 C C . LEU B 1 350 ? 11.352 -2.484 -17.453 1 93 350 LEU B C 1
ATOM 6429 O O . LEU B 1 350 ? 10.367 -3.219 -17.344 1 93 350 LEU B O 1
ATOM 6433 N N . VAL B 1 351 ? 12 -2.369 -18.578 1 89.56 351 VAL B N 1
ATOM 6434 C CA . VAL B 1 351 ? 11.609 -3.086 -19.781 1 89.56 351 VAL B CA 1
ATOM 6435 C C . VAL B 1 351 ? 11.758 -4.59 -19.562 1 89.56 351 VAL B C 1
ATOM 6437 O O . VAL B 1 351 ? 10.875 -5.367 -19.938 1 89.56 351 VAL B O 1
ATOM 6440 N N . ASN B 1 352 ? 12.828 -4.969 -18.984 1 90.56 352 ASN B N 1
ATOM 6441 C CA . ASN B 1 352 ? 13.039 -6.375 -18.656 1 90.56 352 ASN B CA 1
ATOM 6442 C C . ASN B 1 352 ? 11.969 -6.895 -17.703 1 90.56 352 ASN B C 1
ATOM 6444 O O . ASN B 1 352 ? 11.477 -8.016 -17.859 1 90.56 352 ASN B O 1
ATOM 6448 N N . ALA B 1 353 ? 11.672 -6.07 -16.703 1 94.44 353 ALA B N 1
ATOM 6449 C CA . ALA B 1 353 ? 10.617 -6.426 -15.75 1 94.44 353 ALA B CA 1
ATOM 6450 C C . ALA B 1 353 ? 9.297 -6.688 -16.469 1 94.44 353 ALA B C 1
ATOM 6452 O O . ALA B 1 353 ? 8.602 -7.66 -16.172 1 94.44 353 ALA B O 1
ATOM 6453 N N . LEU B 1 354 ? 9.008 -5.875 -17.438 1 92.81 354 LEU B N 1
ATOM 6454 C CA . LEU B 1 354 ? 7.75 -5.992 -18.172 1 92.81 354 LEU B CA 1
ATOM 6455 C C . LEU B 1 354 ? 7.707 -7.289 -18.969 1 92.81 354 LEU B C 1
ATOM 6457 O O . LEU B 1 354 ? 6.664 -7.945 -19.047 1 92.81 354 LEU B O 1
ATOM 6461 N N . ARG B 1 355 ? 8.797 -7.672 -19.531 1 88.94 355 ARG B N 1
ATOM 6462 C CA . ARG B 1 355 ? 8.883 -8.914 -20.281 1 88.94 355 ARG B CA 1
ATOM 6463 C C . ARG B 1 355 ? 8.609 -10.117 -19.391 1 88.94 355 ARG B C 1
ATOM 6465 O O . ARG B 1 355 ? 7.887 -11.039 -19.781 1 88.94 355 ARG B O 1
ATOM 6472 N N . ILE B 1 356 ? 9.141 -10.062 -18.266 1 90.38 356 ILE B N 1
ATOM 6473 C CA . ILE B 1 356 ? 9 -11.18 -17.328 1 90.38 356 ILE B CA 1
ATOM 6474 C C . ILE B 1 356 ? 7.598 -11.172 -16.734 1 90.38 356 ILE B C 1
ATOM 6476 O O . ILE B 1 356 ? 6.988 -12.234 -16.547 1 90.38 356 ILE B O 1
ATOM 6480 N N . LEU B 1 357 ? 7.074 -9.984 -16.438 1 93.12 357 LEU B N 1
ATOM 6481 C CA . LEU B 1 357 ? 5.734 -9.859 -15.875 1 93.12 357 LEU B CA 1
ATOM 6482 C C . LEU B 1 357 ? 4.684 -10.367 -16.859 1 93.12 357 LEU B C 1
ATOM 6484 O O . LEU B 1 357 ? 3.643 -10.891 -16.453 1 93.12 357 LEU B O 1
ATOM 6488 N N . ARG B 1 358 ? 4.957 -10.258 -18.062 1 88.56 358 ARG B N 1
ATOM 6489 C CA . ARG B 1 358 ? 4.059 -10.82 -19.062 1 88.56 358 ARG B CA 1
ATOM 6490 C C . ARG B 1 358 ? 3.904 -12.328 -18.891 1 88.56 358 ARG B C 1
ATOM 6492 O O . ARG B 1 358 ? 2.826 -12.875 -19.125 1 88.56 358 ARG B O 1
ATOM 6499 N N . ASN B 1 359 ? 4.988 -12.977 -18.531 1 86.69 359 ASN B N 1
ATOM 6500 C CA . ASN B 1 359 ? 4.934 -14.414 -18.281 1 86.69 359 ASN B CA 1
ATOM 6501 C C . ASN B 1 359 ? 4.047 -14.734 -17.078 1 86.69 359 ASN B C 1
ATOM 6503 O O . ASN B 1 359 ? 3.334 -15.742 -17.078 1 86.69 359 ASN B O 1
ATOM 6507 N N . LEU B 1 360 ? 4.145 -13.898 -16.125 1 91.94 360 LEU B N 1
ATOM 6508 C CA . LEU B 1 360 ? 3.264 -14.094 -14.977 1 91.94 360 LEU B CA 1
ATOM 6509 C C . LEU B 1 360 ? 1.802 -13.938 -15.383 1 91.94 360 LEU B C 1
ATOM 6511 O O . LEU B 1 360 ? 0.953 -14.734 -14.977 1 91.94 360 LEU B O 1
ATOM 6515 N N . ARG B 1 361 ? 1.546 -12.953 -16.125 1 91.38 361 ARG B N 1
ATOM 6516 C CA . ARG B 1 361 ? 0.185 -12.727 -16.609 1 91.38 361 ARG B CA 1
ATOM 6517 C C . ARG B 1 361 ? -0.347 -13.953 -17.344 1 91.38 361 ARG B C 1
ATOM 6519 O O . ARG B 1 361 ? -1.461 -14.414 -17.078 1 91.38 361 ARG B O 1
ATOM 6526 N N . ARG B 1 362 ? 0.408 -14.445 -18.234 1 88.69 362 ARG B N 1
ATOM 6527 C CA . ARG B 1 362 ? 0.019 -15.641 -18.984 1 88.69 362 ARG B CA 1
ATOM 6528 C C . ARG B 1 362 ? -0.195 -16.828 -18.047 1 88.69 362 ARG B C 1
ATOM 6530 O O . ARG B 1 362 ? -1.135 -17.609 -18.234 1 88.69 362 ARG B O 1
ATOM 6537 N N . GLY B 1 363 ? 0.755 -16.922 -17.156 1 91.56 363 GLY B N 1
ATOM 6538 C CA . GLY B 1 363 ? 0.628 -18 -16.188 1 91.56 363 GLY B CA 1
ATOM 6539 C C . GLY B 1 363 ? -0.652 -17.922 -15.383 1 91.56 363 GLY B C 1
ATOM 6540 O O . GLY B 1 363 ? -1.32 -18.938 -15.172 1 91.56 363 GLY B O 1
ATOM 6541 N N . LEU B 1 364 ? -0.988 -16.766 -14.93 1 94.12 364 LEU B N 1
ATOM 6542 C CA . LEU B 1 364 ? -2.213 -16.562 -14.164 1 94.12 364 LEU B CA 1
ATOM 6543 C C . LEU B 1 364 ? -3.441 -16.875 -15.008 1 94.12 364 LEU B C 1
ATOM 6545 O O . LEU B 1 364 ? -4.375 -17.531 -14.531 1 94.12 364 LEU B O 1
ATOM 6549 N N . ASP B 1 365 ? -3.424 -16.484 -16.234 1 91.38 365 ASP B N 1
ATOM 6550 C CA . ASP B 1 365 ? -4.52 -16.766 -17.156 1 91.38 365 ASP B CA 1
ATOM 6551 C C . ASP B 1 365 ? -4.68 -18.266 -17.375 1 91.38 365 ASP B C 1
ATOM 6553 O O . ASP B 1 365 ? -5.797 -18.797 -17.375 1 91.38 365 ASP B O 1
ATOM 6557 N N . ASP B 1 366 ? -3.592 -18.906 -17.594 1 92.06 366 ASP B N 1
ATOM 6558 C CA . ASP B 1 366 ? -3.605 -20.344 -17.781 1 92.06 366 ASP B CA 1
ATOM 6559 C C . ASP B 1 366 ? -4.133 -21.062 -16.547 1 92.06 366 ASP B C 1
ATOM 6561 O O . ASP B 1 366 ? -4.883 -22.031 -16.656 1 92.06 366 ASP B O 1
ATOM 6565 N N . THR B 1 367 ? -3.686 -20.594 -15.43 1 95.62 367 THR B N 1
ATOM 6566 C CA . THR B 1 367 ? -4.145 -21.188 -14.18 1 95.62 367 THR B CA 1
ATOM 6567 C C . THR B 1 367 ? -5.664 -21.094 -14.07 1 95.62 367 THR B C 1
ATOM 6569 O O . THR B 1 367 ? -6.316 -22.062 -13.672 1 95.62 367 THR B O 1
ATOM 6572 N N . LEU B 1 368 ? -6.234 -20.047 -14.422 1 95.19 368 LEU B N 1
ATOM 6573 C CA . LEU B 1 368 ? -7.68 -19.859 -14.328 1 95.19 368 LEU B CA 1
ATOM 6574 C C . LEU B 1 368 ? -8.406 -20.766 -15.328 1 95.19 368 LEU B C 1
ATOM 6576 O O . LEU B 1 368 ? -9.469 -21.297 -15.023 1 95.19 368 LEU B O 1
ATOM 6580 N N . LYS B 1 369 ? -7.828 -20.859 -16.469 1 94.06 369 LYS B N 1
ATOM 6581 C CA . LYS B 1 369 ? -8.414 -21.75 -17.469 1 94.06 369 LYS B CA 1
ATOM 6582 C C . LYS B 1 369 ? -8.43 -23.188 -16.984 1 94.06 369 LYS B C 1
ATOM 6584 O O . LYS B 1 369 ? -9.453 -23.875 -17.109 1 94.06 369 LYS B O 1
ATOM 6589 N N . ILE B 1 370 ? -7.336 -23.594 -16.5 1 95.94 370 ILE B N 1
ATOM 6590 C CA . ILE B 1 370 ? -7.223 -24.969 -16 1 95.94 370 ILE B CA 1
ATOM 6591 C C . ILE B 1 370 ? -8.156 -25.156 -14.812 1 95.94 370 ILE B C 1
ATOM 6593 O O . ILE B 1 370 ? -8.75 -26.234 -14.648 1 95.94 370 ILE B O 1
ATOM 6597 N N . LEU B 1 371 ? -8.211 -24.156 -13.984 1 96.56 371 LEU B N 1
ATOM 6598 C CA . LEU B 1 371 ? -9.109 -24.219 -12.828 1 96.56 371 LEU B CA 1
ATOM 6599 C C . LEU B 1 371 ? -10.555 -24.422 -13.281 1 96.56 371 LEU B C 1
ATOM 6601 O O . LEU B 1 371 ? -11.297 -25.203 -12.672 1 96.56 371 LEU B O 1
ATOM 6605 N N . GLU B 1 372 ? -10.969 -23.766 -14.289 1 95.5 372 GLU B N 1
ATOM 6606 C CA . GLU B 1 372 ? -12.32 -23.938 -14.82 1 95.5 372 GLU B CA 1
ATOM 6607 C C . GLU B 1 372 ? -12.531 -25.344 -15.352 1 95.5 372 GLU B C 1
ATOM 6609 O O . GLU B 1 372 ? -13.594 -25.938 -15.156 1 95.5 372 GLU B O 1
ATOM 6614 N N . GLU B 1 373 ? -11.555 -25.859 -16 1 96.12 373 GLU B N 1
ATOM 6615 C CA . GLU B 1 373 ? -11.633 -27.25 -16.469 1 96.12 373 GLU B CA 1
ATOM 6616 C C . GLU B 1 373 ? -11.758 -28.219 -15.312 1 96.12 373 GLU B C 1
ATOM 6618 O O . GLU B 1 373 ? -12.508 -29.188 -15.391 1 96.12 373 GLU B O 1
ATOM 6623 N N . LEU B 1 374 ? -10.984 -27.922 -14.32 1 94.88 374 LEU B N 1
ATOM 6624 C CA . LEU B 1 374 ? -11.008 -28.781 -13.141 1 94.88 374 LEU B CA 1
ATOM 6625 C C . LEU B 1 374 ? -12.383 -28.75 -12.477 1 94.88 374 LEU B C 1
ATOM 6627 O O . LEU B 1 374 ? -12.891 -29.797 -12.055 1 94.88 374 LEU B O 1
ATOM 6631 N N . LYS B 1 375 ? -12.945 -27.609 -12.375 1 94.38 375 LYS B N 1
ATOM 6632 C CA . LYS B 1 375 ? -14.281 -27.469 -11.82 1 94.38 375 LYS B CA 1
ATOM 6633 C C . LYS B 1 375 ? -15.305 -28.281 -12.617 1 94.38 375 LYS B C 1
ATOM 6635 O O . LYS B 1 375 ? -16.156 -28.953 -12.039 1 94.38 375 LYS B O 1
ATOM 6640 N N . LYS B 1 376 ? -15.227 -28.188 -13.883 1 93.94 376 LYS B N 1
ATOM 6641 C CA . LYS B 1 376 ? -16.125 -28.922 -14.75 1 93.94 376 LYS B CA 1
ATOM 6642 C C . LYS B 1 376 ? -15.984 -30.438 -14.547 1 93.94 376 LYS B C 1
ATOM 6644 O O . LYS B 1 376 ? -16.969 -31.156 -14.477 1 93.94 376 LYS B O 1
ATOM 6649 N N . SER B 1 377 ? -14.758 -30.844 -14.523 1 92.12 377 SER B N 1
ATOM 6650 C CA . SER B 1 377 ? -14.5 -32.281 -14.297 1 92.12 377 SER B CA 1
ATOM 6651 C C . SER B 1 377 ? -15.023 -32.719 -12.945 1 92.12 377 SER B C 1
ATOM 6653 O O . SER B 1 377 ? -15.555 -33.812 -12.812 1 92.12 377 SER B O 1
ATOM 6655 N N . HIS B 1 378 ? -14.82 -31.922 -11.945 1 92.5 378 HIS B N 1
ATOM 6656 C CA . HIS B 1 378 ? -15.336 -32.219 -10.609 1 92.5 378 HIS B CA 1
ATOM 6657 C C . HIS B 1 378 ? -16.859 -32.344 -10.625 1 92.5 378 HIS B C 1
ATOM 6659 O O . HIS B 1 378 ? -17.406 -33.281 -10.016 1 92.5 378 HIS B O 1
ATOM 6665 N N . ARG B 1 379 ? -17.531 -31.484 -11.297 1 92.69 379 ARG B N 1
ATOM 6666 C CA . ARG B 1 379 ? -18.984 -31.516 -11.375 1 92.69 379 ARG B CA 1
ATOM 6667 C C . ARG B 1 379 ? -19.469 -32.781 -12.094 1 92.69 379 ARG B C 1
ATOM 6669 O O . ARG B 1 379 ? -20.406 -33.438 -11.648 1 92.69 379 ARG B O 1
ATOM 6676 N N . ARG B 1 380 ? -18.859 -33.062 -13.148 1 91.69 380 ARG B N 1
ATOM 6677 C CA . ARG B 1 380 ? -19.234 -34.219 -13.922 1 91.69 380 ARG B CA 1
ATOM 6678 C C . ARG B 1 380 ? -19.062 -35.5 -13.094 1 91.69 380 ARG B C 1
ATOM 6680 O O . ARG B 1 380 ? -19.953 -36.344 -13.062 1 91.69 380 ARG B O 1
ATOM 6687 N N . ASN B 1 381 ? -17.953 -35.562 -12.453 1 88.12 381 ASN B N 1
ATOM 6688 C CA . ASN B 1 381 ? -17.656 -36.75 -11.664 1 88.12 381 ASN B CA 1
ATOM 6689 C C . ASN B 1 381 ? -18.547 -36.844 -10.422 1 88.12 381 ASN B C 1
ATOM 6691 O O . ASN B 1 381 ? -18.844 -37.938 -9.938 1 88.12 381 ASN B O 1
ATOM 6695 N N . SER B 1 382 ? -18.953 -35.75 -9.883 1 86.44 382 SER B N 1
ATOM 6696 C CA . SER B 1 382 ? -19.859 -35.719 -8.742 1 86.44 382 SER B CA 1
ATOM 6697 C C . SER B 1 382 ? -21.234 -36.25 -9.125 1 86.44 382 SER B C 1
ATOM 6699 O O . SER B 1 382 ? -21.875 -36.969 -8.336 1 86.44 382 SER B O 1
ATOM 6701 N N . VAL B 1 383 ? -21.656 -35.938 -10.242 1 85.81 383 VAL B N 1
ATOM 6702 C CA . VAL B 1 383 ? -22.953 -36.406 -10.727 1 85.81 383 VAL B CA 1
ATOM 6703 C C . VAL B 1 383 ? -22.906 -37.906 -10.992 1 85.81 383 VAL B C 1
ATOM 6705 O O . VAL B 1 383 ? -23.859 -38.625 -10.688 1 85.81 383 VAL B O 1
ATOM 6708 N N . LEU B 1 384 ? -21.859 -38.344 -11.531 1 83.19 384 LEU B N 1
ATOM 6709 C CA . LEU B 1 384 ? -21.719 -39.75 -11.883 1 83.19 384 LEU B CA 1
ATOM 6710 C C . LEU B 1 384 ? -21.422 -40.594 -10.641 1 83.19 384 LEU B C 1
ATOM 6712 O O . LEU B 1 384 ? -21.328 -41.812 -10.727 1 83.19 384 LEU B O 1
ATOM 6716 N N . HIS B 1 385 ? -21.469 -39.969 -9.492 1 68.75 385 HIS B N 1
ATOM 6717 C CA . HIS B 1 385 ? -21.156 -40.625 -8.227 1 68.75 385 HIS B CA 1
ATOM 6718 C C . HIS B 1 385 ? -19.859 -41.438 -8.32 1 68.75 385 HIS B C 1
ATOM 6720 O O . HIS B 1 385 ? -19.781 -42.562 -7.82 1 68.75 385 HIS B O 1
ATOM 6726 N N . SER B 1 386 ? -19.109 -40.969 -9.242 1 61.41 386 SER B N 1
ATOM 6727 C CA . SER B 1 386 ? -17.781 -41.594 -9.352 1 61.41 386 SER B CA 1
ATOM 6728 C C . SER B 1 386 ? -16.938 -41.312 -8.117 1 61.41 386 SER B C 1
ATOM 6730 O O . SER B 1 386 ? -16.984 -40.219 -7.562 1 61.41 386 SER B O 1
ATOM 6732 N N . HIS B 1 387 ? -16.609 -42.312 -7.273 1 52.38 387 HIS B N 1
ATOM 6733 C CA . HIS B 1 387 ? -15.734 -42.188 -6.117 1 52.38 387 HIS B CA 1
ATOM 6734 C C . HIS B 1 387 ? -14.352 -41.688 -6.523 1 52.38 387 HIS B C 1
ATOM 6736 O O . HIS B 1 387 ? -13.359 -42.406 -6.352 1 52.38 387 HIS B O 1
ATOM 6742 N N . SER B 1 388 ? -14.258 -41.062 -7.555 1 50.69 388 SER B N 1
ATOM 6743 C CA . SER B 1 388 ? -12.875 -40.688 -7.883 1 50.69 388 SER B CA 1
ATOM 6744 C C . SER B 1 388 ? -12.234 -39.875 -6.773 1 50.69 388 SER B C 1
ATOM 6746 O O . SER B 1 388 ? -12.477 -38.656 -6.672 1 50.69 388 SER B O 1
ATOM 6748 N N . SER B 1 389 ? -12.352 -40.312 -5.5 1 51.72 389 SER B N 1
ATOM 6749 C CA . SER B 1 389 ? -11.562 -39.812 -4.375 1 51.72 389 SER B CA 1
ATOM 6750 C C . SER B 1 389 ? -10.094 -39.625 -4.766 1 51.72 389 SER B C 1
ATOM 6752 O O . SER B 1 389 ? -9.258 -39.312 -3.916 1 51.72 389 SER B O 1
ATOM 6754 N N . ILE B 1 390 ? -9.82 -39.656 -6.051 1 56.34 390 ILE B N 1
ATOM 6755 C CA . ILE B 1 390 ? -8.484 -39.938 -6.57 1 56.34 390 ILE B CA 1
ATOM 6756 C C . ILE B 1 390 ? -7.594 -38.719 -6.395 1 56.34 390 ILE B C 1
ATOM 6758 O O . ILE B 1 390 ? -6.422 -38.844 -6.035 1 56.34 390 ILE B O 1
ATOM 6762 N N . LEU B 1 391 ? -8.141 -37.5 -6.402 1 65.69 391 LEU B N 1
ATOM 6763 C CA . LEU B 1 391 ? -7.25 -36.344 -6.34 1 65.69 391 LEU B CA 1
ATOM 6764 C C . LEU B 1 391 ? -6.668 -36.188 -4.938 1 65.69 391 LEU B C 1
ATOM 6766 O O . LEU B 1 391 ? -5.488 -35.875 -4.785 1 65.69 391 LEU B O 1
ATOM 6770 N N . LYS B 1 392 ? -7.477 -36.562 -3.955 1 62.41 392 LYS B N 1
ATOM 6771 C CA . LYS B 1 392 ? -7.02 -36.438 -2.574 1 62.41 392 LYS B CA 1
ATOM 6772 C C . LYS B 1 392 ? -5.852 -37.375 -2.291 1 62.41 392 LYS B C 1
ATOM 6774 O O . LYS B 1 392 ? -4.918 -37.031 -1.571 1 62.41 392 LYS B O 1
ATOM 6779 N N . SER B 1 393 ? -5.992 -38.531 -2.83 1 64.25 393 SER B N 1
ATOM 6780 C CA . SER B 1 393 ? -4.961 -39.531 -2.58 1 64.25 393 SER B CA 1
ATOM 6781 C C . SER B 1 393 ? -3.629 -39.125 -3.199 1 64.25 393 SER B C 1
ATOM 6783 O O . SER B 1 393 ? -2.566 -39.562 -2.75 1 64.25 393 SER B O 1
ATOM 6785 N N . HIS B 1 394 ? -3.746 -38.281 -4.105 1 63.44 394 HIS B N 1
ATOM 6786 C CA . HIS B 1 394 ? -2.551 -37.875 -4.836 1 63.44 394 HIS B CA 1
ATOM 6787 C C . HIS B 1 394 ? -1.782 -36.781 -4.078 1 63.44 394 HIS B C 1
ATOM 6789 O O . HIS B 1 394 ? -0.594 -36.594 -4.328 1 63.44 394 HIS B O 1
ATOM 6795 N N . ILE B 1 395 ? -2.408 -36.125 -3.268 1 62.72 395 ILE B N 1
ATOM 6796 C CA . ILE B 1 395 ? -1.712 -35.031 -2.598 1 62.72 395 ILE B CA 1
ATOM 6797 C C . ILE B 1 395 ? -1.016 -35.562 -1.344 1 62.72 395 ILE B C 1
ATOM 6799 O O . ILE B 1 395 ? -0.013 -34.969 -0.9 1 62.72 395 ILE B O 1
ATOM 6803 N N . GLY B 1 396 ? -1.054 -36.906 -1.131 1 55.22 396 GLY B N 1
ATOM 6804 C CA . GLY B 1 396 ? -0.441 -37.438 0.071 1 55.22 396 GLY B CA 1
ATOM 6805 C C . GLY B 1 396 ? -0.612 -36.531 1.284 1 55.22 396 GLY B C 1
ATOM 6806 O O . GLY B 1 396 ? -1.351 -35.562 1.236 1 55.22 396 GLY B O 1
ATOM 6807 N N . ASP B 1 397 ? -0.174 -37 2.551 1 46.03 397 ASP B N 1
ATOM 6808 C CA . ASP B 1 397 ? -0.193 -36.25 3.799 1 46.03 397 ASP B CA 1
ATOM 6809 C C . ASP B 1 397 ? 0.675 -35 3.695 1 46.03 397 ASP B C 1
ATOM 6811 O O . ASP B 1 397 ? 1.884 -35.094 3.475 1 46.03 397 ASP B O 1
ATOM 6815 N N . ALA B 1 398 ? 0.205 -33.969 3.02 1 44.59 398 ALA B N 1
ATOM 6816 C CA . ALA B 1 398 ? 0.952 -32.719 3.133 1 44.59 398 ALA B CA 1
ATOM 6817 C C . ALA B 1 398 ? 1.759 -32.688 4.426 1 44.59 398 ALA B C 1
ATOM 6819 O O . ALA B 1 398 ? 1.199 -32.812 5.52 1 44.59 398 ALA B O 1
ATOM 6820 N N . LYS B 1 399 ? 2.932 -33.188 4.449 1 44.62 399 LYS B N 1
ATOM 6821 C CA . LYS B 1 399 ? 3.684 -33 5.684 1 44.62 399 LYS B CA 1
ATOM 6822 C C . LYS B 1 399 ? 3.518 -31.578 6.203 1 44.62 399 LYS B C 1
ATOM 6824 O O . LYS B 1 399 ? 3.527 -30.609 5.426 1 44.62 399 LYS B O 1
ATOM 6829 N N . SER B 1 400 ? 2.889 -31.438 7.371 1 42.34 400 SER B N 1
ATOM 6830 C CA . SER B 1 400 ? 2.385 -30.281 8.117 1 42.34 400 SER B CA 1
ATOM 6831 C C . SER B 1 400 ? 3.418 -29.172 8.18 1 42.34 400 SER B C 1
ATOM 6833 O O . SER B 1 400 ? 4.621 -29.422 8.258 1 42.34 400 SER B O 1
ATOM 6835 N N . SER B 1 401 ? 3.066 -28.078 7.625 1 44.5 401 SER B N 1
ATOM 6836 C CA . SER B 1 401 ? 3.828 -26.875 7.957 1 44.5 401 SER B CA 1
ATOM 6837 C C . SER B 1 401 ? 4.234 -26.875 9.43 1 44.5 401 SER B C 1
ATOM 6839 O O . SER B 1 401 ? 3.578 -27.5 10.266 1 44.5 401 SER B O 1
ATOM 6841 N N . PRO B 1 402 ? 5.445 -26.453 9.664 1 43.47 402 PRO B N 1
ATOM 6842 C CA . PRO B 1 402 ? 5.797 -26.422 11.086 1 43.47 402 PRO B CA 1
ATOM 6843 C C . PRO B 1 402 ? 4.688 -25.828 11.953 1 43.47 402 PRO B C 1
ATOM 6845 O O . PRO B 1 402 ? 3.943 -24.953 11.508 1 43.47 402 PRO B O 1
ATOM 6848 N N . LYS B 1 403 ? 4.293 -26.641 12.93 1 42.5 403 LYS B N 1
ATOM 6849 C CA . LYS B 1 403 ? 3.244 -26.297 13.891 1 42.5 403 LYS B CA 1
ATOM 6850 C C . LYS B 1 403 ? 3.311 -24.828 14.281 1 42.5 403 LYS B C 1
ATOM 6852 O O . LYS B 1 403 ? 2.283 -24.203 14.57 1 42.5 403 LYS B O 1
ATOM 6857 N N . LYS B 1 404 ? 4.473 -24.359 14.617 1 39.88 404 LYS B N 1
ATOM 6858 C CA . LYS B 1 404 ? 4.555 -22.984 15.102 1 39.88 404 LYS B CA 1
ATOM 6859 C C . LYS B 1 404 ? 4.59 -22 13.945 1 39.88 404 LYS B C 1
ATOM 6861 O O . LYS B 1 404 ? 5.379 -22.156 13.008 1 39.88 404 LYS B O 1
ATOM 6866 N N . LEU B 1 405 ? 3.584 -21.484 13.789 1 40.69 405 LEU B N 1
ATOM 6867 C CA . LEU B 1 405 ? 3.502 -20.438 12.781 1 40.69 405 LEU B CA 1
ATOM 6868 C C . LEU B 1 405 ? 4.715 -19.516 12.859 1 40.69 405 LEU B C 1
ATOM 6870 O O . LEU B 1 405 ? 5.211 -19.219 13.953 1 40.69 405 LEU B O 1
ATOM 6874 N N . ALA B 1 406 ? 5.59 -19.469 11.883 1 37.91 406 ALA B N 1
ATOM 6875 C CA . ALA B 1 406 ? 6.676 -18.484 11.906 1 37.91 406 ALA B CA 1
ATOM 6876 C C . ALA B 1 406 ? 6.184 -17.125 12.391 1 37.91 406 ALA B C 1
ATOM 6878 O O . ALA B 1 406 ? 5.5 -16.406 11.648 1 37.91 406 ALA B O 1
ATOM 6879 N N . GLY B 1 407 ? 5.516 -17.094 13.375 1 35.28 407 GLY B N 1
ATOM 6880 C CA . GLY B 1 407 ? 5.148 -15.789 13.898 1 35.28 407 GLY B CA 1
ATOM 6881 C C . GLY B 1 407 ? 6.289 -14.797 13.883 1 35.28 407 GLY B C 1
ATOM 6882 O O . GLY B 1 407 ? 7.395 -15.117 13.438 1 35.28 407 GLY B O 1
ATOM 6883 N N . LYS B 1 408 ? 5.996 -13.531 14.273 1 39.09 408 LYS B N 1
ATOM 6884 C CA . LYS B 1 408 ? 6.996 -12.469 14.328 1 39.09 408 LYS B CA 1
ATOM 6885 C C . LYS B 1 408 ? 8.297 -12.969 14.961 1 39.09 408 LYS B C 1
ATOM 6887 O O . LYS B 1 408 ? 9.383 -12.516 14.594 1 39.09 408 LYS B O 1
ATOM 6892 N N . ASN B 1 409 ? 8.203 -13.867 15.805 1 32.03 409 ASN B N 1
ATOM 6893 C CA . ASN B 1 409 ? 9.375 -14.305 16.562 1 32.03 409 ASN B CA 1
ATOM 6894 C C . ASN B 1 409 ? 10.148 -15.398 15.82 1 32.03 409 ASN B C 1
ATOM 6896 O O . ASN B 1 409 ? 11.156 -15.891 16.328 1 32.03 409 ASN B O 1
ATOM 6900 N N . SER B 1 410 ? 9.695 -15.977 15.039 1 31.28 410 SER B N 1
ATOM 6901 C CA . SER B 1 410 ? 10.453 -17.094 14.484 1 31.28 410 SER B CA 1
ATOM 6902 C C . SER B 1 410 ? 11.57 -16.609 13.562 1 31.28 410 SER B C 1
ATOM 6904 O O . SER B 1 410 ? 11.461 -16.688 12.344 1 31.28 410 SER B O 1
ATOM 6906 N N . ARG B 1 411 ? 12.227 -15.609 14.031 1 34.16 411 ARG B N 1
ATOM 6907 C CA . ARG B 1 411 ? 13.328 -15.062 13.234 1 34.16 411 ARG B CA 1
ATOM 6908 C C . ARG B 1 411 ? 14.406 -16.109 13 1 34.16 411 ARG B C 1
ATOM 6910 O O . ARG B 1 411 ? 15.383 -15.859 12.297 1 34.16 411 ARG B O 1
ATOM 6917 N N . PHE B 1 412 ? 14.531 -17.062 13.945 1 27.12 412 PHE B N 1
ATOM 6918 C CA . PHE B 1 412 ? 15.805 -17.75 13.844 1 27.12 412 PHE B CA 1
ATOM 6919 C C . PHE B 1 412 ? 15.758 -18.828 12.758 1 27.12 412 PHE B C 1
ATOM 6921 O O . PHE B 1 412 ? 15.211 -19.906 12.969 1 27.12 412 PHE B O 1
ATOM 6928 N N . ILE B 1 413 ? 15.461 -18.375 11.727 1 28.67 413 ILE B N 1
ATOM 6929 C CA . ILE B 1 413 ? 15.836 -19.391 10.75 1 28.67 413 ILE B CA 1
ATOM 6930 C C . ILE B 1 413 ? 17.359 -19.484 10.664 1 28.67 413 ILE B C 1
ATOM 6932 O O . ILE B 1 413 ? 18.047 -18.484 10.492 1 28.67 413 ILE B O 1
ATOM 6936 N N . ASN B 1 414 ? 18.094 -20.359 11.398 1 25.81 414 ASN B N 1
ATOM 6937 C CA . ASN B 1 414 ? 19.531 -20.594 11.305 1 25.81 414 ASN B CA 1
ATOM 6938 C C . ASN B 1 414 ? 20.016 -20.531 9.859 1 25.81 414 ASN B C 1
ATOM 6940 O O . ASN B 1 414 ? 19.531 -21.25 9 1 25.81 414 ASN B O 1
ATOM 6944 N N . PRO B 1 415 ? 20.688 -19.469 9.609 1 28.02 415 PRO B N 1
ATOM 6945 C CA . PRO B 1 415 ? 21.391 -19.312 8.336 1 28.02 415 PRO B CA 1
ATOM 6946 C C . PRO B 1 415 ? 22.359 -20.469 8.055 1 28.02 415 PRO B C 1
ATOM 6948 O O . PRO B 1 415 ? 23.031 -20.469 7.023 1 28.02 415 PRO B O 1
ATOM 6951 N N . LEU B 1 416 ? 22.875 -21.266 9.008 1 28.06 416 LEU B N 1
ATOM 6952 C CA . LEU B 1 416 ? 23.953 -22.219 8.758 1 28.06 416 LEU B CA 1
ATOM 6953 C C . LEU B 1 416 ? 23.656 -23.047 7.52 1 28.06 416 LEU B C 1
ATOM 6955 O O . LEU B 1 416 ? 24.359 -24.031 7.25 1 28.06 416 LEU B O 1
ATOM 6959 N N . MET B 1 417 ? 22.672 -22.828 6.805 1 29.94 417 MET B N 1
ATOM 6960 C CA . MET B 1 417 ? 22.844 -23.516 5.527 1 29.94 417 MET B CA 1
ATOM 6961 C C . MET B 1 417 ? 24.047 -22.969 4.766 1 29.94 417 MET B C 1
ATOM 6963 O O . MET B 1 417 ? 24.188 -23.203 3.566 1 29.94 417 MET B O 1
ATOM 6967 N N . TYR B 1 418 ? 24.75 -21.922 5.266 1 29.38 418 TYR B N 1
ATOM 6968 C CA . TYR B 1 418 ? 25.969 -21.531 4.57 1 29.38 418 TYR B CA 1
ATOM 6969 C C . TYR B 1 418 ? 27.078 -22.562 4.785 1 29.38 418 TYR B C 1
ATOM 6971 O O . TYR B 1 418 ? 27.531 -22.766 5.914 1 29.38 418 TYR B O 1
ATOM 6979 N N . HIS B 1 419 ? 27.25 -23.703 4.078 1 25.97 419 HIS B N 1
ATOM 6980 C CA . HIS B 1 419 ? 28.609 -24.219 4.027 1 25.97 419 HIS B CA 1
ATOM 6981 C C . HIS B 1 419 ? 29.625 -23.094 3.873 1 25.97 419 HIS B C 1
ATOM 6983 O O . HIS B 1 419 ? 29.266 -21.969 3.512 1 25.97 419 HIS B O 1
ATOM 6989 N N . ASP B 1 420 ? 31.031 -23.484 3.754 1 25.48 420 ASP B N 1
ATOM 6990 C CA . ASP B 1 420 ? 32.344 -22.828 3.629 1 25.48 420 ASP B CA 1
ATOM 6991 C C . ASP B 1 420 ? 32.344 -21.828 2.482 1 25.48 420 ASP B C 1
ATOM 6993 O O . ASP B 1 420 ? 32.219 -22.203 1.316 1 25.48 420 ASP B O 1
ATOM 6997 N N . TYR B 1 421 ? 31.906 -20.641 2.551 1 27.27 421 TYR B N 1
ATOM 6998 C CA . TYR B 1 421 ? 32 -19.5 1.638 1 27.27 421 TYR B CA 1
ATOM 6999 C C . TYR B 1 421 ? 33.469 -19.266 1.214 1 27.27 421 TYR B C 1
ATOM 7001 O O . TYR B 1 421 ? 33.938 -18.141 1.246 1 27.27 421 TYR B O 1
ATOM 7009 N N . ASN B 1 422 ? 34.25 -20.078 1.392 1 26.45 422 ASN B N 1
ATOM 7010 C CA . ASN B 1 422 ? 35.562 -19.672 0.857 1 26.45 422 ASN B CA 1
ATOM 7011 C C . ASN B 1 422 ? 35.438 -19.25 -0.604 1 26.45 422 ASN B C 1
ATOM 7013 O O . ASN B 1 422 ? 36.375 -18.656 -1.152 1 26.45 422 ASN B O 1
ATOM 7017 N N . ASP B 1 423 ? 34.812 -20.141 -1.498 1 25.98 423 ASP B N 1
ATOM 7018 C CA . ASP B 1 423 ? 35.125 -19.859 -2.898 1 25.98 423 ASP B CA 1
ATOM 7019 C C . ASP B 1 423 ? 34.281 -18.688 -3.424 1 25.98 423 ASP B C 1
ATOM 7021 O O . ASP B 1 423 ? 33.219 -18.406 -2.91 1 25.98 423 ASP B O 1
ATOM 7025 N N . SER B 1 424 ? 34.656 -17.766 -4.418 1 28.39 424 SER B N 1
ATOM 7026 C CA . SER B 1 424 ? 34.375 -16.562 -5.176 1 28.39 424 SER B CA 1
ATOM 7027 C C . SER B 1 424 ? 32.938 -16.562 -5.699 1 28.39 424 SER B C 1
ATOM 7029 O O . SER B 1 424 ? 32.469 -15.539 -6.191 1 28.39 424 SER B O 1
ATOM 7031 N N . ASP B 1 425 ? 32.406 -17.734 -6.23 1 26.03 425 ASP B N 1
ATOM 7032 C CA . ASP B 1 425 ? 31.312 -17.797 -7.188 1 26.03 425 ASP B CA 1
ATOM 7033 C C . ASP B 1 425 ? 29.953 -17.672 -6.484 1 26.03 425 ASP B C 1
ATOM 7035 O O . ASP B 1 425 ? 29.516 -18.609 -5.809 1 26.03 425 ASP B O 1
ATOM 7039 N N . TYR B 1 426 ? 29.562 -16.719 -5.781 1 28.59 426 TYR B N 1
ATOM 7040 C CA . TYR B 1 426 ? 28.25 -16.391 -5.223 1 28.59 426 TYR B CA 1
ATOM 7041 C C . TYR B 1 426 ? 27.141 -16.75 -6.207 1 28.59 426 TYR B C 1
ATOM 7043 O O . TYR B 1 426 ? 26.516 -15.852 -6.793 1 28.59 426 TYR B O 1
ATOM 7051 N N . ASP B 1 427 ? 27.172 -17.938 -6.887 1 26.03 427 ASP B N 1
ATOM 7052 C CA . ASP B 1 427 ? 26.062 -18.391 -7.695 1 26.03 427 ASP B CA 1
ATOM 7053 C C . ASP B 1 427 ? 24.828 -18.641 -6.836 1 26.03 427 ASP B C 1
ATOM 7055 O O . ASP B 1 427 ? 23.688 -18.391 -7.266 1 26.03 427 ASP B O 1
ATOM 7059 N N . ASP B 1 428 ? 24.719 -19.828 -6.039 1 25.91 428 ASP B N 1
ATOM 7060 C CA . ASP B 1 428 ? 23.391 -20.25 -5.609 1 25.91 428 ASP B CA 1
ATOM 7061 C C . ASP B 1 428 ? 22.844 -19.312 -4.523 1 25.91 428 ASP B C 1
ATOM 7063 O O . ASP B 1 428 ? 23.594 -18.906 -3.631 1 25.91 428 ASP B O 1
ATOM 7067 N N . SER B 1 429 ? 21.641 -18.859 -4.629 1 28.34 429 SER B N 1
ATOM 7068 C CA . SER B 1 429 ? 20.953 -17.875 -3.789 1 28.34 429 SER B CA 1
ATOM 7069 C C . SER B 1 429 ? 20.922 -18.328 -2.334 1 28.34 429 SER B C 1
ATOM 7071 O O . SER B 1 429 ? 21.031 -19.531 -2.047 1 28.34 429 SER B O 1
ATOM 7073 N N . PRO B 1 430 ? 20.547 -17.484 -1.223 1 25.88 430 PRO B N 1
ATOM 7074 C CA . PRO B 1 430 ? 20.828 -17.203 0.187 1 25.88 430 PRO B CA 1
ATOM 7075 C C . PRO B 1 430 ? 20.156 -18.203 1.136 1 25.88 430 PRO B C 1
ATOM 7077 O O . PRO B 1 430 ? 18.938 -18.234 1.229 1 25.88 430 PRO B O 1
ATOM 7080 N N . SER B 1 431 ? 20.391 -19.547 1.121 1 23.27 431 SER B N 1
ATOM 7081 C CA . SER B 1 431 ? 19.844 -20.531 2.041 1 23.27 431 SER B CA 1
ATOM 7082 C C . SER B 1 431 ? 20.328 -20.297 3.467 1 23.27 431 SER B C 1
ATOM 7084 O O . SER B 1 431 ? 20.016 -21.062 4.375 1 23.27 431 SER B O 1
ATOM 7086 N N . GLY B 1 432 ? 20.562 -19.203 4.227 1 23.89 432 GLY B N 1
ATOM 7087 C CA . GLY B 1 432 ? 21.422 -19.328 5.391 1 23.89 432 GLY B CA 1
ATOM 7088 C C . GLY B 1 432 ? 20.766 -20.062 6.543 1 23.89 432 GLY B C 1
ATOM 7089 O O . GLY B 1 432 ? 19.609 -19.812 6.879 1 23.89 432 GLY B O 1
ATOM 7090 N N . CYS B 1 433 ? 21.062 -21.469 6.734 1 19.09 433 CYS B N 1
ATOM 7091 C CA . CYS B 1 433 ? 20.812 -22.375 7.859 1 19.09 433 CYS B CA 1
ATOM 7092 C C . CYS B 1 433 ? 21.547 -21.891 9.109 1 19.09 433 CYS B C 1
ATOM 7094 O O . CYS B 1 433 ? 22.766 -21.719 9.094 1 19.09 433 CYS B O 1
ATOM 7096 N N . PHE B 1 434 ? 21.375 -20.812 9.992 1 18.42 434 PHE B N 1
ATOM 7097 C CA . PHE B 1 434 ? 22.359 -20.703 11.062 1 18.42 434 PHE B CA 1
ATOM 7098 C C . PHE B 1 434 ? 22.094 -21.719 12.156 1 18.42 434 PHE B C 1
ATOM 7100 O O . PHE B 1 434 ? 20.938 -22 12.484 1 18.42 434 PHE B O 1
ATOM 7107 N N . HIS B 1 435 ? 23.109 -22.812 12.352 1 17.42 435 HIS B N 1
ATOM 7108 C CA . HIS B 1 435 ? 23.297 -23.469 13.648 1 17.42 435 HIS B CA 1
ATOM 7109 C C . HIS B 1 435 ? 23.516 -22.438 14.75 1 17.42 435 HIS B C 1
ATOM 7111 O O . HIS B 1 435 ? 24.234 -21.469 14.562 1 17.42 435 HIS B O 1
#

Sequence (870 aa):
MDGCKENRMQSTSENSMISLETDDEIDYNHDIDPNIESDLLEQQIPVQNHSKYPDQDSLDDIWLLPSGNPIDEVIRRPENLHKSHPSCLGIIRIGSKIRKSEWIEQKDWNYLQTSIEYPNYKLTSNVENLVKELLETNSLMQCVCKAKFKNEIDKEMEFVTDVFLWFTKNVFNPASAFHSKNKNEALLGSLMIHPMLQYLTNTTDRVIYVPGEIYLKASANQRLLRCNLNPDDDKPLGMKVDGSFHSPDEESLEIGMVELSGGYLTSDLPRYLKDHVKGYWGCRDLLNDIVRKYNRGDYKIFRRLRSWFFHIHGLEVQIWGMDLPVSKSYRMFLIGAFRLPISWEDHHELVNALRILRNLRRGLDDTLKILEELKKSHRRNSVLHSHSSILKSHIGDAKSSPKKLAGKNSRFINPLMYHDYNDSDYDDSPSGCFHMDGCKENRMQSTSENSMISLETDDEIDYNHDIDPNIESDLLEQQIPVQNHSKYPDQDSLDDIWLLPSGNPIDEVIRRPENLHKSHPSCLGIIRIGSKIRKSEWIEQKDWNYLQTSIEYPNYKLTSNVENLVKELLETNSLMQCVCKAKFKNEIDKEMEFVTDVFLWFTKNVFNPASAFHSKNKNEALLGSLMIHPMLQYLTNTTDRVIYVPGEIYLKASANQRLLRCNLNPDDDKPLGMKVDGSFHSPDEESLEIGMVELSGGYLTSDLPRYLKDHVKGYWGCRDLLNDIVRKYNRGDYKIFRRLRSWFFHIHGLEVQIWGMDLPVSKSYRMFLIGAFRLPISWEDHHELVNALRILRNLRRGLDDTLKILEELKKSHRRNSVLHSHSSILKSHIGDAKSSPKKLAGKNSRFINPLMYHDYNDSDYDDSPSGCFH

Solvent-accessible surface area (backbone atoms only — not comparable to full-atom values): 48306 Å² total; per-residue (Å²): 134,88,79,84,77,77,80,77,79,76,76,75,77,79,72,76,75,70,73,75,67,72,72,75,75,69,71,74,68,67,67,62,58,74,54,64,63,48,64,80,55,66,63,68,59,74,75,61,85,52,60,63,48,72,90,67,83,51,95,68,25,70,49,66,36,81,82,68,47,41,48,69,58,62,44,50,57,71,85,84,59,59,78,78,37,49,32,72,67,36,29,41,74,42,33,90,68,46,65,78,57,85,84,52,53,67,67,37,51,51,50,59,50,62,22,45,87,68,66,65,69,64,64,54,70,69,44,48,52,49,51,52,50,46,70,70,42,94,43,54,65,56,44,49,26,47,48,58,64,76,48,89,64,48,53,66,45,46,36,52,50,52,48,50,51,49,38,54,64,53,35,41,28,81,52,18,39,80,72,49,91,63,54,42,40,38,39,42,40,45,71,46,49,46,53,47,51,45,45,53,32,60,54,64,67,47,42,22,53,45,51,27,83,40,63,37,60,37,38,18,53,50,43,28,63,71,65,71,50,62,87,81,53,85,58,88,56,31,56,73,31,45,22,35,33,23,42,69,54,95,77,46,48,58,45,31,38,27,42,71,26,54,14,49,76,41,87,45,61,59,51,38,52,52,50,50,48,48,43,54,52,49,37,49,25,29,53,51,41,50,39,64,74,40,28,38,17,48,53,86,49,48,32,72,31,47,23,33,37,41,41,32,44,27,49,36,36,39,37,34,38,34,32,38,56,35,51,52,33,33,39,34,35,49,70,40,72,40,47,61,56,62,44,68,93,40,46,68,35,46,55,53,37,50,22,44,47,49,39,50,50,52,49,54,52,49,25,53,53,41,48,52,52,29,51,51,38,17,52,54,28,56,73,66,64,50,73,48,54,56,36,53,67,27,49,50,80,69,74,71,69,69,84,68,64,74,47,94,74,57,63,76,54,76,64,68,21,56,44,89,73,76,73,88,73,78,64,58,51,90,69,80,70,43,71,138,84,81,83,73,73,80,75,77,76,76,72,76,77,74,76,72,74,72,75,73,75,76,76,76,75,76,77,73,73,72,69,61,75,57,62,61,46,58,72,61,59,52,67,59,74,76,60,87,53,61,63,46,72,89,67,85,48,96,76,38,66,47,65,36,84,82,67,45,41,48,68,58,57,49,49,57,72,83,85,59,58,78,79,38,49,35,68,64,33,30,42,76,42,34,92,83,45,62,78,58,85,83,51,52,67,67,38,51,50,49,59,52,61,23,48,90,71,72,65,69,64,63,54,69,69,45,49,51,49,51,53,51,44,70,70,41,94,43,54,65,57,44,48,27,46,49,60,62,76,49,88,66,48,53,67,46,47,36,52,49,52,47,51,51,48,39,53,63,53,36,40,27,81,51,17,37,78,73,51,90,62,56,39,39,38,40,43,40,44,70,45,49,46,54,47,51,45,45,53,30,59,54,66,66,50,41,23,53,45,50,27,82,40,63,37,60,36,38,19,53,51,41,28,63,70,64,70,49,61,89,80,53,90,55,89,53,33,56,73,32,45,21,35,32,22,42,69,54,95,77,46,48,58,46,30,38,28,42,69,26,55,14,48,75,41,85,46,60,66,51,36,38,52,50,49,48,48,45,55,52,48,37,48,25,31,52,50,42,50,38,64,74,39,27,38,18,49,53,86,49,47,33,71,33,48,23,32,35,40,40,31,44,28,49,37,36,39,36,33,37,33,31,40,54,34,51,53,35,35,39,33,34,52,73,38,71,40,47,62,55,62,43,67,91,40,47,67,34,46,56,53,37,51,22,44,48,48,39,50,51,52,50,54,53,49,25,52,52,41,49,51,53,30,52,51,38,17,52,54,28,56,73,67,65,50,79,42,57,54,35,52,67,31,49,48,81,66,68,69,68,71,84,66,66,72,46,96,75,56,65,77,58,30,31,47,52,56,69,86,74,76,70,88,76,86,64,63,77,77,59,46,25,36,126